Protein 6BJ5 (pdb70)

Secondary structure (DSSP, 8-state):
--SHHHHHHHH--TTS-EEE-HHHHHHHHHHHHHH--HHHHHHS---S-----TTT-EEEEEEEEETTS---HHHHHHHHHHHTS--EEE-SSSSSHHHHHHHHTT-----TT--TT--EEEEEEEEEEEEBSS---GGG-EEEEEEETTEEEEEEEEEEEEEEEEEEEE---EEEEEEEEBSSSSEEEEEEEES-HHHHHHH-SHHHHHHHHHH-EEEEEEEEEE-EEEEEEEE-HHHHHHTT--GGG-TTT---TTT-TT-------EEEEEEEEEETTEEEEEEEEEE-/-HHHHTHHHH--TTS-EEE-HHHHHHHHHHHHHT--HHHHHHS---SS----TTT-EEEEEEEEETTS---HHHHHHHHHHHTS--EEE-SSSSSHHHHHHHHHS-----TTTTT--SS--EEEEEEEEEEEEBSSPPPGGG-EEEEEEETTEEEEEEEEEEEEE--EEEE----EEEEEEEBTTSSEEEEEEEES-HHHHHHH--HHHHHHHHHH-B--EEEEEEE-EEEEEEEE-HHHHHHTT--GGG-TTT---TTT-TTS------EEEEEEEEEETTEEEEEEEEEE-/-HHHHTHHHH--TTS-EEE-HHHHHHHHHHHHHH--HHHHHH----SS----TTT-EEEEEEEEETTS---HHHHHHHHHHHSS--EEE---TTHHHHHHHHHHT-----SS--EEEEEEEEEEEEBSS---GGG-EEEEEEETTEEEEEEEEEEEEE--EEEE-STT--EEEEEEEBSSTTEEEEEEEES-HHHHHHH--HHHHHHHHHH-B--EEEEEEE-EEEEEEEE-HHHHHHTT--GGG-STT---TTT-SSS------EEEEEEEEE-SSEEEEEEEEEE-/-EEEE--S-EEEEEEETTTTEEEEEEEE---SEEE---/--EEEE--SSEEEEEEETTTTEEEEEEEE---SEE----/--EEEE--SSEEEEEEETTTTEEEEEEEE---SEE-----

B-factor: mean 46.01, std 22.53, range [4.69, 153.79]

Organism: Myxoma virus (strain Lausanne) (NCBI:txid31530)

Radius of gyration: 31.19 Å; Cα contacts (8 Å, |Δi|>4): 2283; chains: 6; bounding box: 105×79×90 Å

Foldseek 3Di:
DLLLLLCLVVDDLVDDDDGDSLQVLVLLLLLLLLADDPLNVLSPHDVDDDDDPVAKDKAKAKEFEPVFDWDPVSQVVSCVRRVDGHHHAQLQDDCSLVVVCVVVPVCHDSVCPVPRDSVAGMKIKMKMWGDFFWLAFFDLVPFDFDWDCSPPDIDTFGKTKDKDKWWKDWDPCPIWMWTWTATNVRPDIDIDIGGPDVSSVSVPDDPVVVVVNVVPTDIDIDMDIGGWDKDKDKDWRPVSSVVSRNDQLQPLVRTGSVNTGPPSRDGWNTKIKIKMWTQDRTGIIIIMMIITD/DDDDDPPAKDKDFDADPVVRGTPDIDIDGDDDDDDDDD/DALLLLLVLVVDDLPDDDDGDSLQVQVLLLLVLLLFDDVLNVLSPHDVDRDDDDPFKDKAKAKEFEPPFDWDPVSQVVVCVRRVDGHHYFHLPDDCRQVVVCVVVVCHDPDVNSDGVPGMKIKMKMWGDFFFPAFFDLVPFDWDWDCSPPDIDTFGKTKDKDWWWKDWDDDVWIKMWTWGATPHDDDTDIDIGTPDVSVVSVPDDPVVVVVSVVPTDGDIDMDIGGWDKDKDKDWSPVSSVVSRNDQQQDLVRGGSCSTGVVSRDGWNTWIKIKIWTQDRTGIIIMMMIITD/DDDDDDPPAKDKDFDADVVVRGTPDMDIDHDDDDDDDDD/DLLLLLVLVVDDLPDDDDGDSLQVLLLLLLVLLQFDDLLNVLSPGPVDGDDDVVQKQKAKAKEFEQVFAWDPVSQVVSCVRHVDGHHYAHLPVCGVPCVVVVCVVSVPSDNLDGMKIKMKIKGDFFFLAFFDQVPFDFDWDDRPPDIDTFGKTKDKDWWWKDKDDDVPWIWMWTWGATNPGPDIDIDIGTSDVSSVSVPDDVVVVVVNVVPTDIDIDMDIGGWDKDKDKDWSPVSSVVSRNPQLQDLVRTGSCSTGVDSSDGWNTWIKIKMWTADRTGIIIMMMIITD/DDDDDDPPAKDKDFDADPVVRHTPDMDIDGDDDDDDDDDD

Structure (mmCIF, N/CA/C/O backbone):
data_6BJ5
#
_entry.id   6BJ5
#
_cell.length_a   99.012
_cell.length_b   122.066
_cell.length_c   130.095
_cell.angle_alpha   90.00
_cell.angle_beta   94.88
_cell.angle_gamma   90.00
#
_symmetry.space_group_name_H-M   'C 1 2 1'
#
loop_
_entity.id
_entity.type
_entity.pdbx_description
1 polymer 'Serine proteinase inhibitor 1'
2 polymer 'Serine proteinase inhibitor 1'
3 branched 2-acetamido-2-deoxy-beta-D-glucopyranose-(1-4)-2-acetamido-2-deoxy-beta-D-glucopyranose
4 non-polymer 2-acetamido-2-deoxy-beta-D-glucopyranose
5 non-polymer 2,5,8,11,14,17-HEXAOXANONADECAN-19-OL
6 water water
#
loop_
_atom_site.group_PDB
_atom_site.id
_atom_site.type_symbol
_atom_site.label_atom_id
_atom_site.label_alt_id
_atom_site.label_comp_id
_atom_site.label_asym_id
_atom_site.label_entity_id
_atom_site.label_seq_id
_atom_site.pdbx_PDB_ins_code
_atom_site.Cartn_x
_atom_site.Cartn_y
_atom_site.Cartn_z
_atom_site.occupancy
_atom_site.B_iso_or_equiv
_atom_site.auth_seq_id
_atom_site.auth_comp_id
_atom_site.auth_asym_id
_atom_site.auth_atom_id
_atom_site.pdbx_PDB_model_num
ATOM 1 N N . ASP A 1 17 ? -29.024 25.723 36.181 1.00 43.70 17 ASP B N 1
ATOM 2 C CA . ASP A 1 17 ? -30.474 25.910 36.240 1.00 45.76 17 ASP B CA 1
ATOM 3 C C . ASP A 1 17 ? -31.146 24.533 36.284 1.00 51.22 17 ASP B C 1
ATOM 4 O O . ASP A 1 17 ? -31.217 23.954 37.368 1.00 51.28 17 ASP B O 1
ATOM 9 N N . ILE A 1 18 ? -31.627 23.990 35.150 1.00 47.18 18 ILE B N 1
ATOM 10 C CA . ILE A 1 18 ? -32.260 22.662 35.193 1.00 38.57 18 ILE B CA 1
ATOM 11 C C . ILE A 1 18 ? -31.307 21.653 35.817 1.00 24.20 18 ILE B C 1
ATOM 12 O O . ILE A 1 18 ? -31.693 20.855 36.678 1.00 20.41 18 ILE B O 1
ATOM 17 N N . GLY A 1 19 ? -30.044 21.680 35.389 1.00 22.98 19 GLY B N 1
ATOM 18 C CA . GLY A 1 19 ? -29.069 20.754 35.941 1.00 28.54 19 GLY B CA 1
ATOM 19 C C . GLY A 1 19 ? -28.987 20.854 37.449 1.00 32.50 19 GLY B C 1
ATOM 20 O O . GLY A 1 19 ? -29.021 19.847 38.159 1.00 33.43 19 GLY B O 1
ATOM 21 N N . LEU A 1 20 ? -28.921 22.078 37.958 1.00 36.92 20 LEU B N 1
ATOM 22 C CA . LEU A 1 20 ? -28.756 22.284 39.386 1.00 35.46 20 LEU B CA 1
ATOM 23 C C . LEU A 1 20 ? -30.061 22.082 40.142 1.00 31.30 20 LEU B C 1
ATOM 24 O O . LEU A 1 20 ? -30.064 21.552 41.260 1.00 35.92 20 LEU B O 1
ATOM 29 N N . TRP A 1 21 ? -31.177 22.412 39.513 1.00 31.56 21 TRP B N 1
ATOM 30 C CA . TRP A 1 21 ? -32.473 22.225 40.136 1.00 30.89 21 TRP B CA 1
ATOM 31 C C . TRP A 1 21 ? -32.872 20.758 40.164 1.00 29.07 21 TRP B C 1
ATOM 32 O O . TRP A 1 21 ? -33.810 20.400 40.883 1.00 33.62 21 TRP B O 1
ATOM 43 N N . THR A 1 22 ? -32.199 19.902 39.388 1.00 20.79 22 THR B N 1
ATOM 44 C CA . THR A 1 22 ? -32.544 18.487 39.421 1.00 17.72 22 THR B CA 1
ATOM 45 C C . THR A 1 22 ? -32.154 17.852 40.747 1.00 24.17 22 THR B C 1
ATOM 46 O O . THR A 1 22 ? -32.790 16.875 41.167 1.00 27.51 22 THR B O 1
ATOM 50 N N . PHE A 1 23 ? -31.122 18.389 41.430 1.00 29.61 23 PHE B N 1
ATOM 51 C CA . PHE A 1 23 ? -30.625 17.711 42.624 1.00 18.93 23 PHE B CA 1
ATOM 52 C C . PHE A 1 23 ? -31.693 17.610 43.694 1.00 25.77 23 PHE B C 1
ATOM 53 O O . PHE A 1 23 ? -31.786 16.580 44.366 1.00 28.09 23 PHE B O 1
ATOM 61 N N . ARG A 1 24 ? -32.581 18.606 43.794 1.00 36.60 24 ARG B N 1
ATOM 62 C CA . ARG A 1 24 ? -33.648 18.532 44.790 1.00 36.10 24 ARG B CA 1
ATOM 63 C C . ARG A 1 24 ? -34.588 17.341 44.632 1.00 35.90 24 ARG B C 1
ATOM 64 O O . ARG A 1 24 ? -35.228 16.962 45.616 1.00 41.81 24 ARG B O 1
ATOM 72 N N . TYR A 1 25 ? -34.636 16.683 43.469 1.00 38.47 25 TYR B N 1
ATOM 73 C CA . TYR A 1 25 ? -35.536 15.547 43.305 1.00 36.19 25 TYR B CA 1
ATOM 74 C C . TYR A 1 25 ? -34.834 14.218 43.450 1.00 31.95 25 TYR B C 1
ATOM 75 O O . TYR A 1 25 ? -35.502 13.186 43.500 1.00 35.96 25 TYR B O 1
ATOM 84 N N . VAL A 1 26 ? -33.513 14.220 43.529 1.00 33.54 26 VAL B N 1
ATOM 85 C CA . VAL A 1 26 ? -32.762 13.009 43.828 1.00 27.99 26 VAL B CA 1
ATOM 86 C C . VAL A 1 26 ? -32.140 13.046 45.213 1.00 34.29 26 VAL B C 1
ATOM 87 O O . VAL A 1 26 ? -31.673 11.999 45.692 1.00 36.79 26 VAL B O 1
ATOM 91 N N . TYR A 1 27 ? -32.145 14.200 45.880 1.00 45.54 27 TYR B N 1
ATOM 92 C CA . TYR A 1 27 ? -31.622 14.297 47.233 1.00 39.18 27 TYR B CA 1
ATOM 93 C C . TYR A 1 27 ? -32.299 13.271 48.124 1.00 47.10 27 TYR B C 1
ATOM 94 O O . TYR A 1 27 ? -33.473 12.935 47.947 1.00 37.47 27 TYR B O 1
ATOM 103 N N . ASN A 1 28 ? -31.487 12.693 48.993 1.00 58.29 28 ASN B N 1
ATOM 104 C CA . ASN A 1 28 ? -31.970 11.676 49.882 1.00 48.89 28 ASN B CA 1
ATOM 105 C C . ASN A 1 28 ? -31.604 11.950 51.317 1.00 50.28 28 ASN B C 1
ATOM 106 O O . ASN A 1 28 ? -30.434 12.072 51.678 1.00 53.75 28 ASN B O 1
ATOM 111 N N . GLU A 1 29 ? -32.638 12.024 52.130 1.00 47.44 29 GLU B N 1
ATOM 112 C CA . GLU A 1 29 ? -32.503 12.199 53.574 1.00 45.38 29 GLU B CA 1
ATOM 113 C C . GLU A 1 29 ? -31.796 11.024 54.248 1.00 43.40 29 GLU B C 1
ATOM 114 O O . GLU A 1 29 ? -31.095 11.200 55.251 1.00 43.80 29 GLU B O 1
ATOM 120 N N . SER A 1 30 ? -31.964 9.825 53.712 1.00 42.45 30 SER B N 1
ATOM 121 C CA . SER A 1 30 ? -31.520 8.611 54.368 1.00 42.00 30 SER B CA 1
ATOM 122 C C . SER A 1 30 ? -30.340 7.966 53.661 1.00 50.16 30 SER B C 1
ATOM 123 O O . SER A 1 30 ? -30.031 6.798 53.924 1.00 59.50 30 SER B O 1
ATOM 126 N N . ASP A 1 31 ? -29.698 8.679 52.743 1.00 48.30 31 ASP B N 1
ATOM 127 C CA . ASP A 1 31 ? -28.648 8.078 51.940 1.00 45.35 31 ASP B CA 1
ATOM 128 C C . ASP A 1 31 ? -27.638 9.141 51.525 1.00 43.74 31 ASP B C 1
ATOM 129 O O . ASP A 1 31 ? -27.821 10.344 51.750 1.00 52.99 31 ASP B O 1
ATOM 134 N N . ASN A 1 32 ? -26.565 8.677 50.906 1.00 25.45 32 ASN B N 1
ATOM 135 C CA . ASN A 1 32 ? -25.556 9.547 50.330 1.00 16.10 32 ASN B CA 1
ATOM 136 C C . ASN A 1 32 ? -25.804 9.605 48.821 1.00 31.52 32 ASN B C 1
ATOM 137 O O . ASN A 1 32 ? -25.873 8.565 48.152 1.00 28.95 32 ASN B O 1
ATOM 142 N N . VAL A 1 33 ? -25.971 10.806 48.289 1.00 33.33 33 VAL B N 1
ATOM 143 C CA . VAL A 1 33 ? -26.258 10.979 46.875 1.00 27.87 33 VAL B CA 1
ATOM 144 C C . VAL A 1 33 ? -25.216 11.908 46.279 1.00 33.98 33 VAL B C 1
ATOM 145 O O . VAL A 1 33 ? -24.888 12.940 46.875 1.00 26.91 33 VAL B O 1
ATOM 149 N N . VAL A 1 34 ? -24.694 11.535 45.115 1.00 29.06 34 VAL B N 1
ATOM 150 C CA . VAL A 1 34 ? -23.782 12.363 44.340 1.00 20.35 34 VAL B CA 1
ATOM 151 C C . VAL A 1 34 ? -24.376 12.565 42.951 1.00 21.95 34 VAL B C 1
ATOM 152 O O . VAL A 1 34 ? -25.096 11.713 42.418 1.00 23.01 34 VAL B O 1
ATOM 156 N N . PHE A 1 35 ? -24.069 13.704 42.355 1.00 24.08 35 PHE B N 1
ATOM 157 C CA . PHE A 1 35 ? -24.795 14.124 41.168 1.00 23.80 35 PHE B CA 1
ATOM 158 C C . PHE A 1 35 ? -23.895 15.030 40.334 1.00 26.79 35 PHE B C 1
ATOM 159 O O . PHE A 1 35 ? -22.975 15.670 40.855 1.00 17.78 35 PHE B O 1
ATOM 167 N N . SER A 1 36 ? -24.131 15.060 39.028 1.00 19.71 36 SER B N 1
ATOM 168 C CA . SER A 1 36 ? -23.402 15.999 38.190 1.00 15.20 36 SER B CA 1
ATOM 169 C C . SER A 1 36 ? -24.392 16.872 37.458 1.00 27.91 36 SER B C 1
ATOM 170 O O . SER A 1 36 ? -24.958 16.437 36.440 1.00 14.19 36 SER B O 1
ATOM 173 N N . PRO A 1 37 ? -24.656 18.090 37.945 1.00 33.23 37 PRO B N 1
ATOM 174 C CA . PRO A 1 37 ? -25.442 19.043 37.146 1.00 22.38 37 PRO B CA 1
ATOM 175 C C . PRO A 1 37 ? -24.814 19.359 35.796 1.00 19.99 37 PRO B C 1
ATOM 176 O O . PRO A 1 37 ? -25.540 19.504 34.811 1.00 32.52 37 PRO B O 1
ATOM 180 N N . TYR A 1 38 ? -23.489 19.499 35.714 1.00 23.97 38 TYR B N 1
ATOM 181 C CA . TYR A 1 38 ? -22.858 19.759 34.422 1.00 20.12 38 TYR B CA 1
ATOM 182 C C . TYR A 1 38 ? -23.103 18.612 33.451 1.00 31.35 38 TYR B C 1
ATOM 183 O O . TYR A 1 38 ? -23.392 18.828 32.270 1.00 30.43 38 TYR B O 1
ATOM 192 N N . GLY A 1 39 ? -22.940 17.378 33.923 1.00 32.25 39 GLY B N 1
ATOM 193 C CA . GLY A 1 39 ? -23.152 16.227 33.056 1.00 24.04 39 GLY B CA 1
ATOM 194 C C . GLY A 1 39 ? -24.569 16.141 32.515 1.00 26.07 39 GLY B C 1
ATOM 195 O O . GLY A 1 39 ? -24.785 15.709 31.381 1.00 27.59 39 GLY B O 1
ATOM 196 N N . LEU A 1 40 ? -25.560 16.488 33.339 1.00 24.97 40 LEU B N 1
ATOM 197 C CA . LEU A 1 40 ? -26.942 16.516 32.868 1.00 24.68 40 LEU B CA 1
ATOM 198 C C . LEU A 1 40 ? -27.130 17.602 31.821 1.00 28.32 40 LEU B C 1
ATOM 199 O O . LEU A 1 40 ? -27.641 17.352 30.727 1.00 34.69 40 LEU B O 1
ATOM 204 N N . THR A 1 41 ? -26.697 18.819 32.154 1.00 26.97 41 THR B N 1
ATOM 205 C CA . THR A 1 41 ? -26.824 19.981 31.287 1.00 22.14 41 THR B CA 1
ATOM 206 C C . THR A 1 41 ? -26.144 19.756 29.947 1.00 25.44 41 THR B C 1
ATOM 207 O O . THR A 1 41 ? -26.669 20.164 28.901 1.00 24.59 41 THR B O 1
ATOM 211 N N . SER A 1 42 ? -24.954 19.141 29.956 1.00 21.02 42 SER B N 1
ATOM 212 C CA . SER A 1 42 ? -24.259 18.893 28.695 1.00 22.35 42 SER B CA 1
ATOM 213 C C . SER A 1 42 ? -25.034 17.920 27.812 1.00 22.38 42 SER B C 1
ATOM 214 O O . SER A 1 42 ? -25.158 18.140 26.602 1.00 28.96 42 SER B O 1
ATOM 217 N N . ALA A 1 43 ? -25.615 16.878 28.409 1.00 23.82 43 ALA B N 1
ATOM 218 C CA . ALA A 1 43 ? -26.412 15.915 27.658 1.00 18.34 43 ALA B CA 1
ATOM 219 C C . ALA A 1 43 ? -27.631 16.581 27.032 1.00 30.41 43 ALA B C 1
ATOM 220 O O . ALA A 1 43 ? -27.890 16.434 25.831 1.00 32.39 43 ALA B O 1
ATOM 222 N N . LEU A 1 44 ? -28.390 17.327 27.843 1.00 26.73 44 LEU B N 1
ATOM 223 C CA . LEU A 1 44 ? -29.571 18.029 27.354 1.00 15.16 44 LEU B CA 1
ATOM 224 C C . LEU A 1 44 ? -29.210 19.010 26.245 1.00 19.34 44 LEU B C 1
ATOM 225 O O . LEU A 1 44 ? -29.995 19.220 25.309 1.00 9.72 44 LEU B O 1
ATOM 230 N N . SER A 1 45 ? -28.028 19.621 26.336 1.00 19.43 45 SER B N 1
ATOM 231 C CA . SER A 1 45 ? -27.604 20.590 25.331 1.00 23.26 45 SER B CA 1
ATOM 232 C C . SER A 1 45 ? -27.402 19.924 23.972 1.00 32.80 45 SER B C 1
ATOM 233 O O . SER A 1 45 ? -27.792 20.476 22.934 1.00 32.99 45 SER B O 1
ATOM 236 N N . VAL A 1 46 ? -26.830 18.717 23.965 1.00 37.00 46 VAL B N 1
ATOM 237 C CA . VAL A 1 46 ? -26.734 17.929 22.736 1.00 17.91 46 VAL B CA 1
ATOM 238 C C . VAL A 1 46 ? -28.122 17.530 22.256 1.00 20.93 46 VAL B C 1
ATOM 239 O O . VAL A 1 46 ? -28.467 17.729 21.086 1.00 26.51 46 VAL B O 1
ATOM 243 N N . LEU A 1 47 ? -28.952 16.976 23.160 1.00 30.57 47 LEU B N 1
ATOM 244 C CA . LEU A 1 47 ? -30.317 16.566 22.813 1.00 29.10 47 LEU B CA 1
ATOM 245 C C . LEU A 1 47 ? -31.085 17.684 22.139 1.00 35.84 47 LEU B C 1
ATOM 246 O O . LEU A 1 47 ? -32.021 17.432 21.375 1.00 44.44 47 LEU B O 1
ATOM 251 N N . ARG A 1 48 ? -30.683 18.911 22.398 1.00 38.32 48 ARG B N 1
ATOM 252 C CA . ARG A 1 48 ? -31.387 20.082 21.923 1.00 42.69 48 ARG B CA 1
ATOM 253 C C . ARG A 1 48 ? -31.101 20.330 20.442 1.00 40.97 48 ARG B C 1
ATOM 254 O O . ARG A 1 48 ? -31.967 20.826 19.715 1.00 28.96 48 ARG B O 1
ATOM 262 N N . ILE A 1 49 ? -29.913 19.950 19.969 1.00 39.97 49 ILE B N 1
ATOM 263 C CA . ILE A 1 49 ? -29.575 20.081 18.562 1.00 31.38 49 ILE B CA 1
ATOM 264 C C . ILE A 1 49 ? -30.468 19.195 17.710 1.00 31.07 49 ILE B C 1
ATOM 265 O O . ILE A 1 49 ? -30.647 19.455 16.523 1.00 37.49 49 ILE B O 1
ATOM 270 N N . ALA A 1 50 ? -31.077 18.176 18.301 1.00 27.87 50 ALA B N 1
ATOM 271 C CA . ALA A 1 50 ? -31.978 17.299 17.575 1.00 32.47 50 ALA B CA 1
ATOM 272 C C . ALA A 1 50 ? -33.443 17.715 17.668 1.00 31.58 50 ALA B C 1
ATOM 273 O O . ALA A 1 50 ? -34.264 17.219 16.884 1.00 31.60 50 ALA B O 1
ATOM 275 N N . ALA A 1 51 ? -33.801 18.584 18.610 1.00 28.66 51 ALA B N 1
ATOM 276 C CA . ALA A 1 51 ? -35.203 18.880 18.874 1.00 36.22 51 ALA B CA 1
ATOM 277 C C . ALA A 1 51 ? -35.693 20.083 18.062 1.00 35.74 51 ALA B C 1
ATOM 278 O O . ALA A 1 51 ? -34.915 20.880 17.528 1.00 29.22 51 ALA B O 1
ATOM 280 N N . GLY A 1 52 ? -37.012 20.191 17.946 1.00 38.63 52 GLY B N 1
ATOM 281 C CA . GLY A 1 52 ? -37.610 21.362 17.341 1.00 31.16 52 GLY B CA 1
ATOM 282 C C . GLY A 1 52 ? -38.897 21.728 18.052 1.00 31.21 52 GLY B C 1
ATOM 283 O O . GLY A 1 52 ? -39.442 20.947 18.844 1.00 30.73 52 GLY B O 1
ATOM 284 N N . GLY A 1 53 ? -39.359 22.954 17.783 1.00 24.88 53 GLY B N 1
ATOM 285 C CA . GLY A 1 53 ? -40.675 23.342 18.265 1.00 21.67 53 GLY B CA 1
ATOM 286 C C . GLY A 1 53 ? -40.759 23.440 19.778 1.00 30.28 53 GLY B C 1
ATOM 287 O O . GLY A 1 53 ? -39.896 24.027 20.445 1.00 24.05 53 GLY B O 1
ATOM 288 N N . ASN A 1 54 ? -41.852 22.891 20.324 1.00 22.44 54 ASN B N 1
ATOM 289 C CA . ASN A 1 54 ? -42.040 22.933 21.767 1.00 27.65 54 ASN B CA 1
ATOM 290 C C . ASN A 1 54 ? -41.058 22.024 22.500 1.00 39.35 54 ASN B C 1
ATOM 291 O O . ASN A 1 54 ? -40.633 22.342 23.619 1.00 41.04 54 ASN B O 1
ATOM 296 N N . THR A 1 55 ? -40.749 20.855 21.936 1.00 37.54 55 THR B N 1
ATOM 297 C CA . THR A 1 55 ? -39.839 19.939 22.617 1.00 32.71 55 THR B CA 1
ATOM 298 C C . THR A 1 55 ? -38.509 20.626 22.903 1.00 34.02 55 THR B C 1
ATOM 299 O O . THR A 1 55 ? -37.988 20.566 24.025 1.00 29.45 55 THR B O 1
ATOM 303 N N . LYS A 1 56 ? -37.980 21.341 21.911 1.00 23.76 56 LYS B N 1
ATOM 304 C CA . LYS A 1 56 ? -36.724 22.055 22.081 1.00 12.82 56 LYS B CA 1
ATOM 305 C C . LYS A 1 56 ? -36.863 23.177 23.108 1.00 28.73 56 LYS B C 1
ATOM 306 O O . LYS A 1 56 ? -35.997 23.366 23.975 1.00 31.60 56 LYS B O 1
ATOM 312 N N . ARG A 1 57 ? -37.948 23.944 23.017 1.00 37.69 57 ARG B N 1
ATOM 313 C CA . ARG A 1 57 ? -38.140 25.052 23.937 1.00 35.70 57 ARG B CA 1
ATOM 314 C C . ARG A 1 57 ? -38.115 24.576 25.382 1.00 32.51 57 ARG B C 1
ATOM 315 O O . ARG A 1 57 ? -37.555 25.257 26.246 1.00 40.53 57 ARG B O 1
ATOM 323 N N . GLU A 1 58 ? -38.723 23.414 25.666 1.00 30.03 58 GLU B N 1
ATOM 324 C CA . GLU A 1 58 ? -38.758 22.913 27.037 1.00 19.66 58 GLU B CA 1
ATOM 325 C C . GLU A 1 58 ? -37.397 22.423 27.503 1.00 28.28 58 GLU B C 1
ATOM 326 O O . GLU A 1 58 ? -37.169 22.327 28.713 1.00 30.08 58 GLU B O 1
ATOM 332 N N . ILE A 1 59 ? -36.494 22.111 26.579 1.00 31.33 59 ILE B N 1
ATOM 333 C CA . ILE A 1 59 ? -35.128 21.771 26.934 1.00 26.88 59 ILE B CA 1
ATOM 334 C C . ILE A 1 59 ? -34.383 23.081 27.104 1.00 30.94 59 ILE B C 1
ATOM 335 O O . ILE A 1 59 ? -33.553 23.469 26.276 1.00 32.21 59 ILE B O 1
ATOM 340 N N . ASP A 1 60 ? -34.704 23.775 28.187 1.00 37.78 60 ASP B N 1
ATOM 341 C CA . ASP A 1 60 ? -34.184 25.108 28.477 1.00 39.87 60 ASP B CA 1
ATOM 342 C C . ASP A 1 60 ? -32.774 24.985 29.063 1.00 33.92 60 ASP B C 1
ATOM 343 O O . ASP A 1 60 ? -32.602 24.733 30.254 1.00 30.96 60 ASP B O 1
ATOM 348 N N . VAL A 1 61 ? -31.757 25.170 28.228 1.00 32.98 61 VAL B N 1
ATOM 349 C CA . VAL A 1 61 ? -30.373 24.831 28.561 1.00 40.69 61 VAL B CA 1
ATOM 350 C C . VAL A 1 61 ? -29.435 25.742 27.776 1.00 37.71 61 VAL B C 1
ATOM 351 O O . VAL A 1 61 ? -29.796 26.164 26.669 1.00 44.46 61 VAL B O 1
ATOM 355 N N . PRO A 1 62 ? -28.269 26.115 28.315 1.00 35.69 62 PRO B N 1
ATOM 356 C CA . PRO A 1 62 ? -27.272 26.857 27.513 1.00 42.18 62 PRO B CA 1
ATOM 357 C C . PRO A 1 62 ? -26.944 26.126 26.207 1.00 51.58 62 PRO B C 1
ATOM 358 O O . PRO A 1 62 ? -26.685 24.920 26.196 1.00 52.46 62 PRO B O 1
ATOM 362 N N . GLU A 1 63 ? -26.934 26.854 25.086 1.00 46.99 63 GLU B N 1
ATOM 363 C CA . GLU A 1 63 ? -26.555 26.177 23.852 1.00 42.83 63 GLU B CA 1
ATOM 364 C C . GLU A 1 63 ? -25.077 25.833 23.792 1.00 48.77 63 GLU B C 1
ATOM 365 O O . GLU A 1 63 ? -24.698 24.927 23.042 1.00 46.07 63 GLU B O 1
ATOM 371 N N . SER A 1 64 ? -24.240 26.521 24.560 1.00 57.41 64 SER B N 1
ATOM 372 C CA . SER A 1 64 ? -22.817 26.218 24.645 1.00 63.52 64 SER B CA 1
ATOM 373 C C . SER A 1 64 ? -22.517 25.975 26.110 1.00 59.45 64 SER B C 1
ATOM 374 O O . SER A 1 64 ? -22.811 26.831 26.952 1.00 71.77 64 SER B O 1
ATOM 377 N N . VAL A 1 65 ? -21.946 24.834 26.422 1.00 42.33 65 VAL B N 1
ATOM 378 C CA . VAL A 1 65 ? -21.503 24.587 27.786 1.00 48.32 65 VAL B CA 1
ATOM 379 C C . VAL A 1 65 ? -20.021 24.894 27.884 1.00 46.33 65 VAL B C 1
ATOM 380 O O . VAL A 1 65 ? -19.260 24.693 26.928 1.00 53.99 65 VAL B O 1
ATOM 384 N N . VAL A 1 66 ? -19.618 25.414 29.042 1.00 42.26 66 VAL B N 1
ATOM 385 C CA . VAL A 1 66 ? -18.216 25.673 29.283 1.00 37.26 66 VAL B CA 1
ATOM 386 C C . VAL A 1 66 ? -17.451 24.372 29.119 1.00 37.39 66 VAL B C 1
ATOM 387 O O . VAL A 1 66 ? -17.976 23.278 29.358 1.00 38.25 66 VAL B O 1
ATOM 391 N N . GLU A 1 67 ? -16.215 24.490 28.662 1.00 42.12 67 GLU B N 1
ATOM 392 C CA . GLU A 1 67 ? -15.294 23.374 28.644 1.00 53.43 67 GLU B CA 1
ATOM 393 C C . GLU A 1 67 ? -13.911 23.902 28.986 1.00 51.49 67 GLU B C 1
ATOM 394 O O . GLU A 1 67 ? -13.553 25.024 28.619 1.00 56.09 67 GLU B O 1
ATOM 400 N N . ASP A 1 68 ? -13.163 23.102 29.735 1.00 47.84 68 ASP B N 1
ATOM 401 C CA . ASP A 1 68 ? -11.797 23.425 30.124 1.00 48.24 68 ASP B CA 1
ATOM 402 C C . ASP A 1 68 ? -11.112 22.084 30.306 1.00 54.66 68 ASP B C 1
ATOM 403 O O . ASP A 1 68 ? -11.513 21.305 31.169 1.00 60.52 68 ASP B O 1
ATOM 408 N N . SER A 1 69 ? -10.068 21.827 29.525 1.00 67.34 69 SER B N 1
ATOM 409 C CA . SER A 1 69 ? -9.492 20.488 29.478 1.00 69.62 69 SER B CA 1
ATOM 410 C C . SER A 1 69 ? -8.519 20.165 30.618 1.00 72.34 69 SER B C 1
ATOM 411 O O . SER A 1 69 ? -8.291 18.977 30.875 1.00 76.11 69 SER B O 1
ATOM 414 N N . ASP A 1 70 ? -7.928 21.160 31.302 1.00 75.90 70 ASP B N 1
ATOM 415 C CA . ASP A 1 70 ? -7.079 20.831 32.452 1.00 82.16 70 ASP B CA 1
ATOM 416 C C . ASP A 1 70 ? -7.919 20.556 33.691 1.00 75.41 70 ASP B C 1
ATOM 417 O O . ASP A 1 70 ? -7.606 19.658 34.484 1.00 78.84 70 ASP B O 1
ATOM 422 N N . ALA A 1 71 ? -9.012 21.304 33.851 1.00 53.50 71 ALA B N 1
ATOM 423 C CA . ALA A 1 71 ? -9.817 21.245 35.058 1.00 38.55 71 ALA B CA 1
ATOM 424 C C . ALA A 1 71 ? -10.696 20.002 35.106 1.00 50.79 71 ALA B C 1
ATOM 425 O O . ALA A 1 71 ? -10.898 19.439 36.190 1.00 60.67 71 ALA B O 1
ATOM 427 N N . PHE A 1 72 ? -11.202 19.544 33.958 1.00 48.13 72 PHE B N 1
ATOM 428 C CA . PHE A 1 72 ? -12.048 18.359 33.892 1.00 39.85 72 PHE B CA 1
ATOM 429 C C . PHE A 1 72 ? -12.165 17.900 32.446 1.00 44.03 72 PHE B C 1
ATOM 430 O O . PHE A 1 72 ? -12.248 18.721 31.533 1.00 41.25 72 PHE B O 1
ATOM 438 N N . LEU A 1 73 ? -12.170 16.592 32.247 1.00 47.51 73 LEU B N 1
ATOM 439 C CA . LEU A 1 73 ? -12.419 16.029 30.933 1.00 41.60 73 LEU B CA 1
ATOM 440 C C . LEU A 1 73 ? -13.909 15.769 30.779 1.00 36.67 73 LEU B C 1
ATOM 441 O O . LEU A 1 73 ? -14.555 15.231 31.685 1.00 35.26 73 LEU B O 1
ATOM 446 N N . ALA A 1 74 ? -14.450 16.191 29.644 1.00 34.18 74 ALA B N 1
ATOM 447 C CA . ALA A 1 74 ? -15.862 16.071 29.331 1.00 36.62 74 ALA B CA 1
ATOM 448 C C . ALA A 1 74 ? -15.982 15.447 27.955 1.00 39.61 74 ALA B C 1
ATOM 449 O O . ALA A 1 74 ? -15.145 15.690 27.085 1.00 54.94 74 ALA B O 1
ATOM 451 N N . LEU A 1 75 ? -17.020 14.640 27.753 1.00 39.18 75 LEU B N 1
ATOM 452 C CA . LEU A 1 75 ? -17.151 13.912 26.495 1.00 34.50 75 LEU B CA 1
ATOM 453 C C . LEU A 1 75 ? -18.618 13.801 26.104 1.00 32.84 75 LEU B C 1
ATOM 454 O O . LEU A 1 75 ? -19.497 13.665 26.961 1.00 47.88 75 LEU B O 1
ATOM 459 N N . ARG A 1 76 ? -18.874 13.860 24.794 1.00 25.72 76 ARG B N 1
ATOM 460 C CA . ARG A 1 76 ? -20.238 13.823 24.269 1.00 33.39 76 ARG B CA 1
ATOM 461 C C . ARG A 1 76 ? -20.283 13.001 22.990 1.00 35.43 76 ARG B C 1
ATOM 462 O O . ARG A 1 76 ? -19.602 13.326 22.011 1.00 28.67 76 ARG B O 1
ATOM 470 N N . GLU A 1 77 ? -21.105 11.950 23.006 1.00 32.59 77 GLU B N 1
ATOM 471 C CA . GLU A 1 77 ? -21.249 11.030 21.892 1.00 28.25 77 GLU B CA 1
ATOM 472 C C . GLU A 1 77 ? -22.733 10.749 21.736 1.00 25.89 77 GLU B C 1
ATOM 473 O O . GLU A 1 77 ? -23.494 10.818 22.709 1.00 21.01 77 GLU B O 1
ATOM 479 N N . LEU A 1 78 ? -23.135 10.455 20.500 1.00 23.17 78 LEU B N 1
ATOM 480 C CA . LEU A 1 78 ? -24.492 10.047 20.176 1.00 19.97 78 LEU B CA 1
ATOM 481 C C . LEU A 1 78 ? -24.424 8.752 19.371 1.00 22.79 78 LEU B C 1
ATOM 482 O O . LEU A 1 78 ? -23.688 8.662 18.384 1.00 21.76 78 LEU B O 1
ATOM 487 N N . PHE A 1 79 ? -25.182 7.751 19.790 1.00 29.52 79 PHE B N 1
ATOM 488 C CA . PHE A 1 79 ? -25.201 6.451 19.129 1.00 29.57 79 PHE B CA 1
ATOM 489 C C . PHE A 1 79 ? -26.598 6.259 18.565 1.00 31.16 79 PHE B C 1
ATOM 490 O O . PHE A 1 79 ? -27.550 6.021 19.319 1.00 33.51 79 PHE B O 1
ATOM 498 N N . VAL A 1 80 ? -26.739 6.368 17.253 1.00 28.26 80 VAL B N 1
ATOM 499 C CA . VAL A 1 80 ? -28.035 6.195 16.621 1.00 38.28 80 VAL B CA 1
ATOM 500 C C . VAL A 1 80 ? -28.025 4.881 15.872 1.00 32.69 80 VAL B C 1
ATOM 501 O O . VAL A 1 80 ? -27.045 4.549 15.195 1.00 29.29 80 VAL B O 1
ATOM 505 N N . ASP A 1 81 ? -29.126 4.146 15.986 1.00 31.04 81 ASP B N 1
ATOM 506 C CA . ASP A 1 81 ? -29.230 2.865 15.319 1.00 30.46 81 ASP B CA 1
ATOM 507 C C . ASP A 1 81 ? -29.124 3.043 13.809 1.00 33.40 81 ASP B C 1
ATOM 508 O O . ASP A 1 81 ? -29.547 4.063 13.258 1.00 38.26 81 ASP B O 1
ATOM 513 N N . ALA A 1 82 ? -28.471 2.075 13.148 1.00 43.64 82 ALA B N 1
ATOM 514 C CA . ALA A 1 82 ? -28.235 2.166 11.705 1.00 40.41 82 ALA B CA 1
ATOM 515 C C . ALA A 1 82 ? -29.504 2.108 10.867 1.00 36.77 82 ALA B C 1
ATOM 516 O O . ALA A 1 82 ? -29.454 2.479 9.694 1.00 50.98 82 ALA B O 1
ATOM 518 N N . SER A 1 83 ? -30.632 1.660 11.425 1.00 27.19 83 SER B N 1
ATOM 519 C CA . SER A 1 83 ? -31.891 1.739 10.685 1.00 28.77 83 SER B CA 1
ATOM 520 C C . SER A 1 83 ? -32.394 3.177 10.547 1.00 33.69 83 SER B C 1
ATOM 521 O O . SER A 1 83 ? -33.147 3.474 9.612 1.00 40.13 83 SER B O 1
ATOM 524 N N . VAL A 1 84 ? -32.037 4.065 11.477 1.00 35.15 84 VAL B N 1
ATOM 525 C CA . VAL A 1 84 ? -32.674 5.376 11.617 1.00 27.31 84 VAL B CA 1
ATOM 526 C C . VAL A 1 84 ? -32.150 6.377 10.588 1.00 33.76 84 VAL B C 1
ATOM 527 O O . VAL A 1 84 ? -30.974 6.769 10.631 1.00 39.21 84 VAL B O 1
ATOM 531 N N . PRO A 1 85 ? -32.993 6.878 9.692 1.00 34.11 85 PRO B N 1
ATOM 532 C CA . PRO A 1 85 ? -32.545 7.944 8.793 1.00 33.78 85 PRO B CA 1
ATOM 533 C C . PRO A 1 85 ? -32.314 9.230 9.569 1.00 32.98 85 PRO B C 1
ATOM 534 O O . PRO A 1 85 ? -33.136 9.637 10.390 1.00 35.80 85 PRO B O 1
ATOM 538 N N . LEU A 1 86 ? -31.160 9.830 9.344 1.00 25.77 86 LEU B N 1
ATOM 539 C CA . LEU A 1 86 ? -30.804 11.114 9.916 1.00 30.65 86 LEU B CA 1
ATOM 540 C C . LEU A 1 86 ? -30.671 12.118 8.783 1.00 44.58 86 LEU B C 1
ATOM 541 O O . LEU A 1 86 ? -30.005 11.831 7.784 1.00 49.87 86 LEU B O 1
ATOM 546 N N . ARG A 1 87 ? -31.325 13.273 8.926 1.00 39.89 87 ARG B N 1
ATOM 547 C CA . ARG A 1 87 ? -31.053 14.391 8.036 1.00 29.78 87 ARG B CA 1
ATOM 548 C C . ARG A 1 87 ? -29.551 14.636 7.994 1.00 36.28 87 ARG B C 1
ATOM 549 O O . ARG A 1 87 ? -28.918 14.754 9.047 1.00 39.12 87 ARG B O 1
ATOM 557 N N . PRO A 1 88 ? -28.945 14.690 6.816 1.00 50.06 88 PRO B N 1
ATOM 558 C CA . PRO A 1 88 ? -27.500 14.962 6.759 1.00 49.84 88 PRO B CA 1
ATOM 559 C C . PRO A 1 88 ? -27.093 16.263 7.433 1.00 57.32 88 PRO B C 1
ATOM 560 O O . PRO A 1 88 ? -25.970 16.351 7.952 1.00 62.19 88 PRO B O 1
ATOM 564 N N . GLU A 1 89 ? -27.979 17.266 7.478 1.00 63.80 89 GLU B N 1
ATOM 565 C CA . GLU A 1 89 ? -27.630 18.527 8.132 1.00 65.26 89 GLU B CA 1
ATOM 566 C C . GLU A 1 89 ? -27.563 18.388 9.641 1.00 54.53 89 GLU B C 1
ATOM 567 O O . GLU A 1 89 ? -26.885 19.186 10.291 1.00 64.19 89 GLU B O 1
ATOM 573 N N . PHE A 1 90 ? -28.180 17.355 10.202 1.00 39.82 90 PHE B N 1
ATOM 574 C CA . PHE A 1 90 ? -28.055 17.140 11.631 1.00 36.60 90 PHE B CA 1
ATOM 575 C C . PHE A 1 90 ? -26.680 16.580 11.950 1.00 39.68 90 PHE B C 1
ATOM 576 O O . PHE A 1 90 ? -25.973 17.110 12.815 1.00 40.79 90 PHE B O 1
ATOM 584 N N . THR A 1 91 ? -26.246 15.572 11.188 1.00 34.70 91 THR B N 1
ATOM 585 C CA . THR A 1 91 ? -24.951 14.971 11.460 1.00 40.27 91 THR B CA 1
ATOM 586 C C . THR A 1 91 ? -23.828 15.936 11.116 1.00 37.95 91 THR B C 1
ATOM 587 O O . THR A 1 91 ? -22.748 15.873 11.713 1.00 37.38 91 THR B O 1
ATOM 591 N N . ALA A 1 92 ? -24.047 16.808 10.133 1.00 45.10 92 ALA B N 1
ATOM 592 C CA . ALA A 1 92 ? -23.080 17.871 9.873 1.00 49.75 92 ALA B CA 1
ATOM 593 C C . ALA A 1 92 ? -23.033 18.845 11.043 1.00 54.41 92 ALA B C 1
ATOM 594 O O . ALA A 1 92 ? -21.960 19.115 11.601 1.00 49.51 92 ALA B O 1
ATOM 596 N N . GLU A 1 93 ? -24.207 19.358 11.438 1.00 52.54 93 GLU B N 1
ATOM 597 C CA . GLU A 1 93 ? -24.299 20.245 12.589 1.00 46.63 93 GLU B CA 1
ATOM 598 C C . GLU A 1 93 ? -23.742 19.568 13.831 1.00 47.70 93 GLU B C 1
ATOM 599 O O . GLU A 1 93 ? -22.940 20.155 14.565 1.00 53.48 93 GLU B O 1
ATOM 605 N N . PHE A 1 94 ? -24.098 18.303 14.044 1.00 43.10 94 PHE B N 1
ATOM 606 C CA . PHE A 1 94 ? -23.580 17.591 15.202 1.00 28.45 94 PHE B CA 1
ATOM 607 C C . PHE A 1 94 ? -22.066 17.491 15.159 1.00 36.39 94 PHE B C 1
ATOM 608 O O . PHE A 1 94 ? -21.385 17.747 16.158 1.00 40.66 94 PHE B O 1
ATOM 616 N N . SER A 1 95 ? -21.517 17.115 14.006 1.00 50.84 95 SER B N 1
ATOM 617 C CA . SER A 1 95 ? -20.083 16.873 13.942 1.00 49.91 95 SER B CA 1
ATOM 618 C C . SER A 1 95 ? -19.291 18.157 14.107 1.00 42.70 95 SER B C 1
ATOM 619 O O . SER A 1 95 ? -18.222 18.145 14.728 1.00 37.96 95 SER B O 1
ATOM 622 N N . SER A 1 96 ? -19.805 19.268 13.552 1.00 44.70 96 SER B N 1
ATOM 623 C CA . SER A 1 96 ? -19.112 20.560 13.593 1.00 56.72 96 SER B CA 1
ATOM 624 C C . SER A 1 96 ? -19.118 21.181 14.980 1.00 65.91 96 SER B C 1
ATOM 625 O O . SER A 1 96 ? -18.253 22.009 15.292 1.00 74.96 96 SER B O 1
ATOM 628 N N . ARG A 1 97 ? -20.111 20.852 15.795 1.00 59.72 97 ARG B N 1
ATOM 629 C CA . ARG A 1 97 ? -20.259 21.490 17.088 1.00 49.24 97 ARG B CA 1
ATOM 630 C C . ARG A 1 97 ? -19.650 20.703 18.231 1.00 41.21 97 ARG B C 1
ATOM 631 O O . ARG A 1 97 ? -19.294 21.310 19.243 1.00 45.23 97 ARG B O 1
ATOM 639 N N . PHE A 1 98 ? -19.519 19.380 18.109 1.00 34.41 98 PHE B N 1
ATOM 640 C CA . PHE A 1 98 ? -18.995 18.579 19.207 1.00 29.48 98 PHE B CA 1
ATOM 641 C C . PHE A 1 98 ? -17.767 17.786 18.798 1.00 41.69 98 PHE B C 1
ATOM 642 O O . PHE A 1 98 ? -17.387 16.842 19.506 1.00 45.23 98 PHE B O 1
ATOM 650 N N . ASN A 1 99 ? -17.162 18.128 17.659 1.00 47.79 99 ASN B N 1
ATOM 651 C CA . ASN A 1 99 ? -15.913 17.523 17.212 1.00 50.21 99 ASN B CA 1
ATOM 652 C C . ASN A 1 99 ? -15.995 16.003 17.277 1.00 43.67 99 ASN B C 1
ATOM 653 O O . ASN A 1 99 ? -15.072 15.330 17.732 1.00 50.69 99 ASN B O 1
ATOM 658 N N . THR A 1 100 ? -17.137 15.461 16.872 1.00 39.63 100 THR B N 1
ATOM 659 C CA . THR A 1 100 ? -17.339 14.020 16.911 1.00 46.35 100 THR B CA 1
ATOM 660 C C . THR A 1 100 ? 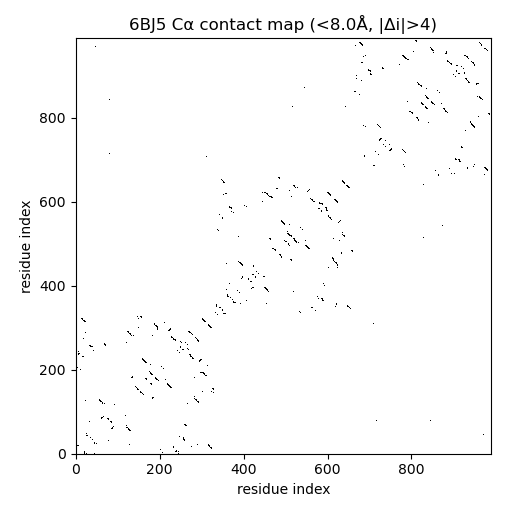-18.517 13.683 16.008 1.00 49.98 100 THR B C 1
ATOM 661 O O . THR A 1 100 ? -19.406 14.510 15.792 1.00 51.93 100 THR B O 1
ATOM 665 N N . SER A 1 101 ? -18.505 12.468 15.467 1.00 47.29 101 SER B N 1
ATOM 666 C CA . SER A 1 101 ? -19.509 12.038 14.508 1.00 47.06 101 SER B CA 1
ATOM 667 C C . SER A 1 101 ? -20.478 11.067 15.151 1.00 38.69 101 SER B C 1
ATOM 668 O O . SER A 1 101 ? -20.097 10.275 16.021 1.00 42.03 101 SER B O 1
ATOM 671 N N . VAL A 1 102 ? -21.740 11.164 14.730 1.00 30.60 102 VAL B N 1
ATOM 672 C CA . VAL A 1 102 ? -22.737 10.209 15.169 1.00 28.45 102 VAL B CA 1
ATOM 673 C C . VAL A 1 102 ? -22.254 8.808 14.839 1.00 37.30 102 VAL B C 1
ATOM 674 O O . VAL A 1 102 ? -21.760 8.543 13.736 1.00 40.23 102 VAL B O 1
ATOM 678 N N . GLN A 1 103 ? -22.386 7.907 15.803 1.00 24.93 103 GLN B N 1
ATOM 679 C CA . GLN A 1 103 ? -21.910 6.535 15.662 1.00 38.60 103 GLN B CA 1
ATOM 680 C C . GLN A 1 103 ? -23.107 5.649 15.347 1.00 46.61 103 GLN B C 1
ATOM 681 O O . GLN A 1 103 ? -23.982 5.457 16.196 1.00 53.78 103 GLN B O 1
ATOM 687 N N . ARG A 1 104 ? -23.143 5.096 14.138 1.00 55.80 104 ARG B N 1
ATOM 688 C CA . ARG A 1 104 ? -24.234 4.201 13.779 1.00 52.27 104 ARG B CA 1
ATOM 689 C C . ARG A 1 104 ? -23.942 2.853 14.420 1.00 42.99 104 ARG B C 1
ATOM 690 O O . ARG A 1 104 ? -22.797 2.391 14.437 1.00 42.80 104 ARG B O 1
ATOM 698 N N . VAL A 1 105 ? -24.982 2.233 14.967 1.00 38.60 105 VAL B N 1
ATOM 699 C CA . VAL A 1 105 ? -24.852 1.119 15.897 1.00 34.46 105 VAL B CA 1
ATOM 700 C C . VAL A 1 105 ? -26.091 0.255 15.689 1.00 41.90 105 VAL B C 1
ATOM 701 O O . VAL A 1 105 ? -27.078 0.699 15.101 1.00 49.25 105 VAL B O 1
ATOM 705 N N . THR A 1 106 ? -26.034 -1.006 16.113 1.00 45.97 106 THR B N 1
ATOM 706 C CA . THR A 1 106 ? -27.208 -1.878 16.047 1.00 41.96 106 THR B CA 1
ATOM 707 C C . THR A 1 106 ? -27.666 -2.189 17.457 1.00 35.46 106 THR B C 1
ATOM 708 O O . THR A 1 106 ? -27.057 -3.022 18.133 1.00 31.06 106 THR B O 1
ATOM 712 N N . PHE A 1 107 ? -28.773 -1.593 17.877 1.00 36.85 107 PHE B N 1
ATOM 713 C CA . PHE A 1 107 ? -29.154 -1.762 19.274 1.00 53.28 107 PHE B CA 1
ATOM 714 C C . PHE A 1 107 ? -29.823 -3.092 19.612 1.00 67.91 107 PHE B C 1
ATOM 715 O O . PHE A 1 107 ? -30.366 -3.201 20.717 1.00 76.22 107 PHE B O 1
ATOM 723 N N . ASN A 1 108 ? -29.800 -4.099 18.741 1.00 77.94 108 ASN B N 1
ATOM 724 C CA . ASN A 1 108 ? -30.332 -5.406 19.120 1.00 82.92 108 ASN B CA 1
ATOM 725 C C . ASN A 1 108 ? -29.225 -6.439 19.316 1.00 80.67 108 ASN B C 1
ATOM 726 O O . ASN A 1 108 ? -29.314 -7.259 20.238 1.00 88.78 108 ASN B O 1
ATOM 731 N N . SER A 1 109 ? -28.143 -6.367 18.536 1.00 68.78 109 SER B N 1
ATOM 732 C CA . SER A 1 109 ? -27.065 -7.347 18.641 1.00 71.07 109 SER B CA 1
ATOM 733 C C . SER A 1 109 ? -26.484 -7.433 20.050 1.00 68.89 109 SER B C 1
ATOM 734 O O . SER A 1 109 ? -26.852 -6.662 20.945 1.00 67.27 109 SER B O 1
ATOM 737 N N . GLU A 1 110 ? -25.565 -8.369 20.252 1.00 71.37 110 GLU B N 1
ATOM 738 C CA . GLU A 1 110 ? -25.055 -8.653 21.583 1.00 76.60 110 GLU B CA 1
ATOM 739 C C . GLU A 1 110 ? -23.814 -7.854 21.939 1.00 86.93 110 GLU B C 1
ATOM 740 O O . GLU A 1 110 ? -23.635 -7.502 23.109 1.00 92.68 110 GLU B O 1
ATOM 746 N N . ASN A 1 111 ? -22.960 -7.541 20.968 1.00 92.19 111 ASN B N 1
ATOM 747 C CA . ASN A 1 111 ? -21.768 -6.754 21.239 1.00 97.37 111 ASN B CA 1
ATOM 748 C C . ASN A 1 111 ? -22.003 -5.246 21.105 1.00 93.89 111 ASN B C 1
ATOM 749 O O . ASN A 1 111 ? -21.030 -4.483 21.080 1.00 99.45 111 ASN B O 1
ATOM 754 N N . VAL A 1 112 ? -23.262 -4.795 21.038 1.00 80.65 112 VAL B N 1
ATOM 755 C CA . VAL A 1 112 ? -23.518 -3.355 20.981 1.00 66.36 112 VAL B CA 1
ATOM 756 C C . VAL A 1 112 ? -22.886 -2.667 22.190 1.00 52.17 112 VAL B C 1
ATOM 757 O O . VAL A 1 112 ? -22.146 -1.685 22.056 1.00 49.74 112 VAL B O 1
ATOM 761 N N . LYS A 1 113 ? -23.095 -3.234 23.376 1.00 47.52 113 LYS B N 1
ATOM 762 C CA . LYS A 1 113 ? -22.380 -2.794 24.566 1.00 47.88 113 LYS B CA 1
ATOM 763 C C . LYS A 1 113 ? -20.877 -2.814 24.358 1.00 54.40 113 LYS B C 1
ATOM 764 O O . LYS A 1 113 ? -20.165 -1.887 24.760 1.00 52.15 113 LYS B O 1
ATOM 770 N N . ASP A 1 114 ? -20.371 -3.894 23.763 1.00 71.71 114 ASP B N 1
ATOM 771 C CA . ASP A 1 114 ? -18.936 -3.993 23.535 1.00 82.12 114 ASP B CA 1
ATOM 772 C C . ASP A 1 114 ? -18.468 -2.899 22.588 1.00 72.35 114 ASP B C 1
ATOM 773 O O . ASP A 1 114 ? -17.476 -2.220 22.866 1.00 71.36 114 ASP B O 1
ATOM 778 N N . VAL A 1 115 ? -19.201 -2.683 21.490 1.00 65.07 115 VAL B N 1
ATOM 779 C CA . VAL A 1 115 ? -18.865 -1.598 20.571 1.00 53.73 115 VAL B CA 1
ATOM 780 C C . VAL A 1 115 ? -18.806 -0.274 21.312 1.00 51.33 115 VAL B C 1
ATOM 781 O O . VAL A 1 115 ? -17.891 0.533 21.103 1.00 54.36 115 VAL B O 1
ATOM 785 N N . ILE A 1 116 ? -19.771 -0.032 22.199 1.00 48.61 116 ILE B N 1
ATOM 786 C CA . ILE A 1 116 ? -19.904 1.304 22.767 1.00 49.09 116 ILE B CA 1
ATOM 787 C C . ILE A 1 116 ? -18.894 1.526 23.886 1.00 50.79 116 ILE B C 1
ATOM 788 O O . ILE A 1 116 ? -18.262 2.587 23.964 1.00 61.13 116 ILE B O 1
ATOM 793 N N . ASN A 1 117 ? -18.696 0.533 24.750 1.00 57.21 117 ASN B N 1
ATOM 794 C CA . ASN A 1 117 ? -17.623 0.634 25.734 1.00 59.59 117 ASN B CA 1
ATOM 795 C C . ASN A 1 117 ? -16.255 0.659 25.058 1.00 59.54 117 ASN B C 1
ATOM 796 O O . ASN A 1 117 ? -15.400 1.492 25.393 1.00 64.70 117 ASN B O 1
ATOM 801 N N . SER A 1 118 ? -16.034 -0.230 24.082 1.00 58.36 118 SER B N 1
ATOM 802 C CA . SER A 1 118 ? -14.786 -0.194 23.321 1.00 69.80 118 SER B CA 1
ATOM 803 C C . SER A 1 118 ? -14.590 1.124 22.583 1.00 74.35 118 SER B C 1
ATOM 804 O O . SER A 1 118 ? -13.463 1.433 22.188 1.00 81.71 118 SER B O 1
ATOM 807 N N . TYR A 1 119 ? -15.651 1.904 22.385 1.00 71.59 119 TYR B N 1
ATOM 808 C CA . TYR A 1 119 ? -15.530 3.204 21.741 1.00 62.78 119 TYR B CA 1
ATOM 809 C C . TYR A 1 119 ? -15.160 4.308 22.724 1.00 61.58 119 TYR B C 1
ATOM 810 O O . TYR A 1 119 ? -14.379 5.198 22.375 1.00 57.84 119 TYR B O 1
ATOM 819 N N . VAL A 1 120 ? -15.707 4.284 23.945 1.00 69.77 120 VAL B N 1
ATOM 820 C CA . VAL A 1 120 ? -15.491 5.407 24.856 1.00 73.88 120 VAL B CA 1
ATOM 821 C C . VAL A 1 120 ? -14.058 5.417 25.373 1.00 86.43 120 VAL B C 1
ATOM 822 O O . VAL A 1 120 ? -13.451 6.483 25.528 1.00 88.32 120 VAL B O 1
ATOM 826 N N . LYS A 1 121 ? -13.497 4.246 25.660 1.00 92.27 121 LYS B N 1
ATOM 827 C CA . LYS A 1 121 ? -12.060 4.134 25.921 1.00 91.89 121 LYS B CA 1
ATOM 828 C C . LYS A 1 121 ? -11.471 3.261 24.808 1.00 89.86 121 LYS B C 1
ATOM 829 O O . LYS A 1 121 ? -11.924 2.130 24.650 1.00 96.56 121 LYS B O 1
ATOM 835 N N . ASP A 1 122 ? -10.500 3.736 24.014 1.00 84.96 122 ASP B N 1
ATOM 836 C CA . ASP A 1 122 ? -9.842 5.049 24.092 1.00 89.76 122 ASP B CA 1
ATOM 837 C C . ASP A 1 122 ? -10.801 6.210 23.948 1.00 82.06 122 ASP B C 1
ATOM 838 O O . ASP A 1 122 ? -11.911 6.002 23.470 1.00 87.57 122 ASP B O 1
ATOM 843 N N . LYS A 1 123 ? -10.353 7.402 24.364 1.00 70.29 123 LYS B N 1
ATOM 844 C CA . LYS A 1 123 ? -11.088 8.672 24.236 1.00 66.65 123 LYS B CA 1
ATOM 845 C C . LYS A 1 123 ? -11.967 8.910 25.477 1.00 69.34 123 LYS B C 1
ATOM 846 O O . LYS A 1 123 ? -11.487 8.873 26.630 1.00 62.76 123 LYS B O 1
ATOM 852 N N . VAL A 1 128 ? -14.304 3.410 30.132 1.00 51.29 124 VAL B N 1
ATOM 853 C CA . VAL A 1 128 ? -15.286 2.334 29.994 1.00 66.24 124 VAL B CA 1
ATOM 854 C C . VAL A 1 128 ? -16.278 2.320 31.155 1.00 81.41 124 VAL B C 1
ATOM 855 O O . VAL A 1 128 ? -15.971 1.825 32.252 1.00 79.77 124 VAL B O 1
ATOM 859 N N . PRO A 1 129 ? -17.474 2.884 30.902 1.00 90.08 125 PRO B N 1
ATOM 860 C CA . PRO A 1 129 ? -18.540 2.873 31.908 1.00 89.58 125 PRO B CA 1
ATOM 861 C C . PRO A 1 129 ? -19.606 1.828 31.620 1.00 87.37 125 PRO B C 1
ATOM 862 O O . PRO A 1 129 ? -20.705 2.191 31.187 1.00 87.34 125 PRO B O 1
ATOM 866 N N . ARG A 1 130 ? -19.326 0.543 31.858 1.00 90.36 126 ARG B N 1
ATOM 867 C CA . ARG A 1 130 ? -20.273 -0.476 31.413 1.00 94.52 126 ARG B CA 1
ATOM 868 C C . ARG A 1 130 ? -21.522 -0.566 32.289 1.00 82.97 126 ARG B C 1
ATOM 869 O O . ARG A 1 130 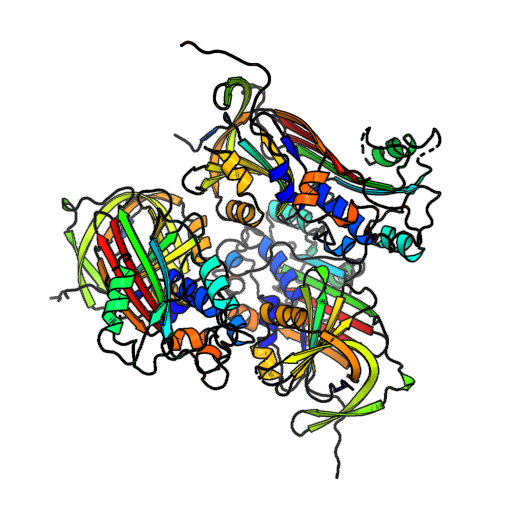? -22.440 -1.333 31.953 1.00 65.23 126 ARG B O 1
ATOM 877 N N . VAL A 1 131 ? -21.602 0.230 33.365 1.00 79.56 127 VAL B N 1
ATOM 878 C CA . VAL A 1 131 ? -22.771 0.297 34.242 1.00 81.85 127 VAL B CA 1
ATOM 879 C C . VAL A 1 131 ? -23.894 1.020 33.487 1.00 78.69 127 VAL B C 1
ATOM 880 O O . VAL A 1 131 ? -24.561 1.921 34.012 1.00 66.06 127 VAL B O 1
ATOM 884 N N . LEU A 1 132 ? -24.099 0.627 32.229 1.00 77.39 128 LEU B N 1
ATOM 885 C CA . LEU A 1 132 ? -25.112 1.216 31.367 1.00 67.43 128 LEU B CA 1
ATOM 886 C C . LEU A 1 132 ? -26.036 0.152 30.785 1.00 79.97 128 LEU B C 1
ATOM 887 O O . LEU A 1 132 ? -26.735 0.414 29.802 1.00 77.18 128 LEU B O 1
ATOM 892 N N . ASP A 1 133 ? -26.046 -1.059 31.354 1.00 88.53 129 ASP B N 1
ATOM 893 C CA . ASP A 1 133 ? -27.071 -2.014 30.946 1.00 94.95 129 ASP B CA 1
ATOM 894 C C . ASP A 1 133 ? -28.418 -1.678 31.543 1.00 86.61 129 ASP B C 1
ATOM 895 O O . ASP A 1 133 ? -29.447 -2.124 31.025 1.00 87.16 129 ASP B O 1
ATOM 900 N N . ALA A 1 134 ? -28.419 -0.921 32.635 1.00 77.22 130 ALA B N 1
ATOM 901 C CA . ALA A 1 134 ? -29.640 -0.293 33.112 1.00 70.65 130 ALA B CA 1
ATOM 902 C C . ALA A 1 134 ? -30.375 0.462 32.005 1.00 67.68 130 ALA B C 1
ATOM 903 O O . ALA A 1 134 ? -31.607 0.556 32.033 1.00 72.01 130 ALA B O 1
ATOM 905 N N . SER A 1 135 ? -29.649 0.987 31.011 1.00 60.24 131 SER B N 1
ATOM 906 C CA . SER A 1 135 ? -30.215 1.953 30.080 1.00 52.10 131 SER B CA 1
ATOM 907 C C . SER A 1 135 ? -30.397 1.463 28.646 1.00 53.41 131 SER B C 1
ATOM 908 O O . SER A 1 135 ? -31.090 2.134 27.875 1.00 49.17 131 SER B O 1
ATOM 911 N N . LEU A 1 136 ? -29.885 0.293 28.277 1.00 56.96 132 LEU B N 1
ATOM 912 C CA . LEU A 1 136 ? -30.052 -0.217 26.916 1.00 47.40 132 LEU B CA 1
ATOM 913 C C . LEU A 1 136 ? -31.118 -1.295 26.890 1.00 48.95 132 LEU B C 1
ATOM 914 O O . LEU A 1 136 ? -30.951 -2.367 27.478 1.00 53.29 132 LEU B O 1
ATOM 919 N N . ASP A 1 137 ? -32.241 -0.946 26.313 1.00 51.56 133 ASP B N 1
ATOM 920 C CA . ASP A 1 137 ? -33.335 -1.840 25.989 1.00 55.84 133 ASP B CA 1
ATOM 921 C C . ASP A 1 137 ? -33.015 -2.477 24.622 1.00 61.08 133 ASP B C 1
ATOM 922 O O . ASP A 1 137 ? -31.922 -2.298 24.082 1.00 63.46 133 ASP B O 1
ATOM 927 N N . ARG A 1 138 ? -33.935 -3.235 24.034 1.00 69.65 134 ARG B N 1
ATOM 928 C CA . ARG A 1 138 ? -33.749 -3.730 22.673 1.00 70.71 134 ARG B CA 1
ATOM 929 C C . ARG A 1 138 ? -34.486 -2.911 21.622 1.00 64.73 134 ARG B C 1
ATOM 930 O O . ARG A 1 138 ? -34.209 -3.051 20.437 1.00 46.44 134 ARG B O 1
ATOM 938 N N . ASP A 1 139 ? -35.330 -1.996 22.070 1.00 69.85 135 ASP B N 1
ATOM 939 C CA . ASP A 1 139 ? -36.022 -1.093 21.171 1.00 70.97 135 ASP B CA 1
ATOM 940 C C . ASP A 1 139 ? -35.331 0.276 21.229 1.00 71.96 135 ASP B C 1
ATOM 941 O O . ASP A 1 139 ? -35.876 1.265 20.740 1.00 95.68 135 ASP B O 1
ATOM 946 N N . THR A 1 140 ? -34.145 0.341 21.843 1.00 57.97 136 THR B N 1
ATOM 947 C CA . THR A 1 140 ? -33.467 1.606 21.998 1.00 43.85 136 THR B CA 1
ATOM 948 C C . THR A 1 140 ? -32.939 2.046 20.626 1.00 43.05 136 THR B C 1
ATOM 949 O O . THR A 1 140 ? -32.308 1.265 19.929 1.00 50.11 136 THR B O 1
ATOM 953 N N . LYS A 1 141 ? -33.396 3.207 20.118 1.00 42.02 137 LYS B N 1
ATOM 954 C CA . LYS A 1 141 ? -32.896 3.675 18.819 1.00 36.44 137 LYS B CA 1
ATOM 955 C C . LYS A 1 141 ? -31.872 4.792 18.887 1.00 34.98 137 LYS B C 1
ATOM 956 O O . LYS A 1 141 ? -31.222 5.028 17.871 1.00 37.99 137 LYS B O 1
ATOM 962 N N . MET A 1 142 ? -31.603 5.376 20.051 1.00 23.90 138 MET B N 1
ATOM 963 C CA . MET A 1 142 ? -30.566 6.392 20.157 1.00 28.21 138 MET B CA 1
ATOM 964 C C . MET A 1 142 ? -29.950 6.329 21.553 1.00 31.95 138 MET B C 1
ATOM 965 O O . MET A 1 142 ? -30.636 5.964 22.508 1.00 29.62 138 MET B O 1
ATOM 970 N N . LEU A 1 143 ? -28.654 6.616 21.683 1.00 19.81 139 LEU B N 1
ATOM 971 C CA . LEU A 1 143 ? -28.076 6.775 23.009 1.00 17.87 139 LEU B CA 1
ATOM 972 C C . LEU A 1 143 ? -27.289 8.073 23.001 1.00 24.49 139 LEU B C 1
ATOM 973 O O . LEU A 1 143 ? -26.390 8.247 22.171 1.00 20.72 139 LEU B O 1
ATOM 978 N N . LEU A 1 144 ? -27.683 9.014 23.846 1.00 23.58 140 LEU B N 1
ATOM 979 C CA . LEU A 1 144 ? -26.964 10.269 23.981 1.00 22.27 140 LEU B CA 1
ATOM 980 C C . LEU A 1 144 ? -26.177 10.163 25.272 1.00 25.89 140 LEU B C 1
ATOM 981 O O . LEU A 1 144 ? -26.763 9.940 26.335 1.00 18.64 140 LEU B O 1
ATOM 986 N N . LEU A 1 145 ? -24.860 10.299 25.188 1.00 24.00 141 LEU B N 1
ATOM 987 C CA . LEU A 1 145 ? -24.029 10.007 26.341 1.00 26.53 141 LEU B CA 1
ATOM 988 C C . LEU A 1 145 ? -23.114 11.192 26.640 1.00 36.28 141 LEU B C 1
ATOM 989 O O . LEU A 1 145 ? -22.413 11.690 25.743 1.00 25.95 141 LEU B O 1
ATOM 994 N N . SER A 1 146 ? -23.148 11.638 27.905 1.00 28.82 142 SER B N 1
ATOM 995 C CA . SER A 1 146 ? -22.329 12.727 28.440 1.00 30.55 142 SER B CA 1
ATOM 996 C C . SER A 1 146 ? -21.473 12.202 29.595 1.00 33.76 142 SER B C 1
ATOM 997 O O . SER A 1 146 ? -22.003 11.714 30.605 1.00 31.48 142 SER B O 1
ATOM 1000 N N . SER A 1 147 ? -20.156 12.331 29.463 1.00 21.03 143 SER B N 1
ATOM 1001 C CA . SER A 1 147 ? -19.211 11.838 30.458 1.00 22.58 143 SER B CA 1
ATOM 1002 C C . SER A 1 147 ? -18.432 13.008 31.042 1.00 33.52 143 SER B C 1
ATOM 1003 O O . SER A 1 147 ? -17.941 13.858 30.293 1.00 34.90 143 SER B O 1
ATOM 1006 N N . VAL A 1 148 ? -18.298 13.042 32.371 1.00 31.80 144 VAL B N 1
ATOM 1007 C CA . VAL A 1 148 ? -17.543 14.084 33.059 1.00 31.97 144 VAL B CA 1
ATOM 1008 C C . VAL A 1 148 ? -16.542 13.400 33.974 1.00 30.24 144 VAL B C 1
ATOM 1009 O O . VAL A 1 148 ? -16.904 12.470 34.708 1.00 29.44 144 VAL B O 1
ATOM 1013 N N . ARG A 1 149 ? -15.286 13.856 33.935 1.00 24.81 145 ARG B N 1
ATOM 1014 C CA . ARG A 1 149 ? -14.254 13.281 34.793 1.00 31.58 145 ARG B CA 1
ATOM 1015 C C . ARG A 1 149 ? -13.405 14.376 35.416 1.00 33.87 145 ARG B C 1
ATOM 1016 O O . ARG A 1 149 ? -13.067 15.366 34.759 1.00 27.83 145 ARG B O 1
ATOM 1024 N N . MET A 1 150 ? -13.067 14.194 36.687 1.00 28.46 146 MET B N 1
ATOM 1025 C CA . MET A 1 150 ? -12.158 15.108 37.352 1.00 24.89 146 MET B CA 1
ATOM 1026 C C . MET A 1 150 ? -11.341 14.313 38.349 1.00 38.96 146 MET B C 1
ATOM 1027 O O . MET A 1 150 ? -11.906 13.551 39.143 1.00 40.72 146 MET B O 1
ATOM 1032 N N . LYS A 1 151 ? -10.020 14.489 38.304 1.00 44.84 147 LYS B N 1
ATOM 1033 C CA . LYS A 1 151 ? -9.136 13.929 39.318 1.00 42.35 147 LYS B CA 1
ATOM 1034 C C . LYS A 1 151 ? -8.064 14.972 39.604 1.00 40.52 147 LYS B C 1
ATOM 1035 O O . LYS A 1 151 ? -7.240 15.258 38.733 1.00 47.58 147 LYS B O 1
ATOM 1041 N N . THR A 1 152 ? -8.065 15.523 40.822 1.00 45.35 148 THR B N 1
ATOM 1042 C CA . THR A 1 152 ? -7.223 16.663 41.184 1.00 52.82 148 THR B CA 1
ATOM 1043 C C . THR A 1 152 ? -6.877 16.638 42.673 1.00 50.57 148 THR B C 1
ATOM 1044 O O . THR A 1 152 ? -7.729 16.335 43.515 1.00 47.73 148 THR B O 1
ATOM 1048 N N . SER A 1 153 ? -5.649 17.033 43.002 1.00 47.59 149 SER B N 1
ATOM 1049 C CA . SER A 1 153 ? -5.251 17.127 44.402 1.00 36.36 149 SER B CA 1
ATOM 1050 C C . SER A 1 153 ? -5.785 18.408 45.022 1.00 35.64 149 SER B C 1
ATOM 1051 O O . SER A 1 153 ? -6.222 19.330 44.322 1.00 44.53 149 SER B O 1
ATOM 1054 N N . TRP A 1 154 ? -5.798 18.435 46.356 1.00 33.68 150 TRP B N 1
ATOM 1055 C CA . TRP A 1 154 ? -6.069 19.678 47.064 1.00 38.38 150 TRP B CA 1
ATOM 1056 C C . TRP A 1 154 ? -4.917 20.657 46.841 1.00 40.34 150 TRP B C 1
ATOM 1057 O O . TRP A 1 154 ? -3.786 20.268 46.528 1.00 43.38 150 TRP B O 1
ATOM 1068 N N . ARG A 1 155 ? -5.207 21.948 47.001 1.00 35.24 151 ARG B N 1
ATOM 1069 C CA . ARG A 1 155 ? -4.110 22.906 47.036 1.00 44.25 151 ARG B CA 1
ATOM 1070 C C . ARG A 1 155 ? -3.226 22.647 48.265 1.00 51.60 151 ARG B C 1
ATOM 1071 O O . ARG A 1 155 ? -1.996 22.556 48.161 1.00 51.04 151 ARG B O 1
ATOM 1079 N N . HIS A 1 156 ? -3.846 22.446 49.427 1.00 48.64 152 HIS B N 1
ATOM 1080 C CA . HIS A 1 156 ? -3.156 22.051 50.657 1.00 34.26 152 HIS B CA 1
ATOM 1081 C C . HIS A 1 156 ? -3.767 20.743 51.129 1.00 35.28 152 HIS B C 1
ATOM 1082 O O . HIS A 1 156 ? -4.891 20.734 51.650 1.00 28.62 152 HIS B O 1
ATOM 1089 N N . VAL A 1 157 ? -3.024 19.646 50.939 1.00 32.35 153 VAL B N 1
ATOM 1090 C CA . VAL A 1 157 ? -3.530 18.315 51.262 1.00 29.28 153 VAL B CA 1
ATOM 1091 C C . VAL A 1 157 ? -3.650 18.147 52.769 1.00 32.36 153 VAL B C 1
ATOM 1092 O O . VAL A 1 157 ? -3.031 18.865 53.556 1.00 37.95 153 VAL B O 1
ATOM 1096 N N . PHE A 1 158 ? -4.459 17.169 53.173 1.00 37.99 154 PHE B N 1
ATOM 1097 C CA . PHE A 1 158 ? -4.498 16.722 54.557 1.00 27.72 154 PHE B CA 1
ATOM 1098 C C . PHE A 1 158 ? -3.377 15.707 54.796 1.00 32.59 154 PHE B C 1
ATOM 1099 O O . PHE A 1 158 ? -2.868 15.070 53.870 1.00 37.47 154 PHE B O 1
ATOM 1107 N N . ASP A 1 159 ? -3.001 15.553 56.059 1.00 32.22 155 ASP B N 1
ATOM 1108 C CA . ASP A 1 159 ? -2.021 14.554 56.434 1.00 30.71 155 ASP B CA 1
ATOM 1109 C C . ASP A 1 159 ? -2.743 13.291 56.867 1.00 32.30 155 ASP B C 1
ATOM 1110 O O . ASP A 1 159 ? -3.489 13.326 57.854 1.00 39.51 155 ASP B O 1
ATOM 1115 N N . PRO A 1 160 ? -2.560 12.176 56.174 1.00 26.23 156 PRO B N 1
ATOM 1116 C CA . PRO A 1 160 ? -3.292 10.960 56.546 1.00 30.34 156 PRO B CA 1
ATOM 1117 C C . PRO A 1 160 ? -3.006 10.496 57.960 1.00 33.76 156 PRO B C 1
ATOM 1118 O O . PRO A 1 160 ? -3.909 9.946 58.610 1.00 31.98 156 PRO B O 1
ATOM 1122 N N . SER A 1 161 ? -1.786 10.733 58.472 1.00 20.99 157 SER B N 1
ATOM 1123 C CA . SER A 1 161 ? -1.425 10.252 59.804 1.00 16.55 157 SER B CA 1
ATOM 1124 C C . SER A 1 161 ? -2.214 10.934 60.918 1.00 24.81 157 SER B C 1
ATOM 1125 O O . SER A 1 161 ? -2.261 10.397 62.025 1.00 36.39 157 SER B O 1
ATOM 1128 N N . PHE A 1 162 ? -2.861 12.068 60.649 1.00 19.31 158 PHE B N 1
ATOM 1129 C CA . PHE A 1 162 ? -3.707 12.723 61.636 1.00 23.31 158 PHE B CA 1
ATOM 1130 C C . PHE A 1 162 ? -5.189 12.451 61.404 1.00 24.48 158 PHE B C 1
ATOM 1131 O O . PHE A 1 162 ? -6.039 12.957 62.151 1.00 25.66 158 PHE B O 1
ATOM 1139 N N . THR A 1 163 ? -5.515 11.639 60.406 1.00 20.90 159 THR B N 1
ATOM 1140 C CA . THR A 1 163 ? -6.886 11.202 60.202 1.00 28.17 159 THR B CA 1
ATOM 1141 C C . THR A 1 163 ? -7.257 10.174 61.274 1.00 28.39 159 THR B C 1
ATOM 1142 O O . THR A 1 163 ? -6.496 9.240 61.542 1.00 33.51 159 THR B O 1
ATOM 1146 N N . THR A 1 164 ? -8.411 10.349 61.910 1.00 18.15 160 THR B N 1
ATOM 1147 C CA . THR A 1 164 ? -8.784 9.476 63.010 1.00 24.39 160 THR B CA 1
ATOM 1148 C C . THR A 1 164 ? -10.237 9.047 62.874 1.00 40.18 160 THR B C 1
ATOM 1149 O O . THR A 1 164 ? -11.049 9.723 62.243 1.00 59.57 160 THR B O 1
ATOM 1153 N N . ASP A 1 165 ? -10.560 7.919 63.494 1.00 38.26 161 ASP B N 1
ATOM 1154 C CA . ASP A 1 165 ? -11.951 7.501 63.602 1.00 35.39 161 ASP B CA 1
ATOM 1155 C C . ASP A 1 165 ? -12.688 8.474 6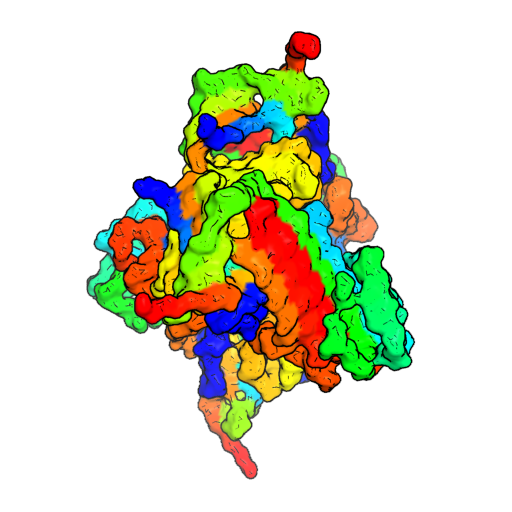4.508 1.00 31.69 161 ASP B C 1
ATOM 1156 O O . ASP A 1 165 ? -12.246 8.737 65.625 1.00 34.86 161 ASP B O 1
ATOM 1161 N N . GLN A 1 166 ? -13.811 9.009 64.040 1.00 30.03 162 GLN B N 1
ATOM 1162 C CA . GLN A 1 166 ? -14.587 9.959 64.817 1.00 36.68 162 GLN B CA 1
ATOM 1163 C C . GLN A 1 166 ? -16.084 9.676 64.576 1.00 39.49 162 GLN B C 1
ATOM 1164 O O . GLN A 1 166 ? -16.430 9.010 63.613 1.00 36.27 162 GLN B O 1
ATOM 1170 N N . PRO A 1 167 ? -16.927 10.110 65.514 1.00 40.41 163 PRO B N 1
ATOM 1171 C CA . PRO A 1 167 ? -18.380 9.912 65.315 1.00 45.19 163 PRO B CA 1
ATOM 1172 C C . PRO A 1 167 ? -18.995 10.889 64.304 1.00 44.58 163 PRO B C 1
ATOM 1173 O O . PRO A 1 167 ? -18.524 12.017 64.109 1.00 40.32 163 PRO B O 1
ATOM 1177 N N . PHE A 1 168 ? -20.086 10.432 63.675 1.00 42.75 164 PHE B N 1
ATOM 1178 C CA . PHE A 1 168 ? -20.876 11.196 62.708 1.00 40.25 164 PHE B CA 1
ATOM 1179 C C . PHE A 1 168 ? -22.338 11.038 63.096 1.00 40.10 164 PHE B C 1
ATOM 1180 O O . PHE A 1 168 ? -22.861 9.917 63.081 1.00 43.62 164 PHE B O 1
ATOM 1188 N N . TYR A 1 169 ? -23.013 12.148 63.393 1.00 35.33 165 TYR B N 1
ATOM 1189 C CA . TYR A 1 169 ? -24.347 12.107 63.992 1.00 39.67 165 TYR B CA 1
ATOM 1190 C C . TYR A 1 169 ? -25.421 12.365 62.929 1.00 44.05 165 TYR B C 1
ATOM 1191 O O . TYR A 1 169 ? -25.585 13.493 62.446 1.00 43.20 165 TYR B O 1
ATOM 1200 N N . SER A 1 170 ? -26.134 11.307 62.550 1.00 46.40 166 SER B N 1
ATOM 1201 C CA . SER A 1 170 ? -27.245 11.354 61.596 1.00 49.09 166 SER B CA 1
ATOM 1202 C C . SER A 1 170 ? -28.566 11.140 62.347 1.00 54.94 166 SER B C 1
ATOM 1203 O O . SER A 1 170 ? -29.044 10.011 62.494 1.00 52.89 166 SER B O 1
ATOM 1206 N N . GLY A 1 171 ? -29.188 12.236 62.760 1.00 59.42 167 GLY B N 1
ATOM 1207 C CA . GLY A 1 171 ? -30.399 12.133 63.559 1.00 58.11 167 GLY B CA 1
ATOM 1208 C C . GLY A 1 171 ? -30.036 11.494 64.885 1.00 61.09 167 GLY B C 1
ATOM 1209 O O . GLY A 1 171 ? -29.285 12.073 65.685 1.00 45.67 167 GLY B O 1
ATOM 1210 N N . ASN A 1 172 ? -30.556 10.293 65.145 1.00 70.63 168 ASN B N 1
ATOM 1211 C CA . ASN A 1 172 ? -30.197 9.587 66.368 1.00 75.19 168 ASN B CA 1
ATOM 1212 C C . ASN A 1 172 ? -29.206 8.460 66.129 1.00 76.66 168 ASN B C 1
ATOM 1213 O O . ASN A 1 172 ? -28.603 7.979 67.096 1.00 89.88 168 ASN B O 1
ATOM 1218 N N . VAL A 1 173 ? -29.023 8.028 64.874 1.00 63.59 169 VAL B N 1
ATOM 1219 C CA . VAL A 1 173 ? -27.995 7.043 64.550 1.00 50.23 169 VAL B CA 1
ATOM 1220 C C . VAL A 1 173 ? -26.633 7.725 64.538 1.00 54.78 169 VAL B C 1
ATOM 1221 O O . VAL A 1 173 ? -26.498 8.888 64.142 1.00 58.98 169 VAL B O 1
ATOM 1225 N N . THR A 1 174 ? -25.605 6.996 64.979 1.00 55.53 170 THR B N 1
ATOM 1226 C CA . THR A 1 174 ? -24.239 7.500 64.993 1.00 44.82 170 THR B CA 1
ATOM 1227 C C . THR A 1 174 ? -23.329 6.531 64.257 1.00 40.10 170 THR B C 1
ATOM 1228 O O . THR A 1 174 ? -23.520 5.311 64.321 1.00 41.71 170 THR B O 1
ATOM 1232 N N . TYR A 1 175 ? -22.368 7.075 63.511 1.00 33.23 171 TYR B N 1
ATOM 1233 C CA . TYR A 1 175 ? -21.502 6.250 62.683 1.00 37.69 171 TYR B CA 1
ATOM 1234 C C . TYR A 1 175 ? -20.063 6.546 63.041 1.00 33.65 171 TYR B C 1
ATOM 1235 O O . TYR A 1 175 ? -19.754 7.577 63.638 1.00 38.45 171 TYR B O 1
ATOM 1244 N N . LYS A 1 176 ? -19.180 5.650 62.632 1.00 37.23 172 LYS B N 1
ATOM 1245 C CA . LYS A 1 176 ? -17.755 5.839 62.833 1.00 34.51 172 LYS B CA 1
ATOM 1246 C C . LYS A 1 176 ? -17.181 6.090 61.457 1.00 39.70 172 LYS B C 1
ATOM 1247 O O . LYS A 1 176 ? -17.253 5.219 60.579 1.00 41.92 172 LYS B O 1
ATOM 1253 N N . VAL A 1 177 ? -16.665 7.292 61.249 1.00 32.03 173 VAL B N 1
ATOM 1254 C CA . VAL A 1 177 ? -16.150 7.623 59.938 1.00 25.48 173 VAL B CA 1
ATOM 1255 C C . VAL A 1 177 ? -14.676 7.933 60.103 1.00 23.51 173 VAL B C 1
ATOM 1256 O O . VAL A 1 177 ? -14.178 8.232 61.192 1.00 26.76 173 VAL B O 1
ATOM 1260 N N . ARG A 1 178 ? -13.994 7.853 58.982 1.00 18.35 174 ARG B N 1
ATOM 1261 C CA . ARG A 1 178 ? -12.587 8.155 58.842 1.00 15.18 174 ARG B CA 1
ATOM 1262 C C . ARG A 1 178 ? -12.490 9.663 58.642 1.00 34.87 174 ARG B C 1
ATOM 1263 O O . ARG A 1 178 ? -12.723 10.172 57.541 1.00 32.43 174 ARG B O 1
ATOM 1271 N N . MET A 1 179 ? -12.202 10.382 59.718 1.00 33.97 175 MET B N 1
ATOM 1272 C CA . MET A 1 179 ? -12.180 11.832 59.638 1.00 36.81 175 MET B CA 1
ATOM 1273 C C . MET A 1 179 ? -10.827 12.501 59.485 1.00 31.87 175 MET B C 1
ATOM 1274 O O . MET A 1 179 ? -9.905 12.291 60.273 1.00 47.22 175 MET B O 1
ATOM 1279 N N . MET A 1 180 ? -10.745 13.326 58.450 1.00 25.60 176 MET B N 1
ATOM 1280 C CA . MET A 1 180 ? -9.557 14.110 58.160 1.00 21.32 176 MET B CA 1
ATOM 1281 C C . MET A 1 180 ? -9.552 15.393 58.987 1.00 27.96 176 MET B C 1
ATOM 1282 O O . MET A 1 180 ? -10.594 15.860 59.459 1.00 26.08 176 MET B O 1
ATOM 1287 N N . ASN A 1 181 ? -8.356 15.956 59.181 1.00 31.01 177 ASN B N 1
ATOM 1288 C CA . ASN A 1 181 ? -8.213 17.100 60.073 1.00 34.44 177 ASN B CA 1
ATOM 1289 C C . ASN A 1 181 ? -7.003 17.918 59.647 1.00 37.51 177 ASN B C 1
ATOM 1290 O O . ASN A 1 181 ? -5.906 17.367 59.494 1.00 34.42 177 ASN B O 1
ATOM 1295 N N . LYS A 1 182 ? -7.204 19.219 59.435 1.00 24.22 178 LYS B N 1
ATOM 1296 C CA . LYS A 1 182 ? -6.084 20.091 59.084 1.00 25.69 178 LYS B CA 1
ATOM 1297 C C . LYS A 1 182 ? -6.367 21.534 59.500 1.00 38.15 178 LYS B C 1
ATOM 1298 O O . LYS A 1 182 ? -7.517 21.933 59.752 1.00 29.16 178 LYS B O 1
ATOM 1304 N N . ILE A 1 183 ? -5.291 22.320 59.546 1.00 37.47 179 ILE B N 1
ATOM 1305 C CA . ILE A 1 183 ? -5.379 23.769 59.690 1.00 38.65 179 ILE B CA 1
ATOM 1306 C C . ILE A 1 183 ? -4.995 24.395 58.362 1.00 35.09 179 ILE B C 1
ATOM 1307 O O . ILE A 1 183 ? -4.039 23.955 57.707 1.00 28.23 179 ILE B O 1
ATOM 1312 N N . ASP A 1 184 ? -5.787 25.373 57.934 1.00 29.51 180 ASP B N 1
ATOM 1313 C CA . ASP A 1 184 ? -5.603 25.977 56.624 1.00 41.61 180 ASP B CA 1
ATOM 1314 C C . ASP A 1 184 ? -6.356 27.299 56.648 1.00 37.48 180 ASP B C 1
ATOM 1315 O O . ASP A 1 184 ? -7.306 27.471 57.424 1.00 38.53 180 ASP B O 1
ATOM 1320 N N . THR A 1 185 ? -5.907 28.237 55.810 1.00 41.23 181 THR B N 1
ATOM 1321 C CA . THR A 1 185 ? -6.594 29.509 55.578 1.00 50.20 181 THR B CA 1
ATOM 1322 C C . THR A 1 185 ? -7.364 29.462 54.268 1.00 43.10 181 THR B C 1
ATOM 1323 O O . THR A 1 185 ? -6.778 29.249 53.193 1.00 29.22 181 THR B O 1
ATOM 1327 N N . LEU A 1 186 ? -8.677 29.688 54.389 1.00 42.59 182 LEU B N 1
ATOM 1328 C CA . LEU A 1 186 ? -9.703 29.402 53.405 1.00 41.69 182 LEU B CA 1
ATOM 1329 C C . LEU A 1 186 ? -10.818 30.430 53.544 1.00 46.11 182 LEU B C 1
ATOM 1330 O O . LEU A 1 186 ? -11.056 30.952 54.636 1.00 41.91 182 LEU B O 1
ATOM 1335 N N . LYS A 1 187 ? -11.563 30.646 52.463 1.00 43.44 183 LYS B N 1
ATOM 1336 C CA . LYS A 1 187 ? -12.744 31.500 52.548 1.00 45.15 183 LYS B CA 1
ATOM 1337 C C . LYS A 1 187 ? -13.865 30.756 53.276 1.00 44.39 183 LYS B C 1
ATOM 1338 O O . LYS A 1 187 ? -14.073 29.559 53.053 1.00 49.56 183 LYS B O 1
ATOM 1344 N N . THR A 1 188 ? -14.575 31.462 54.166 1.00 32.45 184 THR B N 1
ATOM 1345 C CA . THR A 1 188 ? -15.621 30.866 54.994 1.00 33.28 184 THR B CA 1
ATOM 1346 C C . THR A 1 188 ? -16.597 31.961 55.387 1.00 36.82 184 THR B C 1
ATOM 1347 O O . THR A 1 188 ? -16.297 33.150 55.259 1.00 45.44 184 THR B O 1
ATOM 1351 N N . GLU A 1 189 ? -17.758 31.546 55.904 1.00 28.09 185 GLU B N 1
ATOM 1352 C CA . GLU A 1 189 ? -18.719 32.469 56.495 1.00 32.46 185 GLU B CA 1
ATOM 1353 C C . GLU A 1 189 ? -19.900 31.648 56.980 1.00 29.57 185 GLU B C 1
ATOM 1354 O O . GLU A 1 189 ? -20.078 30.502 56.564 1.00 39.59 185 GLU B O 1
ATOM 1360 N N . THR A 1 190 ? -20.665 32.227 57.910 1.00 36.58 186 THR B N 1
ATOM 1361 C CA . THR A 1 190 ? -21.934 31.705 58.402 1.00 45.31 186 THR B CA 1
ATOM 1362 C C . THR A 1 190 ? -23.102 32.430 57.733 1.00 53.23 186 THR B C 1
ATOM 1363 O O . THR A 1 190 ? -22.953 33.537 57.208 1.00 69.56 186 THR B O 1
ATOM 1367 N N . PHE A 1 191 ? -24.269 31.775 57.738 1.00 40.73 187 PHE B N 1
ATOM 1368 C CA . PHE A 1 191 ? -25.449 32.229 57.005 1.00 33.93 187 PHE B CA 1
ATOM 1369 C C . PHE A 1 191 ? -26.701 31.710 57.723 1.00 41.31 187 PHE B C 1
ATOM 1370 O O . PHE A 1 191 ? -26.608 30.861 58.617 1.00 41.52 187 PHE B O 1
ATOM 1378 N N . THR A 1 192 ? -27.888 32.194 57.319 1.00 46.68 188 THR B N 1
ATOM 1379 C CA . THR A 1 192 ? -29.143 31.646 57.852 1.00 60.22 188 THR B CA 1
ATOM 1380 C C . THR A 1 192 ? -30.214 31.571 56.764 1.00 51.12 188 THR B C 1
ATOM 1381 O O . THR A 1 192 ? -30.152 32.284 55.763 1.00 46.41 188 THR B O 1
ATOM 1385 N N . LEU A 1 193 ? -31.190 30.677 56.988 1.00 51.55 189 LEU B N 1
ATOM 1386 C CA . LEU A 1 193 ? -32.279 30.303 56.077 1.00 50.62 189 LEU B CA 1
ATOM 1387 C C . LEU A 1 193 ? -31.972 30.597 54.607 1.00 53.94 189 LEU B C 1
ATOM 1388 O O . LEU A 1 193 ? -31.233 29.849 53.957 1.00 48.13 189 LEU B O 1
ATOM 1393 N N . VAL A 1 196 ? -31.027 28.086 57.785 1.00 74.78 190 VAL B N 1
ATOM 1394 C CA . VAL A 1 196 ? -31.382 27.837 59.165 1.00 71.59 190 VAL B CA 1
ATOM 1395 C C . VAL A 1 196 ? -30.082 27.615 59.902 1.00 73.31 190 VAL B C 1
ATOM 1396 O O . VAL A 1 196 ? -29.960 26.712 60.723 1.00 92.27 190 VAL B O 1
ATOM 1400 N N . GLY A 1 197 ? -29.107 28.462 59.600 1.00 61.55 191 GLY B N 1
ATOM 1401 C CA . GLY A 1 197 ? -27.786 28.374 60.194 1.00 49.72 191 GLY B CA 1
ATOM 1402 C C . GLY A 1 197 ? -26.918 27.295 59.567 1.00 41.71 191 GLY B C 1
ATOM 1403 O O . GLY A 1 197 ? -27.232 26.099 59.611 1.00 44.44 191 GLY B O 1
ATOM 1404 N N . TYR A 1 198 ? -25.789 27.725 59.015 1.00 38.38 192 TYR B N 1
ATOM 1405 C CA . TYR A 1 198 ? -24.860 26.861 58.301 1.00 40.94 192 TYR B CA 1
ATOM 1406 C C . TYR A 1 198 ? -23.620 27.678 57.972 1.00 37.87 192 TYR B C 1
ATOM 1407 O O . TYR A 1 198 ? -23.612 28.906 58.090 1.00 37.39 192 TYR B O 1
ATOM 1416 N N . SER A 1 199 ? -22.582 26.984 57.530 1.00 30.45 193 SER B N 1
ATOM 1417 C CA . SER A 1 199 ? -21.381 27.621 57.024 1.00 32.11 193 SER B CA 1
ATOM 1418 C C . SER A 1 199 ? -21.103 27.119 55.617 1.00 30.29 193 SER B C 1
ATOM 1419 O O . SER A 1 199 ? -21.644 26.103 55.178 1.00 41.54 193 SER B O 1
ATOM 1422 N N . VAL A 1 200 ? -20.247 27.847 54.911 1.00 23.80 194 VAL B N 1
ATOM 1423 C CA . VAL A 1 200 ? -19.772 27.440 53.596 1.00 24.61 194 VAL B CA 1
ATOM 1424 C C . VAL A 1 200 ? -18.280 27.720 53.564 1.00 26.24 194 VAL B C 1
ATOM 1425 O O . VAL A 1 200 ? -17.834 28.781 54.013 1.00 34.66 194 VAL B O 1
ATOM 1429 N N . THR A 1 201 ? -17.506 26.762 53.066 1.00 23.33 195 THR B N 1
ATOM 1430 C CA . THR A 1 201 ? -16.057 26.842 53.117 1.00 27.72 195 THR B CA 1
ATOM 1431 C C . THR A 1 201 ? -15.496 26.356 51.790 1.00 30.03 195 THR B C 1
ATOM 1432 O O . THR A 1 201 ? -15.914 25.312 51.287 1.00 31.37 195 THR B O 1
ATOM 1436 N N . GLU A 1 202 ? -14.514 27.075 51.250 1.00 32.31 196 GLU B N 1
ATOM 1437 C CA . GLU A 1 202 ? -13.981 26.769 49.930 1.00 22.86 196 GLU B CA 1
ATOM 1438 C C . GLU A 1 202 ? -12.645 26.061 50.062 1.00 27.16 196 GLU B C 1
ATOM 1439 O O . GLU A 1 202 ? -11.651 26.652 50.488 1.00 40.27 196 GLU B O 1
ATOM 1445 N N . LEU A 1 203 ? -12.617 24.815 49.641 1.00 34.99 197 LEU B N 1
ATOM 1446 C CA . LEU A 1 203 ? -11.404 24.021 49.590 1.00 33.89 197 LEU B CA 1
ATOM 1447 C C . LEU A 1 203 ? -10.886 24.034 48.166 1.00 38.19 197 LEU B C 1
ATOM 1448 O O . LEU A 1 203 ? -11.470 23.374 47.298 1.00 49.74 197 LEU B O 1
ATOM 1453 N N . PRO A 1 204 ? -9.854 24.802 47.849 1.00 48.56 198 PRO B N 1
ATOM 1454 C CA . PRO A 1 204 ? -9.363 24.822 46.469 1.00 45.49 198 PRO B CA 1
ATOM 1455 C C . PRO A 1 204 ? -8.533 23.601 46.107 1.00 43.29 198 PRO B C 1
ATOM 1456 O O . PRO A 1 204 ? -7.753 23.084 46.908 1.00 45.71 198 PRO B O 1
ATOM 1460 N N . TYR A 1 205 ? -8.661 23.187 44.846 1.00 47.52 199 TYR B N 1
ATOM 1461 C CA . TYR A 1 205 ? -7.839 22.112 44.310 1.00 46.58 199 TYR B CA 1
ATOM 1462 C C . TYR A 1 205 ? -6.554 22.710 43.772 1.00 39.57 199 TYR B C 1
ATOM 1463 O O . TYR A 1 205 ? -6.418 23.927 43.667 1.00 36.42 199 TYR B O 1
ATOM 1472 N N . LYS A 1 206 ? -5.600 21.838 43.422 1.00 50.69 200 LYS B N 1
ATOM 1473 C CA . LYS A 1 206 ? -4.258 22.316 43.097 1.00 63.57 200 LYS B CA 1
ATOM 1474 C C . LYS A 1 206 ? -4.259 23.127 41.803 1.00 79.92 200 LYS B C 1
ATOM 1475 O O . LYS A 1 206 ? -3.420 24.013 41.625 1.00 84.06 200 LYS B O 1
ATOM 1481 N N . ARG A 1 207 ? -5.230 22.885 40.918 1.00 102.99 201 ARG B N 1
ATOM 1482 C CA . ARG A 1 207 ? -5.367 23.709 39.719 1.00 111.34 201 ARG B CA 1
ATOM 1483 C C . ARG A 1 207 ? -5.738 25.150 40.071 1.00 101.29 201 ARG B C 1
ATOM 1484 O O . ARG A 1 207 ? -5.286 26.093 39.417 1.00 97.03 201 ARG B O 1
ATOM 1492 N N . ARG A 1 208 ? -6.567 25.329 41.093 1.00 93.75 202 ARG B N 1
ATOM 1493 C CA . ARG A 1 208 ? -7.195 26.556 41.585 1.00 79.55 202 ARG B CA 1
ATOM 1494 C C . ARG A 1 208 ? -8.266 27.116 40.636 1.00 69.05 202 ARG B C 1
ATOM 1495 O O . ARG A 1 208 ? -8.801 28.182 40.935 1.00 64.70 202 ARG B O 1
ATOM 1503 N N . GLN A 1 209 ? -8.640 26.430 39.543 1.00 70.01 203 GLN B N 1
ATOM 1504 C CA . GLN A 1 209 ? -9.871 26.783 38.829 1.00 66.87 203 GLN B CA 1
ATOM 1505 C C . GLN A 1 209 ? -11.064 25.986 39.305 1.00 56.75 203 GLN B C 1
ATOM 1506 O O . GLN A 1 209 ? -12.207 26.425 39.135 1.00 53.05 203 GLN B O 1
ATOM 1512 N N . THR A 1 210 ? -10.815 24.817 39.872 1.00 43.34 204 THR B N 1
ATOM 1513 C CA . THR A 1 210 ? -11.867 24.028 40.474 1.00 43.44 204 THR B CA 1
ATOM 1514 C C . THR A 1 210 ? -11.688 24.057 41.988 1.00 44.43 204 THR B C 1
ATOM 1515 O O . THR A 1 210 ? -10.572 24.181 42.503 1.00 46.94 204 THR B O 1
ATOM 1519 N N . ALA A 1 211 ? -12.804 23.948 42.703 1.00 42.69 205 ALA B N 1
ATOM 1520 C CA . ALA A 1 211 ? -12.744 23.993 44.157 1.00 43.43 205 ALA B CA 1
ATOM 1521 C C . ALA A 1 211 ? -13.972 23.312 44.738 1.00 45.73 205 ALA B C 1
ATOM 1522 O O . ALA A 1 211 ? -15.010 23.200 44.080 1.00 48.02 205 ALA B O 1
ATOM 1524 N N . MET A 1 212 ? -13.867 22.920 46.004 1.00 39.07 206 MET B N 1
ATOM 1525 C CA . MET A 1 212 ? -14.990 22.319 46.706 1.00 36.25 206 MET B CA 1
ATOM 1526 C C . MET A 1 212 ? -15.563 23.312 47.699 1.00 32.65 206 MET B C 1
ATOM 1527 O O . MET A 1 212 ? -14.840 23.867 48.527 1.00 41.04 206 MET B O 1
ATOM 1532 N N . LEU A 1 213 ? -16.849 23.564 47.571 1.00 35.77 207 LEU B N 1
ATOM 1533 C CA . LEU A 1 213 ? -17.602 24.285 48.572 1.00 26.30 207 LEU B CA 1
ATOM 1534 C C . LEU A 1 213 ? -18.159 23.241 49.514 1.00 37.81 207 LEU B C 1
ATOM 1535 O O . LEU A 1 213 ? -18.832 22.301 49.074 1.00 44.85 207 LEU B O 1
ATOM 1540 N N . LEU A 1 214 ? -17.848 23.384 50.793 1.00 39.50 208 LEU B N 1
ATOM 1541 C CA . LEU A 1 214 ? -18.350 22.499 51.826 1.00 20.36 208 LEU B CA 1
ATOM 1542 C C . LEU A 1 214 ? -19.365 23.302 52.638 1.00 20.74 208 LEU B C 1
ATOM 1543 O O . LEU A 1 214 ? -19.055 24.394 53.132 1.00 28.22 208 LEU B O 1
ATOM 1548 N N . VAL A 1 215 ? -20.579 22.781 52.714 1.00 9.22 209 VAL B N 1
ATOM 1549 C CA . VAL A 1 215 ? -21.742 23.406 53.324 1.00 16.19 209 VAL B CA 1
ATOM 1550 C C . VAL A 1 215 ? -22.133 22.562 54.529 1.00 28.32 209 VAL B C 1
ATOM 1551 O O . VAL A 1 215 ? -22.556 21.410 54.358 1.00 25.93 209 VAL B O 1
ATOM 1555 N N . VAL A 1 216 ? -22.011 23.112 55.735 1.00 37.61 210 VAL B N 1
ATOM 1556 C CA . VAL A 1 216 ? -22.313 22.362 56.957 1.00 34.35 210 VAL B CA 1
ATOM 1557 C C . VAL A 1 216 ? -23.509 23.023 57.631 1.00 32.80 210 VAL B C 1
ATOM 1558 O O . VAL A 1 216 ? -23.351 24.082 58.259 1.00 35.72 210 VAL B O 1
ATOM 1562 N N . PRO A 1 217 ? -24.721 22.438 57.567 1.00 29.66 211 PRO B N 1
ATOM 1563 C CA . PRO A 1 217 ? -25.903 23.130 58.092 1.00 39.93 211 PRO B CA 1
ATOM 1564 C C . PRO A 1 217 ? -26.492 22.492 59.331 1.00 49.40 211 PRO B C 1
ATOM 1565 O O . PRO A 1 217 ? -26.155 21.359 59.686 1.00 60.82 211 PRO B O 1
ATOM 1569 N N . ASP A 1 218 ? -27.393 23.214 59.992 1.00 55.43 212 ASP B N 1
ATOM 1570 C CA . ASP A 1 218 ? -28.191 22.613 61.053 1.00 64.64 212 ASP B CA 1
ATOM 1571 C C . ASP A 1 218 ? -29.365 21.803 60.511 1.00 60.62 212 ASP B C 1
ATOM 1572 O O . ASP A 1 218 ? -29.906 20.961 61.238 1.00 51.04 212 ASP B O 1
ATOM 1577 N N . ASP A 1 219 ? -29.747 22.035 59.250 1.00 64.43 213 ASP B N 1
ATOM 1578 C CA . ASP A 1 219 ? -30.821 21.310 58.564 1.00 65.61 213 ASP B CA 1
ATOM 1579 C C . ASP A 1 219 ? -30.430 21.218 57.096 1.00 68.68 213 ASP B C 1
ATOM 1580 O O . ASP A 1 219 ? -30.475 22.222 56.375 1.00 71.60 213 ASP B O 1
ATOM 1585 N N . LEU A 1 220 ? -30.022 20.028 56.663 1.00 58.14 214 LEU B N 1
ATOM 1586 C CA . LEU A 1 220 ? -29.575 19.868 55.286 1.00 52.53 214 LEU B CA 1
ATOM 1587 C C . LEU A 1 220 ? -30.735 20.025 54.309 1.00 44.12 214 LEU B C 1
ATOM 1588 O O . LEU A 1 220 ? -30.640 20.794 53.342 1.00 28.12 214 LEU B O 1
ATOM 1593 N N . GLY A 1 221 ? -31.865 19.360 54.587 1.00 36.29 215 GLY B N 1
ATOM 1594 C CA . GLY A 1 221 ? -32.991 19.401 53.665 1.00 40.65 215 GLY B CA 1
ATOM 1595 C C . GLY A 1 221 ? -33.455 20.807 53.345 1.00 52.24 215 GLY B C 1
ATOM 1596 O O . GLY A 1 221 ? -33.910 21.083 52.229 1.00 52.17 215 GLY B O 1
ATOM 1597 N N . GLU A 1 222 ? -33.328 21.720 54.305 1.00 56.79 216 GLU B N 1
ATOM 1598 C CA . GLU A 1 222 ? -33.647 23.115 54.040 1.00 51.18 216 GLU B CA 1
ATOM 1599 C C . GLU A 1 222 ? -32.655 23.732 53.057 1.00 52.65 216 GLU B C 1
ATOM 1600 O O . GLU A 1 222 ? -33.049 24.521 52.189 1.00 54.47 216 GLU B O 1
ATOM 1606 N N . ILE A 1 223 ? -31.363 23.415 53.192 1.00 46.82 217 ILE B N 1
ATOM 1607 C CA . ILE A 1 223 ? -30.380 23.892 52.216 1.00 43.34 217 ILE B CA 1
ATOM 1608 C C . ILE A 1 223 ? -30.692 23.352 50.826 1.00 47.38 217 ILE B C 1
ATOM 1609 O O . ILE A 1 223 ? -30.540 24.052 49.819 1.00 46.97 217 ILE B O 1
ATOM 1614 N N . VAL A 1 224 ? -31.086 22.085 50.745 1.00 44.62 218 VAL B N 1
ATOM 1615 C CA . VAL A 1 224 ? -31.374 21.484 49.448 1.00 39.93 218 VAL B CA 1
ATOM 1616 C C . VAL A 1 224 ? -32.512 22.235 48.763 1.00 47.69 218 VAL B C 1
ATOM 1617 O O . VAL A 1 224 ? -32.422 22.606 47.586 1.00 44.46 218 VAL B O 1
ATOM 1621 N N . ARG A 1 225 ? -33.594 22.487 49.497 1.00 51.49 219 ARG B N 1
ATOM 1622 C CA . ARG A 1 225 ? -34.755 23.138 48.906 1.00 43.51 219 ARG B CA 1
ATOM 1623 C C . ARG A 1 225 ? -34.499 24.587 48.505 1.00 43.07 219 ARG B C 1
ATOM 1624 O O . ARG A 1 225 ? -35.306 25.145 47.761 1.00 50.87 219 ARG B O 1
ATOM 1632 N N . ALA A 1 226 ? -33.395 25.192 48.939 1.00 33.32 220 ALA B N 1
ATOM 1633 C CA . ALA A 1 226 ? -33.052 26.565 48.591 1.00 25.69 220 ALA B CA 1
ATOM 1634 C C . ALA A 1 226 ? -31.920 26.715 47.575 1.00 43.79 220 ALA B C 1
ATOM 1635 O O . ALA A 1 226 ? -31.652 27.845 47.144 1.00 53.60 220 ALA B O 1
ATOM 1637 N N . LEU A 1 227 ? -31.202 25.641 47.235 1.00 44.16 221 LEU B N 1
ATOM 1638 C CA . LEU A 1 227 ? -29.972 25.768 46.451 1.00 37.69 221 LEU B CA 1
ATOM 1639 C C . LEU A 1 227 ? -30.266 26.259 45.038 1.00 41.44 221 LEU B C 1
ATOM 1640 O O . LEU A 1 227 ? -31.040 25.638 44.303 1.00 41.20 221 LEU B O 1
ATOM 1645 N N . ASP A 1 228 ? -29.600 27.324 44.620 1.00 33.41 222 ASP B N 1
ATOM 1646 C CA . ASP A 1 228 ? -29.660 27.704 43.214 1.00 34.70 222 ASP B CA 1
ATOM 1647 C C . ASP A 1 228 ? -28.458 28.592 42.923 1.00 36.38 222 ASP B C 1
ATOM 1648 O O . ASP A 1 228 ? -27.622 28.845 43.794 1.00 45.57 222 ASP B O 1
ATOM 1653 N N . LEU A 1 229 ? -28.328 29.000 41.669 1.00 30.09 223 LEU B N 1
ATOM 1654 C CA . LEU A 1 229 ? -27.090 29.651 41.280 1.00 31.19 223 LEU B CA 1
ATOM 1655 C C . LEU A 1 229 ? -26.949 31.015 41.937 1.00 39.57 223 LEU B C 1
ATOM 1656 O O . LEU A 1 229 ? -25.822 31.468 42.179 1.00 42.99 223 LEU B O 1
ATOM 1661 N N . SER A 1 230 ? -28.070 31.694 42.221 1.00 42.19 224 SER B N 1
ATOM 1662 C CA . SER A 1 230 ? -27.990 32.937 42.984 1.00 48.05 224 SER B CA 1
ATOM 1663 C C . SER A 1 230 ? -27.397 32.668 44.361 1.00 49.17 224 SER B C 1
ATOM 1664 O O . SER A 1 230 ? -26.420 33.307 44.776 1.00 43.28 224 SER B O 1
ATOM 1667 N N . LEU A 1 231 ? -27.931 31.663 45.049 1.00 41.97 225 LEU B N 1
ATOM 1668 C CA . LEU A 1 231 ? -27.426 31.337 46.369 1.00 44.73 225 LEU B CA 1
ATOM 1669 C C . LEU A 1 231 ? -25.945 31.008 46.323 1.00 39.41 225 LEU B C 1
ATOM 1670 O O . LEU A 1 231 ? -25.186 31.433 47.201 1.00 42.76 225 LEU B O 1
ATOM 1675 N N . VAL A 1 232 ? -25.508 30.287 45.289 1.00 40.49 226 VAL B N 1
ATOM 1676 C CA . VAL A 1 232 ? -24.097 29.918 45.179 1.00 37.32 226 VAL B CA 1
ATOM 1677 C C . VAL A 1 232 ? -23.225 31.148 44.971 1.00 44.66 226 VAL B C 1
ATOM 1678 O O . VAL A 1 232 ? -22.167 31.285 45.595 1.00 47.18 226 VAL B O 1
ATOM 1682 N N . ARG A 1 233 ? -23.627 32.049 44.071 1.00 57.09 227 ARG B N 1
ATOM 1683 C CA . ARG A 1 233 ? -22.816 33.247 43.864 1.00 50.97 227 ARG B CA 1
ATOM 1684 C C . ARG A 1 233 ? -22.826 34.123 45.112 1.00 50.60 227 ARG B C 1
ATOM 1685 O O . ARG A 1 233 ? -21.814 34.750 45.447 1.00 43.36 227 ARG B O 1
ATOM 1693 N N . PHE A 1 234 ? -23.964 34.159 45.816 1.00 47.16 228 PHE B N 1
ATOM 1694 C CA . PHE A 1 234 ? -24.046 34.827 47.113 1.00 35.62 228 PHE B CA 1
ATOM 1695 C C . PHE A 1 234 ? -23.000 34.275 48.069 1.00 55.49 228 PHE B C 1
ATOM 1696 O O . PHE A 1 234 ? -22.213 35.034 48.651 1.00 54.12 228 PHE B O 1
ATOM 1704 N N . TRP A 1 235 ? -22.968 32.945 48.222 1.00 53.33 229 TRP B N 1
ATOM 1705 C CA . TRP A 1 235 ? -21.922 32.301 49.008 1.00 43.47 229 TRP B CA 1
ATOM 1706 C C . TRP A 1 235 ? -20.550 32.790 48.588 1.00 38.18 229 TRP B C 1
ATOM 1707 O O . TRP A 1 235 ? -19.737 33.165 49.432 1.00 37.87 229 TRP B O 1
ATOM 1718 N N . ILE A 1 236 ? -20.271 32.801 47.279 1.00 32.09 230 ILE B N 1
ATOM 1719 C CA . ILE A 1 236 ? -18.912 33.135 46.866 1.00 40.85 230 ILE B CA 1
ATOM 1720 C C . ILE A 1 236 ? -18.581 34.585 47.193 1.00 47.08 230 ILE B C 1
ATOM 1721 O O . ILE A 1 236 ? -17.430 34.905 47.523 1.00 53.57 230 ILE B O 1
ATOM 1726 N N . ARG A 1 237 ? -19.569 35.483 47.121 1.00 42.95 231 ARG B N 1
ATOM 1727 C CA . ARG A 1 237 ? -19.279 36.885 47.388 1.00 54.40 231 ARG B CA 1
ATOM 1728 C C . ARG A 1 237 ? -19.082 37.120 48.878 1.00 52.63 231 ARG B C 1
ATOM 1729 O O . ARG A 1 237 ? -18.219 37.905 49.276 1.00 43.88 231 ARG B O 1
ATOM 1737 N N . ASN A 1 238 ? -19.870 36.454 49.716 1.00 56.84 232 ASN B N 1
ATOM 1738 C CA . ASN A 1 238 ? -19.889 36.744 51.143 1.00 58.94 232 ASN B CA 1
ATOM 1739 C C . ASN A 1 238 ? -18.979 35.856 51.989 1.00 68.51 232 ASN B C 1
ATOM 1740 O O . ASN A 1 238 ? -18.920 36.056 53.207 1.00 69.12 232 ASN B O 1
ATOM 1745 N N . MET A 1 239 ? -18.291 34.876 51.409 1.00 73.54 233 MET B N 1
ATOM 1746 C CA . MET A 1 239 ? -17.284 34.156 52.177 1.00 64.96 233 MET B CA 1
ATOM 1747 C C . MET A 1 239 ? -16.052 35.034 52.291 1.00 62.95 233 MET B C 1
ATOM 1748 O O . MET A 1 239 ? -15.676 35.721 51.339 1.00 64.20 233 MET B O 1
ATOM 1753 N N . ARG A 1 240 ? -15.442 35.030 53.473 1.00 64.00 234 ARG B N 1
ATOM 1754 C CA . ARG A 1 240 ? -14.287 35.864 53.772 1.00 63.60 234 ARG B CA 1
ATOM 1755 C C . ARG A 1 240 ? -13.147 34.977 54.243 1.00 59.74 234 ARG B C 1
ATOM 1756 O O . ARG A 1 240 ? -13.375 34.009 54.977 1.00 68.03 234 ARG B O 1
ATOM 1764 N N . LYS A 1 241 ? -11.926 35.302 53.819 1.00 39.68 235 LYS B N 1
ATOM 1765 C CA . LYS A 1 241 ? -10.778 34.524 54.246 1.00 45.61 235 LYS B CA 1
ATOM 1766 C C . LYS A 1 241 ? -10.640 34.566 55.780 1.00 61.92 235 LYS B C 1
ATOM 1767 O O . LYS A 1 241 ? -11.197 35.437 56.459 1.00 56.81 235 LYS B O 1
ATOM 1773 N N . ASP A 1 242 ? -9.919 33.580 56.326 1.00 70.88 236 ASP B N 1
ATOM 1774 C CA . ASP A 1 242 ? -9.878 33.271 57.759 1.00 67.48 236 ASP B CA 1
ATOM 1775 C C . ASP A 1 242 ? -9.010 32.024 57.943 1.00 62.97 236 ASP B C 1
ATOM 1776 O O . ASP A 1 242 ? -8.907 31.193 57.040 1.00 68.67 236 ASP B O 1
ATOM 1781 N N . VAL A 1 243 ? -8.385 31.900 59.115 1.00 59.89 237 VAL B N 1
ATOM 1782 C CA . VAL A 1 243 ? -7.624 30.700 59.475 1.00 41.82 237 VAL B CA 1
ATOM 1783 C C . VAL A 1 243 ? -8.589 29.644 59.999 1.00 39.39 237 VAL B C 1
ATOM 1784 O O . VAL A 1 243 ? -9.315 29.877 60.972 1.00 43.25 237 VAL B O 1
ATOM 1788 N N . CYS A 1 244 ? -8.586 28.466 59.396 1.00 40.00 238 CYS B N 1
ATOM 1789 C CA . CYS A 1 244 ? -9.582 27.482 59.778 1.00 44.67 238 CYS B CA 1
ATOM 1790 C C . CYS A 1 244 ? -8.963 26.160 60.175 1.00 40.49 238 CYS B C 1
ATOM 1791 O O . CYS A 1 244 ? -7.861 25.794 59.738 1.00 33.38 238 CYS B O 1
ATOM 1794 N N . GLN A 1 245 ? -9.727 25.456 61.009 1.00 40.86 239 GLN B N 1
ATOM 1795 C CA . GLN A 1 245 ? -9.590 24.030 61.242 1.00 38.65 239 GLN B CA 1
ATOM 1796 C C . GLN A 1 245 ? -10.729 23.351 60.488 1.00 35.24 239 GLN B C 1
ATOM 1797 O O . GLN A 1 245 ? -11.910 23.632 60.745 1.00 25.21 239 GLN B O 1
ATOM 1803 N N . VAL A 1 246 ? -10.372 22.473 59.555 1.00 33.08 240 VAL B N 1
ATOM 1804 C CA . VAL A 1 246 ? -11.328 21.694 58.776 1.00 31.57 240 VAL B CA 1
ATOM 1805 C C . VAL A 1 246 ? -11.258 20.253 59.255 1.00 25.25 240 VAL B C 1
ATOM 1806 O O . VAL A 1 246 ? -10.189 19.632 59.218 1.00 25.19 240 VAL B O 1
ATOM 1810 N N . VAL A 1 247 ? -12.376 19.741 59.752 1.00 30.86 241 VAL B N 1
ATOM 1811 C CA . VAL A 1 247 ? -12.500 18.358 60.191 1.00 22.61 241 VAL B CA 1
ATOM 1812 C C . VAL A 1 247 ? -13.600 17.734 59.329 1.00 33.23 241 VAL B C 1
ATOM 1813 O O . VAL A 1 247 ? -14.790 18.009 59.527 1.00 31.10 241 VAL B O 1
ATOM 1817 N N . MET A 1 248 ? -13.229 16.935 58.339 1.00 33.23 242 MET B N 1
ATOM 1818 C CA . MET A 1 248 ? -14.249 16.397 57.457 1.00 31.74 242 MET B CA 1
ATOM 1819 C C . MET A 1 248 ? -13.904 14.972 57.102 1.00 31.83 242 MET B C 1
ATOM 1820 O O . MET A 1 248 ? -12.719 14.592 57.085 1.00 42.20 242 MET B O 1
ATOM 1825 N N . PRO A 1 249 ? -14.900 14.130 56.829 1.00 10.65 243 PRO B N 1
ATOM 1826 C CA . PRO A 1 249 ? -14.651 12.719 56.546 1.00 20.59 243 PRO B CA 1
ATOM 1827 C C . PRO A 1 249 ? -14.087 12.495 55.159 1.00 25.41 243 PRO B C 1
ATOM 1828 O O . PRO A 1 249 ? -14.419 13.204 54.212 1.00 30.53 243 PRO B O 1
ATOM 1832 N N . LYS A 1 250 ? -13.236 11.483 55.047 1.00 22.59 244 LYS B N 1
ATOM 1833 C CA . LYS A 1 250 ? -13.079 10.819 53.769 1.00 20.51 244 LYS B CA 1
ATOM 1834 C C . LYS A 1 250 ? -14.428 10.252 53.347 1.00 26.90 244 LYS B C 1
ATOM 1835 O O . LYS A 1 250 ? -15.235 9.824 54.185 1.00 19.33 244 LYS B O 1
ATOM 1841 N N . PHE A 1 251 ? -14.691 10.265 52.038 1.00 21.98 245 PHE B N 1
ATOM 1842 C CA . PHE A 1 251 ? -15.906 9.616 51.571 1.00 21.03 245 PHE B CA 1
ATOM 1843 C C . PHE A 1 251 ? -15.756 9.132 50.138 1.00 15.21 245 PHE B C 1
ATOM 1844 O O . PHE A 1 251 ? -15.012 9.699 49.324 1.00 20.29 245 PHE B O 1
ATOM 1852 N N . SER A 1 252 ? -16.500 8.070 49.852 1.00 21.01 246 SER B N 1
ATOM 1853 C CA . SER A 1 252 ? -16.564 7.438 48.540 1.00 28.36 246 SER B CA 1
ATOM 1854 C C . SER A 1 252 ? -18.025 7.077 48.322 1.00 27.91 246 SER B C 1
ATOM 1855 O O . SER A 1 252 ? -18.596 6.339 49.127 1.00 35.26 246 SER B O 1
ATOM 1858 N N . VAL A 1 253 ? -18.649 7.630 47.284 1.00 26.48 247 VAL B N 1
ATOM 1859 C CA . VAL A 1 253 ? -20.079 7.449 47.049 1.00 22.68 247 VAL B CA 1
ATOM 1860 C C . VAL A 1 253 ? -20.321 7.202 45.566 1.00 27.23 247 VAL B C 1
ATOM 1861 O O . VAL A 1 253 ? -19.724 7.862 44.703 1.00 26.71 247 VAL B O 1
ATOM 1865 N N . GLU A 1 254 ? -21.186 6.234 45.277 1.00 24.85 248 GLU B N 1
ATOM 1866 C CA . GLU A 1 254 ? -21.658 5.979 43.930 1.00 26.73 248 GLU B CA 1
ATOM 1867 C C . GLU A 1 254 ? -23.178 5.996 43.943 1.00 22.74 248 GLU B C 1
ATOM 1868 O O . GLU A 1 254 ? -23.813 5.413 44.830 1.00 23.88 248 GLU B O 1
ATOM 1874 N N . SER A 1 255 ? -23.749 6.664 42.947 1.00 16.64 249 SER B N 1
ATOM 1875 C CA . SER A 1 255 ? -25.183 6.903 42.857 1.00 18.44 249 SER B CA 1
ATOM 1876 C C . SER A 1 255 ? -25.624 6.601 41.439 1.00 24.13 249 SER B C 1
ATOM 1877 O O . SER A 1 255 ? -24.987 7.055 40.485 1.00 31.86 249 SER B O 1
ATOM 1880 N N . VAL A 1 256 ? -26.708 5.839 41.303 1.00 27.38 250 VAL B N 1
ATOM 1881 C CA . VAL A 1 256 ? -27.317 5.546 40.008 1.00 24.82 250 VAL B CA 1
ATOM 1882 C C . VAL A 1 256 ? -28.714 6.137 40.031 1.00 32.67 250 VAL B C 1
ATOM 1883 O O . VAL A 1 256 ? -29.605 5.608 40.709 1.00 35.49 250 VAL B O 1
ATOM 1887 N N . LEU A 1 257 ? -28.921 7.201 39.258 1.00 36.72 251 LEU B N 1
ATOM 1888 C CA . LEU A 1 257 ? -30.094 8.057 39.384 1.00 25.41 251 LEU B CA 1
ATOM 1889 C C . LEU A 1 257 ? -30.921 7.996 38.118 1.00 24.23 251 LEU B C 1
ATOM 1890 O O . LEU A 1 257 ? -30.375 8.016 37.009 1.00 19.15 251 LEU B O 1
ATOM 1895 N N . ASP A 1 258 ? -32.240 7.907 38.299 1.00 33.74 252 ASP B N 1
ATOM 1896 C CA . ASP A 1 258 ? -33.207 8.001 37.211 1.00 37.14 252 ASP B CA 1
ATOM 1897 C C . ASP A 1 258 ? -33.802 9.399 37.227 1.00 30.89 252 ASP B C 1
ATOM 1898 O O . ASP A 1 258 ? -34.520 9.761 38.168 1.00 28.87 252 ASP B O 1
ATOM 1903 N N . LEU A 1 259 ? -33.542 10.163 36.174 1.00 24.46 253 LEU B N 1
ATOM 1904 C CA . LEU A 1 259 ? -33.882 11.576 36.177 1.00 29.92 253 LEU B CA 1
ATOM 1905 C C . LEU A 1 259 ? -35.130 11.917 35.378 1.00 34.31 253 LEU B C 1
ATOM 1906 O O . LEU A 1 259 ? -35.468 13.100 35.278 1.00 32.82 253 LEU B O 1
ATOM 1911 N N . ARG A 1 260 ? -35.840 10.922 34.841 1.00 33.66 254 ARG B N 1
ATOM 1912 C CA . ARG A 1 260 ? -37.028 11.215 34.047 1.00 29.37 254 ARG B CA 1
ATOM 1913 C C . ARG A 1 260 ? -38.054 11.970 34.866 1.00 30.86 254 ARG B C 1
ATOM 1914 O O . ARG A 1 260 ? -38.601 12.982 34.420 1.00 44.08 254 ARG B O 1
ATOM 1922 N N . ASP A 1 261 ? -38.343 11.481 36.065 1.00 32.69 255 ASP B N 1
ATOM 1923 C CA . ASP A 1 261 ? -39.380 12.109 36.871 1.00 39.58 255 ASP B CA 1
ATOM 1924 C C . ASP A 1 261 ? -38.997 13.556 37.203 1.00 44.51 255 ASP B C 1
ATOM 1925 O O . ASP A 1 261 ? -39.801 14.478 37.031 1.00 51.89 255 ASP B O 1
ATOM 1930 N N . ALA A 1 262 ? -37.743 13.780 37.610 1.00 42.48 256 ALA B N 1
ATOM 1931 C CA . ALA A 1 262 ? -37.271 15.136 37.899 1.00 33.74 256 ALA B CA 1
ATOM 1932 C C . ALA A 1 262 ? -37.349 16.044 36.677 1.00 37.61 256 ALA B C 1
ATOM 1933 O O . ALA A 1 262 ? -37.744 17.212 36.787 1.00 50.53 256 ALA B O 1
ATOM 1935 N N . LEU A 1 263 ? -36.923 15.553 35.513 1.00 24.96 257 LEU B N 1
ATOM 1936 C CA . LEU A 1 263 ? -36.906 16.422 34.346 1.00 32.89 257 LEU B CA 1
ATOM 1937 C C . LEU A 1 263 ? -38.319 16.768 33.908 1.00 34.34 257 LEU B C 1
ATOM 1938 O O . LEU A 1 263 ? -38.564 17.882 33.432 1.00 22.34 257 LEU B O 1
ATOM 1943 N N . GLN A 1 264 ? -39.257 15.837 34.074 1.00 36.58 258 GLN B N 1
ATOM 1944 C CA . GLN A 1 264 ? -40.645 16.152 33.768 1.00 39.04 258 GLN B CA 1
ATOM 1945 C C . GLN A 1 264 ? -41.175 17.215 34.720 1.00 48.08 258 GLN B C 1
ATOM 1946 O O . GLN A 1 264 ? -41.808 18.189 34.289 1.00 48.65 258 GLN B O 1
ATOM 1952 N N . ARG A 1 265 ? -40.916 17.051 36.017 1.00 49.10 259 ARG B N 1
ATOM 1953 C CA . ARG A 1 265 ? -41.336 18.060 36.977 1.00 44.84 259 ARG B CA 1
ATOM 1954 C C . ARG A 1 265 ? -40.660 19.406 36.734 1.00 37.32 259 ARG B C 1
ATOM 1955 O O . ARG A 1 265 ? -41.180 20.432 37.181 1.00 42.88 259 ARG B O 1
ATOM 1963 N N . LEU A 1 266 ? -39.540 19.444 36.014 1.00 26.67 260 LEU B N 1
ATOM 1964 C CA . LEU A 1 266 ? -38.895 20.714 35.690 1.00 24.86 260 LEU B CA 1
ATOM 1965 C C . LEU A 1 266 ? -39.294 21.220 34.320 1.00 29.05 260 LEU B C 1
ATOM 1966 O O . LEU A 1 266 ? -38.620 22.097 33.771 1.00 28.15 260 LEU B O 1
ATOM 1971 N N . GLY A 1 267 ? -40.355 20.666 33.741 1.00 42.66 261 GLY B N 1
ATOM 1972 C CA . GLY A 1 267 ? -40.909 21.185 32.511 1.00 37.10 261 GLY B CA 1
ATOM 1973 C C . GLY A 1 267 ? -40.487 20.479 31.240 1.00 42.26 261 GLY B C 1
ATOM 1974 O O . GLY A 1 267 ? -40.928 20.890 30.157 1.00 38.98 261 GLY B O 1
ATOM 1975 N N . VAL A 1 268 ? -39.652 19.442 31.319 1.00 43.28 262 VAL B N 1
ATOM 1976 C CA . VAL A 1 268 ? -39.238 18.700 30.127 1.00 41.81 262 VAL B CA 1
ATOM 1977 C C . VAL A 1 268 ? -40.211 17.531 29.966 1.00 43.31 262 VAL B C 1
ATOM 1978 O O . VAL A 1 268 ? -40.058 16.478 30.581 1.00 39.42 262 VAL B O 1
ATOM 1982 N N . ARG A 1 269 ? -41.241 17.726 29.163 1.00 45.05 263 ARG B N 1
ATOM 1983 C CA . ARG A 1 269 ? -42.285 16.717 29.071 1.00 44.99 263 ARG B CA 1
ATOM 1984 C C . ARG A 1 269 ? -42.454 16.166 27.667 1.00 47.01 263 ARG B C 1
ATOM 1985 O O . ARG A 1 269 ? -42.686 14.960 27.514 1.00 42.83 263 ARG B O 1
ATOM 1993 N N . ASP A 1 270 ? -42.343 17.021 26.635 1.00 41.08 264 ASP B N 1
ATOM 1994 C CA . ASP A 1 270 ? -42.614 16.574 25.269 1.00 44.48 264 ASP B CA 1
ATOM 1995 C C . ASP A 1 270 ? -41.614 15.517 24.820 1.00 49.15 264 ASP B C 1
ATOM 1996 O O . ASP A 1 270 ? -41.978 14.562 24.118 1.00 50.57 264 ASP B O 1
ATOM 2001 N N . ALA A 1 271 ? -40.354 15.662 25.225 1.00 38.15 265 ALA B N 1
ATOM 2002 C CA . ALA A 1 271 ? -39.337 14.710 24.810 1.00 38.81 265 ALA B CA 1
ATOM 2003 C C . ALA A 1 271 ? -39.723 13.283 25.162 1.00 29.03 265 ALA B C 1
ATOM 2004 O O . ALA A 1 271 ? -39.388 12.358 24.419 1.00 38.71 265 ALA B O 1
ATOM 2006 N N . PHE A 1 272 ? -40.480 13.087 26.244 1.00 31.56 266 PHE B N 1
ATOM 2007 C CA . PHE A 1 272 ? -40.863 11.745 26.684 1.00 33.26 266 PHE B CA 1
ATOM 2008 C C . PHE A 1 272 ? -42.170 11.263 26.085 1.00 35.60 266 PHE B C 1
ATOM 2009 O O . PHE A 1 272 ? -42.496 10.079 26.227 1.00 41.63 266 PHE B O 1
ATOM 2017 N N . ASP A 1 273 ? -42.919 12.136 25.418 1.00 43.78 267 ASP B N 1
ATOM 2018 C CA . ASP A 1 273 ? -44.243 11.766 24.957 1.00 42.49 267 ASP B CA 1
ATOM 2019 C C . ASP A 1 273 ? -44.137 11.402 23.489 1.00 41.76 267 ASP B C 1
ATOM 2020 O O . ASP A 1 273 ? -43.824 12.280 22.665 1.00 40.23 267 ASP B O 1
ATOM 2025 N N . PRO A 1 274 ? -44.397 10.148 23.108 1.00 49.24 268 PRO B N 1
ATOM 2026 C CA . PRO A 1 274 ? -44.216 9.755 21.696 1.00 55.72 268 PRO B CA 1
ATOM 2027 C C . PRO A 1 274 ? -45.123 10.515 20.745 1.00 62.90 268 PRO B C 1
ATOM 2028 O O . PRO A 1 274 ? -44.711 10.835 19.619 1.00 60.06 268 PRO B O 1
ATOM 2032 N N . SER A 1 275 ? -46.332 10.860 21.195 1.00 60.73 269 SER B N 1
ATOM 2033 C CA . SER A 1 275 ? -47.273 11.566 20.336 1.00 61.17 269 SER B CA 1
ATOM 2034 C C . SER A 1 275 ? -46.809 12.982 20.040 1.00 58.61 269 SER B C 1
ATOM 2035 O O . SER A 1 275 ? -47.125 13.520 18.975 1.00 72.07 269 SER B O 1
ATOM 2038 N N . ARG A 1 276 ? -46.057 13.596 20.951 1.00 46.92 270 ARG B N 1
ATOM 2039 C CA . ARG A 1 276 ? -45.810 15.030 20.891 1.00 47.93 270 ARG B CA 1
ATOM 2040 C C . ARG A 1 276 ? -44.342 15.377 20.693 1.00 51.33 270 ARG B C 1
ATOM 2041 O O . ARG A 1 276 ? -44.006 16.565 20.623 1.00 54.35 270 ARG B O 1
ATOM 2049 N N . ALA A 1 277 ? -43.462 14.383 20.598 1.00 47.24 271 ALA B N 1
ATOM 2050 C CA . ALA A 1 277 ? -42.019 14.612 20.632 1.00 37.23 271 ALA B CA 1
ATOM 2051 C C . ALA A 1 277 ? -41.526 14.994 19.244 1.00 30.06 271 ALA B C 1
ATOM 2052 O O . ALA A 1 277 ? -41.597 14.194 18.311 1.00 32.09 271 ALA B O 1
ATOM 2054 N N . ASP A 1 278 ? -41.110 16.242 19.084 1.00 37.67 272 ASP B N 1
ATOM 2055 C CA . ASP A 1 278 ? -40.538 16.718 17.824 1.00 38.51 272 ASP B CA 1
ATOM 2056 C C . ASP A 1 278 ? -39.018 16.609 17.877 1.00 27.56 272 ASP B C 1
ATOM 2057 O O . ASP A 1 278 ? -38.339 17.527 18.354 1.00 29.18 272 ASP B O 1
ATOM 2062 N N . PHE A 1 279 ? -38.470 15.516 17.335 1.00 28.09 273 PHE B N 1
ATOM 2063 C CA . PHE A 1 279 ? -37.038 15.434 17.037 1.00 32.56 273 PHE B CA 1
ATOM 2064 C C . PHE A 1 279 ? -36.779 15.448 15.531 1.00 38.98 273 PHE B C 1
ATOM 2065 O O . PHE A 1 279 ? -35.850 14.803 15.035 1.00 39.91 273 PHE B O 1
ATOM 2073 N N . GLY A 1 280 ? -37.615 16.197 14.804 1.00 34.85 274 GLY B N 1
ATOM 2074 C CA . GLY A 1 280 ? -37.552 16.330 13.358 1.00 20.71 274 GLY B CA 1
ATOM 2075 C C . GLY A 1 280 ? -36.307 17.002 12.809 1.00 17.27 274 GLY B C 1
ATOM 2076 O O . GLY A 1 280 ? -36.071 16.933 11.599 1.00 43.02 274 GLY B O 1
ATOM 2077 N N . GLN A 1 281 ? -35.542 17.706 13.634 1.00 14.49 275 GLN B N 1
ATOM 2078 C CA . GLN A 1 281 ? -34.271 18.228 13.138 1.00 44.34 275 GLN B CA 1
ATOM 2079 C C . GLN A 1 281 ? -33.236 17.127 12.979 1.00 45.91 275 GLN B C 1
ATOM 2080 O O . GLN A 1 281 ? -32.304 17.253 12.170 1.00 45.81 275 GLN B O 1
ATOM 2086 N N . ALA A 1 282 ? -33.400 16.036 13.717 1.00 30.40 276 ALA B N 1
ATOM 2087 C CA . ALA A 1 282 ? -32.490 14.912 13.580 1.00 40.00 276 ALA B CA 1
ATOM 2088 C C . ALA A 1 282 ? -32.993 13.958 12.524 1.00 44.34 276 ALA B C 1
ATOM 2089 O O . ALA A 1 282 ? -32.232 13.450 11.703 1.00 39.07 276 ALA B O 1
ATOM 2091 N N . SER A 1 283 ? -34.281 13.672 12.574 1.00 54.06 277 SER B N 1
ATOM 2092 C CA . SER A 1 283 ? -34.813 12.548 11.851 1.00 61.12 277 SER B CA 1
ATOM 2093 C C . SER A 1 283 ? -36.140 12.861 11.130 1.00 63.34 277 SER B C 1
ATOM 2094 O O . SER A 1 283 ? -37.108 13.279 11.792 1.00 71.04 277 SER B O 1
ATOM 2097 N N . PRO A 1 284 ? -36.202 12.676 9.826 1.00 59.40 278 PRO B N 1
ATOM 2098 C CA . PRO A 1 284 ? -37.516 12.605 9.167 1.00 57.71 278 PRO B CA 1
ATOM 2099 C C . PRO A 1 284 ? -38.380 11.439 9.674 1.00 59.18 278 PRO B C 1
ATOM 2100 O O . PRO A 1 284 ? -39.580 11.426 9.378 1.00 45.43 278 PRO B O 1
ATOM 2104 N N . SER A 1 285 ? -37.802 10.467 10.396 1.00 70.49 279 SER B N 1
ATOM 2105 C CA . SER A 1 285 ? -38.583 9.375 10.987 1.00 88.13 279 SER B CA 1
ATOM 2106 C C . SER A 1 285 ? -39.844 9.835 11.711 1.00 94.11 279 SER B C 1
ATOM 2107 O O . SER A 1 285 ? -40.906 9.217 11.551 1.00 99.52 279 SER B O 1
ATOM 2110 N N . ASN A 1 286 ? -39.751 10.878 12.537 1.00 87.05 280 ASN B N 1
ATOM 2111 C CA . ASN A 1 286 ? -40.847 11.233 13.449 1.00 87.54 280 ASN B CA 1
ATOM 2112 C C . ASN A 1 286 ? -41.172 10.054 14.361 1.00 81.34 280 ASN B C 1
ATOM 2113 O O . ASN A 1 286 ? -42.323 9.865 14.774 1.00 80.28 280 ASN B O 1
ATOM 2118 N N . ASP A 1 287 ? -40.156 9.242 14.669 1.00 76.16 281 ASP B N 1
ATOM 2119 C CA . ASP A 1 287 ? -40.323 8.151 15.614 1.00 76.90 281 ASP B CA 1
ATOM 2120 C C . ASP A 1 287 ? -39.139 8.041 16.580 1.00 74.71 281 ASP B C 1
ATOM 2121 O O . ASP A 1 287 ? -38.845 6.952 17.075 1.00 83.64 281 ASP B O 1
ATOM 2126 N N . LEU A 1 288 ? -38.523 9.170 16.906 1.00 59.36 282 LEU B N 1
ATOM 2127 C CA . LEU A 1 288 ? -37.446 9.163 17.879 1.00 40.53 282 LEU B CA 1
ATOM 2128 C C . LEU A 1 288 ? -37.862 10.003 19.089 1.00 37.23 282 LEU B C 1
ATOM 2129 O O . LEU A 1 288 ? -38.148 11.193 18.953 1.00 57.10 282 LEU B O 1
ATOM 2134 N N . TYR A 1 289 ? -37.884 9.389 20.270 1.00 38.65 283 TYR B N 1
ATOM 2135 C CA . TYR A 1 289 ? -38.225 10.094 21.487 1.00 38.89 283 TYR B CA 1
ATOM 2136 C C . TYR A 1 289 ? -37.432 9.484 22.623 1.00 44.88 283 TYR B C 1
ATOM 2137 O O . TYR A 1 289 ? -36.798 8.436 22.482 1.00 53.49 283 TYR B O 1
ATOM 2146 N N . VAL A 1 290 ? -37.459 10.177 23.742 1.00 42.84 284 VAL B N 1
ATOM 2147 C CA . VAL A 1 290 ? -36.685 9.813 24.912 1.00 29.71 284 VAL B CA 1
ATOM 2148 C C . VAL A 1 290 ? -37.527 8.933 25.820 1.00 30.14 284 VAL B C 1
ATOM 2149 O O . VAL A 1 290 ? -38.678 9.259 26.129 1.00 37.00 284 VAL B O 1
ATOM 2153 N N . THR A 1 291 ? -36.956 7.817 26.251 1.00 30.78 285 THR B N 1
ATOM 2154 C CA . THR A 1 291 ? -37.615 6.968 27.232 1.00 31.64 285 THR B CA 1
ATOM 2155 C C . THR A 1 291 ? -37.004 7.090 28.616 1.00 41.63 285 THR B C 1
ATOM 2156 O O . THR A 1 291 ? -37.744 7.176 29.600 1.00 43.84 285 THR B O 1
ATOM 2160 N N . LYS A 1 292 ? -35.672 7.165 28.717 1.00 35.50 286 LYS B N 1
ATOM 2161 C CA . LYS A 1 292 ? -34.993 7.140 30.005 1.00 32.78 286 LYS B CA 1
ATOM 2162 C C . LYS A 1 292 ? -33.861 8.151 29.996 1.00 30.72 286 LYS B C 1
ATOM 2163 O O . LYS A 1 292 ? -33.182 8.323 28.981 1.00 26.63 286 LYS B O 1
ATOM 2169 N N . VAL A 1 293 ? -33.654 8.801 31.139 1.00 27.22 287 VAL B N 1
ATOM 2170 C CA . VAL A 1 293 ? -32.462 9.596 31.387 1.00 26.36 287 VAL B CA 1
ATOM 2171 C C . VAL A 1 293 ? -31.849 9.066 32.669 1.00 33.19 287 VAL B C 1
ATOM 2172 O O . VAL A 1 293 ? -32.463 9.150 33.744 1.00 27.00 287 VAL B O 1
ATOM 2176 N N . LEU A 1 294 ? -30.658 8.483 32.551 1.00 37.11 288 LEU B N 1
ATOM 2177 C CA . LEU A 1 294 ? -29.964 7.878 33.675 1.00 30.50 288 LEU B CA 1
ATOM 2178 C C . LEU A 1 294 ? -28.580 8.478 33.830 1.00 23.71 288 LEU B C 1
ATOM 2179 O O . LEU A 1 294 ? -27.886 8.751 32.835 1.00 23.26 288 LEU B O 1
ATOM 2184 N N . GLN A 1 295 ? -28.208 8.711 35.086 1.00 14.69 289 GLN B N 1
ATOM 2185 C CA . GLN A 1 295 ? -26.884 9.200 35.442 1.00 22.87 289 GLN B CA 1
ATOM 2186 C C . GLN A 1 295 ? -26.281 8.314 36.527 1.00 27.24 289 GLN B C 1
ATOM 2187 O O . GLN A 1 295 ? -26.892 8.090 37.581 1.00 22.17 289 GLN B O 1
ATOM 2193 N N . THR A 1 296 ? -25.079 7.823 36.283 1.00 29.52 290 THR B N 1
ATOM 2194 C CA . THR A 1 296 ? -24.318 7.165 37.326 1.00 24.51 290 THR B CA 1
ATOM 2195 C C . THR A 1 296 ? -23.094 8.024 37.610 1.00 21.71 290 THR B C 1
ATOM 2196 O O . THR A 1 296 ? -22.359 8.414 36.687 1.00 19.66 290 THR B O 1
ATOM 2200 N N . SER A 1 297 ? -22.910 8.350 38.880 1.00 23.12 291 SER B N 1
ATOM 2201 C CA . SER A 1 297 ? -21.836 9.222 39.319 1.00 32.45 291 SER B CA 1
ATOM 2202 C C . SER A 1 297 ? -21.082 8.549 40.455 1.00 26.54 291 SER B C 1
ATOM 2203 O O . SER A 1 297 ? -21.618 7.701 41.172 1.00 19.92 291 SER B O 1
ATOM 2206 N N . LYS A 1 298 ? -19.814 8.901 40.586 1.00 27.66 292 LYS B N 1
ATOM 2207 C CA . LYS A 1 298 ? -19.022 8.418 41.698 1.00 22.90 292 LYS B CA 1
ATOM 2208 C C . LYS A 1 298 ? -18.108 9.565 42.090 1.00 24.19 292 LYS B C 1
ATOM 2209 O O . LYS A 1 298 ? -17.571 10.253 41.208 1.00 21.50 292 LYS B O 1
ATOM 2215 N N . ILE A 1 299 ? -18.005 9.824 43.397 1.00 19.46 293 ILE B N 1
ATOM 2216 C CA . ILE A 1 299 ? -17.120 10.858 43.929 1.00 19.79 293 ILE B CA 1
ATOM 2217 C C . ILE A 1 299 ? -16.312 10.230 45.055 1.00 26.50 293 ILE B C 1
ATOM 2218 O O . ILE A 1 299 ? -16.847 9.453 45.859 1.00 28.31 293 ILE B O 1
ATOM 2223 N N . GLU A 1 300 ? -15.015 10.541 45.088 1.00 25.29 294 GLU B N 1
ATOM 2224 C CA . GLU A 1 300 ? -14.111 10.064 46.132 1.00 30.95 294 GLU B CA 1
ATOM 2225 C C . GLU A 1 300 ? -13.268 11.216 46.659 1.00 24.13 294 GLU B C 1
ATOM 2226 O O . GLU A 1 300 ? -12.473 11.800 45.918 1.00 28.04 294 GLU B O 1
ATOM 2232 N N . ALA A 1 301 ? -13.423 11.531 47.934 1.00 13.83 295 ALA B N 1
ATOM 2233 C CA . ALA A 1 301 ? -12.635 12.572 48.571 1.00 12.46 295 ALA B CA 1
ATOM 2234 C C . ALA A 1 301 ? -11.828 11.962 49.703 1.00 24.56 295 ALA B C 1
ATOM 2235 O O . ALA A 1 301 ? -12.376 11.198 50.503 1.00 29.99 295 ALA B O 1
ATOM 2237 N N . ASP A 1 302 ? -10.532 12.281 49.754 1.00 31.86 296 ASP B N 1
ATOM 2238 C CA . ASP A 1 302 ? -9.614 11.798 50.791 1.00 31.71 296 ASP B CA 1
ATOM 2239 C C . ASP A 1 302 ? -8.539 12.860 51.031 1.00 27.46 296 ASP B C 1
ATOM 2240 O O . ASP A 1 302 ? -8.643 13.988 50.546 1.00 28.51 296 ASP B O 1
ATOM 2245 N N . GLU A 1 303 ? -7.488 12.488 51.774 1.00 30.76 297 GLU B N 1
ATOM 2246 C CA . GLU A 1 303 ? -6.469 13.463 52.172 1.00 35.02 297 GLU B CA 1
ATOM 2247 C C . GLU A 1 303 ? -5.795 14.096 50.963 1.00 33.08 297 GLU B C 1
ATOM 2248 O O . GLU A 1 303 ? -5.440 15.279 50.997 1.00 31.04 297 GLU B O 1
ATOM 2254 N N . ARG A 1 304 ? -5.615 13.331 49.881 1.00 38.87 298 ARG B N 1
ATOM 2255 C CA . ARG A 1 304 ? -4.801 13.784 48.749 1.00 36.55 298 ARG B CA 1
ATOM 2256 C C . ARG A 1 304 ? -5.567 14.676 47.758 1.00 37.11 298 ARG B C 1
ATOM 2257 O O . ARG A 1 304 ? -4.942 15.453 47.026 1.00 40.31 298 ARG B O 1
ATOM 2265 N N . GLY A 1 305 ? -6.888 14.623 47.744 1.00 32.53 299 GLY B N 1
ATOM 2266 C CA . GLY A 1 305 ? -7.682 15.349 46.763 1.00 33.03 299 GLY B CA 1
ATOM 2267 C C . GLY A 1 305 ? -8.985 14.612 46.480 1.00 30.18 299 GLY B C 1
ATOM 2268 O O . GLY A 1 305 ? -9.486 13.880 47.328 1.00 36.43 299 GLY B O 1
ATOM 2269 N N . THR A 1 306 ? -9.505 14.790 45.263 1.00 31.51 300 THR B N 1
ATOM 2270 C CA . THR A 1 306 ? -10.824 14.279 44.898 1.00 20.82 300 THR B CA 1
ATOM 2271 C C . THR A 1 306 ? -10.806 13.632 43.518 1.00 31.92 300 THR B C 1
ATOM 2272 O O . THR A 1 306 ? -10.207 14.171 42.576 1.00 32.19 300 THR B O 1
ATOM 2276 N N . THR A 1 307 ? -11.499 12.491 43.388 1.00 35.11 301 THR B N 1
ATOM 2277 C CA . THR A 1 307 ? -11.715 11.835 42.099 1.00 31.49 301 THR B CA 1
ATOM 2278 C C . THR A 1 307 ? -13.215 11.737 41.876 1.00 25.67 301 THR B C 1
ATOM 2279 O O . THR A 1 307 ? -13.927 11.153 42.699 1.00 30.93 301 THR B O 1
ATOM 2283 N N . ALA A 1 308 ? -13.699 12.332 40.783 1.00 24.60 302 ALA B N 1
ATOM 2284 C CA . ALA A 1 308 ? -15.134 12.436 40.536 1.00 27.59 302 ALA B CA 1
ATOM 2285 C C . ALA A 1 308 ? -15.450 12.040 39.106 1.00 31.99 302 ALA B C 1
ATOM 2286 O O . ALA A 1 308 ? -14.740 12.408 38.161 1.00 25.91 302 ALA B O 1
ATOM 2288 N N . SER A 1 309 ? -16.584 11.379 38.946 1.00 28.92 303 SER B N 1
ATOM 2289 C CA . SER A 1 309 ? -16.908 10.795 37.664 1.00 30.90 303 SER B CA 1
ATOM 2290 C C . SER A 1 309 ? -18.408 10.836 37.462 1.00 26.70 303 SER B C 1
ATOM 2291 O O . SER A 1 309 ? -19.174 10.615 38.412 1.00 20.51 303 SER B O 1
ATOM 2294 N N . SER A 1 310 ? -18.829 11.111 36.228 1.00 22.00 304 SER B N 1
ATOM 2295 C CA . SER A 1 310 ? -20.260 11.048 35.971 1.00 21.33 304 SER B CA 1
ATOM 2296 C C . SER A 1 310 ? -20.536 10.785 34.495 1.00 30.63 304 SER B C 1
ATOM 2297 O O . SER A 1 310 ? -19.930 11.407 33.613 1.00 21.04 304 SER B O 1
ATOM 2300 N N . ASP A 1 311 ? -21.481 9.876 34.240 1.00 31.78 305 ASP B N 1
ATOM 2301 C CA . ASP A 1 311 ? -21.934 9.562 32.888 1.00 28.90 305 ASP B CA 1
ATOM 2302 C C . ASP A 1 311 ? -23.447 9.670 32.849 1.00 29.18 305 ASP B C 1
ATOM 2303 O O . ASP A 1 311 ? -24.132 9.020 33.645 1.00 35.71 305 ASP B O 1
ATOM 2308 N N . THR A 1 312 ? -23.963 10.506 31.949 1.00 32.46 306 THR B N 1
ATOM 2309 C CA . THR A 1 312 ? -25.399 10.687 31.766 1.00 29.47 306 THR B CA 1
ATOM 2310 C C . THR A 1 312 ? -25.816 10.053 30.452 1.00 23.17 306 THR B C 1
ATOM 2311 O O . THR A 1 312 ? -25.211 10.327 29.409 1.00 25.84 306 THR B O 1
ATOM 2315 N N . ALA A 1 313 ? -26.823 9.189 30.511 1.00 22.90 307 ALA B N 1
ATOM 2316 C CA . ALA A 1 313 ? -27.308 8.457 29.344 1.00 27.69 307 ALA B CA 1
ATOM 2317 C C . ALA A 1 313 ? -28.769 8.794 29.067 1.00 23.65 307 ALA B C 1
ATOM 2318 O O . ALA A 1 313 ? -29.640 8.502 29.896 1.00 31.57 307 ALA B O 1
ATOM 2320 N N . ILE A 1 314 ? -29.043 9.351 27.887 1.00 21.39 308 ILE B N 1
ATOM 2321 C CA . ILE A 1 314 ? -30.408 9.652 27.449 1.00 30.80 308 ILE B CA 1
ATOM 2322 C C . ILE A 1 314 ? -30.853 8.587 26.449 1.00 26.55 308 ILE B C 1
ATOM 2323 O O . ILE A 1 314 ? -30.210 8.388 25.406 1.00 18.69 308 ILE B O 1
ATOM 2328 N N . THR A 1 315 ? -32.019 7.994 26.728 1.00 33.78 309 THR B N 1
ATOM 2329 C CA . THR A 1 315 ? -32.501 6.692 26.228 1.00 35.98 309 THR B CA 1
ATOM 2330 C C . THR A 1 315 ? -31.417 5.685 25.949 1.00 39.10 309 THR B C 1
ATOM 2331 O O . THR A 1 315 ? -31.360 4.682 26.669 1.00 34.28 309 THR B O 1
ATOM 2335 N N . LEU B 2 7 ? -10.518 29.708 67.662 1.00 75.91 322 LEU F N 1
ATOM 2336 C CA . LEU B 2 7 ? -10.236 29.766 66.227 1.00 72.23 322 LEU F CA 1
ATOM 2337 C C . LEU B 2 7 ? -11.421 29.197 65.430 1.00 70.23 322 LEU F C 1
ATOM 2338 O O . LEU B 2 7 ? -12.244 28.480 66.002 1.00 83.46 322 LEU F O 1
ATOM 2343 N N . THR B 2 8 ? -11.520 29.509 64.129 1.00 54.97 323 THR F N 1
ATOM 2344 C CA . THR B 2 8 ? -12.671 29.080 63.324 1.00 53.13 323 THR F CA 1
ATOM 2345 C C . THR B 2 8 ? -12.633 27.582 62.991 1.00 51.58 323 THR F C 1
ATOM 2346 O O . THR B 2 8 ? -11.754 27.117 62.256 1.00 47.66 323 THR F O 1
ATOM 2350 N N . ALA B 2 9 ? -13.640 26.843 63.451 1.00 49.27 324 ALA F N 1
ATOM 2351 C CA . ALA B 2 9 ? -13.664 25.390 63.347 1.00 39.84 324 ALA F CA 1
ATOM 2352 C C . ALA B 2 9 ? -14.850 24.957 62.499 1.00 42.84 324 ALA F C 1
ATOM 2353 O O . ALA B 2 9 ? -16.004 25.176 62.889 1.00 34.93 324 ALA F O 1
ATOM 2355 N N . ILE B 2 10 ? -14.554 24.284 61.384 1.00 39.28 325 ILE F N 1
ATOM 2356 C CA . ILE B 2 10 ? -15.542 23.676 60.497 1.00 42.65 325 ILE F CA 1
ATOM 2357 C C . ILE B 2 10 ? -15.493 22.167 60.725 1.00 37.30 325 ILE F C 1
ATOM 2358 O O . ILE B 2 10 ? -14.484 21.513 60.428 1.00 38.13 325 ILE F O 1
ATOM 2363 N N . VAL B 2 11 ? -16.572 21.602 61.254 1.00 35.24 326 VAL F N 1
ATOM 2364 C CA . VAL B 2 11 ? -16.618 20.183 61.587 1.00 30.28 326 VAL F CA 1
ATOM 2365 C C . VAL B 2 11 ? -17.802 19.570 60.873 1.00 31.10 326 VAL F C 1
ATOM 2366 O O . VAL B 2 11 ? -18.955 19.777 61.277 1.00 27.11 326 VAL F O 1
ATOM 2370 N N . ALA B 2 12 ? -17.510 18.754 59.865 1.00 32.50 327 ALA F N 1
ATOM 2371 C CA . ALA B 2 12 ? -18.527 18.077 59.071 1.00 23.94 327 ALA F CA 1
ATOM 2372 C C . ALA B 2 12 ? -18.800 16.705 59.682 1.00 32.23 327 ALA F C 1
ATOM 2373 O O . ALA B 2 12 ? -18.546 15.658 59.088 1.00 33.21 327 ALA F O 1
ATOM 2375 N N . ASN B 2 13 ? -19.312 16.729 60.916 1.00 32.56 328 ASN F N 1
ATOM 2376 C CA . ASN B 2 13 ? -19.669 15.505 61.619 1.00 39.01 328 ASN F CA 1
ATOM 2377 C C . ASN B 2 13 ? -21.175 15.331 61.723 1.00 33.72 328 ASN F C 1
ATOM 2378 O O . ASN B 2 13 ? -21.661 14.620 62.610 1.00 40.48 328 ASN F O 1
ATOM 2383 N N . LYS B 2 14 ? -21.910 15.958 60.824 1.00 23.01 329 LYS F N 1
ATOM 2384 C CA . LYS B 2 14 ? -23.347 15.821 60.665 1.00 26.90 329 LYS F CA 1
ATOM 2385 C C . LYS B 2 14 ? -23.631 15.923 59.168 1.00 27.75 329 LYS F C 1
ATOM 2386 O O . LYS B 2 14 ? -22.736 16.331 58.413 1.00 24.57 329 LYS F O 1
ATOM 2392 N N . PRO B 2 15 ? -24.826 15.564 58.696 1.00 22.88 330 PRO F N 1
ATOM 2393 C CA . PRO B 2 15 ? -25.099 15.635 57.252 1.00 32.80 330 PRO F CA 1
ATOM 2394 C C . PRO B 2 15 ? -24.730 16.980 56.653 1.00 32.03 330 PRO F C 1
ATOM 2395 O O . PRO B 2 15 ? -25.016 18.041 57.217 1.00 40.57 330 PRO F O 1
ATOM 2399 N N . PHE B 2 16 ? -24.057 16.930 55.509 1.00 31.34 331 PHE F N 1
ATOM 2400 C CA . PHE B 2 16 ? -23.547 18.137 54.882 1.00 33.64 331 PHE F CA 1
ATOM 2401 C C . PHE B 2 16 ? -23.669 18.022 53.369 1.00 29.17 331 PHE F C 1
ATOM 2402 O O . PHE B 2 16 ? -24.099 17.000 52.829 1.00 34.97 331 PHE F O 1
ATOM 2410 N N . MET B 2 17 ? -23.343 19.117 52.692 1.00 25.54 332 MET F N 1
ATOM 2411 C CA . MET B 2 17 ? -23.434 19.213 51.244 1.00 33.81 332 MET F CA 1
ATOM 2412 C C . MET B 2 17 ? -22.091 19.659 50.683 1.00 36.35 332 MET F C 1
ATOM 2413 O O . MET B 2 17 ? -21.402 20.488 51.288 1.00 29.26 332 MET F O 1
ATOM 2418 N N . PHE B 2 18 ? -21.711 19.112 49.527 1.00 22.38 333 PHE F N 1
ATOM 2419 C CA . PHE B 2 18 ? -20.544 19.632 48.837 1.00 23.08 333 PHE F CA 1
ATOM 2420 C C . PHE B 2 18 ? -20.900 19.914 47.382 1.00 17.17 333 PHE F C 1
ATOM 2421 O O . PHE B 2 18 ? -21.785 19.283 46.797 1.00 20.31 333 PHE F O 1
ATOM 2429 N N . LEU B 2 19 ? -20.180 20.873 46.811 1.00 17.39 334 LEU F N 1
ATOM 2430 C CA . LEU B 2 19 ? -20.362 21.325 45.441 1.00 18.49 334 LEU F CA 1
ATOM 2431 C C . LEU B 2 19 ? -18.961 21.459 44.880 1.00 25.74 334 LEU F C 1
ATOM 2432 O O . LEU B 2 19 ? -18.125 22.146 45.474 1.00 34.56 334 LEU F O 1
ATOM 2437 N N . ILE B 2 20 ? -18.678 20.772 43.788 1.00 24.81 335 ILE F N 1
ATOM 2438 C CA . ILE B 2 20 ? -17.423 20.949 43.078 1.00 25.09 335 ILE F CA 1
ATOM 2439 C C . ILE B 2 20 ? -17.733 21.800 41.861 1.00 30.50 335 ILE F C 1
ATOM 2440 O O . ILE B 2 20 ? -18.530 21.395 41.008 1.00 41.98 335 ILE F O 1
ATOM 2445 N N . TYR B 2 21 ? -17.127 22.986 41.792 1.00 26.21 336 TYR F N 1
ATOM 2446 C CA . TYR B 2 21 ? -17.474 23.982 40.788 1.00 31.83 336 TYR F CA 1
ATOM 2447 C C . TYR B 2 21 ? -16.215 24.513 40.109 1.00 45.82 336 TYR F C 1
ATOM 2448 O O . TYR B 2 21 ? -15.103 24.417 40.641 1.00 48.02 336 TYR F O 1
ATOM 2457 N N . HIS B 2 22 ? -16.410 25.057 38.904 1.00 43.45 337 HIS F N 1
ATOM 2458 C CA . HIS B 2 22 ? -15.338 25.615 38.083 1.00 38.78 337 HIS F CA 1
ATOM 2459 C C . HIS B 2 22 ? -15.291 27.119 38.339 1.00 42.27 337 HIS F C 1
ATOM 2460 O O . HIS B 2 22 ? -16.282 27.814 38.087 1.00 39.50 337 HIS F O 1
ATOM 2467 N N . LYS B 2 23 ? -14.160 27.613 38.891 1.00 32.03 338 LYS F N 1
ATOM 2468 C CA . LYS B 2 23 ? -14.131 29.003 39.356 1.00 46.99 338 LYS F CA 1
ATOM 2469 C C . LYS B 2 23 ? -14.262 30.018 38.222 1.00 44.39 338 LYS F C 1
ATOM 2470 O O . LYS B 2 23 ? -15.149 30.890 38.311 1.00 39.96 338 LYS F O 1
ATOM 2476 N N . PRO B 2 24 ? -13.463 29.963 37.134 1.00 42.07 339 PRO F N 1
ATOM 2477 C CA . PRO B 2 24 ? -13.605 30.978 36.071 1.00 45.17 339 PRO F CA 1
ATOM 2478 C C . PRO B 2 24 ? -15.032 31.191 35.586 1.00 55.66 339 PRO F C 1
ATOM 2479 O O . PRO B 2 24 ? -15.433 32.341 35.383 1.00 70.88 339 PRO F O 1
ATOM 2483 N N . THR B 2 25 ? -15.827 30.136 35.431 1.00 52.59 340 THR F N 1
ATOM 2484 C CA . THR B 2 25 ? -17.145 30.263 34.821 1.00 54.96 340 THR F CA 1
ATOM 2485 C C . THR B 2 25 ? -18.296 30.055 35.796 1.00 54.93 340 THR F C 1
ATOM 2486 O O . THR B 2 25 ? -19.459 30.142 35.378 1.00 46.64 340 THR F O 1
ATOM 2490 N N . THR B 2 26 ? -18.001 29.796 37.074 1.00 55.74 341 THR F N 1
ATOM 2491 C CA . THR B 2 26 ? -18.975 29.479 38.131 1.00 43.17 341 THR F CA 1
ATOM 2492 C C . THR B 2 26 ? -19.972 28.399 37.689 1.00 35.02 341 THR F C 1
ATOM 2493 O O . THR B 2 26 ? -21.195 28.574 37.723 1.00 35.78 341 THR F O 1
ATOM 2497 N N . THR B 2 27 ? -19.420 27.255 37.284 1.00 30.78 342 THR F N 1
ATOM 2498 C CA . THR B 2 27 ? -20.187 26.131 36.758 1.00 28.85 342 THR F CA 1
ATOM 2499 C C . THR B 2 27 ? -20.086 24.983 37.758 1.00 33.57 342 THR F C 1
ATOM 2500 O O . THR B 2 27 ? -18.977 24.563 38.099 1.00 26.21 342 THR F O 1
ATOM 2504 N N . VAL B 2 28 ? -21.225 24.490 38.241 1.00 23.31 343 VAL F N 1
ATOM 2505 C CA . VAL B 2 28 ? -21.220 23.377 39.189 1.00 23.50 343 VAL F CA 1
ATOM 2506 C C . VAL B 2 28 ? -21.003 22.071 38.422 1.00 25.48 343 VAL F C 1
ATOM 2507 O O . VAL B 2 28 ? -21.851 21.652 37.631 1.00 32.77 343 VAL F O 1
ATOM 2511 N N . LEU B 2 29 ? -19.832 21.457 38.623 1.00 18.80 344 LEU F N 1
ATOM 2512 C CA . LEU B 2 29 ? -19.459 20.211 37.957 1.00 19.36 344 LEU F CA 1
ATOM 2513 C C . LEU B 2 29 ? -20.024 18.978 38.658 1.00 22.64 344 LEU F C 1
ATOM 2514 O O . LEU B 2 29 ? -20.568 18.076 38.010 1.00 30.52 344 LEU F O 1
ATOM 2519 N N . PHE B 2 30 ? -19.896 18.925 39.982 1.00 20.24 345 PHE F N 1
ATOM 2520 C CA . PHE B 2 30 ? -20.387 17.835 40.810 1.00 22.03 345 PHE F CA 1
ATOM 2521 C C . PHE B 2 30 ? -20.974 18.380 42.102 1.00 26.43 345 PHE F C 1
ATOM 2522 O O . PHE B 2 30 ? -20.525 19.398 42.636 1.00 23.36 345 PHE F O 1
ATOM 2530 N N . MET B 2 31 ? -21.931 17.628 42.633 1.00 19.94 346 MET F N 1
ATOM 2531 C CA . MET B 2 31 ? -22.590 17.911 43.889 1.00 13.94 346 MET F CA 1
ATOM 2532 C C . MET B 2 31 ? -22.851 16.607 44.611 1.00 26.81 346 MET F C 1
ATOM 2533 O O . MET B 2 31 ? -22.964 15.543 43.993 1.00 22.82 346 MET F O 1
ATOM 2538 N N . GLY B 2 32 ? -23.072 16.725 45.915 1.00 28.40 347 GLY F N 1
ATOM 2539 C CA . GLY B 2 32 ? -23.578 15.601 46.669 1.00 24.79 347 GLY F CA 1
ATOM 2540 C C . GLY B 2 32 ? -23.953 15.989 48.077 1.00 16.83 347 GLY F C 1
ATOM 2541 O O . GLY B 2 32 ? -23.500 17.010 48.605 1.00 21.89 347 GLY F O 1
ATOM 2542 N N . THR B 2 33 ? -24.783 15.144 48.686 1.00 21.28 348 THR F N 1
ATOM 2543 C CA . THR B 2 33 ? -25.074 15.227 50.110 1.00 26.97 348 THR F CA 1
ATOM 2544 C C . THR B 2 33 ? -24.605 13.948 50.773 1.00 35.73 348 THR F C 1
ATOM 2545 O O . THR B 2 33 ? -24.719 12.857 50.201 1.00 29.95 348 THR F O 1
ATOM 2549 N N . ILE B 2 34 ? -24.073 14.100 51.978 1.00 38.95 349 ILE F N 1
ATOM 2550 C CA . ILE B 2 34 ? -23.561 13.005 52.790 1.00 28.61 349 ILE F CA 1
ATOM 2551 C C . ILE B 2 34 ? -24.298 13.011 54.126 1.00 28.51 349 ILE F C 1
ATOM 2552 O O . ILE B 2 34 ? -24.060 13.889 54.964 1.00 23.89 349 ILE F O 1
ATOM 2557 N N . THR B 2 35 ? -25.185 12.030 54.332 1.00 23.70 350 THR F N 1
ATOM 2558 C CA . THR B 2 35 ? -26.002 11.948 55.535 1.00 32.65 350 THR F CA 1
ATOM 2559 C C . THR B 2 35 ? -25.626 10.790 56.452 1.00 39.78 350 THR F C 1
ATOM 2560 O O . THR B 2 35 ? -26.199 10.674 57.541 1.00 45.21 350 THR F O 1
ATOM 2564 N N . LYS B 2 36 ? -24.666 9.952 56.077 1.00 37.90 351 LYS F N 1
ATOM 2565 C CA . LYS B 2 36 ? -24.455 8.722 56.829 1.00 33.97 351 LYS F CA 1
ATOM 2566 C C . LYS B 2 36 ? -23.066 8.180 56.562 1.00 44.02 351 LYS F C 1
ATOM 2567 O O . LYS B 2 36 ? -22.419 8.526 55.566 1.00 38.77 351 LYS F O 1
ATOM 2573 N N . GLY B 2 37 ? -22.615 7.339 57.493 1.00 44.24 352 GLY F N 1
ATOM 2574 C CA . GLY B 2 37 ? -21.432 6.522 57.326 1.00 41.31 352 GLY F CA 1
ATOM 2575 C C . GLY B 2 37 ? -21.784 5.090 56.986 1.00 37.39 352 GLY F C 1
ATOM 2576 O O . GLY B 2 37 ? -22.910 4.774 56.589 1.00 44.67 352 GLY F O 1
ATOM 2577 N N . GLU B 2 38 ? -20.810 4.200 57.163 1.00 47.41 353 GLU F N 1
ATOM 2578 C CA . GLU B 2 38 ? -21.035 2.772 56.956 1.00 46.83 353 GLU F CA 1
ATOM 2579 C C . GLU B 2 38 ? -21.166 2.002 58.264 1.00 48.25 353 GLU F C 1
ATOM 2580 O O . GLU B 2 38 ? -22.121 1.242 58.444 1.00 42.52 353 GLU F O 1
ATOM 2586 N N . LYS B 2 39 ? -20.243 2.210 59.197 1.00 51.34 354 LYS F N 1
ATOM 2587 C CA . LYS B 2 39 ? -20.183 1.440 60.436 1.00 40.03 354 LYS F CA 1
ATOM 2588 C C . LYS B 2 39 ? -20.999 2.151 61.516 1.00 35.57 354 LYS F C 1
ATOM 2589 O O . LYS B 2 39 ? -20.603 3.225 61.989 1.00 39.67 354 LYS F O 1
ATOM 2595 N N . VAL B 2 40 ? -22.131 1.549 61.923 1.00 39.45 355 VAL F N 1
ATOM 2596 C CA . VAL B 2 40 ? -22.944 2.141 62.991 1.00 48.07 355 VAL F CA 1
ATOM 2597 C C . VAL B 2 40 ? -22.245 1.964 64.341 1.00 50.72 355 VAL F C 1
ATOM 2598 O O . VAL B 2 40 ? -21.569 0.960 64.593 1.00 46.69 355 VAL F O 1
ATOM 2602 N N . ILE B 2 41 ? -22.438 2.941 65.228 1.00 51.37 356 ILE F N 1
ATOM 2603 C CA . ILE B 2 41 ? -21.761 3.016 66.516 1.00 48.45 356 ILE F CA 1
ATOM 2604 C C . ILE B 2 41 ? -22.781 3.260 67.615 1.00 53.07 356 ILE F C 1
ATOM 2605 O O . ILE B 2 41 ? -23.795 3.928 67.395 1.00 65.99 356 ILE F O 1
ATOM 2610 N N . TYR B 2 42 ? -22.533 2.688 68.798 1.00 56.70 357 TYR F N 1
ATOM 2611 C CA . TYR B 2 42 ? -23.367 2.928 69.973 1.00 59.09 357 TYR F CA 1
ATOM 2612 C C . TYR B 2 42 ? -22.505 3.511 71.097 1.00 59.33 357 TYR F C 1
ATOM 2613 O O . TYR B 2 42 ? -21.273 3.481 71.029 1.00 62.10 357 TYR F O 1
ATOM 2622 N N . ASP B 2 43 ? -23.150 4.068 72.128 1.00 57.02 358 ASP F N 1
ATOM 2623 C CA . ASP B 2 43 ? -22.419 4.566 73.294 1.00 71.05 358 ASP F CA 1
ATOM 2624 C C . ASP B 2 43 ? -23.330 4.502 74.515 1.00 71.29 358 ASP F C 1
ATOM 2625 O O . ASP B 2 43 ? -24.559 4.497 74.398 1.00 74.77 358 ASP F O 1
ATOM 2630 N N . THR B 2 44 ? -22.694 4.433 75.689 1.00 63.75 359 THR F N 1
ATOM 2631 C CA . THR B 2 44 ? -23.336 4.480 77.011 1.00 57.41 359 THR F CA 1
ATOM 2632 C C . THR B 2 44 ? -24.408 5.556 77.146 1.00 50.44 359 THR F C 1
ATOM 2633 O O . THR B 2 44 ? -25.246 5.503 78.050 1.00 51.96 359 THR F O 1
ATOM 2637 N N . ARG C 1 16 ? -37.696 32.122 36.481 1.00 48.94 16 ARG A N 1
ATOM 2638 C CA . ARG C 1 16 ? -38.764 32.763 37.224 1.00 59.68 16 ARG A CA 1
ATOM 2639 C C . ARG C 1 16 ? -38.717 34.280 37.156 1.00 74.99 16 ARG A C 1
ATOM 2640 O O . ARG C 1 16 ? -37.735 34.898 37.597 1.00 79.83 16 ARG A O 1
ATOM 2641 N N . ASP C 1 17 ? -39.779 34.884 36.597 1.00 77.21 17 ASP A N 1
ATOM 2642 C CA . ASP C 1 17 ? -39.885 36.339 36.520 1.00 72.03 17 ASP A CA 1
ATOM 2643 C C . ASP C 1 17 ? -40.464 36.958 37.786 1.00 71.65 17 ASP A C 1
ATOM 2644 O O . ASP C 1 17 ? -40.210 38.139 38.060 1.00 77.47 17 ASP A O 1
ATOM 2649 N N . ILE C 1 18 ? -41.223 36.179 38.554 1.00 56.58 18 ILE A N 1
ATOM 2650 C CA . ILE C 1 18 ? -42.012 36.615 39.702 1.00 43.18 18 ILE A CA 1
ATOM 2651 C C . ILE C 1 18 ? -43.157 37.489 39.218 1.00 35.41 18 ILE A C 1
ATOM 2652 O O . ILE C 1 18 ? -44.328 37.200 39.490 1.00 34.77 18 ILE A O 1
ATOM 2657 N N . GLY C 1 19 ? -42.827 38.540 38.466 1.00 33.31 19 GLY A N 1
ATOM 2658 C CA . GLY C 1 19 ? -43.862 39.429 37.975 1.00 35.61 19 GLY A CA 1
ATOM 2659 C C . GLY C 1 19 ? -44.856 38.689 37.116 1.00 39.08 19 GLY A C 1
ATOM 2660 O O . GLY C 1 19 ? -46.052 38.673 37.407 1.00 30.59 19 GLY A O 1
ATOM 2661 N N . LEU C 1 20 ? -44.348 37.950 36.129 1.00 36.88 20 LEU A N 1
ATOM 2662 C CA . LEU C 1 20 ? -45.217 37.249 35.203 1.00 22.42 20 LEU A CA 1
ATOM 2663 C C . LEU C 1 20 ? -45.789 35.997 35.828 1.0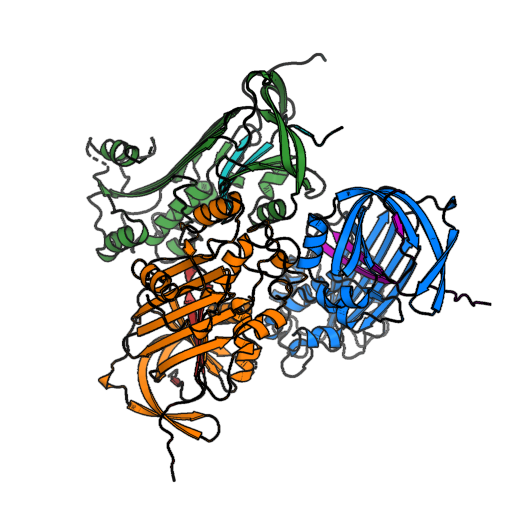0 23.47 20 LEU A C 1
ATOM 2664 O O . LEU C 1 20 ? -46.903 35.591 35.488 1.00 35.62 20 LEU A O 1
ATOM 2669 N N . TRP C 1 21 ? -45.059 35.394 36.759 1.00 27.91 21 TRP A N 1
ATOM 2670 C CA . TRP C 1 21 ? -45.547 34.195 37.416 1.00 30.81 21 TRP A CA 1
ATOM 2671 C C . TRP C 1 21 ? -46.608 34.505 38.451 1.00 29.33 21 TRP A C 1
ATOM 2672 O O . TRP C 1 21 ? -47.361 33.603 38.831 1.00 31.01 21 TRP A O 1
ATOM 2683 N N . THR C 1 22 ? -46.717 35.763 38.883 1.00 36.22 22 THR A N 1
ATOM 2684 C CA . THR C 1 22 ? -47.732 36.105 39.876 1.00 24.51 22 THR A CA 1
ATOM 2685 C C . THR C 1 22 ? -49.135 35.921 39.320 1.00 31.32 22 THR A C 1
ATOM 2686 O O . THR C 1 22 ? -50.044 35.543 40.071 1.00 34.98 22 THR A O 1
ATOM 2690 N N . PHE C 1 23 ? -49.315 36.097 37.999 1.00 25.27 23 PHE A N 1
ATOM 2691 C CA . PHE C 1 23 ? -50.663 36.095 37.436 1.00 30.21 23 PHE A CA 1
ATOM 2692 C C . PHE C 1 23 ? -51.391 34.773 37.661 1.00 40.33 23 PHE A C 1
ATOM 2693 O O . PHE C 1 23 ? -52.623 34.760 37.772 1.00 42.14 23 PHE A O 1
ATOM 2701 N N . ARG C 1 24 ? -50.662 33.655 37.739 1.00 40.03 24 ARG A N 1
ATOM 2702 C CA . ARG C 1 24 ? -51.321 32.362 37.914 1.00 31.69 24 ARG A CA 1
ATOM 2703 C C . ARG C 1 24 ? -52.104 32.290 39.209 1.00 25.87 24 ARG A C 1
ATOM 2704 O O . ARG C 1 24 ? -53.039 31.492 39.318 1.00 32.77 24 ARG A O 1
ATOM 2712 N N . TYR C 1 25 ? -51.790 33.145 40.168 1.00 23.42 25 TYR A N 1
ATOM 2713 C CA . TYR C 1 25 ? -52.430 33.079 41.466 1.00 34.55 25 TYR A CA 1
ATOM 2714 C C . TYR C 1 25 ? -53.563 34.068 41.602 1.00 34.42 25 TYR A C 1
ATOM 2715 O O . TYR C 1 25 ? -54.349 33.963 42.551 1.00 37.62 25 TYR A O 1
ATOM 2724 N N . VAL C 1 26 ? -53.706 34.969 40.638 1.00 24.34 26 VAL A N 1
ATOM 2725 C CA . VAL C 1 26 ? -54.797 35.929 40.636 1.00 26.01 26 VAL A CA 1
ATOM 2726 C C . VAL C 1 26 ? -55.828 35.638 39.560 1.00 29.17 26 VAL A C 1
ATOM 2727 O O . VAL C 1 26 ? -56.879 36.300 39.531 1.00 36.23 26 VAL A O 1
ATOM 2731 N N . TYR C 1 27 ? -55.542 34.720 38.650 1.00 21.56 27 TYR A N 1
ATOM 2732 C CA . TYR C 1 27 ? -56.508 34.330 37.649 1.00 30.16 27 TYR A CA 1
ATOM 2733 C C . TYR C 1 27 ? -57.750 33.764 38.336 1.00 33.40 27 TYR A C 1
ATOM 2734 O O . TYR C 1 27 ? -57.651 32.934 39.243 1.00 26.75 27 TYR A O 1
ATOM 2743 N N . ASN C 1 28 ? -58.922 34.185 37.870 1.00 35.77 28 ASN A N 1
ATOM 2744 C CA . ASN C 1 28 ? -60.204 33.768 38.429 1.00 34.59 28 ASN A CA 1
ATOM 2745 C C . ASN C 1 28 ? -60.974 33.251 37.229 1.00 32.94 28 ASN A C 1
ATOM 2746 O O . ASN C 1 28 ? -61.316 34.013 36.323 1.00 32.64 28 ASN A O 1
ATOM 2751 N N . GLU C 1 29 ? -61.153 31.933 37.204 1.00 33.24 29 GLU A N 1
ATOM 2752 C CA . GLU C 1 29 ? -61.823 31.246 36.109 1.00 35.01 29 GLU A CA 1
ATOM 2753 C C . GLU C 1 29 ? -63.196 31.836 35.834 1.00 37.33 29 GLU A C 1
ATOM 2754 O O . GLU C 1 29 ? -63.681 31.782 34.698 1.00 38.12 29 GLU A O 1
ATOM 2760 N N . SER C 1 30 ? -63.820 32.431 36.850 1.00 42.99 30 SER A N 1
ATOM 2761 C CA . SER C 1 30 ? -65.186 32.922 36.769 1.00 41.85 30 SER A CA 1
ATOM 2762 C C . SER C 1 30 ? -65.262 34.432 36.674 1.00 42.69 30 SER A C 1
ATOM 2763 O O . SER C 1 30 ? -66.347 34.993 36.834 1.00 50.57 30 SER A O 1
ATOM 2766 N N . ASP C 1 31 ? -64.152 35.110 36.416 1.00 34.11 31 ASP A N 1
ATOM 2767 C CA . ASP C 1 31 ? -64.187 36.560 36.401 1.00 37.64 31 ASP A CA 1
ATOM 2768 C C . ASP C 1 31 ? -63.184 37.077 35.381 1.00 41.30 31 ASP A C 1
ATOM 2769 O O . ASP C 1 31 ? -62.357 36.334 34.851 1.00 52.57 31 ASP A O 1
ATOM 2774 N N . ASN C 1 32 ? -63.228 38.376 35.151 1.00 29.33 32 ASN A N 1
ATOM 2775 C CA . ASN C 1 32 ? -62.251 39.035 34.310 1.00 29.28 32 ASN A CA 1
ATOM 2776 C C . ASN C 1 32 ? -61.205 39.612 35.252 1.00 31.84 32 ASN A C 1
ATOM 2777 O O . ASN C 1 32 ? -61.555 40.330 36.193 1.00 46.34 32 ASN A O 1
ATOM 2782 N N . VAL C 1 33 ? -59.934 39.266 35.033 1.00 32.24 33 VAL A N 1
ATOM 2783 C CA . VAL C 1 33 ? -58.836 39.749 35.864 1.00 27.63 33 VAL A CA 1
ATOM 2784 C C . VAL C 1 33 ? -57.853 40.510 34.981 1.00 26.81 33 VAL A C 1
ATOM 2785 O O . VAL C 1 33 ? -57.525 40.079 33.868 1.00 27.71 33 VAL A O 1
ATOM 2789 N N . VAL C 1 34 ? -57.422 41.665 35.476 1.00 20.74 34 VAL A N 1
ATOM 2790 C CA . VAL C 1 34 ? -56.449 42.534 34.835 1.00 15.86 34 VAL A CA 1
ATOM 2791 C C . VAL C 1 34 ? -55.269 42.743 35.787 1.00 29.14 34 VAL A C 1
ATOM 2792 O O . VAL C 1 34 ? -55.459 42.824 37.006 1.00 29.92 34 VAL A O 1
ATOM 2796 N N . PHE C 1 35 ? -54.047 42.815 35.237 1.00 24.96 35 PHE A N 1
ATOM 2797 C CA . PHE C 1 35 ? -52.831 42.739 36.053 1.00 17.36 35 PHE A CA 1
ATOM 2798 C C . PHE C 1 35 ? -51.677 43.387 35.302 1.00 20.54 35 PHE A C 1
ATOM 2799 O O . PHE C 1 35 ? -51.656 43.384 34.071 1.00 33.67 35 PHE A O 1
ATOM 2807 N N . SER C 1 36 ? -50.702 43.909 36.046 1.00 16.38 36 SER A N 1
ATOM 2808 C CA . SER C 1 36 ? -49.465 44.456 35.469 1.00 16.92 36 SER A CA 1
ATOM 2809 C C . SER C 1 36 ? -48.211 43.773 36.001 1.00 23.95 36 SER A C 1
ATOM 2810 O O . SER C 1 36 ? -47.706 44.156 37.077 1.00 34.35 36 SER A O 1
ATOM 2813 N N . PRO C 1 37 ? -47.620 42.817 35.267 1.00 31.32 37 PRO A N 1
ATOM 2814 C CA . PRO C 1 37 ? -46.315 42.283 35.701 1.00 31.84 37 PRO A CA 1
ATOM 2815 C C . PRO C 1 37 ? -45.264 43.361 35.859 1.00 19.26 37 PRO A C 1
ATOM 2816 O O . PRO C 1 37 ? -44.541 43.368 36.853 1.00 27.69 37 PRO A O 1
ATOM 2820 N N . TYR C 1 38 ? -45.180 44.297 34.924 1.00 21.04 38 TYR A N 1
ATOM 2821 C CA . TYR C 1 38 ? -44.154 45.330 35.025 1.00 23.18 38 TYR A CA 1
ATOM 2822 C C . TYR C 1 38 ? -44.310 46.163 36.296 1.00 29.94 38 TYR A C 1
ATOM 2823 O O . TYR C 1 38 ? -43.314 46.477 36.962 1.00 39.73 38 TYR A O 1
ATOM 2832 N N . GLY C 1 39 ? -45.546 46.531 36.651 1.00 24.70 39 GLY A N 1
ATOM 2833 C CA . GLY C 1 39 ? -45.752 47.323 37.859 1.00 18.26 39 GLY A CA 1
ATOM 2834 C C . GLY C 1 39 ? -45.313 46.608 39.124 1.00 23.70 39 GLY A C 1
ATOM 2835 O O . GLY C 1 39 ? -44.702 47.208 40.014 1.00 24.98 39 GLY A O 1
ATOM 2836 N N . LEU C 1 40 ? -45.603 45.314 39.223 1.00 23.54 40 LEU A N 1
ATOM 2837 C CA . LEU C 1 40 ? -45.122 44.558 40.372 1.00 25.52 40 LEU A CA 1
ATOM 2838 C C . LEU C 1 40 ? -43.596 44.498 40.381 1.00 34.04 40 LEU A C 1
ATOM 2839 O O . LEU C 1 40 ? -42.945 44.774 41.398 1.00 33.68 40 LEU A O 1
ATOM 2844 N N . THR C 1 41 ? -43.014 44.153 39.233 1.00 31.66 41 THR A N 1
ATOM 2845 C CA . THR C 1 41 ? -41.573 43.983 39.114 1.00 34.78 41 THR A CA 1
ATOM 2846 C C . THR C 1 41 ? -40.816 45.250 39.483 1.00 37.19 41 THR A C 1
ATOM 2847 O O . THR C 1 41 ? -39.872 45.211 40.282 1.00 31.57 41 THR A O 1
ATOM 2851 N N . SER C 1 42 ? -41.228 46.389 38.932 1.00 30.85 42 SER A N 1
ATOM 2852 C CA . SER C 1 42 ? -40.543 47.638 39.248 1.00 32.17 42 SER A CA 1
ATOM 2853 C C . SER C 1 42 ? -40.742 48.049 40.704 1.00 36.83 42 SER A C 1
ATOM 2854 O O . SER C 1 42 ? -39.853 48.680 41.286 1.00 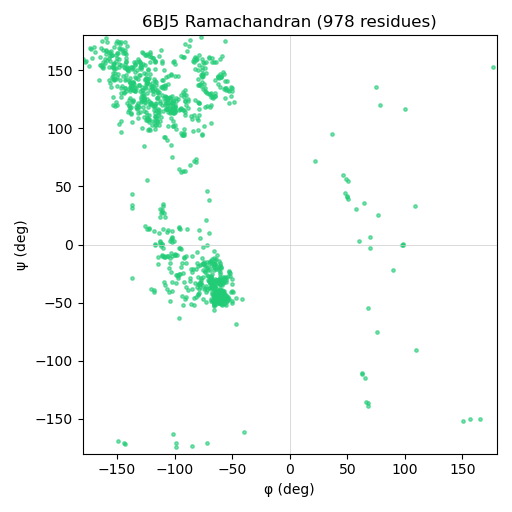36.22 42 SER A O 1
ATOM 2857 N N . ALA C 1 43 ? -41.916 47.781 41.284 1.00 32.11 43 ALA A N 1
ATOM 2858 C CA . ALA C 1 43 ? -42.105 48.047 42.708 1.00 30.18 43 ALA A CA 1
ATOM 2859 C C . ALA C 1 43 ? -41.173 47.183 43.541 1.00 36.99 43 ALA A C 1
ATOM 2860 O O . ALA C 1 43 ? -40.535 47.665 44.482 1.00 41.56 43 ALA A O 1
ATOM 2862 N N . LEU C 1 44 ? -41.121 45.884 43.243 1.00 39.69 44 LEU A N 1
ATOM 2863 C CA . LEU C 1 44 ? -40.169 45.026 43.937 1.00 24.60 44 LEU A CA 1
ATOM 2864 C C . LEU C 1 44 ? -38.748 45.509 43.717 1.00 28.27 44 LEU A C 1
ATOM 2865 O O . LEU C 1 44 ? -37.903 45.404 44.614 1.00 26.10 44 LEU A O 1
ATOM 2870 N N . SER C 1 45 ? -38.482 46.070 42.542 1.00 33.78 45 SER A N 1
ATOM 2871 C CA . SER C 1 45 ? -37.150 46.562 42.233 1.00 46.01 45 SER A CA 1
ATOM 2872 C C . SER C 1 45 ? -36.751 47.676 43.189 1.00 55.21 45 SER A C 1
ATOM 2873 O O . SER C 1 45 ? -35.591 47.765 43.609 1.00 57.98 45 SER A O 1
ATOM 2876 N N . VAL C 1 46 ? -37.700 48.544 43.535 1.00 54.56 46 VAL A N 1
ATOM 2877 C CA . VAL C 1 46 ? -37.465 49.544 44.569 1.00 42.82 46 VAL A CA 1
ATOM 2878 C C . VAL C 1 46 ? -37.334 48.868 45.930 1.00 44.12 46 VAL A C 1
ATOM 2879 O O . VAL C 1 46 ? -36.387 49.125 46.676 1.00 46.68 46 VAL A O 1
ATOM 2883 N N . LEU C 1 47 ? -38.276 47.978 46.269 1.00 35.22 47 LEU A N 1
ATOM 2884 C CA . LEU C 1 47 ? -38.219 47.275 47.548 1.00 30.24 47 LEU A CA 1
ATOM 2885 C C . LEU C 1 47 ? -36.875 46.597 47.755 1.00 49.97 47 LEU A C 1
ATOM 2886 O O . LEU C 1 47 ? -36.476 46.341 48.896 1.00 56.37 47 LEU A O 1
ATOM 2891 N N . ARG C 1 48 ? -36.168 46.311 46.667 1.00 58.64 48 ARG A N 1
ATOM 2892 C CA . ARG C 1 48 ? -34.924 45.567 46.737 1.00 52.56 48 ARG A CA 1
ATOM 2893 C C . ARG C 1 48 ? -33.767 46.453 47.206 1.00 52.17 48 ARG A C 1
ATOM 2894 O O . ARG C 1 48 ? -32.913 45.999 47.968 1.00 49.81 48 ARG A O 1
ATOM 2902 N N . ILE C 1 49 ? -33.730 47.725 46.797 1.00 52.37 49 ILE A N 1
ATOM 2903 C CA . ILE C 1 49 ? -32.723 48.657 47.308 1.00 50.78 49 ILE A CA 1
ATOM 2904 C C . ILE C 1 49 ? -32.858 48.970 48.783 1.00 54.77 49 ILE A C 1
ATOM 2905 O O . ILE C 1 49 ? -31.882 49.407 49.391 1.00 56.02 49 ILE A O 1
ATOM 2910 N N . ALA C 1 50 ? -33.987 48.682 49.410 1.00 59.47 50 ALA A N 1
ATOM 2911 C CA . ALA C 1 50 ? -34.027 48.899 50.846 1.00 56.67 50 ALA A CA 1
ATOM 2912 C C . ALA C 1 50 ? -33.600 47.673 51.626 1.00 54.11 50 ALA A C 1
ATOM 2913 O O . ALA C 1 50 ? -33.280 47.793 52.813 1.00 48.40 50 ALA A O 1
ATOM 2915 N N . ALA C 1 51 ? -33.565 46.512 50.982 1.00 57.50 51 ALA A N 1
ATOM 2916 C CA . ALA C 1 51 ? -33.379 45.244 51.670 1.00 58.79 51 ALA A CA 1
ATOM 2917 C C . ALA C 1 51 ? -31.907 44.838 51.743 1.00 52.47 51 ALA A C 1
ATOM 2918 O O . ALA C 1 51 ? -31.059 45.309 50.984 1.00 57.57 51 ALA A O 1
ATOM 2920 N N . GLY C 1 52 ? -31.620 43.928 52.671 1.00 47.77 52 GLY A N 1
ATOM 2921 C CA . GLY C 1 52 ? -30.301 43.345 52.768 1.00 55.71 52 GLY A CA 1
ATOM 2922 C C . GLY C 1 52 ? -30.379 41.872 53.119 1.00 62.15 52 GLY A C 1
ATOM 2923 O O . GLY C 1 52 ? -31.414 41.370 53.574 1.00 63.22 52 GLY A O 1
ATOM 2924 N N . GLY C 1 53 ? -29.253 41.187 52.910 1.00 57.35 53 GLY A N 1
ATOM 2925 C CA . GLY C 1 53 ? -29.156 39.793 53.317 1.00 49.43 53 GLY A CA 1
ATOM 2926 C C . GLY C 1 53 ? -30.058 38.892 52.493 1.00 44.90 53 GLY A C 1
ATOM 2927 O O . GLY C 1 53 ? -30.156 39.014 51.268 1.00 41.91 53 GLY A O 1
ATOM 2928 N N . ASN C 1 54 ? -30.737 37.973 53.178 1.00 39.26 54 ASN A N 1
ATOM 2929 C CA . ASN C 1 54 ? -31.600 37.045 52.466 1.00 49.47 54 ASN A CA 1
ATOM 2930 C C . ASN C 1 54 ? -32.785 37.783 51.847 1.00 52.16 54 ASN A C 1
ATOM 2931 O O . ASN C 1 54 ? -33.199 37.478 50.718 1.00 45.43 54 ASN A O 1
ATOM 2936 N N . THR C 1 55 ? -33.303 38.794 52.553 1.00 45.22 55 THR A N 1
ATOM 2937 C CA . THR C 1 55 ? -34.436 39.571 52.062 1.00 43.68 55 THR A CA 1
ATOM 2938 C C . THR C 1 55 ? -34.159 40.147 50.673 1.00 39.22 55 THR A C 1
ATOM 2939 O O . THR C 1 55 ? -34.952 39.959 49.742 1.00 36.32 55 THR A O 1
ATOM 2943 N N . LYS C 1 56 ?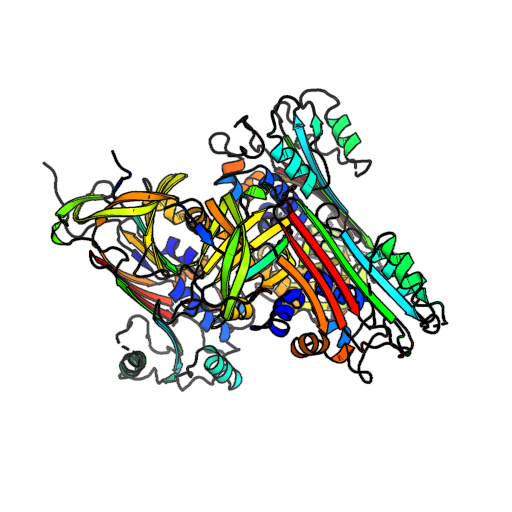 -32.996 40.784 50.492 1.00 28.39 56 LYS A N 1
ATOM 2944 C CA . LYS C 1 56 ? -32.678 41.337 49.181 1.00 27.01 56 LYS A CA 1
ATOM 2945 C C . LYS C 1 56 ? -32.542 40.225 48.145 1.00 47.64 56 LYS A C 1
ATOM 2946 O O . LYS C 1 56 ? -33.000 40.366 47.004 1.00 41.98 56 LYS A O 1
ATOM 2952 N N . ARG C 1 57 ? -31.928 39.103 48.532 1.00 56.99 57 ARG A N 1
ATOM 2953 C CA . ARG C 1 57 ? -31.731 38.014 47.584 1.00 54.96 57 ARG A CA 1
ATOM 2954 C C . ARG C 1 57 ? -33.062 37.384 47.183 1.00 55.65 57 ARG A C 1
ATOM 2955 O O . ARG C 1 57 ? -33.286 37.110 45.999 1.00 55.83 57 ARG A O 1
ATOM 2963 N N . GLU C 1 58 ? -33.971 37.163 48.140 1.00 50.51 58 GLU A N 1
ATOM 2964 C CA . GLU C 1 58 ? -35.259 36.584 47.756 1.00 55.26 58 GLU A CA 1
ATOM 2965 C C . GLU C 1 58 ? -36.079 37.511 46.867 1.00 56.92 58 GLU A C 1
ATOM 2966 O O . GLU C 1 58 ? -36.935 37.028 46.117 1.00 52.95 58 GLU A O 1
ATOM 2972 N N . ILE C 1 59 ? -35.812 38.814 46.891 1.00 48.24 59 ILE A N 1
ATOM 2973 C CA . ILE C 1 59 ? -36.492 39.694 45.959 1.00 34.39 59 ILE A CA 1
ATOM 2974 C C . ILE C 1 59 ? -35.739 39.592 44.640 1.00 38.11 59 ILE A C 1
ATOM 2975 O O . ILE C 1 59 ? -34.991 40.492 44.236 1.00 41.73 59 ILE A O 1
ATOM 2980 N N . ASP C 1 60 ? -35.934 38.453 43.981 1.00 39.10 60 ASP A N 1
ATOM 2981 C CA . ASP C 1 60 ? -35.288 38.112 42.719 1.00 52.49 60 ASP A CA 1
ATOM 2982 C C . ASP C 1 60 ? -35.966 38.874 41.597 1.00 46.78 60 ASP A C 1
ATOM 2983 O O . ASP C 1 60 ? -36.968 38.426 41.036 1.00 56.58 60 ASP A O 1
ATOM 2988 N N . VAL C 1 61 ? -35.392 40.019 41.257 1.00 39.64 61 VAL A N 1
ATOM 2989 C CA . VAL C 1 61 ? -35.992 40.990 40.351 1.00 42.97 61 VAL A CA 1
ATOM 2990 C C . VAL C 1 61 ? -34.812 41.731 39.745 1.00 47.21 61 VAL A C 1
ATOM 2991 O O . VAL C 1 61 ? -33.799 41.925 40.428 1.00 54.69 61 VAL A O 1
ATOM 2995 N N . PRO C 1 62 ? -34.865 42.132 38.483 1.00 52.16 62 PRO A N 1
ATOM 2996 C CA . PRO C 1 62 ? -33.790 42.970 37.945 1.00 56.93 62 PRO A CA 1
ATOM 2997 C C . PRO C 1 62 ? -33.572 44.247 38.742 1.00 80.88 62 PRO A C 1
ATOM 2998 O O . PRO C 1 62 ? -34.518 44.963 39.078 1.00 90.41 62 PRO A O 1
ATOM 3002 N N . GLU C 1 63 ? -32.293 44.549 39.005 1.00 98.03 63 GLU A N 1
ATOM 3003 C CA . GLU C 1 63 ? -31.938 45.886 39.480 1.00 104.96 63 GLU A CA 1
ATOM 3004 C C . GLU C 1 63 ? -32.220 46.911 38.394 1.00 101.05 63 GLU A C 1
ATOM 3005 O O . GLU C 1 63 ? -32.199 48.120 38.641 1.00 108.47 63 GLU A O 1
ATOM 3011 N N . SER C 1 64 ? -32.491 46.402 37.201 1.00 97.15 64 SER A N 1
ATOM 3012 C CA . SER C 1 64 ? -32.855 47.148 36.013 1.00 94.54 64 SER A CA 1
ATOM 3013 C C . SER C 1 64 ? -34.365 47.349 35.962 1.00 94.58 64 SER A C 1
ATOM 3014 O O . SER C 1 64 ? -35.126 46.390 36.137 1.00 102.52 64 SER A O 1
ATOM 3017 N N . VAL C 1 65 ? -34.810 48.597 35.854 1.00 87.34 65 VAL A N 1
ATOM 3018 C CA . VAL C 1 65 ? -36.180 48.863 35.427 1.00 88.69 65 VAL A CA 1
ATOM 3019 C C . VAL C 1 65 ? -36.122 49.376 33.990 1.00 78.32 65 VAL A C 1
ATOM 3020 O O . VAL C 1 65 ? -35.265 50.200 33.648 1.00 72.19 65 VAL A O 1
ATOM 3024 N N . VAL C 1 66 ? -37.054 48.907 33.158 1.00 75.57 66 VAL A N 1
ATOM 3025 C CA . VAL C 1 66 ? -37.157 49.356 31.772 1.00 73.16 66 VAL A CA 1
ATOM 3026 C C . VAL C 1 66 ? -37.461 50.847 31.721 1.00 80.74 66 VAL A C 1
ATOM 3027 O O . VAL C 1 66 ? -38.214 51.373 32.549 1.00 94.02 66 VAL A O 1
ATOM 3031 N N . GLU C 1 67 ? -36.894 51.543 30.736 1.00 76.45 67 GLU A N 1
ATOM 3032 C CA . GLU C 1 67 ? -37.096 52.983 30.602 1.00 73.71 67 GLU A CA 1
ATOM 3033 C C . GLU C 1 67 ? -37.454 53.334 29.166 1.00 78.31 67 GLU A C 1
ATOM 3034 O O . GLU C 1 67 ? -36.598 53.283 28.276 1.00 82.59 67 GLU A O 1
ATOM 3040 N N . ASP C 1 68 ? -38.716 53.707 28.950 1.00 80.78 68 ASP A N 1
ATOM 3041 C CA . ASP C 1 68 ? -39.131 54.390 27.728 1.00 84.18 68 ASP A CA 1
ATOM 3042 C C . ASP C 1 68 ? -40.316 55.281 28.063 1.00 91.76 68 ASP A C 1
ATOM 3043 O O . ASP C 1 68 ? -41.321 54.810 28.609 1.00 96.11 68 ASP A O 1
ATOM 3048 N N . SER C 1 69 ? -40.158 56.576 27.791 1.00 90.00 69 SER A N 1
ATOM 3049 C CA . SER C 1 69 ? -41.177 57.576 28.078 1.00 80.46 69 SER A CA 1
ATOM 3050 C C . SER C 1 69 ? -42.226 57.744 26.973 1.00 68.54 69 SER A C 1
ATOM 3051 O O . SER C 1 69 ? -43.328 58.227 27.258 1.00 70.72 69 SER A O 1
ATOM 3054 N N . ASP C 1 70 ? -41.947 57.352 25.726 1.00 63.72 70 ASP A N 1
ATOM 3055 C CA . ASP C 1 70 ? -42.970 57.550 24.698 1.00 69.31 70 ASP A CA 1
ATOM 3056 C C . ASP C 1 70 ? -44.048 56.485 24.759 1.00 61.02 70 ASP A C 1
ATOM 3057 O O . ASP C 1 70 ? -45.236 56.785 24.585 1.00 57.07 70 ASP A O 1
ATOM 3062 N N . ALA C 1 71 ? -43.641 55.244 25.033 1.00 58.26 71 ALA A N 1
ATOM 3063 C CA . ALA C 1 71 ? -44.539 54.101 24.954 1.00 50.81 71 ALA A CA 1
ATOM 3064 C C . ALA C 1 71 ? -45.449 54.005 26.158 1.00 50.14 71 ALA A C 1
ATOM 3065 O O . ALA C 1 71 ? -46.597 53.565 26.021 1.00 37.76 71 ALA A O 1
ATOM 3067 N N . PHE C 1 72 ? -44.957 54.405 27.330 1.00 54.99 72 PHE A N 1
ATOM 3068 C CA . PHE C 1 72 ? -45.739 54.336 28.554 1.00 47.50 72 PHE A CA 1
ATOM 3069 C C . PHE C 1 72 ? -45.092 55.223 29.603 1.00 43.79 72 PHE A C 1
ATOM 3070 O O . PHE C 1 72 ? -43.884 55.483 29.568 1.00 36.47 72 PHE A O 1
ATOM 3078 N N . LEU C 1 73 ? -45.930 55.707 30.512 1.00 32.95 73 LEU A N 1
ATOM 3079 C CA . LEU C 1 73 ? -45.481 56.396 31.706 1.00 37.65 73 LEU A CA 1
ATOM 3080 C C . LEU C 1 73 ? -45.337 55.390 32.842 1.00 35.86 73 LEU A C 1
ATOM 3081 O O . LEU C 1 73 ? -46.268 54.632 33.140 1.00 37.23 73 LEU A O 1
ATOM 3086 N N . ALA C 1 74 ? -44.168 55.371 33.456 1.00 36.98 74 ALA A N 1
ATOM 3087 C CA . ALA C 1 74 ? -43.930 54.568 34.644 1.00 43.52 74 ALA A CA 1
ATOM 3088 C C . ALA C 1 74 ? -43.420 55.483 35.745 1.00 50.80 74 ALA A C 1
ATOM 3089 O O . ALA C 1 74 ? -42.732 56.471 35.481 1.00 67.67 74 ALA A O 1
ATOM 3091 N N . LEU C 1 75 ? -43.786 55.165 36.979 1.00 50.26 75 LEU A N 1
ATOM 3092 C CA . LEU C 1 75 ? -43.458 56.008 38.119 1.00 51.21 75 LEU A CA 1
ATOM 3093 C C . LEU C 1 75 ? -43.225 55.144 39.349 1.00 52.57 75 LEU A C 1
ATOM 3094 O O . LEU C 1 75 ? -44.001 54.221 39.619 1.00 50.98 75 LEU A O 1
ATOM 3099 N N . ARG C 1 76 ? -42.150 55.444 40.087 1.00 55.54 76 ARG A N 1
ATOM 3100 C CA . ARG C 1 76 ? -41.817 54.758 41.336 1.00 39.78 76 ARG A CA 1
ATOM 3101 C C . ARG C 1 76 ? -41.550 55.803 42.414 1.00 50.02 76 ARG A C 1
ATOM 3102 O O . ARG C 1 76 ? -40.577 56.556 42.317 1.00 58.89 76 ARG A O 1
ATOM 3110 N N . GLU C 1 77 ? -42.407 55.845 43.436 1.00 51.66 77 GLU A N 1
ATOM 3111 C CA . GLU C 1 77 ? -42.291 56.758 44.568 1.00 41.43 77 GLU A CA 1
ATOM 3112 C C . GLU C 1 77 ? -42.250 55.978 45.875 1.00 36.35 77 GLU A C 1
ATOM 3113 O O . GLU C 1 77 ? -42.837 54.897 45.998 1.00 42.46 77 GLU A O 1
ATOM 3119 N N . LEU C 1 78 ? -41.574 56.552 46.862 1.00 33.08 78 LEU A N 1
ATOM 3120 C CA . LEU C 1 78 ? -41.476 55.972 48.192 1.00 28.07 78 LEU A CA 1
ATOM 3121 C C . LEU C 1 78 ? -41.911 57.015 49.208 1.00 33.85 78 LEU A C 1
ATOM 3122 O O . LEU C 1 78 ? -41.411 58.144 49.182 1.00 33.28 78 LEU A O 1
ATOM 3127 N N . PHE C 1 79 ? -42.845 56.655 50.087 1.00 33.31 79 PHE A N 1
ATOM 3128 C CA . PHE C 1 79 ? -43.325 57.567 51.129 1.00 27.41 79 PHE A CA 1
ATOM 3129 C C . PHE C 1 79 ? -43.007 56.950 52.484 1.00 32.84 79 PHE A C 1
ATOM 3130 O O . PHE C 1 79 ? -43.683 56.011 52.915 1.00 42.38 79 PHE A O 1
ATOM 3138 N N . VAL C 1 80 ? -42.009 57.502 53.173 1.00 37.90 80 VAL A N 1
ATOM 3139 C CA . VAL C 1 80 ? -41.586 57.015 54.480 1.00 45.17 80 VAL A CA 1
ATOM 3140 C C . VAL C 1 80 ? -42.007 58.011 55.553 1.00 48.11 80 VAL A C 1
ATOM 3141 O O . VAL C 1 80 ? -41.853 59.230 55.387 1.00 48.93 80 VAL A O 1
ATOM 3145 N N . ASP C 1 81 ? -42.527 57.486 56.659 1.00 43.26 81 ASP A N 1
ATOM 3146 C CA . ASP C 1 81 ? -42.970 58.335 57.757 1.00 45.65 81 ASP A CA 1
ATOM 3147 C C . ASP C 1 81 ? -41.806 59.090 58.394 1.00 53.26 81 ASP A C 1
ATOM 3148 O O . ASP C 1 81 ? -40.719 58.539 58.612 1.00 48.03 81 ASP A O 1
ATOM 3153 N N . ALA C 1 82 ? -42.064 60.348 58.761 1.00 62.19 82 ALA A N 1
ATOM 3154 C CA . ALA C 1 82 ? -41.004 61.188 59.305 1.00 56.20 82 ALA A CA 1
ATOM 3155 C C . ALA C 1 82 ? -40.402 60.627 60.584 1.00 48.42 82 ALA A C 1
ATOM 3156 O O . ALA C 1 82 ? -39.281 61.010 60.933 1.00 44.81 82 ALA A O 1
ATOM 3158 N N . SER C 1 83 ? -41.066 59.668 61.235 1.00 54.29 83 SER A N 1
ATOM 3159 C CA . SER C 1 83 ? -40.487 59.024 62.414 1.00 57.50 83 SER A CA 1
ATOM 3160 C C . SER C 1 83 ? -39.286 58.157 62.073 1.00 53.12 83 SER A C 1
ATOM 3161 O O . SER C 1 83 ? -38.369 58.031 62.889 1.00 57.43 83 SER A O 1
ATOM 3164 N N . VAL C 1 84 ? -39.266 57.553 60.892 1.00 51.99 84 VAL A N 1
ATOM 3165 C CA . VAL C 1 84 ? -38.294 56.507 60.601 1.00 50.15 84 VAL A CA 1
ATOM 3166 C C . VAL C 1 84 ? -36.943 57.119 60.277 1.00 48.40 84 VAL A C 1
ATOM 3167 O O . VAL C 1 84 ? -36.835 57.919 59.333 1.00 38.09 84 VAL A O 1
ATOM 3171 N N . PRO C 1 85 ? -35.891 56.774 61.014 1.00 46.09 85 PRO A N 1
ATOM 3172 C CA . PRO C 1 85 ? -34.560 57.218 60.605 1.00 48.56 85 PRO A CA 1
ATOM 3173 C C . PRO C 1 85 ? -34.168 56.542 59.300 1.00 52.60 85 PRO A C 1
ATOM 3174 O O . PRO C 1 85 ? -34.218 55.317 59.163 1.00 46.12 85 PRO A O 1
ATOM 3178 N N . LEU C 1 86 ? -33.800 57.360 58.331 1.00 56.38 86 LEU A N 1
ATOM 3179 C CA . LEU C 1 86 ? -33.318 56.848 57.068 1.00 59.21 86 LEU A CA 1
ATOM 3180 C C . LEU C 1 86 ? -31.855 57.233 56.961 1.00 64.38 86 LEU A C 1
ATOM 3181 O O . LEU C 1 86 ? -31.375 58.123 57.670 1.00 69.32 86 LEU A O 1
ATOM 3186 N N . ARG C 1 87 ? -31.149 56.558 56.071 1.00 61.87 87 ARG A N 1
ATOM 3187 C CA . ARG C 1 87 ? -29.708 56.666 56.086 1.00 54.63 87 ARG A CA 1
ATOM 3188 C C . ARG C 1 87 ? -29.207 57.349 54.840 1.00 60.18 87 ARG A C 1
ATOM 3189 O O . ARG C 1 87 ? -29.613 56.978 53.732 1.00 60.88 87 ARG A O 1
ATOM 3197 N N . PRO C 1 88 ? -28.327 58.342 54.996 1.00 68.43 88 PRO A N 1
ATOM 3198 C CA . PRO C 1 88 ? -28.065 59.274 53.890 1.00 71.48 88 PRO A CA 1
ATOM 3199 C C . PRO C 1 88 ? -27.634 58.582 52.624 1.00 69.78 88 PRO A C 1
ATOM 3200 O O . PRO C 1 88 ? -27.906 59.091 51.527 1.00 65.70 88 PRO A O 1
ATOM 3204 N N . GLU C 1 89 ? -26.983 57.423 52.744 1.00 68.99 89 GLU A N 1
ATOM 3205 C CA . GLU C 1 89 ? -26.582 56.683 51.557 1.00 70.44 89 GLU A CA 1
ATOM 3206 C C . GLU C 1 89 ? -27.767 56.013 50.876 1.00 62.73 89 GLU A C 1
ATOM 3207 O O . GLU C 1 89 ? -27.720 55.785 49.663 1.00 67.26 89 GLU A O 1
ATOM 3213 N N . PHE C 1 90 ? -28.855 55.772 51.608 1.00 58.22 90 PHE A N 1
ATOM 3214 C CA . PHE C 1 90 ? -30.045 55.184 51.010 1.00 51.55 90 PHE A CA 1
ATOM 3215 C C . PHE C 1 90 ? -30.846 56.223 50.250 1.00 53.32 90 PHE A C 1
ATOM 3216 O O . PHE C 1 90 ? -31.362 55.941 49.164 1.00 58.20 90 PHE A O 1
ATOM 3224 N N . THR C 1 91 ? -30.986 57.418 50.818 1.00 52.85 91 THR A N 1
ATOM 3225 C CA . THR C 1 91 ? -31.764 58.442 50.143 1.00 54.46 91 THR A CA 1
ATOM 3226 C C . THR C 1 91 ? -31.065 58.904 48.878 1.00 64.36 91 THR A C 1
ATOM 3227 O O . THR C 1 91 ? -31.715 59.128 47.851 1.00 62.67 91 THR A O 1
ATOM 3231 N N . ALA C 1 92 ? -29.735 58.986 48.913 1.00 66.00 92 ALA A N 1
ATOM 3232 C CA . ALA C 1 92 ? -28.993 59.298 47.699 1.00 62.37 92 ALA A CA 1
ATOM 3233 C C . ALA C 1 92 ? -29.139 58.182 46.674 1.00 67.89 92 ALA A C 1
ATOM 3234 O O . ALA C 1 92 ? -29.496 58.430 45.517 1.00 70.35 92 ALA A O 1
ATOM 3236 N N . GLU C 1 93 ? -28.895 56.936 47.090 1.00 72.30 93 GLU A N 1
ATOM 3237 C CA . GLU C 1 93 ? -29.025 55.824 46.157 1.00 76.27 93 GLU A CA 1
ATOM 3238 C C . GLU C 1 93 ? -30.427 55.789 45.557 1.00 70.09 93 GLU A C 1
ATOM 3239 O O . GLU C 1 93 ? -30.595 55.569 44.354 1.00 69.20 93 GLU A O 1
ATOM 3245 N N . PHE C 1 94 ? -31.449 56.021 46.381 1.00 67.56 94 PHE A N 1
ATOM 3246 C CA . PHE C 1 94 ? -32.803 56.145 45.858 1.00 65.13 94 PHE A CA 1
ATOM 3247 C C . PHE C 1 94 ? -32.909 57.336 44.920 1.00 73.33 94 PHE A C 1
ATOM 3248 O O . PHE C 1 94 ? -33.518 57.240 43.850 1.00 75.04 94 PHE A O 1
ATOM 3256 N N . SER C 1 95 ? -32.346 58.480 45.323 1.00 80.23 95 SER A N 1
ATOM 3257 C CA . SER C 1 95 ? -32.458 59.698 44.522 1.00 81.54 95 SER A CA 1
ATOM 3258 C C . SER C 1 95 ? -31.662 59.608 43.228 1.00 78.15 95 SER A C 1
ATOM 3259 O O . SER C 1 95 ? -32.113 60.094 42.185 1.00 74.51 95 SER A O 1
ATOM 3262 N N . SER C 1 96 ? -30.487 58.979 43.272 1.00 83.52 96 SER A N 1
ATOM 3263 C CA . SER C 1 96 ? -29.652 58.875 42.080 1.00 90.52 96 SER A CA 1
ATOM 3264 C C . SER C 1 96 ? -30.282 57.968 41.042 1.00 96.60 96 SER A C 1
ATOM 3265 O O . SER C 1 96 ? -30.058 58.139 39.838 1.00 100.86 96 SER A O 1
ATOM 3268 N N . ARG C 1 97 ? -31.075 57.008 41.499 1.00 91.00 97 ARG A N 1
ATOM 3269 C CA . ARG C 1 97 ? -31.527 55.914 40.666 1.00 77.74 97 ARG A CA 1
ATOM 3270 C C . ARG C 1 97 ? -32.917 56.092 40.079 1.00 72.78 97 ARG A C 1
ATOM 3271 O O . ARG C 1 97 ? -33.186 55.552 39.002 1.00 81.76 97 ARG A O 1
ATOM 3279 N N . PHE C 1 98 ? -33.790 56.860 40.719 1.00 57.31 98 PHE A N 1
ATOM 3280 C CA . PHE C 1 98 ? -35.165 56.991 40.266 1.00 48.05 98 PHE A CA 1
ATOM 3281 C C . PHE C 1 98 ? -35.545 58.430 39.978 1.00 59.11 98 PHE A C 1
ATOM 3282 O O . PHE C 1 98 ? -36.738 58.717 39.814 1.00 68.96 98 PHE A O 1
ATOM 3290 N N . ASN C 1 99 ? -34.562 59.335 39.893 1.00 64.95 99 ASN A N 1
ATOM 3291 C CA . ASN C 1 99 ? -34.813 60.741 39.571 1.00 75.35 99 ASN A CA 1
ATOM 3292 C C . ASN C 1 99 ? -35.921 61.288 40.456 1.00 78.36 99 ASN A C 1
ATOM 3293 O O . ASN C 1 99 ? -36.833 61.976 39.994 1.00 79.56 99 ASN A O 1
ATOM 3298 N N . THR C 1 100 ? -35.867 60.918 41.735 1.00 76.49 100 THR A N 1
ATOM 3299 C CA . THR C 1 100 ? -36.895 61.303 42.687 1.00 69.57 100 THR A CA 1
ATOM 3300 C C . THR C 1 100 ? -36.364 61.093 44.100 1.00 63.18 100 THR A C 1
ATOM 3301 O O . THR C 1 100 ? -35.457 60.286 44.324 1.00 61.24 100 THR A O 1
ATOM 3305 N N . SER C 1 101 ? -36.920 61.853 45.038 1.00 61.22 101 SER A N 1
ATOM 3306 C CA . SER C 1 101 ? -36.465 61.885 46.421 1.00 67.43 101 SER A CA 1
ATOM 3307 C C . SER C 1 101 ? -37.461 61.173 47.330 1.00 62.95 101 SER A C 1
ATOM 3308 O O . SER C 1 101 ? -38.674 61.244 47.107 1.00 61.03 101 SER A O 1
ATOM 3311 N N . VAL C 1 102 ? -36.948 60.488 48.357 1.00 52.64 102 VAL A N 1
ATOM 3312 C CA . VAL C 1 102 ? -37.826 59.896 49.361 1.00 52.07 102 VAL A CA 1
ATOM 3313 C C . VAL C 1 102 ? -38.697 60.982 49.975 1.00 58.52 102 VAL A C 1
ATOM 3314 O O . VAL C 1 102 ? -38.207 62.059 50.336 1.00 65.01 102 VAL A O 1
ATOM 3318 N N . GLN C 1 103 ? -39.995 60.707 50.100 1.00 56.03 103 GLN A N 1
ATOM 3319 C CA . GLN C 1 103 ? -40.974 61.697 50.551 1.00 53.78 103 GLN A CA 1
ATOM 3320 C C . GLN C 1 103 ? -41.377 61.433 52.001 1.00 55.07 103 GLN A C 1
ATOM 3321 O O . GLN C 1 103 ? -42.034 60.429 52.297 1.00 48.98 103 GLN A O 1
ATOM 3327 N N . ARG C 1 104 ? -41.014 62.348 52.898 1.00 59.29 104 ARG A N 1
ATOM 3328 C CA . ARG C 1 104 ? -41.417 62.237 54.295 1.00 46.06 104 ARG A CA 1
ATOM 3329 C C . ARG C 1 104 ? -42.855 62.695 54.484 1.00 41.19 104 ARG A C 1
ATOM 3330 O O . ARG C 1 104 ? -43.285 63.706 53.927 1.00 35.63 104 ARG A O 1
ATOM 3338 N N . VAL C 1 105 ? -43.589 61.928 55.288 1.00 40.60 105 VAL A N 1
ATOM 3339 C CA . VAL C 1 105 ? -45.040 61.995 55.386 1.00 40.67 105 VAL A CA 1
ATOM 3340 C C . VAL C 1 105 ? -45.380 61.574 56.809 1.00 44.93 105 VAL A C 1
ATOM 3341 O O . VAL C 1 105 ? -44.571 60.951 57.498 1.00 54.10 105 VAL A O 1
ATOM 3345 N N . THR C 1 106 ? -46.554 61.965 57.283 1.00 61.30 106 THR A N 1
ATOM 3346 C CA . THR C 1 106 ? -47.015 61.563 58.609 1.00 71.13 106 THR A CA 1
ATOM 3347 C C . THR C 1 106 ? -48.238 60.668 58.464 1.00 72.76 106 THR A C 1
ATOM 3348 O O . THR C 1 106 ? -49.281 61.103 57.961 1.00 69.12 106 THR A O 1
ATOM 3352 N N . PHE C 1 107 ? -48.076 59.393 58.807 1.00 77.58 107 PHE A N 1
ATOM 3353 C CA . PHE C 1 107 ? -49.185 58.463 58.667 1.00 87.15 107 PHE A CA 1
ATOM 3354 C C . PHE C 1 107 ? -50.170 58.575 59.832 1.00 101.48 107 PHE A C 1
ATOM 3355 O O . PHE C 1 107 ? -51.231 57.945 59.790 1.00 106.53 107 PHE A O 1
ATOM 3363 N N . ASN C 1 108 ? -49.842 59.369 60.858 1.00 110.13 108 ASN A N 1
ATOM 3364 C CA . ASN C 1 108 ? -50.783 59.760 61.914 1.00 108.89 108 ASN A CA 1
ATOM 3365 C C . ASN C 1 108 ? -51.488 61.065 61.542 1.00 99.16 108 ASN A C 1
ATOM 3366 O O . ASN C 1 108 ? -51.348 62.085 62.212 1.00 111.27 108 ASN A O 1
ATOM 3371 N N . SER C 1 109 ? -52.250 61.033 60.453 1.00 70.12 109 SER A N 1
ATOM 3372 C CA . SER C 1 109 ? -52.836 62.258 59.926 1.00 56.98 109 SER A CA 1
ATOM 3373 C C . SER C 1 109 ? -54.023 61.908 59.040 1.00 78.22 109 SER A C 1
ATOM 3374 O O . SER C 1 109 ? -54.195 60.764 58.614 1.00 85.32 109 SER A O 1
ATOM 3377 N N . GLU C 1 110 ? -54.841 62.920 58.763 1.00 80.80 110 GLU A N 1
ATOM 3378 C CA . GLU C 1 110 ? -56.016 62.741 57.927 1.00 86.49 110 GLU A CA 1
ATOM 3379 C C . GLU C 1 110 ? -55.794 63.173 56.485 1.00 100.29 110 GLU A C 1
ATOM 3380 O O . GLU C 1 110 ? -56.348 62.550 55.570 1.00 100.84 110 GLU A O 1
ATOM 3386 N N . ASN C 1 111 ? -54.973 64.202 56.261 1.00 105.60 111 ASN A N 1
ATOM 3387 C CA . ASN C 1 111 ? -54.725 64.702 54.914 1.00 110.75 111 ASN A CA 1
ATOM 3388 C C . ASN C 1 111 ? -53.699 63.869 54.144 1.00 107.03 111 ASN A C 1
ATOM 3389 O O . ASN C 1 111 ? -53.621 63.990 52.914 1.00 102.53 111 ASN A O 1
ATOM 3394 N N . VAL C 1 112 ? -52.930 63.025 54.841 1.00 99.87 112 VAL A N 1
ATOM 3395 C CA . VAL C 1 112 ? -51.844 62.216 54.286 1.00 84.47 112 VAL A CA 1
ATOM 3396 C C . VAL C 1 112 ? -52.201 61.612 52.935 1.00 69.89 112 VAL A C 1
ATOM 3397 O O . VAL C 1 112 ? -51.416 61.679 51.984 1.00 65.37 112 VAL A O 1
ATOM 3401 N N . LYS C 1 113 ? -53.389 61.024 52.836 1.00 60.32 113 LYS A N 1
ATOM 3402 C CA . LYS C 1 113 ? -53.784 60.365 51.602 1.00 50.44 113 LYS A CA 1
ATOM 3403 C C . LYS C 1 113 ? -53.994 61.356 50.471 1.00 68.63 113 LYS A C 1
ATOM 3404 O O . LYS C 1 113 ? -53.980 60.959 49.301 1.00 70.02 113 LYS A O 1
ATOM 3410 N N . ASP C 1 114 ? -54.176 62.635 50.791 1.00 78.44 114 ASP A N 1
ATOM 3411 C CA . ASP C 1 114 ? -54.345 63.638 49.752 1.00 88.01 114 ASP A CA 1
ATOM 3412 C C . ASP C 1 114 ? -53.043 64.358 49.427 1.00 77.08 114 ASP A C 1
ATOM 3413 O O . ASP C 1 114 ? -52.852 64.780 48.281 1.00 72.23 114 ASP A O 1
ATOM 3418 N N . VAL C 1 115 ? -52.123 64.491 50.385 1.00 69.76 115 VAL A N 1
ATOM 3419 C CA . VAL C 1 115 ? -50.796 64.965 50.001 1.00 66.92 115 VAL A CA 1
ATOM 3420 C C . VAL C 1 115 ? -50.098 63.920 49.135 1.00 65.94 115 VAL A C 1
ATOM 3421 O O . VAL C 1 115 ? -49.296 64.259 48.253 1.00 57.25 115 VAL A O 1
ATOM 3425 N N . ILE C 1 116 ? -50.410 62.642 49.345 1.00 64.44 116 ILE A N 1
ATOM 3426 C CA . ILE C 1 116 ? -49.938 61.611 48.430 1.00 61.38 116 ILE A CA 1
ATOM 3427 C C . ILE C 1 116 ? -50.701 61.690 47.112 1.00 63.74 116 ILE A C 1
ATOM 3428 O O . ILE C 1 116 ? -50.100 61.729 46.028 1.00 57.01 116 ILE A O 1
ATOM 3433 N N . ASN C 1 117 ? -52.037 61.740 47.189 1.00 71.08 117 ASN A N 1
ATOM 3434 C CA . ASN C 1 117 ? -52.859 61.871 45.986 1.00 73.07 117 ASN A CA 1
ATOM 3435 C C . ASN C 1 117 ? -52.424 63.068 45.149 1.00 70.26 117 ASN A C 1
ATOM 3436 O O . ASN C 1 117 ? -52.273 62.969 43.923 1.00 63.19 117 ASN A O 1
ATOM 3441 N N . SER C 1 118 ? -52.228 64.214 45.806 1.00 74.38 118 SER A N 1
ATOM 3442 C CA . SER C 1 118 ? -51.782 65.412 45.102 1.00 80.71 118 SER A CA 1
ATOM 3443 C C . SER C 1 118 ? -50.381 65.223 44.549 1.00 83.18 118 SER A C 1
ATOM 3444 O O . SER C 1 118 ? -50.059 65.708 43.455 1.00 74.67 118 SER A O 1
ATOM 3447 N N . TYR C 1 119 ? -49.534 64.514 45.297 1.00 90.13 119 TYR A N 1
ATOM 3448 C CA . TYR C 1 119 ? -48.149 64.347 44.889 1.00 81.77 119 TYR A CA 1
ATOM 3449 C C . TYR C 1 119 ? -48.058 63.604 43.564 1.00 82.33 119 TYR A C 1
ATOM 3450 O O . TYR C 1 119 ? -47.268 63.977 42.690 1.00 83.70 119 TYR A O 1
ATOM 3459 N N . VAL C 1 120 ? -48.888 62.572 43.379 1.00 83.60 120 VAL A N 1
ATOM 3460 C CA . VAL C 1 120 ? -48.789 61.743 42.177 1.00 82.95 120 VAL A CA 1
ATOM 3461 C C . VAL C 1 120 ? -49.415 62.394 40.955 1.00 89.78 120 VAL A C 1
ATOM 3462 O O . VAL C 1 120 ? -49.487 61.765 39.890 1.00 90.22 120 VAL A O 1
ATOM 3466 N N . LYS C 1 121 ? -49.863 63.640 41.056 1.00 94.03 121 LYS A N 1
ATOM 3467 C CA . LYS C 1 121 ? -50.387 64.264 39.851 1.00 92.89 121 LYS A CA 1
ATOM 3468 C C . LYS C 1 121 ? -49.279 64.951 39.063 1.00 93.64 121 LYS A C 1
ATOM 3469 O O . LYS C 1 121 ? -49.240 64.854 37.831 1.00 97.05 121 LYS A O 1
ATOM 3475 N N . ASP C 1 122 ? -48.344 65.597 39.751 1.00 89.03 122 ASP A N 1
ATOM 3476 C CA . ASP C 1 122 ? -47.114 66.038 39.107 1.00 84.88 122 ASP A CA 1
ATOM 3477 C C . ASP C 1 122 ? -46.221 64.836 38.832 1.00 77.27 122 ASP A C 1
ATOM 3478 O O . ASP C 1 122 ? -46.670 63.851 38.249 1.00 75.04 122 ASP A O 1
ATOM 3483 N N . VAL C 1 128 ? -55.968 59.458 39.679 1.00 101.22 123 VAL A N 1
ATOM 3484 C CA . VAL C 1 128 ? -55.710 59.837 41.064 1.00 103.34 123 VAL A CA 1
ATOM 3485 C C . VAL C 1 128 ? -55.783 58.600 41.965 1.00 113.48 123 VAL A C 1
ATOM 3486 O O . VAL C 1 128 ? -56.816 58.288 42.565 1.00 121.11 123 VAL A O 1
ATOM 3490 N N . PRO C 1 129 ? -54.663 57.891 42.055 1.00 104.43 124 PRO A N 1
ATOM 3491 C CA . PRO C 1 129 ? -54.580 56.681 42.879 1.00 99.82 124 PRO A CA 1
ATOM 3492 C C . PRO C 1 129 ? -54.869 56.975 44.347 1.00 101.48 124 PRO A C 1
ATOM 3493 O O . PRO C 1 129 ? -53.997 57.477 45.058 1.00 113.41 124 PRO A O 1
ATOM 3497 N N . LEU C 1 132 ? -57.269 53.045 46.738 1.00 85.90 125 LEU A N 1
ATOM 3498 C CA . LEU C 1 132 ? -55.936 52.834 47.294 1.00 83.40 125 LEU A CA 1
ATOM 3499 C C . LEU C 1 132 ? -55.910 53.219 48.762 1.00 88.83 125 LEU A C 1
ATOM 3500 O O . LEU C 1 132 ? -54.912 53.721 49.287 1.00 76.76 125 LEU A O 1
ATOM 3505 N N . ASP C 1 133 ? -57.044 52.984 49.412 1.00 97.33 126 ASP A N 1
ATOM 3506 C CA . ASP C 1 133 ? -57.206 53.268 50.826 1.00 98.49 126 ASP A CA 1
ATOM 3507 C C . ASP C 1 133 ? -57.144 52.017 51.673 1.00 94.37 126 ASP A C 1
ATOM 3508 O O . ASP C 1 133 ? -56.829 52.111 52.862 1.00 94.75 126 ASP A O 1
ATOM 3513 N N . ALA C 1 134 ? -57.442 50.858 51.081 1.00 95.49 127 ALA A N 1
ATOM 3514 C CA . ALA C 1 134 ? -57.353 49.567 51.753 1.00 96.08 127 ALA A CA 1
ATOM 3515 C C . ALA C 1 134 ? -55.941 49.226 52.179 1.00 88.33 127 ALA A C 1
ATOM 3516 O O . ALA C 1 134 ? -55.743 48.255 52.918 1.00 80.46 127 ALA A O 1
ATOM 3518 N N . SER C 1 135 ? -54.970 50.016 51.750 1.00 85.34 128 SER A N 1
ATOM 3519 C CA . SER C 1 135 ? -53.569 49.707 51.939 1.00 77.46 128 SER A CA 1
ATOM 3520 C C . SER C 1 135 ? -52.837 50.669 52.855 1.00 69.53 128 SER A C 1
ATOM 3521 O O . SER C 1 135 ? -51.722 50.352 53.289 1.00 60.70 128 SER A O 1
ATOM 3524 N N . LEU C 1 136 ? -53.446 51.796 53.211 1.00 71.46 129 LEU A N 1
ATOM 3525 C CA . LEU C 1 136 ? -52.853 52.704 54.188 1.00 62.55 129 LEU A CA 1
ATOM 3526 C C . LEU C 1 136 ? -53.635 52.455 55.460 1.00 71.26 129 LEU A C 1
ATOM 3527 O O . LEU C 1 136 ? -54.635 53.109 55.757 1.00 67.23 129 LEU A O 1
ATOM 3532 N N . ASP C 1 137 ? -53.170 51.462 56.177 1.00 85.81 130 ASP A N 1
ATOM 3533 C CA . ASP C 1 137 ? -53.524 51.235 57.551 1.00 97.34 130 ASP A CA 1
ATOM 3534 C C . ASP C 1 137 ? -52.615 52.185 58.305 1.00 104.02 130 ASP A C 1
ATOM 3535 O O . ASP C 1 137 ? -51.649 52.704 57.742 1.00 106.58 130 ASP A O 1
ATOM 3540 N N . ARG C 1 138 ? -52.986 52.531 59.523 1.00 106.29 131 ARG A N 1
ATOM 3541 C CA . ARG C 1 138 ? -52.000 53.363 60.179 1.00 107.70 131 ARG A CA 1
ATOM 3542 C C . ARG C 1 138 ? -50.977 52.442 60.851 1.00 110.98 131 ARG A C 1
ATOM 3543 O O . ARG C 1 138 ? -51.103 51.219 60.818 1.00 120.36 131 ARG A O 1
ATOM 3551 N N . ASP C 1 139 ? -49.947 53.039 61.439 1.00 100.03 132 ASP A N 1
ATOM 3552 C CA . ASP C 1 139 ? -48.709 52.376 61.850 1.00 92.36 132 ASP A CA 1
ATOM 3553 C C . ASP C 1 139 ? -47.982 52.011 60.572 1.00 84.02 132 ASP A C 1
ATOM 3554 O O . ASP C 1 139 ? -46.885 51.424 60.620 1.00 88.03 132 ASP A O 1
ATOM 3559 N N . THR C 1 140 ? -48.587 52.286 59.427 1.00 76.30 133 THR A N 1
ATOM 3560 C CA . THR C 1 140 ? -47.869 52.248 58.178 1.00 72.15 133 THR A CA 1
ATOM 3561 C C . THR C 1 140 ? -46.644 53.117 58.350 1.00 58.57 133 THR A C 1
ATOM 3562 O O . THR C 1 140 ? -46.748 54.301 58.682 1.00 50.46 133 THR A O 1
ATOM 3566 N N . LYS C 1 141 ? -45.486 52.521 58.160 1.00 50.12 134 LYS A N 1
ATOM 3567 C CA . LYS C 1 141 ? -44.249 53.262 58.261 1.00 46.64 134 LYS A CA 1
ATOM 3568 C C . LYS C 1 141 ? -43.621 53.508 56.909 1.00 39.79 134 LYS A C 1
ATOM 3569 O O . LYS C 1 141 ? -42.689 54.310 56.811 1.00 35.61 134 LYS A O 1
ATOM 3575 N N . MET C 1 142 ? -44.140 52.875 55.865 1.00 45.52 135 MET A N 1
ATOM 3576 C CA . MET C 1 142 ? -43.619 53.084 54.529 1.00 44.70 135 MET A CA 1
ATOM 3577 C C . MET C 1 142 ? -44.700 52.719 53.513 1.00 42.44 135 MET A C 1
ATOM 3578 O O . MET C 1 142 ? -45.442 51.750 53.705 1.00 44.91 135 MET A O 1
ATOM 3583 N N . LEU C 1 143 ? -44.783 53.501 52.440 1.00 28.95 136 LEU A N 1
ATOM 3584 C CA . LEU C 1 143 ? -45.624 53.188 51.289 1.00 25.67 136 LEU A CA 1
ATOM 3585 C C . LEU C 1 143 ? -44.757 53.247 50.042 1.00 34.61 136 LEU A C 1
ATOM 3586 O O . LEU C 1 143 ? -44.285 54.320 49.649 1.00 31.30 136 LEU A O 1
ATOM 3591 N N . LEU C 1 144 ? -44.593 52.106 49.396 1.00 39.14 137 LEU A N 1
ATOM 3592 C CA . LEU C 1 144 ? -43.818 52.004 48.175 1.00 37.96 137 LEU A CA 1
ATOM 3593 C C . LEU C 1 144 ? -44.812 51.921 47.033 1.00 32.80 137 LEU A C 1
ATOM 3594 O O . LEU C 1 144 ? -45.670 51.029 47.025 1.00 38.12 137 LEU A O 1
ATOM 3599 N N . LEU C 1 145 ? -44.718 52.850 46.082 1.00 22.94 138 LEU A N 1
ATOM 3600 C CA . LEU C 1 145 ? -45.788 53.008 45.106 1.00 26.26 138 LEU A CA 1
ATOM 3601 C C . LEU C 1 145 ? -45.252 52.934 43.692 1.00 35.94 138 LEU A C 1
ATOM 3602 O O . LEU C 1 145 ? -44.363 53.711 43.319 1.00 34.99 138 LEU A O 1
ATOM 3607 N N . SER C 1 146 ? -45.850 52.043 42.894 1.00 25.24 139 SER A N 1
ATOM 3608 C CA . SER C 1 146 ? -45.493 51.872 41.493 1.00 25.87 139 SER A CA 1
ATOM 3609 C C . SER C 1 146 ? -46.714 52.123 40.616 1.00 27.66 139 SER A C 1
ATOM 3610 O O . SER C 1 146 ? -47.748 51.462 40.779 1.00 34.05 139 SER A O 1
ATOM 3613 N N . SER C 1 147 ? -46.604 53.095 39.709 1.00 26.37 140 SER A N 1
ATOM 3614 C CA . SER C 1 147 ? -47.671 53.454 38.777 1.00 36.35 140 SER A CA 1
ATOM 3615 C C . SER C 1 147 ? -47.208 53.255 37.340 1.00 40.14 140 SER A C 1
ATOM 3616 O O . SER C 1 147 ? -46.127 53.727 36.964 1.00 40.46 140 SER A O 1
ATOM 3619 N N . VAL C 1 148 ? -48.050 52.612 36.529 1.00 31.57 141 VAL A N 1
ATOM 3620 C CA . VAL C 1 148 ? -47.789 52.394 35.109 1.00 31.92 141 VAL A CA 1
ATOM 3621 C C . VAL C 1 148 ? -49.006 52.888 34.356 1.00 34.64 141 VAL A C 1
ATOM 3622 O O . VAL C 1 148 ? -50.134 52.548 34.729 1.00 31.75 141 VAL A O 1
ATOM 3626 N N . ARG C 1 149 ? -48.780 53.681 33.298 1.00 35.43 142 ARG A N 1
ATOM 3627 C CA . ARG C 1 149 ? -49.863 54.249 32.502 1.00 36.74 142 ARG A CA 1
ATOM 3628 C C . ARG C 1 149 ? -49.567 54.111 31.010 1.00 37.17 142 ARG A C 1
ATOM 3629 O O . ARG C 1 149 ? -48.443 54.354 30.554 1.00 34.32 142 ARG A O 1
ATOM 3637 N N . MET C 1 150 ? -50.597 53.755 30.246 1.00 41.74 143 MET A N 1
ATOM 3638 C CA . MET C 1 150 ? -50.501 53.640 28.797 1.00 37.83 143 MET A CA 1
ATOM 3639 C C . MET C 1 150 ? -51.803 54.095 28.165 1.00 36.42 143 MET A C 1
ATOM 3640 O O . MET C 1 150 ? -52.881 53.644 28.574 1.00 35.22 143 MET A O 1
ATOM 3645 N N . LYS C 1 151 ? -51.703 54.968 27.158 1.00 36.43 144 LYS A N 1
ATOM 3646 C CA . LYS C 1 151 ? -52.853 55.342 26.331 1.00 41.81 144 LYS A CA 1
ATOM 3647 C C . LYS C 1 151 ? -52.371 55.394 24.891 1.00 40.36 144 LYS A C 1
ATOM 3648 O O . LYS C 1 151 ? -51.544 56.244 24.556 1.00 50.99 144 LYS A O 1
ATOM 3654 N N . THR C 1 152 ? -52.863 54.486 24.046 1.00 43.20 145 THR A N 1
ATOM 3655 C CA . THR C 1 152 ? -52.339 54.379 22.689 1.00 45.22 145 THR A CA 1
ATOM 3656 C C . THR C 1 152 ? -53.402 53.821 21.750 1.00 45.61 145 THR A C 1
ATOM 3657 O O . THR C 1 152 ? -54.163 52.919 22.121 1.00 46.54 145 THR A O 1
ATOM 3661 N N . SER C 1 153 ? -53.428 54.343 20.526 1.00 33.34 146 SER A N 1
ATOM 3662 C CA . SER C 1 153 ? -54.332 53.828 19.514 1.00 31.29 146 SER A CA 1
ATOM 3663 C C . SER C 1 153 ? -53.742 52.597 18.868 1.00 30.35 146 SER A C 1
ATOM 3664 O O . SER C 1 153 ? -52.531 52.371 18.900 1.00 34.25 146 SER A O 1
ATOM 3667 N N . TRP C 1 154 ? -54.612 51.827 18.229 1.00 22.66 147 TRP A N 1
ATOM 3668 C CA . TRP C 1 154 ? -54.134 50.746 17.388 1.00 26.09 147 TRP A CA 1
ATOM 3669 C C . TRP C 1 154 ? -53.380 51.323 16.184 1.00 34.63 147 TRP A C 1
ATOM 3670 O O . TRP C 1 154 ? -53.584 52.473 15.783 1.00 39.10 147 TRP A O 1
ATOM 3681 N N . ARG C 1 155 ? -52.501 50.505 15.593 1.00 42.69 148 ARG A N 1
ATOM 3682 C CA . ARG C 1 155 ? -51.892 50.882 14.314 1.00 36.89 148 ARG A CA 1
ATOM 3683 C C . ARG C 1 155 ? -52.949 51.008 13.227 1.00 33.84 148 ARG A C 1
ATOM 3684 O O . ARG C 1 155 ? -52.903 51.930 12.414 1.00 39.17 148 ARG A O 1
ATOM 3692 N N . HIS C 1 156 ? -53.883 50.064 13.176 1.00 30.70 149 HIS A N 1
ATOM 3693 C CA . HIS C 1 156 ? -55.052 50.115 12.311 1.00 27.61 149 HIS A CA 1
ATOM 3694 C C . HIS C 1 156 ? -56.281 49.953 13.201 1.00 37.29 149 HIS A C 1
ATOM 3695 O O . HIS C 1 156 ? -56.552 48.845 13.688 1.00 37.66 149 HIS A O 1
ATOM 3702 N N . VAL C 1 157 ? -57.030 51.043 13.405 1.00 31.28 150 VAL A N 1
ATOM 3703 C CA . VAL C 1 157 ? -58.184 51.003 14.306 1.00 23.38 150 VAL A CA 1
ATOM 3704 C C . VAL C 1 157 ? -59.303 50.163 13.700 1.00 26.19 150 VAL A C 1
ATOM 3705 O O . VAL C 1 157 ? -59.349 49.910 12.490 1.00 33.70 150 VAL A O 1
ATOM 3709 N N . PHE C 1 158 ? -60.227 49.733 14.560 1.00 29.27 151 PHE A N 1
ATOM 3710 C CA . PHE C 1 158 ? -61.476 49.143 14.099 1.00 36.19 151 PHE A CA 1
ATOM 3711 C C . PHE C 1 158 ? -62.457 50.250 13.713 1.00 30.80 151 PHE A C 1
ATOM 3712 O O . PHE C 1 158 ? -62.340 51.389 14.162 1.00 40.56 151 PHE A O 1
ATOM 3720 N N . ASP C 1 159 ? -63.454 49.897 12.898 1.00 36.28 152 ASP A N 1
ATOM 3721 C CA . ASP C 1 159 ? -64.537 50.822 12.569 1.00 32.59 152 ASP A CA 1
ATOM 3722 C C . ASP C 1 159 ? -65.687 50.605 13.533 1.00 33.25 152 ASP A C 1
ATOM 3723 O O . ASP C 1 159 ? -66.311 49.538 13.493 1.00 40.88 152 ASP A O 1
ATOM 3728 N N . PRO C 1 160 ? -66.029 51.587 14.372 1.00 33.37 153 PRO A N 1
ATOM 3729 C CA . PRO C 1 160 ? -67.107 51.372 15.355 1.00 27.34 153 PRO A CA 1
ATOM 3730 C C . PRO C 1 160 ? -68.441 51.047 14.709 1.00 33.51 153 PRO A C 1
ATOM 3731 O O . PRO C 1 160 ? -69.279 50.384 15.342 1.00 38.41 153 PRO A O 1
ATOM 3735 N N . SER C 1 161 ? -68.677 51.525 13.477 1.00 24.32 154 SER A N 1
ATOM 3736 C CA . SER C 1 161 ? -69.941 51.264 12.789 1.00 27.37 154 SER A CA 1
ATOM 3737 C C . SER C 1 161 ? -70.110 49.801 12.403 1.00 34.54 154 SER A C 1
ATOM 3738 O O . SER C 1 161 ? -71.225 49.392 12.052 1.00 34.00 154 SER A O 1
ATOM 3741 N N . PHE C 1 162 ? -69.037 49.008 12.423 1.00 37.43 155 PHE A N 1
ATOM 3742 C CA . PHE C 1 162 ? -69.157 47.581 12.159 1.00 31.51 155 PHE A CA 1
ATOM 3743 C C . PHE C 1 162 ? -69.103 46.74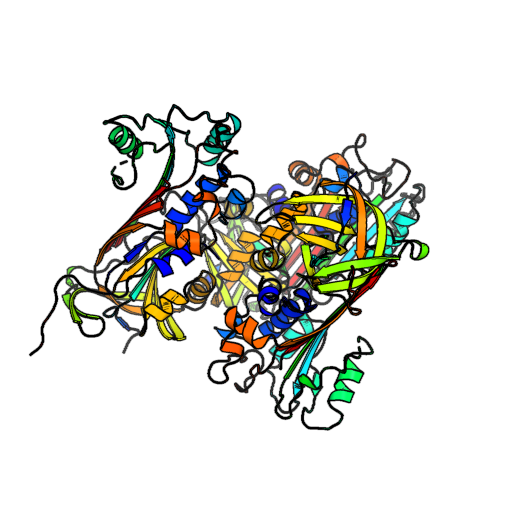3 13.417 1.00 33.48 155 PHE A C 1
ATOM 3744 O O . PHE C 1 162 ? -69.170 45.509 13.331 1.00 29.55 155 PHE A O 1
ATOM 3752 N N . THR C 1 163 ? -69.010 47.383 14.578 1.00 32.80 156 THR A N 1
ATOM 3753 C CA . THR C 1 163 ? -69.137 46.671 15.841 1.00 30.00 156 THR A CA 1
ATOM 3754 C C . THR C 1 163 ? -70.587 46.278 16.065 1.00 23.75 156 THR A C 1
ATOM 3755 O O . THR C 1 163 ? -71.491 47.102 15.916 1.00 35.67 156 THR A O 1
ATOM 3759 N N . THR C 1 164 ? -70.819 45.020 16.418 1.00 22.49 157 THR A N 1
ATOM 3760 C CA . THR C 1 164 ? -72.170 44.503 16.561 1.00 16.64 157 THR A CA 1
ATOM 3761 C C . THR C 1 164 ? -72.282 43.704 17.848 1.00 28.80 157 THR A C 1
ATOM 3762 O O . THR C 1 164 ? -71.295 43.188 18.377 1.00 46.02 157 THR A O 1
ATOM 3766 N N . ASP C 1 165 ? -73.504 43.614 18.356 1.00 32.49 158 ASP A N 1
ATOM 3767 C CA . ASP C 1 165 ? -73.771 42.726 19.476 1.00 34.80 158 ASP A CA 1
ATOM 3768 C C . ASP C 1 165 ? -73.638 41.281 19.031 1.00 37.38 158 ASP A C 1
ATOM 3769 O O . ASP C 1 165 ? -74.282 40.861 18.066 1.00 41.64 158 ASP A O 1
ATOM 3774 N N . GLN C 1 166 ? -72.822 40.516 19.752 1.00 39.18 159 GLN A N 1
ATOM 3775 C CA . GLN C 1 166 ? -72.564 39.125 19.416 1.00 32.68 159 GLN A CA 1
ATOM 3776 C C . GLN C 1 166 ? -72.467 38.295 20.686 1.00 33.54 159 GLN A C 1
ATOM 3777 O O . GLN C 1 166 ? -72.090 38.808 21.744 1.00 47.83 159 GLN A O 1
ATOM 3783 N N . PRO C 1 167 ? -72.779 37.008 20.600 1.00 28.04 160 PRO A N 1
ATOM 3784 C CA . PRO C 1 167 ? -72.701 36.150 21.788 1.00 28.97 160 PRO A CA 1
ATOM 3785 C C . PRO C 1 167 ? -71.258 35.823 22.166 1.00 43.14 160 PRO A C 1
ATOM 3786 O O . PRO C 1 167 ? -70.332 35.878 21.350 1.00 36.38 160 PRO A O 1
ATOM 3790 N N . PHE C 1 168 ? -71.080 35.501 23.447 1.00 38.71 161 PHE A N 1
ATOM 3791 C CA . PHE C 1 168 ? -69.790 35.116 24.008 1.00 33.80 161 PHE A CA 1
ATOM 3792 C C . PHE C 1 168 ? -69.994 33.850 24.826 1.00 33.90 161 PHE A C 1
ATOM 3793 O O . PHE C 1 168 ? -70.812 33.826 25.752 1.00 39.51 161 PHE A O 1
ATOM 3801 N N . TYR C 1 169 ? -69.284 32.793 24.473 1.00 29.51 162 TYR A N 1
ATOM 3802 C CA . TYR C 1 169 ? -69.547 31.476 25.036 1.00 33.17 162 TYR A CA 1
ATOM 3803 C C . TYR C 1 169 ? -68.499 31.203 26.106 1.00 32.17 162 TYR A C 1
ATOM 3804 O O . TYR C 1 169 ? -67.361 30.822 25.811 1.00 40.13 162 TYR A O 1
ATOM 3813 N N . SER C 1 170 ? -68.907 31.358 27.352 1.00 34.90 163 SER A N 1
ATOM 3814 C CA . SER C 1 170 ? -68.057 31.107 28.504 1.00 44.12 163 SER A CA 1
ATOM 3815 C C . SER C 1 170 ? -68.519 29.805 29.139 1.00 46.46 163 SER A C 1
ATOM 3816 O O . SER C 1 170 ? -69.353 29.802 30.042 1.00 53.27 163 SER A O 1
ATOM 3819 N N . GLY C 1 171 ? -67.947 28.699 28.693 1.00 52.20 164 GLY A N 1
ATOM 3820 C CA . GLY C 1 171 ? -68.390 27.437 29.234 1.00 61.42 164 GLY A CA 1
ATOM 3821 C C . GLY C 1 171 ? -69.848 27.199 28.899 1.00 74.84 164 GLY A C 1
ATOM 3822 O O . GLY C 1 171 ? -70.189 26.985 27.728 1.00 80.36 164 GLY A O 1
ATOM 3823 N N . ASN C 1 172 ? -70.708 27.236 29.928 1.00 80.66 165 ASN A N 1
ATOM 3824 C CA . ASN C 1 172 ? -72.144 27.012 29.792 1.00 83.20 165 ASN A CA 1
ATOM 3825 C C . ASN C 1 172 ? -73.001 28.275 29.880 1.00 76.13 165 ASN A C 1
ATOM 3826 O O . ASN C 1 172 ? -74.137 28.257 29.401 1.00 80.61 165 ASN A O 1
ATOM 3831 N N . VAL C 1 173 ? -72.500 29.383 30.456 1.00 65.71 166 VAL A N 1
ATOM 3832 C CA . VAL C 1 173 ? -73.198 30.672 30.411 1.00 47.76 166 VAL A CA 1
ATOM 3833 C C . VAL C 1 173 ? -72.948 31.322 29.054 1.00 38.53 166 VAL A C 1
ATOM 3834 O O . VAL C 1 173 ? -71.919 31.086 28.416 1.00 47.83 166 VAL A O 1
ATOM 3838 N N . THR C 1 174 ? -73.903 32.118 28.576 1.00 40.61 167 THR A N 1
ATOM 3839 C CA . THR C 1 174 ? -73.728 32.885 27.348 1.00 31.23 167 THR A CA 1
ATOM 3840 C C . THR C 1 174 ? -73.975 34.348 27.656 1.00 28.56 167 THR A C 1
ATOM 3841 O O . THR C 1 174 ? -74.796 34.675 28.518 1.00 38.68 167 THR A O 1
ATOM 3845 N N . TYR C 1 175 ? -73.186 35.212 27.026 1.00 24.24 168 TYR A N 1
ATOM 3846 C CA . TYR C 1 175 ? -73.188 36.638 27.298 1.00 31.90 168 TYR A CA 1
ATOM 3847 C C . TYR C 1 175 ? -73.351 37.410 26.002 1.00 39.03 168 TYR A C 1
ATOM 3848 O O . TYR C 1 175 ? -73.160 36.884 24.901 1.00 41.09 168 TYR A O 1
ATOM 3857 N N . LYS C 1 176 ? -73.671 38.686 26.154 1.00 40.17 169 LYS A N 1
ATOM 3858 C CA . LYS C 1 176 ? -73.831 39.592 25.031 1.00 46.28 169 LYS A CA 1
ATOM 3859 C C . LYS C 1 176 ? -72.730 40.641 25.092 1.00 51.99 169 LYS A C 1
ATOM 3860 O O . LYS C 1 176 ? -72.661 41.423 26.051 1.00 55.12 169 LYS A O 1
ATOM 3866 N N . VAL C 1 177 ? -71.859 40.641 24.083 1.00 38.71 170 VAL A N 1
ATOM 3867 C CA . VAL C 1 177 ? -70.727 41.550 24.055 1.00 26.97 170 VAL A CA 1
ATOM 3868 C C . VAL C 1 177 ? -70.809 42.402 22.799 1.00 25.00 170 VAL A C 1
ATOM 3869 O O . VAL C 1 177 ? -71.403 42.022 21.788 1.00 32.08 170 VAL A O 1
ATOM 3873 N N . ARG C 1 178 ? -70.157 43.555 22.876 1.00 14.45 171 ARG A N 1
ATOM 3874 C CA . ARG C 1 178 ? -69.957 44.456 21.760 1.00 16.98 171 ARG A CA 1
ATOM 3875 C C . ARG C 1 178 ? -68.722 43.977 21.014 1.00 35.33 171 ARG A C 1
ATOM 3876 O O . ARG C 1 178 ? -67.593 44.155 21.490 1.00 32.51 171 ARG A O 1
ATOM 3884 N N . MET C 1 179 ? -68.927 43.409 19.832 1.00 38.02 172 MET A N 1
ATOM 3885 C CA . MET C 1 179 ? -67.880 42.686 19.129 1.00 23.56 172 MET A CA 1
ATOM 3886 C C . MET C 1 179 ? -67.294 43.532 18.010 1.00 25.52 172 MET A C 1
ATOM 3887 O O . MET C 1 179 ? -67.983 43.836 17.035 1.00 36.53 172 MET A O 1
ATOM 3892 N N . MET C 1 180 ? -66.010 43.852 18.120 1.00 33.04 173 MET A N 1
ATOM 3893 C CA . MET C 1 180 ? -65.326 44.561 17.052 1.00 31.00 173 MET A CA 1
ATOM 3894 C C . MET C 1 180 ? -65.026 43.599 15.893 1.00 28.77 173 MET A C 1
ATOM 3895 O O . MET C 1 180 ? -65.041 42.380 16.051 1.00 24.61 173 MET A O 1
ATOM 3900 N N . ASN C 1 181 ? -64.848 44.151 14.694 1.00 25.81 174 ASN A N 1
ATOM 3901 C CA . ASN C 1 181 ? -64.746 43.311 13.502 1.00 22.54 174 ASN A CA 1
ATOM 3902 C C . ASN C 1 181 ? -63.934 44.071 12.472 1.00 31.11 174 ASN A C 1
ATOM 3903 O O . ASN C 1 181 ? -64.350 45.157 12.055 1.00 40.13 174 ASN A O 1
ATOM 3908 N N . LYS C 1 182 ? -62.808 43.498 12.042 1.00 26.46 175 LYS A N 1
ATOM 3909 C CA . LYS C 1 182 ? -61.977 44.143 11.027 1.00 22.58 175 LYS A CA 1
ATOM 3910 C C . LYS C 1 182 ? -61.140 43.107 10.296 1.00 31.15 175 LYS A C 1
ATOM 3911 O O . LYS C 1 182 ? -60.923 41.994 10.782 1.00 31.13 175 LYS A O 1
ATOM 3917 N N . ILE C 1 183 ? -60.638 43.512 9.135 1.00 27.56 176 ILE A N 1
ATOM 3918 C CA . ILE C 1 183 ? -59.625 42.766 8.399 1.00 23.81 176 ILE A CA 1
ATOM 3919 C C . ILE C 1 183 ? -58.307 43.526 8.454 1.00 25.98 176 ILE A C 1
ATOM 3920 O O . ILE C 1 183 ? -58.256 44.746 8.269 1.00 28.54 176 ILE A O 1
ATOM 3925 N N . ASP C 1 184 ? -57.231 42.798 8.692 1.00 27.49 177 ASP A N 1
ATOM 3926 C CA . ASP C 1 184 ? -55.959 43.448 8.906 1.00 15.69 177 ASP A CA 1
ATOM 3927 C C . ASP C 1 184 ? -54.901 42.422 8.558 1.00 27.89 177 ASP A C 1
ATOM 3928 O O . ASP C 1 184 ? -55.167 41.216 8.530 1.00 31.48 177 ASP A O 1
ATOM 3933 N N . THR C 1 185 ? -53.716 42.919 8.245 1.00 37.01 178 THR A N 1
ATOM 3934 C CA . THR C 1 185 ? -52.567 42.069 8.012 1.00 38.53 178 THR A CA 1
ATOM 3935 C C . THR C 1 185 ? -51.737 42.087 9.286 1.00 37.01 178 THR A C 1
ATOM 3936 O O . THR C 1 185 ? -51.236 43.143 9.690 1.00 42.14 178 THR A O 1
ATOM 3940 N N . LEU C 1 186 ? -51.583 40.914 9.900 1.00 31.73 179 LEU A N 1
ATOM 3941 C CA . LEU C 1 186 ? -51.060 40.783 11.254 1.00 38.39 179 LEU A CA 1
ATOM 3942 C C . LEU C 1 186 ? -50.263 39.497 11.388 1.00 42.27 179 LEU A C 1
ATOM 3943 O O . LEU C 1 186 ? -50.511 38.516 10.679 1.00 38.42 179 LEU A O 1
ATOM 3948 N N . LYS C 1 187 ? -49.333 39.499 12.342 1.00 34.03 180 LYS A N 1
ATOM 3949 C CA . LYS C 1 187 ? -48.646 38.270 12.708 1.00 29.51 180 LYS A CA 1
ATOM 3950 C C . LYS C 1 187 ? -49.597 37.423 13.528 1.00 21.39 180 LYS A C 1
ATOM 3951 O O . LYS C 1 187 ? -50.286 37.948 14.411 1.00 25.09 180 LYS A O 1
ATOM 3957 N N . THR C 1 188 ? -49.674 36.133 13.208 1.00 14.70 181 THR A N 1
ATOM 3958 C CA . THR C 1 188 ? -50.559 35.197 13.904 1.00 27.63 181 THR A CA 1
ATOM 3959 C C . THR C 1 188 ? -50.054 33.773 13.662 1.00 30.00 181 THR A C 1
ATOM 3960 O O . THR C 1 188 ? -49.211 33.551 12.791 1.00 31.09 181 THR A O 1
ATOM 3964 N N . GLU C 1 189 ? -50.589 32.807 14.430 1.00 14.84 182 GLU A N 1
ATOM 3965 C CA . GLU C 1 189 ? -50.269 31.380 14.261 1.00 19.87 182 GLU A CA 1
ATOM 3966 C C . GLU C 1 189 ? -51.084 30.528 15.239 1.00 27.14 182 GLU A C 1
ATOM 3967 O O . GLU C 1 189 ? -51.549 31.020 16.272 1.00 25.94 182 GLU A O 1
ATOM 3973 N N . THR C 1 190 ? -51.254 29.243 14.904 1.00 20.38 183 THR A N 1
ATOM 3974 C CA . THR C 1 190 ? -51.847 28.297 15.845 1.00 32.76 183 THR A CA 1
ATOM 3975 C C . THR C 1 190 ? -50.758 27.451 16.503 1.00 35.00 183 THR A C 1
ATOM 3976 O O . THR C 1 190 ? -49.680 27.225 15.951 1.00 38.80 183 THR A O 1
ATOM 3980 N N . PHE C 1 191 ? -51.088 26.928 17.674 1.00 19.83 184 PHE A N 1
ATOM 3981 C CA . PHE C 1 191 ? -50.135 26.230 18.511 1.00 10.14 184 PHE A CA 1
ATOM 3982 C C . PHE C 1 191 ? -50.888 25.147 19.266 1.00 22.34 184 PHE A C 1
ATOM 3983 O O . PHE C 1 191 ? -52.125 25.090 19.256 1.00 38.47 184 PHE A O 1
ATOM 3991 N N . THR C 1 192 ? -50.123 24.265 19.903 1.00 24.26 185 THR A N 1
ATOM 3992 C CA . THR C 1 192 ? -50.688 23.313 20.838 1.00 33.49 185 THR A CA 1
ATOM 3993 C C . THR C 1 192 ? -49.737 23.195 22.012 1.00 36.95 185 THR A C 1
ATOM 3994 O O . THR C 1 192 ? -48.529 23.419 21.896 1.00 25.14 185 THR A O 1
ATOM 3998 N N . LEU C 1 193 ? -50.319 22.912 23.154 1.00 38.91 186 LEU A N 1
ATOM 3999 C CA . LEU C 1 193 ? -49.632 22.298 24.260 1.00 30.91 186 LEU A CA 1
ATOM 4000 C C . LEU C 1 193 ? -50.508 21.146 24.686 1.00 35.23 186 LEU A C 1
ATOM 4001 O O . LEU C 1 193 ? -51.712 21.154 24.422 1.00 43.85 186 LEU A O 1
ATOM 4006 N N . ARG C 1 194 ? -49.900 20.156 25.324 1.00 44.07 187 ARG A N 1
ATOM 4007 C CA . ARG C 1 194 ? -50.689 19.284 26.170 1.00 58.35 187 ARG A CA 1
ATOM 4008 C C . ARG C 1 194 ? -51.523 18.277 25.361 1.00 59.49 187 ARG A C 1
ATOM 4009 O O . ARG C 1 194 ? -52.300 18.627 24.469 1.00 55.12 187 ARG A O 1
ATOM 4017 N N . VAL C 1 196 ? -54.162 20.732 24.184 1.00 71.16 188 VAL A N 1
ATOM 4018 C CA . VAL C 1 196 ? -54.786 22.048 24.236 1.00 56.66 188 VAL A CA 1
ATOM 4019 C C . VAL C 1 196 ? -54.302 22.906 23.064 1.00 43.83 188 VAL A C 1
ATOM 4020 O O . VAL C 1 196 ? -53.113 23.211 22.941 1.00 39.55 188 VAL A O 1
ATOM 4024 N N . GLY C 1 197 ? -55.252 23.272 22.206 1.00 33.43 189 GLY A N 1
ATOM 4025 C CA . GLY C 1 197 ? -54.996 24.064 21.017 1.00 27.05 189 GLY A CA 1
ATOM 4026 C C . GLY C 1 197 ? -55.418 25.513 21.183 1.00 31.90 189 GLY A C 1
ATOM 4027 O O . GLY C 1 197 ? -56.403 25.819 21.859 1.00 28.88 189 GLY A O 1
ATOM 4028 N N . TYR C 1 198 ? -54.661 26.409 20.553 1.00 22.93 190 TYR A N 1
ATOM 4029 C CA . TYR C 1 198 ? -54.909 27.834 20.708 1.00 26.90 190 TYR A CA 1
ATOM 4030 C C . TYR C 1 198 ? -54.226 28.584 19.578 1.00 29.07 190 TYR A C 1
ATOM 4031 O O . TYR C 1 198 ? -53.385 28.029 18.859 1.00 19.98 190 TYR A O 1
ATOM 4040 N N . SER C 1 199 ? -54.586 29.873 19.449 1.00 18.91 191 SER A N 1
ATOM 4041 C CA . SER C 1 199 ? -53.947 30.777 18.506 1.00 21.79 191 SER A CA 1
ATOM 4042 C C . SER C 1 199 ? -53.347 31.928 19.295 1.00 16.64 191 SER A C 1
ATOM 4043 O O . SER C 1 199 ? -53.710 32.148 20.451 1.00 31.92 191 SER A O 1
ATOM 4046 N N . VAL C 1 200 ? -52.402 32.639 18.672 1.00 8.60 192 VAL A N 1
ATOM 4047 C CA . VAL C 1 200 ? -51.821 33.856 19.227 1.00 11.08 192 VAL A CA 1
ATOM 4048 C C . VAL C 1 200 ? -51.654 34.843 18.083 1.00 16.07 192 VAL A C 1
ATOM 4049 O O . VAL C 1 200 ? -51.168 34.471 17.009 1.00 23.55 192 VAL A O 1
ATOM 4053 N N . THR C 1 201 ? -52.060 36.098 18.303 1.00 24.89 193 THR A N 1
ATOM 4054 C CA . THR C 1 201 ? -52.071 37.118 17.259 1.00 18.86 193 THR A CA 1
ATOM 4055 C C . THR C 1 201 ? -51.570 38.434 17.834 1.00 22.66 193 THR A C 1
ATOM 4056 O O . THR C 1 201 ? -51.871 38.768 18.985 1.00 22.05 193 THR A O 1
ATOM 4060 N N . GLU C 1 202 ? -50.757 39.148 17.058 1.00 24.42 194 GLU A N 1
ATOM 4061 C CA . GLU C 1 202 ? -50.184 40.409 17.501 1.00 29.05 194 GLU A CA 1
ATOM 4062 C C . GLU C 1 202 ? -50.891 41.583 16.840 1.00 31.46 194 GLU A C 1
ATOM 4063 O O . GLU C 1 202 ? -50.771 41.779 15.627 1.00 28.81 194 GLU A O 1
ATOM 4069 N N . LEU C 1 203 ? -51.570 42.394 17.669 1.00 27.47 195 LEU A N 1
ATOM 4070 C CA . LEU C 1 203 ? -52.235 43.644 17.335 1.00 21.42 195 LEU A CA 1
ATOM 4071 C C . LEU C 1 203 ? -51.312 44.791 17.714 1.00 23.01 195 LEU A C 1
ATOM 4072 O O . LEU C 1 203 ? -51.268 45.189 18.888 1.00 35.90 195 LEU A O 1
ATOM 4077 N N . PRO C 1 204 ? -50.586 45.366 16.769 1.00 19.26 196 PRO A N 1
ATOM 4078 C CA . PRO C 1 204 ? -49.611 46.411 17.098 1.00 11.85 196 PRO A CA 1
ATOM 4079 C C . PRO C 1 204 ? -50.248 47.761 17.385 1.00 33.38 196 PRO A C 1
ATOM 4080 O O . PRO C 1 204 ? -51.254 48.147 16.787 1.00 38.99 196 PRO A O 1
ATOM 4084 N N . TYR C 1 205 ? -49.627 48.508 18.291 1.00 31.43 197 TYR A N 1
ATOM 4085 C CA . TYR C 1 205 ? -50.162 49.835 18.535 1.00 27.59 197 TYR A CA 1
ATOM 4086 C C . TYR C 1 205 ? -49.515 50.834 17.588 1.00 38.21 197 TYR A C 1
ATOM 4087 O O . TYR C 1 205 ? -48.539 50.531 16.907 1.00 32.29 197 TYR A O 1
ATOM 4096 N N . LYS C 1 206 ? -50.110 52.021 17.513 1.00 41.58 198 LYS A N 1
ATOM 4097 C CA . LYS C 1 206 ? -49.455 53.172 16.916 1.00 52.10 198 LYS A CA 1
ATOM 4098 C C . LYS C 1 206 ? -48.389 53.716 17.876 1.00 67.28 198 LYS A C 1
ATOM 4099 O O . LYS C 1 206 ? -48.731 54.414 18.814 1.00 86.34 198 LYS A O 1
ATOM 4105 N N . ARG C 1 207 ? -47.119 53.431 17.661 1.00 66.24 199 ARG A N 1
ATOM 4106 C CA . ARG C 1 207 ? -46.709 52.642 16.554 1.00 83.46 199 ARG A CA 1
ATOM 4107 C C . ARG C 1 207 ? -45.478 51.932 17.099 1.00 95.04 199 ARG A C 1
ATOM 4108 O O . ARG C 1 207 ? -44.988 52.306 18.166 1.00 97.84 199 ARG A O 1
ATOM 4116 N N . ARG C 1 208 ? -45.116 50.823 16.464 1.00 99.86 200 ARG A N 1
ATOM 4117 C CA . ARG C 1 208 ? -43.783 50.239 16.442 1.00 99.23 200 ARG A CA 1
ATOM 4118 C C . ARG C 1 208 ? -43.177 49.835 17.798 1.00 93.76 200 ARG A C 1
ATOM 4119 O O . ARG C 1 208 ? -42.045 49.355 17.805 1.00 101.77 200 ARG A O 1
ATOM 4127 N N . GLN C 1 209 ? -43.828 49.944 18.959 1.00 81.88 201 GLN A N 1
ATOM 4128 C CA . GLN C 1 209 ? -43.060 49.560 20.151 1.00 69.93 201 GLN A CA 1
ATOM 4129 C C . GLN C 1 209 ? -43.750 48.729 21.205 1.00 57.06 201 GLN A C 1
ATOM 4130 O O . GLN C 1 209 ? -43.095 48.015 21.969 1.00 64.05 201 GLN A O 1
ATOM 4136 N N . THR C 1 210 ? -45.049 48.886 21.301 1.00 35.73 202 THR A N 1
ATOM 4137 C CA . THR C 1 210 ? -45.886 48.059 22.130 1.00 29.66 202 THR A CA 1
ATOM 4138 C C . THR C 1 210 ? -46.859 47.313 21.231 1.00 33.14 202 THR A C 1
ATOM 4139 O O . THR C 1 210 ? -47.174 47.751 20.119 1.00 24.74 202 THR A O 1
ATOM 4143 N N . ALA C 1 211 ? -47.364 46.192 21.728 1.00 24.44 203 ALA A N 1
ATOM 4144 C CA . ALA C 1 211 ? -48.348 45.463 20.959 1.00 18.70 203 ALA A CA 1
ATOM 4145 C C . ALA C 1 211 ? -49.194 44.663 21.928 1.00 25.63 203 ALA A C 1
ATOM 4146 O O . ALA C 1 211 ? -48.824 44.480 23.093 1.00 22.25 203 ALA A O 1
ATOM 4148 N N . MET C 1 212 ? -50.350 44.209 21.443 1.00 14.95 204 MET A N 1
ATOM 4149 C CA . MET C 1 212 ? -51.176 43.299 22.212 1.00 23.95 204 MET A CA 1
ATOM 4150 C C . MET C 1 212 ? -51.066 41.909 21.597 1.00 32.61 204 MET A C 1
ATOM 4151 O O . MET C 1 212 ? -51.311 41.730 20.399 1.00 28.22 204 MET A O 1
ATOM 4156 N N . LEU C 1 213 ? -50.689 40.931 22.412 1.00 24.09 205 LEU A N 1
ATOM 4157 C CA . LEU C 1 213 ? -50.803 39.536 22.022 1.00 15.56 205 LEU A CA 1
ATOM 4158 C C . LEU C 1 213 ? -52.189 39.067 22.433 1.00 30.28 205 LEU A C 1
ATOM 4159 O O . LEU C 1 213 ? -52.564 39.161 23.611 1.00 32.80 205 LEU A O 1
ATOM 4164 N N . LEU C 1 214 ? -52.946 38.565 21.465 1.00 27.37 206 LEU A N 1
ATOM 4165 C CA . LEU C 1 214 ? -54.282 38.056 21.713 1.00 25.30 206 LEU A CA 1
ATOM 4166 C C . LEU C 1 214 ? -54.188 36.546 21.618 1.00 24.51 206 LEU A C 1
ATOM 4167 O O . LEU C 1 214 ? -53.793 36.017 20.572 1.00 26.35 206 LEU A O 1
ATOM 4172 N N . VAL C 1 215 ? -54.520 35.862 22.711 1.00 10.26 207 VAL A N 1
ATOM 4173 C CA . VAL C 1 215 ? -54.364 34.415 22.817 1.00 15.74 207 VAL A CA 1
ATOM 4174 C C . VAL C 1 215 ? -55.751 33.799 22.989 1.00 21.36 207 VAL A C 1
ATOM 4175 O O . VAL C 1 215 ? -56.427 34.060 23.994 1.00 19.98 207 VAL A O 1
ATOM 4179 N N . VAL C 1 216 ? -56.177 32.999 22.020 1.00 14.93 208 VAL A N 1
ATOM 4180 C CA . VAL C 1 216 ? -57.522 32.432 21.998 1.00 22.14 208 VAL A CA 1
ATOM 4181 C C . VAL C 1 216 ? -57.412 30.918 22.107 1.00 19.50 208 VAL A C 1
ATOM 4182 O O . VAL C 1 216 ? -57.110 30.229 21.134 1.00 25.17 208 VAL A O 1
ATOM 4186 N N . PRO C 1 217 ? -57.677 30.374 23.253 1.00 17.49 209 PRO A N 1
ATOM 4187 C CA . PRO C 1 217 ? -57.477 28.941 23.440 1.00 24.26 209 PRO A CA 1
ATOM 4188 C C . PRO C 1 217 ? -58.768 28.172 23.598 1.00 37.62 209 PRO A C 1
ATOM 4189 O O . PRO C 1 217 ? -59.798 28.717 24.023 1.00 34.30 209 PRO A O 1
ATOM 4193 N N . ASP C 1 218 ? -58.708 26.881 23.291 1.00 37.56 210 ASP A N 1
ATOM 4194 C CA . ASP C 1 218 ? -59.811 26.020 23.669 1.00 36.26 210 ASP A CA 1
ATOM 4195 C C . ASP C 1 218 ? -59.779 25.698 25.159 1.00 40.16 210 ASP A C 1
ATOM 4196 O O . ASP C 1 218 ? -60.755 25.152 25.679 1.00 46.09 210 ASP A O 1
ATOM 4201 N N . ASP C 1 219 ? -58.677 26.006 25.853 1.00 43.13 211 ASP A N 1
ATOM 4202 C CA . ASP C 1 219 ? -58.596 25.796 27.300 1.00 42.95 211 ASP A CA 1
ATOM 4203 C C . ASP C 1 219 ? -57.725 26.904 27.894 1.00 44.57 211 ASP A C 1
ATOM 4204 O O . ASP C 1 219 ? -56.502 26.753 27.997 1.00 35.68 211 ASP A O 1
ATOM 4209 N N . LEU C 1 220 ? -58.381 27.945 28.410 1.00 32.32 212 LEU A N 1
ATOM 4210 C CA . LEU C 1 220 ? -57.658 29.102 28.909 1.00 27.52 212 LEU A CA 1
ATOM 4211 C C . LEU C 1 220 ? -56.829 28.763 30.145 1.00 33.82 212 LEU A C 1
ATOM 4212 O O . LEU C 1 220 ? -55.694 29.238 30.275 1.00 35.56 212 LEU A O 1
ATOM 4217 N N . GLY C 1 221 ? -57.400 27.996 31.091 1.00 30.59 213 GLY A N 1
ATOM 4218 C CA . GLY C 1 221 ? -56.693 27.667 32.328 1.00 28.74 213 GLY A CA 1
ATOM 4219 C C . GLY C 1 221 ? -55.373 26.949 32.104 1.00 40.58 213 GLY A C 1
ATOM 4220 O O . GLY C 1 221 ? -54.416 27.129 32.868 1.00 33.63 213 GLY A O 1
ATOM 4221 N N . GLU C 1 222 ? -55.304 26.135 31.053 1.00 45.72 214 GLU A N 1
ATOM 4222 C CA . GLU C 1 222 ? -54.054 25.512 30.651 1.00 32.58 214 GLU A CA 1
ATOM 4223 C C . GLU C 1 222 ? -53.039 26.555 30.181 1.00 30.37 214 GLU A C 1
ATOM 4224 O O . GLU C 1 222 ? -51.857 26.474 30.524 1.00 38.77 214 GLU A O 1
ATOM 4230 N N . ILE C 1 223 ? -53.473 27.540 29.392 1.00 34.11 215 ILE A N 1
ATOM 4231 C CA . ILE C 1 223 ? -52.570 28.618 28.983 1.00 31.98 215 ILE A CA 1
ATOM 4232 C C . ILE C 1 223 ? -52.051 29.361 30.198 1.00 32.68 215 ILE A C 1
ATOM 4233 O O . ILE C 1 223 ? -50.878 29.747 30.258 1.00 31.59 215 ILE A O 1
ATOM 4238 N N . VAL C 1 224 ? -52.923 29.599 31.174 1.00 36.46 216 VAL A N 1
ATOM 4239 C CA . VAL C 1 224 ? -52.523 30.330 32.370 1.00 30.78 216 VAL A CA 1
ATOM 4240 C C . VAL C 1 224 ? -51.401 29.593 33.100 1.00 37.36 216 VAL A C 1
ATOM 4241 O O . VAL C 1 224 ? -50.349 30.170 33.409 1.00 36.14 216 VAL A O 1
ATOM 4245 N N . ARG C 1 225 ? -51.591 28.298 33.358 1.00 28.38 217 ARG A N 1
ATOM 4246 C CA . ARG C 1 225 ? -50.602 27.562 34.134 1.00 30.43 217 ARG A CA 1
ATOM 4247 C C . ARG C 1 225 ? -49.275 27.371 33.401 1.00 36.43 217 ARG A C 1
ATOM 4248 O O . ARG C 1 225 ? -48.274 27.060 34.051 1.00 31.95 217 ARG A O 1
ATOM 4256 N N . ALA C 1 226 ? -49.219 27.613 32.093 1.00 33.34 218 ALA A N 1
ATOM 4257 C CA . ALA C 1 226 ? -47.988 27.441 31.336 1.00 16.65 218 ALA A CA 1
ATOM 4258 C C . ALA C 1 226 ? -47.283 28.750 31.030 1.00 25.49 218 ALA A C 1
ATOM 4259 O O . ALA C 1 226 ? -46.161 28.719 30.523 1.00 31.89 218 ALA A O 1
ATOM 4261 N N . LEU C 1 227 ? -47.917 29.892 31.275 1.00 34.58 219 LEU A N 1
ATOM 4262 C CA . LEU C 1 227 ? -47.349 31.146 30.803 1.00 32.39 219 LEU A CA 1
ATOM 4263 C C . LEU C 1 227 ? -46.022 31.438 31.492 1.00 32.11 219 LEU A C 1
ATOM 4264 O O . LEU C 1 227 ? -45.912 31.312 32.713 1.00 35.79 219 LEU A O 1
ATOM 4269 N N . ASP C 1 228 ? -45.001 31.761 30.692 1.00 22.68 220 ASP A N 1
ATOM 4270 C CA . ASP C 1 228 ? -43.737 32.299 31.194 1.00 22.78 220 ASP A CA 1
ATOM 4271 C C . ASP C 1 228 ? -43.004 32.926 30.017 1.00 20.05 220 ASP A C 1
ATOM 4272 O O . ASP C 1 228 ? -43.433 32.806 28.868 1.00 24.89 220 ASP A O 1
ATOM 4277 N N . LEU C 1 229 ? -41.860 33.556 30.302 1.00 28.44 221 LEU A N 1
ATOM 4278 C CA . LEU C 1 229 ? -41.191 34.336 29.262 1.00 32.26 221 LEU A CA 1
ATOM 4279 C C . LEU C 1 229 ? -40.712 33.481 28.104 1.00 33.52 221 LEU A C 1
ATOM 4280 O O . LEU C 1 229 ? -40.686 33.954 26.960 1.00 37.48 221 LEU A O 1
ATOM 4285 N N . SER C 1 230 ? -40.337 32.231 28.376 1.00 24.29 222 SER A N 1
ATOM 4286 C CA . SER C 1 230 ? -39.957 31.325 27.302 1.00 33.96 222 SER A CA 1
ATOM 4287 C C . SER C 1 230 ? -41.105 31.128 26.323 1.00 33.41 222 SER A C 1
ATOM 4288 O O . SER C 1 230 ? -40.917 31.240 25.106 1.00 36.00 222 SER A O 1
ATOM 4291 N N . LEU C 1 231 ? -42.303 30.824 26.849 1.00 23.11 223 LEU A N 1
ATOM 4292 C CA . LEU C 1 231 ? -43.480 30.632 26.005 1.00 24.76 223 LEU A CA 1
ATOM 4293 C C . LEU C 1 231 ? -43.828 31.898 25.231 1.00 29.81 223 LEU A C 1
ATOM 4294 O O . LEU C 1 231 ? -44.185 31.834 24.048 1.00 31.73 223 LEU A O 1
ATOM 4299 N N . VAL C 1 232 ? -43.720 33.065 25.864 1.00 30.40 224 VAL A N 1
ATOM 4300 C CA . VAL C 1 232 ? -44.036 34.283 25.127 1.00 26.35 224 VAL A CA 1
ATOM 4301 C C . VAL C 1 232 ? -43.050 34.472 23.984 1.00 31.86 224 VAL A C 1
ATOM 4302 O O . VAL C 1 232 ? -43.437 34.859 22.876 1.00 31.90 224 VAL A O 1
ATOM 4306 N N . ARG C 1 233 ? -41.753 34.248 24.241 1.00 36.15 225 ARG A N 1
ATOM 4307 C CA . ARG C 1 233 ? -40.778 34.419 23.165 1.00 35.49 225 ARG A CA 1
ATOM 4308 C C . ARG C 1 233 ? -40.966 33.380 22.078 1.00 33.74 225 ARG A C 1
ATOM 4309 O O . ARG C 1 233 ? -40.722 33.658 20.896 1.00 33.13 225 ARG A O 1
ATOM 4317 N N . PHE C 1 234 ? -41.388 32.184 22.458 1.00 26.59 226 PHE A N 1
ATOM 4318 C CA . PHE C 1 234 ? -41.728 31.173 21.468 1.00 35.05 226 PHE A CA 1
ATOM 4319 C C . PHE C 1 234 ? -42.807 31.716 20.519 1.00 41.09 226 PHE A C 1
ATOM 4320 O O . PHE C 1 234 ? -42.637 31.711 19.295 1.00 44.37 226 PHE A O 1
ATOM 4328 N N . TRP C 1 235 ? -43.901 32.249 21.083 1.00 35.64 227 TRP A N 1
ATOM 4329 C CA . TRP C 1 235 ? -44.952 32.911 20.304 1.00 38.94 227 TRP A CA 1
ATOM 4330 C C . TRP C 1 235 ? -44.391 33.999 19.387 1.00 41.87 227 TRP A C 1
ATOM 4331 O O . TRP C 1 235 ? -44.789 34.111 18.220 1.00 33.27 227 TRP A O 1
ATOM 4342 N N . ILE C 1 236 ? -43.512 34.859 19.914 1.00 37.34 228 ILE A N 1
ATOM 4343 C CA . ILE C 1 236 ? -43.039 35.990 19.118 1.00 36.66 228 ILE A CA 1
ATOM 4344 C C . ILE C 1 236 ? -42.238 35.513 17.914 1.00 50.79 228 ILE A C 1
ATOM 4345 O O . ILE C 1 236 ? -42.333 36.093 16.826 1.00 63.64 228 ILE A O 1
ATOM 4350 N N . ARG C 1 237 ? -41.468 34.429 18.070 1.00 57.46 229 ARG A N 1
ATOM 4351 C CA . ARG C 1 237 ? -40.619 33.965 16.969 1.00 53.55 229 ARG A CA 1
ATOM 4352 C C . ARG C 1 237 ? -41.430 33.298 15.862 1.00 45.06 229 ARG A C 1
ATOM 4353 O O . ARG C 1 237 ? -41.122 33.462 14.677 1.00 48.40 229 ARG A O 1
ATOM 4361 N N . ASN C 1 238 ? -42.467 32.549 16.232 1.00 35.81 230 ASN A N 1
ATOM 4362 C CA . ASN C 1 238 ? -43.182 31.655 15.334 1.00 30.60 230 ASN A CA 1
ATOM 4363 C C . ASN C 1 238 ? -44.459 32.215 14.691 1.00 36.82 230 ASN A C 1
ATOM 4364 O O . ASN C 1 238 ? -45.091 31.480 13.932 1.00 43.69 230 ASN A O 1
ATOM 4369 N N . MET C 1 239 ? -44.898 33.442 15.002 1.00 38.21 231 MET A N 1
ATOM 4370 C CA . MET C 1 239 ? -46.066 34.019 14.323 1.00 40.60 231 MET A CA 1
ATOM 4371 C C . MET C 1 239 ? -45.688 34.569 12.954 1.00 37.16 231 MET A C 1
ATOM 4372 O O . MET C 1 239 ? -44.660 35.233 12.798 1.00 37.68 231 MET A O 1
ATOM 4377 N N . ARG C 1 240 ? -46.539 34.312 11.963 1.00 37.99 232 ARG A N 1
ATOM 4378 C CA . ARG C 1 240 ? -46.299 34.743 10.588 1.00 44.84 232 ARG A CA 1
ATOM 4379 C C . ARG C 1 240 ? -47.272 35.846 10.214 1.00 34.53 232 ARG A C 1
ATOM 4380 O O . ARG C 1 240 ? -48.468 35.737 10.487 1.00 34.49 232 ARG A O 1
ATOM 4388 N N . LYS C 1 241 ? -46.757 36.898 9.583 1.00 40.72 233 LYS A N 1
ATOM 4389 C CA . LYS C 1 241 ? -47.613 37.922 8.998 1.00 42.71 233 LYS A CA 1
ATOM 4390 C C . LYS C 1 241 ? -48.586 37.303 7.999 1.00 51.30 233 LYS A C 1
ATOM 4391 O O . LYS C 1 241 ? -48.184 36.599 7.072 1.00 59.75 233 LYS A O 1
ATOM 4397 N N . ASP C 1 242 ? -49.876 37.568 8.202 1.00 51.18 234 ASP A N 1
ATOM 4398 C CA . ASP C 1 242 ? -50.944 36.975 7.413 1.00 29.32 234 ASP A CA 1
ATOM 4399 C C . ASP C 1 242 ? -52.117 37.950 7.421 1.00 31.14 234 ASP A C 1
ATOM 4400 O O . ASP C 1 242 ? -52.226 38.810 8.302 1.00 37.56 234 ASP A O 1
ATOM 4405 N N . VAL C 1 243 ? -52.958 37.851 6.395 1.00 36.92 235 VAL A N 1
ATOM 4406 C CA . VAL C 1 243 ? -54.189 38.634 6.316 1.00 26.62 235 VAL A CA 1
ATOM 4407 C C . VAL C 1 243 ? -55.215 37.930 7.202 1.00 30.16 235 VAL A C 1
ATOM 4408 O O . VAL C 1 243 ? -55.512 36.747 7.013 1.00 40.69 235 VAL A O 1
ATOM 4412 N N . CYS C 1 244 ? -55.752 38.646 8.178 1.00 37.85 236 CYS A N 1
ATOM 4413 C CA . CYS C 1 244 ? -56.652 38.051 9.148 1.00 38.53 236 CYS A CA 1
ATOM 4414 C C . CYS C 1 244 ? -57.942 38.836 9.233 1.00 37.07 236 CYS A C 1
ATOM 4415 O O . CYS C 1 244 ? -57.983 40.039 8.969 1.00 40.60 236 CYS A O 1
ATOM 4418 N N . GLN C 1 245 ? -58.979 38.132 9.668 1.00 24.25 237 GLN A N 1
ATOM 4419 C CA . GLN C 1 245 ? -60.173 38.745 10.214 1.00 21.53 237 GLN A CA 1
ATOM 4420 C C . GLN C 1 245 ? -60.092 38.626 11.732 1.00 23.70 237 GLN A C 1
ATOM 4421 O O . GLN C 1 245 ? -60.064 37.510 12.273 1.00 17.52 237 GLN A O 1
ATOM 4427 N N . VAL C 1 246 ? -60.085 39.770 12.415 1.00 22.25 238 VAL A N 1
ATOM 4428 C CA . VAL C 1 246 ? -60.062 39.817 13.871 1.00 21.69 238 VAL A CA 1
ATOM 4429 C C . VAL C 1 246 ? -61.447 40.215 14.351 1.00 27.54 238 VAL A C 1
ATOM 4430 O O . VAL C 1 246 ? -61.901 41.340 14.102 1.00 14.93 238 VAL A O 1
ATOM 4434 N N . VAL C 1 247 ? -62.084 39.308 15.078 1.00 26.35 239 VAL A N 1
ATOM 4435 C CA . VAL C 1 247 ? -63.380 39.512 15.703 1.00 11.52 239 VAL A CA 1
ATOM 4436 C C . VAL C 1 247 ? -63.153 39.400 17.206 1.00 18.83 239 VAL A C 1
ATOM 4437 O O . VAL C 1 247 ? -63.018 38.288 17.730 1.00 27.56 239 VAL A O 1
ATOM 4441 N N . MET C 1 248 ? -63.115 40.528 17.910 1.00 18.06 240 MET A N 1
ATOM 4442 C CA . MET C 1 248 ? -62.841 40.505 19.338 1.00 28.79 240 MET A CA 1
ATOM 4443 C C . MET C 1 248 ? -63.698 41.521 20.084 1.00 33.09 240 MET A C 1
ATOM 4444 O O . MET C 1 248 ? -64.082 42.552 19.519 1.00 41.23 240 MET A O 1
ATOM 4449 N N . PRO C 1 249 ? -64.022 41.248 21.348 1.00 29.89 241 PRO A N 1
ATOM 4450 C CA . PRO C 1 249 ? -64.902 42.146 22.109 1.00 32.97 241 PRO A CA 1
ATOM 4451 C C . PRO C 1 249 ? -64.205 43.403 22.572 1.00 28.62 241 PRO A C 1
ATOM 4452 O O . PRO C 1 249 ? -63.026 43.392 22.914 1.00 32.95 241 PRO A O 1
ATOM 4456 N N . LYS C 1 250 ? -64.952 44.503 22.577 1.00 38.97 242 LYS A N 1
ATOM 4457 C CA . LYS C 1 250 ? -64.567 45.623 23.423 1.00 36.42 242 LYS A CA 1
ATOM 4458 C C . LYS C 1 250 ? -64.604 45.160 24.873 1.00 35.29 242 LYS A C 1
ATOM 4459 O O . LYS C 1 250 ? -65.475 44.374 25.262 1.00 30.76 242 LYS A O 1
ATOM 4465 N N . PHE C 1 251 ? -63.686 45.662 25.695 1.00 18.24 243 PHE A N 1
ATOM 4466 C CA . PHE C 1 251 ? -63.793 45.290 27.095 1.00 22.56 243 PHE A CA 1
ATOM 4467 C C . PHE C 1 251 ? -63.228 46.389 27.975 1.00 17.44 243 PHE A C 1
ATOM 4468 O O . PHE C 1 251 ? -62.369 47.176 27.556 1.00 22.55 243 PHE A O 1
ATOM 4476 N N . SER C 1 252 ? -63.770 46.454 29.191 1.00 19.79 244 SER A N 1
ATOM 4477 C CA . SER C 1 252 ? -63.321 47.383 30.224 1.00 35.40 244 SER A CA 1
ATOM 4478 C C . SER C 1 252 ? -63.324 46.617 31.533 1.00 39.09 244 SER A C 1
ATOM 4479 O O . SER C 1 252 ? -64.379 46.147 31.972 1.00 43.93 244 SER A O 1
ATOM 4482 N N . VAL C 1 253 ? -62.150 46.476 32.144 1.00 30.08 245 VAL A N 1
ATOM 4483 C CA . VAL C 1 253 ? -61.986 45.617 33.310 1.00 24.45 245 VAL A CA 1
ATOM 4484 C C . VAL C 1 253 ? -61.112 46.347 34.312 1.00 19.31 245 VAL A C 1
ATOM 4485 O O . VAL C 1 253 ? -60.135 47.011 33.940 1.00 23.79 245 VAL A O 1
ATOM 4489 N N . GLU C 1 254 ? -61.518 46.287 35.577 1.00 14.61 246 GLU A N 1
ATOM 4490 C CA . GLU C 1 254 ? -60.752 46.804 36.697 1.00 16.55 246 GLU A CA 1
ATOM 4491 C C . GLU C 1 254 ? -60.624 45.710 37.747 1.00 27.21 246 GLU A C 1
ATOM 4492 O O . GLU C 1 254 ? -61.595 45.003 38.041 1.00 20.54 246 GLU A O 1
ATOM 4498 N N . SER C 1 255 ? -59.411 45.551 38.284 1.00 25.12 247 SER A N 1
ATOM 4499 C CA . SER C 1 255 ? -59.096 44.493 39.226 1.00 24.86 247 SER A CA 1
ATOM 4500 C C . SER C 1 255 ? -58.323 45.091 40.390 1.00 29.95 247 SER A C 1
ATOM 4501 O O . SER C 1 255 ? -57.430 45.917 40.192 1.00 28.28 247 SER A O 1
ATOM 4504 N N . VAL C 1 256 ? -58.712 44.704 41.604 1.00 31.18 248 VAL A N 1
ATOM 4505 C CA . VAL C 1 256 ? -58.044 45.085 42.837 1.00 29.52 248 VAL A CA 1
ATOM 4506 C C . VAL C 1 256 ? -57.533 43.798 43.444 1.00 33.92 248 VAL A C 1
ATOM 4507 O O . VAL C 1 256 ? -58.329 42.978 43.921 1.00 33.38 248 VAL A O 1
ATOM 4511 N N . LEU C 1 257 ? -56.212 43.625 43.439 1.00 38.15 249 LEU A N 1
ATOM 4512 C CA . LEU C 1 257 ? -55.571 42.355 43.759 1.00 38.85 249 LEU A CA 1
ATOM 4513 C C . LEU C 1 257 ? -54.661 42.492 44.970 1.00 35.51 249 LEU A C 1
ATOM 4514 O O . LEU C 1 257 ? -53.898 43.461 45.094 1.00 31.61 249 LEU A O 1
ATOM 4519 N N . ASP C 1 258 ? -54.748 41.504 45.849 1.00 33.88 250 ASP A N 1
ATOM 4520 C CA . ASP C 1 258 ? -53.835 41.337 46.969 1.00 30.79 250 ASP A CA 1
ATOM 4521 C C . ASP C 1 258 ? -52.809 40.286 46.563 1.00 29.61 250 ASP A C 1
ATOM 4522 O O . ASP C 1 258 ? -53.152 39.111 46.376 1.00 28.05 250 ASP A O 1
ATOM 4527 N N . LEU C 1 259 ? -51.550 40.704 46.447 1.00 29.39 251 LEU A N 1
ATOM 4528 C CA . LEU C 1 259 ? -50.499 39.854 45.909 1.00 30.86 251 LEU A CA 1
ATOM 4529 C C . LEU C 1 259 ? -49.595 39.250 46.974 1.00 36.52 251 LEU A C 1
ATOM 4530 O O . LEU C 1 259 ? -48.633 38.556 46.613 1.00 34.55 251 LEU A O 1
ATOM 4535 N N . ARG C 1 260 ? -49.893 39.449 48.262 1.00 41.51 252 ARG A N 1
ATOM 4536 C CA . ARG C 1 260 ? -49.024 38.908 49.309 1.00 44.08 252 ARG A CA 1
ATOM 4537 C C . ARG C 1 260 ? -48.901 37.396 49.189 1.00 42.89 252 ARG A C 1
ATOM 4538 O O . ARG C 1 260 ? -47.795 36.851 49.087 1.00 41.87 252 ARG A O 1
ATOM 4546 N N . ASP C 1 261 ? -50.039 36.715 49.122 1.00 39.48 253 ASP A N 1
ATOM 4547 C CA . ASP C 1 261 ? -50.047 35.265 49.045 1.00 44.43 253 ASP A CA 1
ATOM 4548 C C . ASP C 1 261 ? -49.264 34.784 47.826 1.00 46.57 253 ASP A C 1
ATOM 4549 O O . ASP C 1 261 ? -48.417 33.889 47.931 1.00 47.13 253 ASP A O 1
ATOM 4554 N N . ALA C 1 262 ? -49.483 35.419 46.672 1.00 49.59 254 ALA A N 1
ATOM 4555 C CA . ALA C 1 262 ? -48.758 35.041 45.461 1.00 43.37 254 ALA A CA 1
ATOM 4556 C C . ALA C 1 262 ? -47.250 35.198 45.631 1.00 44.54 254 ALA A C 1
ATOM 4557 O O . ALA C 1 262 ? -46.472 34.326 45.226 1.00 42.52 254 ALA A O 1
ATOM 4559 N N . LEU C 1 263 ? -46.815 36.323 46.200 1.00 45.08 255 LEU A N 1
ATOM 4560 C CA . LEU C 1 263 ? -45.383 36.579 46.301 1.00 40.25 255 LEU A CA 1
ATOM 4561 C C . LEU C 1 263 ? -44.704 35.642 47.290 1.00 43.72 255 LEU A C 1
ATOM 4562 O O . LEU C 1 263 ? -43.542 35.272 47.090 1.00 37.55 255 LEU A O 1
ATOM 4567 N N . GLN C 1 264 ? -45.397 35.251 48.361 1.00 42.38 256 GLN A N 1
ATOM 4568 C CA . GLN C 1 264 ? -44.791 34.303 49.287 1.00 49.78 256 GLN A CA 1
ATOM 4569 C C . GLN C 1 264 ? -44.560 32.968 48.607 1.00 47.78 256 GLN A C 1
ATOM 4570 O O . GLN C 1 264 ? -43.436 32.447 48.599 1.00 48.22 256 GLN A O 1
ATOM 4576 N N . ARG C 1 265 ? -45.584 32.457 47.932 1.00 50.72 257 ARG A N 1
ATOM 4577 C CA . ARG C 1 265 ? -45.452 31.182 47.243 1.00 48.14 257 ARG A CA 1
ATOM 4578 C C . ARG C 1 265 ? -44.355 31.211 46.183 1.00 44.89 257 ARG A C 1
ATOM 4579 O O . ARG C 1 265 ? -43.837 30.153 45.815 1.00 52.67 257 ARG A O 1
ATOM 4587 N N . LEU C 1 266 ? -43.948 32.394 45.734 1.00 34.44 258 LEU A N 1
ATOM 4588 C CA . LEU C 1 266 ? -42.870 32.554 44.766 1.00 38.03 258 LEU A CA 1
ATOM 4589 C C . LEU C 1 266 ? -41.521 32.846 45.431 1.00 39.27 258 LEU A C 1
ATOM 4590 O O . LEU C 1 266 ? -40.582 33.284 44.756 1.00 31.83 258 LEU A O 1
ATOM 4595 N N . GLY C 1 267 ? -41.406 32.644 46.739 1.00 38.93 259 GLY A N 1
ATOM 4596 C CA . GLY C 1 267 ? -40.125 32.759 47.397 1.00 56.36 259 GLY A CA 1
ATOM 4597 C C . GLY C 1 267 ? -39.848 34.070 48.099 1.00 67.17 259 GLY A C 1
ATOM 4598 O O . GLY C 1 267 ? -38.758 34.228 48.662 1.00 65.15 259 GLY A O 1
ATOM 4599 N N . VAL C 1 268 ? -40.774 35.025 48.074 1.00 68.67 260 VAL A N 1
ATOM 4600 C CA . VAL C 1 268 ? -40.587 36.276 48.806 1.00 55.40 260 VAL A CA 1
ATOM 4601 C C . VAL C 1 268 ? -41.254 36.071 50.162 1.00 58.39 260 VAL A C 1
ATOM 4602 O O . VAL C 1 268 ? -42.462 36.257 50.321 1.00 65.78 260 VAL A O 1
ATOM 4606 N N . ARG C 1 269 ? -40.459 35.656 51.151 1.00 61.73 261 ARG A N 1
ATOM 4607 C CA . ARG C 1 269 ? -40.988 35.344 52.476 1.00 56.99 261 ARG A CA 1
ATOM 4608 C C . ARG C 1 269 ? -40.428 36.223 53.581 1.00 50.16 261 ARG A C 1
ATOM 4609 O O . ARG C 1 269 ? -41.185 36.629 54.464 1.00 39.65 261 ARG A O 1
ATOM 4617 N N . ASP C 1 270 ? -39.134 36.559 53.554 1.00 59.62 262 ASP A N 1
ATOM 4618 C CA . ASP C 1 270 ? -38.566 37.308 54.676 1.00 66.25 262 ASP A CA 1
ATOM 4619 C C . ASP C 1 270 ? -39.178 38.704 54.782 1.00 63.83 262 ASP A C 1
ATOM 4620 O O . ASP C 1 270 ? -39.457 39.181 55.889 1.00 71.15 262 ASP A O 1
ATOM 4625 N N . ALA C 1 271 ? -39.437 39.356 53.641 1.00 48.26 263 ALA A N 1
ATOM 4626 C CA . ALA C 1 271 ? -39.968 40.717 53.652 1.00 32.84 263 ALA A CA 1
ATOM 4627 C C . ALA C 1 271 ? -41.281 40.828 54.430 1.00 35.48 263 ALA A C 1
ATOM 4628 O O . ALA C 1 271 ? -41.572 41.889 54.994 1.00 41.84 263 ALA A O 1
ATOM 4630 N N . PHE C 1 272 ? -42.079 39.758 54.487 1.00 29.92 264 PHE A N 1
ATOM 4631 C CA . PHE C 1 272 ? -43.361 39.821 55.178 1.00 42.03 264 PHE A CA 1
ATOM 4632 C C . PHE C 1 272 ? -43.283 39.415 56.642 1.00 48.55 264 PHE A C 1
ATOM 4633 O O . PHE C 1 272 ? -44.253 39.639 57.382 1.00 56.89 264 PHE A O 1
ATOM 4641 N N . ASP C 1 273 ? -42.158 38.852 57.085 1.00 54.92 265 ASP A N 1
ATOM 4642 C CA . ASP C 1 273 ? -42.054 38.312 58.439 1.00 68.06 265 ASP A CA 1
ATOM 4643 C C . ASP C 1 273 ? -41.350 39.321 59.334 1.00 61.48 265 ASP A C 1
ATOM 4644 O O . ASP C 1 273 ? -40.172 39.645 59.084 1.00 48.73 265 ASP A O 1
ATOM 4649 N N . PRO C 1 274 ? -42.017 39.821 60.386 1.00 65.13 266 PRO A N 1
ATOM 4650 C CA . PRO C 1 274 ? -41.420 40.892 61.208 1.00 64.81 266 PRO A CA 1
ATOM 4651 C C . PRO C 1 274 ? -40.096 40.496 61.831 1.00 77.25 266 PRO A C 1
ATOM 4652 O O . PRO C 1 274 ? -39.258 41.368 62.108 1.00 70.43 266 PRO A O 1
ATOM 4656 N N . SER C 1 275 ? -39.930 39.211 62.123 1.00 81.21 267 SER A N 1
ATOM 4657 C CA . SER C 1 275 ? -38.702 38.725 62.746 1.00 78.00 267 SER A CA 1
ATOM 4658 C C . SER C 1 275 ? -37.435 38.828 61.894 1.00 82.03 267 SER A C 1
ATOM 4659 O O . SER C 1 275 ? -36.377 39.216 62.390 1.00 92.47 267 SER A O 1
ATOM 4662 N N . ARG C 1 276 ? -37.543 38.469 60.618 1.00 73.48 268 ARG A N 1
ATOM 4663 C CA . ARG C 1 276 ? -36.386 38.489 59.721 1.00 73.78 268 ARG A CA 1
ATOM 4664 C C . ARG C 1 276 ? -36.375 39.499 58.570 1.00 71.97 268 ARG A C 1
ATOM 4665 O O . ARG C 1 276 ? -35.510 39.411 57.698 1.00 76.77 268 ARG A O 1
ATOM 4673 N N . ALA C 1 277 ? -37.309 40.443 58.535 1.00 58.40 269 ALA A N 1
ATOM 4674 C CA . ALA C 1 277 ? -37.308 41.378 57.429 1.00 49.28 269 ALA A CA 1
ATOM 4675 C C . ALA C 1 277 ? -36.078 42.264 57.568 1.00 52.61 269 ALA A C 1
ATOM 4676 O O . ALA C 1 277 ? -36.020 43.118 58.458 1.00 59.55 269 ALA A O 1
ATOM 4678 N N . ASP C 1 278 ? -35.061 42.018 56.745 1.00 41.33 270 ASP A N 1
ATOM 4679 C CA . ASP C 1 278 ? -33.851 42.834 56.755 1.00 44.96 270 ASP A CA 1
ATOM 4680 C C . ASP C 1 278 ? -34.024 43.940 55.720 1.00 53.03 270 ASP A C 1
ATOM 4681 O O . ASP C 1 278 ? -33.753 43.743 54.532 1.00 58.75 270 ASP A O 1
ATOM 4686 N N . PHE C 1 279 ? -34.477 45.110 56.176 1.00 50.29 271 PHE A N 1
ATOM 4687 C CA . PHE C 1 279 ? -34.448 46.340 55.389 1.00 51.09 271 PHE A CA 1
ATOM 4688 C C . PHE C 1 279 ? -33.432 47.336 55.954 1.00 57.77 271 PHE A C 1
ATOM 4689 O O . PHE C 1 279 ? -33.617 48.556 55.884 1.00 52.86 271 PHE A O 1
ATOM 4697 N N . GLY C 1 280 ? -32.339 46.809 56.509 1.00 53.91 272 GLY A N 1
ATOM 4698 C CA . GLY C 1 280 ? -31.309 47.630 57.108 1.00 50.07 272 GLY A CA 1
ATOM 4699 C C . GLY C 1 280 ? -30.587 48.532 56.134 1.00 54.22 272 GLY A C 1
ATOM 4700 O O . GLY C 1 280 ? -29.928 49.484 56.557 1.00 74.58 272 GLY A O 1
ATOM 4701 N N . GLN C 1 281 ? -30.690 48.264 54.839 1.00 48.43 273 GLN A N 1
ATOM 4702 C CA . GLN C 1 281 ? -30.093 49.185 53.886 1.00 49.22 273 GLN A CA 1
ATOM 4703 C C . GLN C 1 281 ? -30.844 50.506 53.845 1.00 61.81 273 GLN A C 1
ATOM 4704 O O . GLN C 1 281 ? -30.266 51.525 53.443 1.00 65.74 273 GLN A O 1
ATOM 4710 N N . ALA C 1 282 ? -32.109 50.513 54.277 1.00 63.25 274 ALA A N 1
ATOM 4711 C CA . ALA C 1 282 ? -32.912 51.728 54.343 1.00 52.03 274 ALA A CA 1
ATOM 4712 C C . ALA C 1 282 ? -32.836 52.404 55.704 1.00 49.52 274 ALA A C 1
ATOM 4713 O O . ALA C 1 282 ? -32.548 53.601 55.785 1.00 47.60 274 ALA A O 1
ATOM 4715 N N . SER C 1 283 ? -33.084 51.644 56.770 1.00 36.74 275 SER A N 1
ATOM 4716 C CA . SER C 1 283 ? -33.317 52.196 58.098 1.00 50.90 275 SER A CA 1
ATOM 4717 C C . SER C 1 283 ? -32.549 51.382 59.114 1.00 62.04 275 SER A C 1
ATOM 4718 O O . SER C 1 283 ? -32.763 50.153 59.216 1.00 60.41 275 SER A O 1
ATOM 4721 N N . PRO C 1 284 ? -31.688 52.000 59.914 1.00 62.52 276 PRO A N 1
ATOM 4722 C CA . PRO C 1 284 ? -31.160 51.283 61.064 1.00 65.77 276 PRO A CA 1
ATOM 4723 C C . PRO C 1 284 ? -32.206 50.935 62.116 1.00 76.27 276 PRO A C 1
ATOM 4724 O O . PRO C 1 284 ? -31.905 50.075 62.941 1.00 72.59 276 PRO A O 1
ATOM 4728 N N . SER C 1 285 ? -33.393 51.561 62.191 1.00 85.99 277 SER A N 1
ATOM 4729 C CA . SER C 1 285 ? -34.241 51.209 63.347 1.00 93.89 277 SER A CA 1
ATOM 4730 C C . SER C 1 285 ? -34.638 49.746 63.341 1.00 89.89 277 SER A C 1
ATOM 4731 O O . SER C 1 285 ? -35.021 49.207 64.389 1.00 89.40 277 SER A O 1
ATOM 4734 N N . ASN C 1 286 ? -34.757 49.155 62.153 1.00 85.32 278 ASN A N 1
ATOM 4735 C CA . ASN C 1 286 ? -35.284 47.807 62.013 1.00 84.04 278 ASN A CA 1
ATOM 4736 C C . ASN C 1 286 ? -36.748 47.731 62.449 1.00 84.63 278 ASN A C 1
ATOM 4737 O O . ASN C 1 286 ? -37.186 46.754 63.057 1.00 84.10 278 ASN A O 1
ATOM 4742 N N . ASP C 1 287 ? -37.522 48.779 62.191 1.00 85.57 279 ASP A N 1
ATOM 4743 C CA . ASP C 1 287 ? -38.964 48.704 62.377 1.00 93.75 279 ASP A CA 1
ATOM 4744 C C . ASP C 1 287 ? -39.716 48.788 61.053 1.00 88.45 279 ASP A C 1
ATOM 4745 O O . ASP C 1 287 ? -40.895 49.157 61.026 1.00 95.77 279 ASP A O 1
ATOM 4750 N N . LEU C 1 288 ? -39.066 48.436 59.955 1.00 72.85 280 LEU A N 1
ATOM 4751 C CA . LEU C 1 288 ? -39.700 48.440 58.652 1.00 61.01 280 LEU A CA 1
ATOM 4752 C C . LEU C 1 288 ? -39.847 47.004 58.185 1.00 60.14 280 LEU A C 1
ATOM 4753 O O . LEU C 1 288 ? -38.875 46.246 58.175 1.00 66.24 280 LEU A O 1
ATOM 4758 N N . TYR C 1 289 ? -41.058 46.648 57.779 1.00 53.83 281 TYR A N 1
ATOM 4759 C CA . TYR C 1 289 ? -41.296 45.373 57.130 1.00 49.41 281 TYR A CA 1
ATOM 4760 C C . TYR C 1 289 ? -42.556 45.519 56.293 1.00 55.50 281 TYR A C 1
ATOM 4761 O O . TYR C 1 289 ? -43.307 46.490 56.429 1.00 67.19 281 TYR A O 1
ATOM 4770 N N . VAL C 1 290 ? -42.757 44.566 55.401 1.00 47.34 282 VAL A N 1
ATOM 4771 C CA . VAL C 1 290 ? -43.893 44.592 54.493 1.00 30.21 282 VAL A CA 1
ATOM 4772 C C . VAL C 1 290 ? -45.024 43.776 55.105 1.00 35.16 282 VAL A C 1
ATOM 4773 O O . VAL C 1 290 ? -44.818 42.635 55.540 1.00 38.35 282 VAL A O 1
ATOM 4777 N N . THR C 1 291 ? -46.210 44.384 55.172 1.00 32.68 283 THR A N 1
ATOM 4778 C CA . THR C 1 291 ? -47.440 43.746 55.621 1.00 32.63 283 THR A CA 1
ATOM 4779 C C . THR C 1 291 ? -48.446 43.505 54.492 1.00 38.03 283 THR A C 1
ATOM 4780 O O . THR C 1 291 ? -49.208 42.541 54.561 1.00 44.13 283 THR A O 1
ATOM 4784 N N . LYS C 1 292 ? -48.493 44.370 53.469 1.00 35.53 284 LYS A N 1
ATOM 4785 C CA . LYS C 1 292 ? -49.496 44.314 52.407 1.00 29.21 284 LYS A CA 1
ATOM 4786 C C . LYS C 1 292 ? -48.831 44.611 51.071 1.00 27.19 284 LYS A C 1
ATOM 4787 O O . LYS C 1 292 ? -47.973 45.496 50.985 1.00 32.52 284 LYS A O 1
ATOM 4793 N N . VAL C 1 293 ? -49.231 43.892 50.024 1.00 19.18 285 VAL A N 1
ATOM 4794 C CA . VAL C 1 293 ? -48.935 44.292 48.645 1.00 24.71 285 VAL A CA 1
ATOM 4795 C C . VAL C 1 293 ? -50.236 44.206 47.851 1.00 34.78 285 VAL A C 1
ATOM 4796 O O . VAL C 1 293 ? -50.768 43.107 47.639 1.00 46.95 285 VAL A O 1
ATOM 4800 N N . LEU C 1 294 ? -50.747 45.353 47.411 1.00 24.74 286 LEU A N 1
ATOM 4801 C CA . LEU C 1 294 ? -52.000 45.432 46.680 1.00 22.38 286 LEU A CA 1
ATOM 4802 C C . LEU C 1 294 ? -51.754 46.121 45.351 1.00 35.12 286 LEU A C 1
ATOM 4803 O O . LEU C 1 294 ? -51.017 47.113 45.286 1.00 37.20 286 LEU A O 1
ATOM 4808 N N . GLN C 1 295 ? -52.398 45.611 44.302 1.00 29.08 287 GLN A N 1
ATOM 4809 C CA . GLN C 1 295 ? -52.334 46.199 42.969 1.00 23.90 287 GLN A CA 1
ATOM 4810 C C . GLN C 1 295 ? -53.741 46.499 42.477 1.00 24.56 287 GLN A C 1
ATOM 4811 O O . GLN C 1 295 ? -54.643 45.657 42.584 1.00 24.74 287 GLN A O 1
ATOM 4817 N N . THR C 1 296 ? -53.943 47.714 41.991 1.00 22.27 288 THR A N 1
ATOM 4818 C CA . THR C 1 296 ? -55.168 48.062 41.285 1.00 32.13 288 THR A CA 1
ATOM 4819 C C . THR C 1 296 ? -54.818 48.400 39.846 1.00 25.30 288 THR A C 1
ATOM 4820 O O . THR C 1 296 ? -53.942 49.235 39.591 1.00 31.85 288 THR A O 1
ATOM 4824 N N . SER C 1 297 ? -55.478 47.725 38.916 1.00 18.59 289 SER A N 1
ATOM 4825 C CA . SER C 1 297 ? -55.212 47.877 37.500 1.00 16.64 289 SER A CA 1
ATOM 4826 C C . SER C 1 297 ? -56.546 48.051 36.794 1.00 23.67 289 SER A C 1
ATOM 4827 O O . SER C 1 297 ? -57.564 47.508 37.235 1.00 23.87 289 SER A O 1
ATOM 4830 N N . LYS C 1 298 ? -56.521 48.785 35.680 1.00 28.30 290 LYS A N 1
ATOM 4831 C CA . LYS C 1 298 ? -57.683 49.000 34.830 1.00 29.99 290 LYS A CA 1
ATOM 4832 C C . LYS C 1 298 ? -57.231 48.999 33.383 1.00 24.62 290 LYS A C 1
ATOM 4833 O O . LYS C 1 298 ? -56.262 49.692 33.051 1.00 26.28 290 LYS A O 1
ATOM 4839 N N . ILE C 1 299 ? -57.932 48.242 32.528 1.00 26.47 291 ILE A N 1
ATOM 4840 C CA . ILE C 1 299 ? -57.693 48.232 31.081 1.00 30.17 291 ILE A CA 1
ATOM 4841 C C . ILE C 1 299 ? -59.010 48.410 30.327 1.00 24.82 291 ILE A C 1
ATOM 4842 O O . ILE C 1 299 ? -60.040 47.831 30.691 1.00 30.98 291 ILE A O 1
ATOM 4847 N N . GLU C 1 300 ? -58.966 49.242 29.289 1.00 34.58 292 GLU A N 1
ATOM 4848 C CA . GLU C 1 300 ? -60.079 49.494 28.380 1.00 39.90 292 GLU A CA 1
ATOM 4849 C C . GLU C 1 300 ? -59.568 49.401 26.954 1.00 31.45 292 GLU A C 1
ATOM 4850 O O . GLU C 1 300 ? -58.725 50.208 26.538 1.00 33.65 292 GLU A O 1
ATOM 4856 N N . ALA C 1 301 ? -60.082 48.425 26.210 1.00 17.72 293 ALA A N 1
ATOM 4857 C CA . ALA C 1 301 ? -59.756 48.264 24.798 1.00 20.72 293 ALA A CA 1
ATOM 4858 C C . ALA C 1 301 ? -61.021 48.482 23.992 1.00 24.62 293 ALA A C 1
ATOM 4859 O O . ALA C 1 301 ? -62.062 47.873 24.290 1.00 33.35 293 ALA A O 1
ATOM 4861 N N . ASP C 1 302 ? -60.925 49.311 22.954 1.00 25.34 294 ASP A N 1
ATOM 4862 C CA . ASP C 1 302 ? -62.076 49.618 22.105 1.00 31.44 294 ASP A CA 1
ATOM 4863 C C . ASP C 1 302 ? -61.585 49.770 20.673 1.00 29.75 294 ASP A C 1
ATOM 4864 O O . ASP C 1 302 ? -60.417 49.512 20.369 1.00 25.85 294 ASP A O 1
ATOM 4869 N N . GLU C 1 303 ? -62.478 50.234 19.794 1.00 30.00 295 GLU A N 1
ATOM 4870 C CA . GLU C 1 303 ? -62.135 50.322 18.384 1.00 24.91 295 GLU A CA 1
ATOM 4871 C C . GLU C 1 303 ? -60.952 51.235 18.153 1.00 29.02 295 GLU A C 1
ATOM 4872 O O . GLU C 1 303 ? -60.253 51.079 17.146 1.00 28.99 295 GLU A O 1
ATOM 4878 N N . ARG C 1 304 ? -60.716 52.190 19.052 1.00 24.99 296 ARG A N 1
ATOM 4879 C CA . ARG C 1 304 ? -59.653 53.158 18.824 1.00 25.82 296 ARG A CA 1
ATOM 4880 C C . ARG C 1 304 ? -58.309 52.657 19.318 1.00 24.58 296 ARG A C 1
ATOM 4881 O O . ARG C 1 304 ? -57.267 53.036 18.765 1.00 26.77 296 ARG A O 1
ATOM 4889 N N . GLY C 1 305 ? -58.306 51.809 20.330 1.00 20.70 297 GLY A N 1
ATOM 4890 C CA . GLY C 1 305 ? -57.038 51.477 20.953 1.00 23.93 297 GLY A CA 1
ATOM 4891 C C . GLY C 1 305 ? -57.262 50.990 22.368 1.00 19.13 297 GLY A C 1
ATOM 4892 O O . GLY C 1 305 ? -58.299 50.392 22.678 1.00 24.61 297 GLY A O 1
ATOM 4893 N N . THR C 1 306 ? -56.263 51.244 23.210 1.00 21.95 298 THR A N 1
ATOM 4894 C CA . THR C 1 306 ? -56.244 50.704 24.567 1.00 25.11 298 THR A CA 1
ATOM 4895 C C . THR C 1 306 ? -55.792 51.766 25.549 1.00 23.16 298 THR A C 1
ATOM 4896 O O . THR C 1 306 ? -54.882 52.551 25.249 1.00 22.68 298 THR A O 1
ATOM 4900 N N . THR C 1 307 ? -56.454 51.809 26.710 1.00 29.78 299 THR A N 1
ATOM 4901 C CA . THR C 1 307 ? -56.028 52.652 27.825 1.00 33.71 299 THR A CA 1
ATOM 4902 C C . THR C 1 307 ? -55.869 51.782 29.062 1.00 34.29 299 THR A C 1
ATOM 4903 O O . THR C 1 307 ? -56.834 51.145 29.498 1.00 36.84 299 THR A O 1
ATOM 4907 N N . ALA C 1 308 ? -54.666 51.772 29.640 1.00 26.11 300 ALA A N 1
ATOM 4908 C CA . ALA C 1 308 ? -54.334 50.871 30.737 1.00 29.76 300 ALA A CA 1
ATOM 4909 C C . ALA C 1 308 ? -53.612 51.594 31.872 1.00 32.54 300 ALA A C 1
ATOM 4910 O O . ALA C 1 308 ? -52.781 52.483 31.650 1.00 34.48 300 ALA A O 1
ATOM 4912 N N . SER C 1 309 ? -53.897 51.183 33.093 1.00 33.84 301 SER A N 1
ATOM 4913 C CA . SER C 1 309 ? -53.280 51.833 34.235 1.00 33.23 301 SER A CA 1
ATOM 4914 C C . SER C 1 309 ? -53.164 50.800 35.339 1.00 24.42 301 SER A C 1
ATOM 4915 O O . SER C 1 309 ? -54.055 49.960 35.493 1.00 29.76 301 SER A O 1
ATOM 4918 N N . SER C 1 310 ? -52.080 50.879 36.107 1.00 23.53 302 SER A N 1
ATOM 4919 C CA . SER C 1 310 ? -51.879 49.990 37.239 1.00 24.67 302 SER A CA 1
ATOM 4920 C C . SER C 1 310 ? -51.052 50.712 38.296 1.00 17.11 302 SER A C 1
ATOM 4921 O O . SER C 1 310 ? -50.078 51.398 37.971 1.00 34.97 302 SER A O 1
ATOM 4924 N N . ASP C 1 311 ? -51.464 50.576 39.557 1.00 14.98 303 ASP A N 1
ATOM 4925 C CA . ASP C 1 311 ? -50.766 51.156 40.709 1.00 18.07 303 ASP A CA 1
ATOM 4926 C C . ASP C 1 311 ? -50.502 50.025 41.681 1.00 25.96 303 ASP A C 1
ATOM 4927 O O . ASP C 1 311 ? -51.452 49.348 42.096 1.00 27.48 303 ASP A O 1
ATOM 4932 N N . THR C 1 312 ? -49.228 49.804 42.028 1.00 25.81 304 THR A N 1
ATOM 4933 C CA . THR C 1 312 ? -48.844 48.779 43.000 1.00 26.14 304 THR A CA 1
ATOM 4934 C C . THR C 1 312 ? -48.382 49.474 44.275 1.00 23.87 304 THR A C 1
ATOM 4935 O O . THR C 1 312 ? -47.489 50.334 44.235 1.00 24.93 304 THR A O 1
ATOM 4939 N N . ALA C 1 313 ? -48.977 49.093 45.401 1.00 13.59 305 ALA A N 1
ATOM 4940 C CA . ALA C 1 313 ? -48.683 49.701 46.695 1.00 27.41 305 ALA A CA 1
ATOM 4941 C C . ALA C 1 313 ? -48.104 48.634 47.598 1.00 31.22 305 ALA A C 1
ATOM 4942 O O . ALA C 1 313 ? -48.765 47.621 47.864 1.00 32.39 305 ALA A O 1
ATOM 4944 N N . ILE C 1 314 ? -46.874 48.843 48.043 1.00 18.59 306 ILE A N 1
ATOM 4945 C CA . ILE C 1 314 ? -46.249 47.940 48.994 1.00 25.85 306 ILE A CA 1
ATOM 4946 C C . ILE C 1 314 ? -46.277 48.605 50.362 1.00 29.47 306 ILE A C 1
ATOM 4947 O O . ILE C 1 314 ? -45.774 49.728 50.527 1.00 26.02 306 ILE A O 1
ATOM 4952 N N . THR C 1 315 ? -46.823 47.879 51.343 1.00 37.38 307 THR A N 1
ATOM 4953 C CA . THR C 1 315 ? -47.298 48.366 52.655 1.00 38.76 307 THR A CA 1
ATOM 4954 C C . THR C 1 315 ? -47.693 49.815 52.664 1.00 43.43 307 THR A C 1
ATOM 4955 O O . THR C 1 315 ? -48.869 50.104 52.495 1.00 49.90 307 THR A O 1
ATOM 4959 N N . ALA D 2 6 ? -62.789 30.918 2.711 1.00 48.75 321 ALA G N 1
ATOM 4960 C CA . ALA D 2 6 ? -62.192 31.062 4.028 1.00 50.70 321 ALA G CA 1
ATOM 4961 C C . ALA D 2 6 ? -60.897 31.877 3.981 1.00 69.42 321 ALA G C 1
ATOM 4962 O O . ALA D 2 6 ? -60.085 31.768 3.056 1.00 80.28 321 ALA G O 1
ATOM 4964 N N . LEU D 2 7 ? -60.737 32.692 5.019 1.00 67.27 322 LEU G N 1
ATOM 4965 C CA . LEU D 2 7 ? -59.579 33.527 5.305 1.00 52.14 322 LEU G CA 1
ATOM 4966 C C . LEU D 2 7 ? -59.158 33.202 6.735 1.00 53.45 322 LEU G C 1
ATOM 4967 O O . LEU D 2 7 ? -59.912 32.565 7.476 1.00 66.01 322 LEU G O 1
ATOM 4972 N N . THR D 2 8 ? -57.954 33.601 7.142 1.00 37.20 323 THR G N 1
ATOM 4973 C CA . THR D 2 8 ? -57.545 33.319 8.517 1.00 35.86 323 THR G CA 1
ATOM 4974 C C . THR D 2 8 ? -58.389 34.154 9.482 1.00 41.22 323 THR G C 1
ATOM 4975 O O . THR D 2 8 ? -58.391 35.388 9.421 1.00 35.76 323 THR G O 1
ATOM 4979 N N . ALA D 2 9 ? -59.121 33.480 10.360 1.00 37.93 324 ALA G N 1
ATOM 4980 C CA . ALA D 2 9 ? -60.090 34.120 11.233 1.00 33.08 324 ALA G CA 1
ATOM 4981 C C . ALA D 2 9 ? -59.722 33.858 12.683 1.00 35.94 324 ALA G C 1
ATOM 4982 O O . ALA D 2 9 ? -59.646 32.699 13.109 1.00 33.88 324 ALA G O 1
ATOM 4984 N N . ILE D 2 10 ? -59.501 34.928 13.438 1.00 27.12 325 ILE G N 1
ATOM 4985 C CA . ILE D 2 10 ? -59.328 34.844 14.883 1.00 35.72 325 ILE G CA 1
ATOM 4986 C C . ILE D 2 10 ? -60.594 35.404 15.511 1.00 38.08 325 ILE G C 1
ATOM 4987 O O . ILE D 2 10 ? -60.902 36.593 15.327 1.00 32.21 325 ILE G O 1
ATOM 4992 N N . VAL D 2 11 ? -61.332 34.557 16.243 1.00 19.18 326 VAL G N 1
ATOM 4993 C CA . VAL D 2 11 ? -62.634 34.933 16.800 1.00 21.35 326 VAL G CA 1
ATOM 4994 C C . VAL D 2 11 ? -62.587 34.763 18.317 1.00 25.98 326 VAL G C 1
ATOM 4995 O O . VAL D 2 11 ? -62.626 33.638 18.829 1.00 27.88 326 VAL G O 1
ATOM 4999 N N . ALA D 2 12 ? -62.561 35.884 19.037 1.00 27.26 327 ALA G N 1
ATOM 5000 C CA . ALA D 2 12 ? -62.415 35.886 20.491 1.00 20.41 327 ALA G CA 1
ATOM 5001 C C . ALA D 2 12 ? -63.778 35.947 21.185 1.00 31.61 327 ALA G C 1
ATOM 5002 O O . ALA D 2 12 ? -64.086 36.866 21.948 1.00 28.22 327 ALA G O 1
ATOM 5004 N N . ASN D 2 13 ? -64.585 34.909 20.950 1.00 29.07 328 ASN G N 1
ATOM 5005 C CA . ASN D 2 13 ? -65.904 34.788 21.559 1.00 21.96 328 ASN G CA 1
ATOM 5006 C C . ASN D 2 13 ? -65.974 33.662 22.589 1.00 29.68 328 ASN G C 1
ATOM 5007 O O . ASN D 2 13 ? -67.022 33.035 22.768 1.00 39.45 328 ASN G O 1
ATOM 5012 N N . LYS D 2 14 ? -64.856 33.346 23.210 1.00 22.32 329 LYS G N 1
ATOM 5013 C CA . LYS D 2 14 ? -64.753 32.407 24.319 1.00 20.90 329 LYS G CA 1
ATOM 5014 C C . LYS D 2 14 ? -63.654 32.944 25.241 1.00 30.55 329 LYS G C 1
ATOM 5015 O O . LYS D 2 14 ? -62.980 33.914 24.868 1.00 20.71 329 LYS G O 1
ATOM 5021 N N . PRO D 2 15 ? -63.487 32.422 26.460 1.00 28.43 330 PRO G N 1
ATOM 5022 C CA . PRO D 2 15 ? -62.470 32.975 27.360 1.00 24.49 330 PRO G CA 1
ATOM 5023 C C . PRO D 2 15 ? -61.110 33.081 26.688 1.00 28.08 330 PRO G C 1
ATOM 5024 O O . PRO D 2 15 ? -60.680 32.179 25.965 1.00 22.79 330 PRO G O 1
ATOM 5028 N N . PHE D 2 16 ? -60.449 34.222 26.883 1.00 21.12 331 PHE G N 1
ATOM 5029 C CA . PHE D 2 16 ? -59.179 34.430 26.213 1.00 21.86 331 PHE G CA 1
ATOM 5030 C C . PHE D 2 16 ? -58.261 35.251 27.103 1.00 23.73 331 PHE G C 1
ATOM 5031 O O . PHE D 2 16 ? -58.656 35.733 28.162 1.00 32.23 331 PHE G O 1
ATOM 5039 N N . MET D 2 17 ? -57.021 35.409 26.637 1.00 15.79 332 MET G N 1
ATOM 5040 C CA . MET D 2 17 ? -55.951 36.110 27.326 1.00 13.86 332 MET G CA 1
ATOM 5041 C C . MET D 2 17 ? -55.391 37.189 26.426 1.00 18.02 332 MET G C 1
ATOM 5042 O O . MET D 2 17 ? -55.296 36.998 25.211 1.00 15.38 332 MET G O 1
ATOM 5047 N N . PHE D 2 18 ? -55.016 38.323 27.020 1.00 14.83 333 PHE G N 1
ATOM 5048 C CA . PHE D 2 18 ? -54.323 39.371 26.287 1.00 17.40 333 PHE G CA 1
ATOM 5049 C C . PHE D 2 18 ? -53.077 39.764 27.079 1.00 20.47 333 PHE G C 1
ATOM 5050 O O . PHE D 2 18 ? -53.034 39.639 28.309 1.00 15.44 333 PHE G O 1
ATOM 5058 N N . LEU D 2 19 ? -52.053 40.218 26.360 1.00 13.85 334 LEU G N 1
ATOM 5059 C CA . LEU D 2 19 ? -50.781 40.620 26.948 1.00 16.28 334 LEU G CA 1
ATOM 5060 C C . LEU D 2 19 ? -50.356 41.860 26.198 1.00 24.92 334 LEU G C 1
ATOM 5061 O O . LEU D 2 19 ? -50.267 41.831 24.966 1.00 20.73 334 LEU G O 1
ATOM 5066 N N . ILE D 2 20 ? -50.110 42.946 26.910 1.00 32.48 335 ILE G N 1
ATOM 5067 C CA . ILE D 2 20 ? -49.547 44.135 26.291 1.00 24.82 335 ILE G CA 1
ATOM 5068 C C . ILE D 2 20 ? -48.081 44.162 26.660 1.00 23.08 335 ILE G C 1
ATOM 5069 O O . ILE D 2 20 ? -47.733 44.076 27.841 1.00 21.33 335 ILE G O 1
ATOM 5074 N N . TYR D 2 21 ? -47.215 44.175 25.661 1.00 24.04 336 TYR G N 1
ATOM 5075 C CA . TYR D 2 21 ? -45.792 44.080 25.922 1.00 25.16 336 TYR G CA 1
ATOM 5076 C C . TYR D 2 21 ? -45.057 45.152 25.135 1.00 30.61 336 TYR G C 1
ATOM 5077 O O . TYR D 2 21 ? -45.591 45.746 24.191 1.00 28.09 336 TYR G O 1
ATOM 5086 N N . HIS D 2 22 ? -43.842 45.431 25.608 1.00 24.24 337 HIS G N 1
ATOM 5087 C CA . HIS D 2 22 ? -42.918 46.387 25.018 1.00 25.61 337 HIS G CA 1
ATOM 5088 C C . HIS D 2 22 ? -41.950 45.628 24.112 1.00 35.34 337 HIS G C 1
ATOM 5089 O O . HIS D 2 22 ? -41.174 44.787 24.589 1.00 29.32 337 HIS G O 1
ATOM 5096 N N . LYS D 2 23 ? -42.010 45.916 22.799 1.00 42.70 338 LYS G N 1
ATOM 5097 C CA . LYS D 2 23 ? -41.272 45.098 21.835 1.00 43.23 338 LYS G CA 1
ATOM 5098 C C . LYS D 2 23 ? -39.760 45.211 22.009 1.00 38.10 338 LYS G C 1
ATOM 5099 O O . LYS D 2 23 ? -39.088 44.163 22.038 1.00 33.98 338 LYS G O 1
ATOM 5105 N N . PRO D 2 24 ? -39.159 46.409 22.122 1.00 26.02 339 PRO G N 1
ATOM 5106 C CA . PRO D 2 24 ? -37.698 46.477 22.312 1.00 27.04 339 PRO G CA 1
ATOM 5107 C C . PRO D 2 24 ? -37.149 45.602 23.432 1.00 35.93 339 PRO G C 1
ATOM 5108 O O . PRO D 2 24 ? -36.081 45.007 23.261 1.00 50.50 339 PRO G O 1
ATOM 5112 N N . THR D 2 25 ? -37.823 45.513 24.577 1.00 33.73 340 THR G N 1
ATOM 5113 C CA . THR D 2 25 ? -37.264 44.824 25.736 1.00 32.98 340 THR G CA 1
ATOM 5114 C C . THR D 2 25 ? -38.004 43.545 26.108 1.00 34.16 340 THR G C 1
ATOM 5115 O O . THR D 2 25 ? -37.598 42.877 27.063 1.00 41.18 340 THR G O 1
ATOM 5119 N N . THR D 2 26 ? -39.056 43.179 25.372 1.00 33.52 341 THR G N 1
ATOM 5120 C CA . THR D 2 26 ? -39.899 42.010 25.653 1.00 34.66 341 THR G CA 1
ATOM 5121 C C . THR D 2 26 ? -40.374 41.980 27.114 1.00 31.35 341 THR G C 1
ATOM 5122 O O . THR D 2 26 ? -40.233 40.981 27.832 1.00 26.10 341 THR G O 1
ATOM 5126 N N . THR D 2 27 ? -41.004 43.090 27.522 1.00 29.57 342 THR G N 1
ATOM 5127 C CA . THR D 2 27 ? -41.492 43.314 28.883 1.00 30.90 342 THR G CA 1
ATOM 5128 C C . THR D 2 27 ? -43.017 43.347 28.856 1.00 32.19 342 THR G C 1
ATOM 5129 O O . THR D 2 27 ? -43.608 44.188 28.174 1.00 31.87 342 THR G O 1
ATOM 5133 N N . VAL D 2 28 ? -43.656 42.463 29.613 1.00 26.04 343 VAL G N 1
ATOM 5134 C CA . VAL D 2 28 ? -45.113 42.420 29.640 1.00 22.53 343 VAL G CA 1
ATOM 5135 C C . VAL D 2 28 ? -45.618 43.528 30.570 1.00 24.29 343 VAL G C 1
ATOM 5136 O O . VAL D 2 28 ? -45.559 43.407 31.797 1.00 29.80 343 VAL G O 1
ATOM 5140 N N . LEU D 2 29 ? -46.186 44.578 29.987 1.00 22.11 344 LEU G N 1
ATOM 5141 C CA . LEU D 2 29 ? -46.634 45.743 30.754 1.00 23.09 344 LEU G CA 1
ATOM 5142 C C . LEU D 2 29 ? -47.973 45.503 31.437 1.00 21.48 344 LEU G C 1
ATOM 5143 O O . LEU D 2 29 ? -48.170 45.918 32.584 1.00 24.75 344 LEU G O 1
ATOM 5148 N N . PHE D 2 30 ? -48.922 44.897 30.724 1.00 18.57 345 PHE G N 1
ATOM 5149 C CA . PHE D 2 30 ? -50.220 44.533 31.273 1.00 14.74 345 PHE G CA 1
ATOM 5150 C C . PHE D 2 30 ? -50.649 43.211 30.652 1.00 19.26 345 PHE G C 1
ATOM 5151 O O . PHE D 2 30 ? -50.257 42.863 29.530 1.00 27.13 345 PHE G O 1
ATOM 5159 N N . MET D 2 31 ? -51.460 42.473 31.390 1.00 16.56 346 MET G N 1
ATOM 5160 C CA . MET D 2 31 ? -52.061 41.265 30.867 1.00 20.41 346 MET G CA 1
ATOM 5161 C C . MET D 2 31 ? -53.400 41.063 31.552 1.00 18.49 346 MET G C 1
ATOM 5162 O O . MET D 2 31 ? -53.685 41.673 32.583 1.00 21.14 346 MET G O 1
ATOM 5167 N N . GLY D 2 32 ? -54.219 40.191 30.975 1.00 16.59 347 GLY G N 1
ATOM 5168 C CA . GLY D 2 32 ? -55.435 39.781 31.657 1.00 15.76 347 GLY G CA 1
ATOM 5169 C C . GLY D 2 32 ? -56.130 38.665 30.912 1.00 21.63 347 GLY G C 1
ATOM 5170 O O . GLY D 2 32 ? -55.780 38.328 29.774 1.00 26.08 347 GLY G O 1
ATOM 5171 N N . THR D 2 33 ? -57.106 38.066 31.591 1.00 19.98 348 THR G N 1
ATOM 5172 C CA . THR D 2 33 ? -58.004 37.097 30.978 1.00 22.77 348 THR G CA 1
ATOM 5173 C C . THR D 2 33 ? -59.439 37.617 31.015 1.00 27.94 348 THR G C 1
ATOM 5174 O O . THR D 2 33 ? -59.881 38.201 32.016 1.00 26.00 348 THR G O 1
ATOM 5178 N N . ILE D 2 34 ? -60.167 37.375 29.925 1.00 17.66 349 ILE G N 1
ATOM 5179 C CA . ILE D 2 34 ? -61.554 37.802 29.762 1.00 12.84 349 ILE G CA 1
ATOM 5180 C C . ILE D 2 34 ? -62.360 36.521 29.686 1.00 15.91 349 ILE G C 1
ATOM 5181 O O . ILE D 2 34 ? -62.234 35.776 28.708 1.00 19.01 349 ILE G O 1
ATOM 5186 N N . THR D 2 35 ? -63.140 36.220 30.731 1.00 20.24 350 THR G N 1
ATOM 5187 C CA . THR D 2 35 ? -63.941 35.002 30.735 1.00 25.41 350 THR G CA 1
ATOM 5188 C C . THR D 2 35 ? -65.449 35.248 30.660 1.00 28.91 350 THR G C 1
ATOM 5189 O O . THR D 2 35 ? -66.211 34.289 30.571 1.00 29.79 350 THR G O 1
ATOM 5193 N N . LYS D 2 36 ? -65.909 36.491 30.631 1.00 31.75 351 LYS G N 1
ATOM 5194 C CA . LYS D 2 36 ? -67.336 36.723 30.783 1.00 33.74 351 LYS G CA 1
ATOM 5195 C C . LYS D 2 36 ? -67.679 38.101 30.243 1.00 37.92 351 LYS G C 1
ATOM 5196 O O . LYS D 2 36 ? -66.840 39.008 30.218 1.00 35.12 351 LYS G O 1
ATOM 5202 N N . GLY D 2 37 ? -68.949 38.259 29.861 1.00 43.39 352 GLY G N 1
ATOM 5203 C CA . GLY D 2 37 ? -69.495 39.546 29.493 1.00 45.12 352 GLY G CA 1
ATOM 5204 C C . GLY D 2 37 ? -70.264 40.180 30.644 1.00 45.68 352 GLY G C 1
ATOM 5205 O O . GLY D 2 37 ? -70.280 39.676 31.766 1.00 32.68 352 GLY G O 1
ATOM 5206 N N . GLU D 2 38 ? -70.905 41.318 30.340 1.00 60.59 353 GLU G N 1
ATOM 5207 C CA . GLU D 2 38 ? -71.676 42.044 31.354 1.00 61.78 353 GLU G CA 1
ATOM 5208 C C . GLU D 2 38 ? -73.072 41.461 31.507 1.00 53.87 353 GLU G C 1
ATOM 5209 O O . GLU D 2 38 ? -73.495 41.129 32.620 1.00 49.79 353 GLU G O 1
ATOM 5215 N N . LYS D 2 39 ? -73.795 41.316 30.399 1.00 61.08 354 LYS G N 1
ATOM 5216 C CA . LYS D 2 39 ? -75.191 40.898 30.417 1.00 49.28 354 LYS G CA 1
ATOM 5217 C C . LYS D 2 39 ? -75.322 39.470 29.915 1.00 39.32 354 LYS G C 1
ATOM 5218 O O . LYS D 2 39 ? -74.832 39.136 28.831 1.00 40.80 354 LYS G O 1
ATOM 5224 N N . VAL D 2 40 ? -75.977 38.635 30.720 1.00 39.12 355 VAL G N 1
ATOM 5225 C CA . VAL D 2 40 ? -76.274 37.254 30.349 1.00 38.91 355 VAL G CA 1
ATOM 5226 C C . VAL D 2 40 ? -77.375 37.193 29.283 1.00 49.74 355 VAL G C 1
ATOM 5227 O O . VAL D 2 40 ? -78.176 38.123 29.095 1.00 44.41 355 VAL G O 1
ATOM 5231 N N . ILE D 2 41 ? -77.381 36.081 28.546 1.00 50.17 356 ILE G N 1
ATOM 5232 C CA . ILE D 2 41 ? -78.369 35.773 27.525 1.00 45.53 356 ILE G CA 1
ATOM 5233 C C . ILE D 2 41 ? -78.978 34.431 27.901 1.00 56.98 356 ILE G C 1
ATOM 5234 O O . ILE D 2 41 ? -78.253 33.502 28.272 1.00 64.13 356 ILE G O 1
ATOM 5239 N N . TYR D 2 42 ? -80.291 34.294 27.743 1.00 60.56 357 TYR G N 1
ATOM 5240 C CA . TYR D 2 42 ? -80.952 33.047 28.094 1.00 60.32 357 TYR G CA 1
ATOM 5241 C C . TYR D 2 42 ? -81.574 32.402 26.865 1.00 60.93 357 TYR G C 1
ATOM 5242 O O . TYR D 2 42 ? -81.976 33.080 25.911 1.00 46.86 357 TYR G O 1
ATOM 5251 N N . ASP D 2 43 ? -81.651 31.075 26.913 1.00 70.83 358 ASP G N 1
ATOM 5252 C CA . ASP D 2 43 ? -81.953 30.248 25.755 1.00 79.81 358 ASP G CA 1
ATOM 5253 C C . ASP D 2 43 ? -83.286 29.536 25.946 1.00 84.53 358 ASP G C 1
ATOM 5254 O O . ASP D 2 43 ? -83.550 28.999 27.029 1.00 81.13 358 ASP G O 1
ATOM 5256 N N . THR D 2 44 ? -84.123 29.585 24.898 1.00 81.48 359 THR G N 1
ATOM 5257 C CA . THR D 2 44 ? -85.317 28.750 24.623 1.00 67.54 359 THR G CA 1
ATOM 5258 C C . THR D 2 44 ? -86.377 29.642 24.009 1.00 58.76 359 THR G C 1
ATOM 5259 O O . THR D 2 44 ? -86.215 30.106 22.885 1.00 58.17 359 THR G O 1
ATOM 5263 N N . ASP E 1 17 ? -17.493 41.878 26.326 1.00 25.13 17 ASP C N 1
ATOM 5264 C CA . ASP E 1 17 ? -17.523 42.980 27.289 1.00 42.85 17 ASP C CA 1
ATOM 5265 C C . ASP E 1 17 ? -16.465 44.035 26.943 1.00 46.75 17 ASP C C 1
ATOM 5266 O O . ASP E 1 17 ? -16.747 44.909 26.129 1.00 58.78 17 ASP C O 1
ATOM 5271 N N . ILE E 1 18 ? -15.266 43.985 27.541 1.00 32.90 18 ILE C N 1
ATOM 5272 C CA . ILE E 1 18 ? -14.257 45.000 27.215 1.00 35.07 18 ILE C CA 1
ATOM 5273 C C . ILE E 1 18 ? -13.984 45.018 25.717 1.00 44.67 18 ILE C C 1
ATOM 5274 O O . ILE E 1 18 ? -13.941 46.082 25.086 1.00 54.61 18 ILE C O 1
ATOM 5279 N N . GLY E 1 19 ? -13.774 43.840 25.132 1.00 31.13 19 GLY C N 1
ATOM 5280 C CA . GLY E 1 19 ? -13.501 43.774 23.709 1.00 20.69 19 GLY C CA 1
ATOM 5281 C C . GLY E 1 19 ? -14.589 44.426 22.872 1.00 30.49 19 GLY C C 1
ATOM 5282 O O . GLY E 1 19 ? -14.309 45.184 21.943 1.00 32.50 19 GLY C O 1
ATOM 5283 N N . LEU E 1 20 ? -15.844 44.129 23.175 1.00 23.21 20 LEU C N 1
ATOM 5284 C CA . LEU E 1 20 ? -16.900 44.677 22.348 1.00 26.27 20 LEU C CA 1
ATOM 5285 C C . LEU E 1 20 ? -17.196 46.132 22.703 1.00 29.39 20 LEU C C 1
ATOM 5286 O O . LEU E 1 20 ? -17.622 46.907 21.836 1.00 29.25 20 LEU C O 1
ATOM 5291 N N . TRP E 1 21 ? -16.961 46.534 23.953 1.00 25.32 21 TRP C N 1
ATOM 5292 C CA . TRP E 1 21 ? -17.157 47.931 24.322 1.00 29.73 21 TRP C CA 1
ATOM 5293 C C . TRP E 1 21 ? -16.050 48.839 23.786 1.00 30.85 21 TRP C C 1
ATOM 5294 O O . TRP E 1 21 ? -16.226 50.062 23.742 1.00 30.62 21 TRP C O 1
ATOM 5305 N N . THR E 1 22 ? -14.918 48.275 23.375 1.00 34.91 22 THR C N 1
ATOM 5306 C CA . THR E 1 22 ? -13.844 49.102 22.840 1.00 28.98 22 THR C CA 1
ATOM 5307 C C . THR E 1 22 ? -14.238 49.716 21.505 1.00 34.86 22 THR C C 1
ATOM 5308 O O . THR E 1 22 ? -13.721 50.781 21.142 1.00 37.01 22 THR C O 1
ATOM 5312 N N . PHE E 1 23 ? -15.144 49.064 20.758 1.00 24.15 23 PHE C N 1
ATOM 5313 C CA . PHE E 1 23 ? -15.502 49.583 19.444 1.00 21.12 23 PHE C CA 1
ATOM 5314 C C . PHE E 1 23 ? -16.126 50.972 19.556 1.00 30.45 23 PHE C C 1
ATOM 5315 O O . PHE E 1 23 ? -15.973 51.805 18.652 1.00 22.53 23 PHE C O 1
ATOM 5323 N N . ARG E 1 24 ? -16.794 51.253 20.680 1.00 35.43 24 ARG C N 1
ATOM 5324 C CA . ARG E 1 24 ? -17.425 52.555 20.854 1.00 39.94 24 ARG C CA 1
ATOM 5325 C C . ARG E 1 24 ? -16.414 53.692 20.830 1.00 40.84 24 ARG C C 1
ATOM 5326 O O . ARG E 1 24 ? -16.778 54.822 20.493 1.00 45.40 24 ARG C O 1
ATOM 5334 N N . TYR E 1 25 ? -15.139 53.410 21.109 1.00 38.81 25 TYR C N 1
ATOM 5335 C CA . TYR E 1 25 ? -14.107 54.441 21.149 1.00 36.19 25 TYR C CA 1
ATOM 5336 C C . TYR E 1 25 ? -13.279 54.511 19.881 1.00 44.59 25 TYR C C 1
ATOM 5337 O O . TYR E 1 25 ? -12.491 55.449 19.727 1.00 51.62 25 TYR C O 1
ATOM 5346 N N . VAL E 1 26 ? -13.438 53.553 18.975 1.00 39.97 26 VAL C N 1
ATOM 5347 C CA . VAL E 1 26 ? -12.762 53.593 17.688 1.00 35.45 26 VAL C CA 1
ATOM 5348 C C . VAL E 1 26 ? -13.718 53.881 16.550 1.00 32.95 26 VAL C C 1
ATOM 5349 O O . VAL E 1 26 ? -13.264 54.138 15.424 1.00 33.42 26 VAL C O 1
ATOM 5353 N N . TYR E 1 27 ? -15.020 53.841 16.797 1.00 28.68 27 TYR C N 1
ATOM 5354 C CA . TYR E 1 27 ? -15.977 54.206 15.771 1.00 35.20 27 TYR C CA 1
ATOM 5355 C C . TYR E 1 27 ? -15.700 55.616 15.266 1.00 46.81 27 TYR C C 1
ATOM 5356 O O . TYR E 1 27 ? -15.285 56.499 16.019 1.00 46.07 27 TYR C O 1
ATOM 5365 N N . ASN E 1 28 ? -15.855 55.775 13.962 1.00 48.09 28 ASN C N 1
ATOM 5366 C CA . ASN E 1 28 ? -15.655 57.057 13.340 1.00 35.61 28 ASN C CA 1
ATOM 5367 C C . ASN E 1 28 ? -16.808 57.335 12.404 1.00 33.85 28 ASN C C 1
ATOM 5368 O O . ASN E 1 28 ? -17.018 56.611 11.431 1.00 36.60 28 ASN C O 1
ATOM 5373 N N . GLU E 1 29 ? -17.547 58.396 12.684 1.00 35.68 29 GLU C N 1
ATOM 5374 C CA . GLU E 1 29 ? -18.648 58.787 11.802 1.00 43.33 29 GLU C CA 1
ATOM 5375 C C . GLU E 1 29 ? -18.197 59.056 10.379 1.00 44.46 29 GLU C C 1
ATOM 5376 O O . GLU E 1 29 ? -18.992 58.918 9.441 1.00 49.22 29 GLU C O 1
ATOM 5382 N N . SER E 1 30 ? -16.945 59.473 10.203 1.00 40.62 30 SER C N 1
ATOM 5383 C CA . SER E 1 30 ? -16.457 59.986 8.933 1.00 40.46 30 SER C CA 1
ATOM 5384 C C . SER E 1 30 ? -15.539 59.020 8.211 1.00 40.30 30 SER C C 1
ATOM 5385 O O . SER E 1 30 ? -14.889 59.415 7.242 1.00 58.08 30 SER C O 1
ATOM 5388 N N . ASP E 1 31 ? -15.438 57.777 8.663 1.00 38.56 31 ASP C N 1
ATOM 5389 C CA . ASP E 1 31 ? -14.551 56.827 8.006 1.00 44.01 31 ASP C CA 1
ATOM 5390 C C . ASP E 1 31 ? -15.126 55.421 8.181 1.00 45.46 31 ASP C C 1
ATOM 5391 O O . ASP E 1 31 ? -16.142 55.214 8.852 1.00 45.58 31 ASP C O 1
ATOM 5396 N N . ASN E 1 32 ? -14.471 54.460 7.545 1.00 30.75 32 ASN C N 1
ATOM 5397 C CA . ASN E 1 32 ? -14.801 53.052 7.658 1.00 34.15 32 ASN C CA 1
ATOM 5398 C C . ASN E 1 32 ? -13.845 52.444 8.671 1.00 30.74 32 ASN C C 1
ATOM 5399 O O . ASN E 1 32 ? -12.629 52.513 8.479 1.00 28.64 32 ASN C O 1
ATOM 5404 N N . VAL E 1 33 ? -14.381 51.832 9.724 1.00 33.08 33 VAL C N 1
ATOM 5405 C CA . VAL E 1 33 ? -13.563 51.227 10.773 1.00 27.79 33 VAL C CA 1
ATOM 5406 C C . VAL E 1 33 ? -13.905 49.747 10.870 1.00 28.17 33 VAL C C 1
ATOM 5407 O O . VAL E 1 33 ? -15.091 49.384 10.910 1.00 26.75 33 VAL C O 1
ATOM 5411 N N . VAL E 1 34 ? -12.866 48.905 10.922 1.00 18.13 34 VAL C N 1
ATOM 5412 C CA . VAL E 1 34 ? -12.978 47.473 11.179 1.00 18.28 34 VAL C CA 1
ATOM 5413 C C . VAL E 1 34 ? -12.165 47.139 12.429 1.00 26.63 34 VAL C C 1
ATOM 5414 O O . VAL E 1 34 ? -11.119 47.742 12.698 1.00 30.12 34 VAL C O 1
ATOM 5418 N N . PHE E 1 35 ? -12.644 46.153 13.188 1.00 24.47 35 PHE C N 1
ATOM 5419 C CA . PHE E 1 35 ? -12.168 45.901 14.543 1.00 19.66 35 PHE C CA 1
ATOM 5420 C C . PHE E 1 35 ? -12.404 44.431 14.877 1.00 28.67 35 PHE C C 1
ATOM 5421 O O . PHE E 1 35 ? -13.316 43.803 14.327 1.00 20.60 35 PHE C O 1
ATOM 5429 N N . SER E 1 36 ? -11.582 43.879 15.778 1.00 25.49 36 SER C N 1
ATOM 5430 C CA . SER E 1 36 ? -11.792 42.510 16.269 1.00 18.03 36 SER C CA 1
ATOM 5431 C C . SER E 1 36 ? -11.976 42.492 17.777 1.00 17.34 36 SER C C 1
ATOM 5432 O O . SER E 1 36 ? -10.989 42.532 18.527 1.00 23.42 36 SER C O 1
ATOM 5435 N N . PRO E 1 37 ? -13.202 42.438 18.280 1.00 20.13 37 PRO C N 1
ATOM 5436 C CA . PRO E 1 37 ? -13.352 42.251 19.720 1.00 21.14 37 PRO C CA 1
ATOM 5437 C C . PRO E 1 37 ? -12.694 40.977 20.210 1.00 28.31 37 PRO C C 1
ATOM 5438 O O . PRO E 1 37 ? -12.006 41.008 21.236 1.00 31.65 37 PRO C O 1
ATOM 5442 N N . TYR E 1 38 ? -12.809 39.874 19.469 1.00 28.91 38 TYR C N 1
ATOM 5443 C CA . TYR E 1 38 ? -12.173 38.630 19.907 1.00 27.73 38 TYR C CA 1
ATOM 5444 C C . TYR E 1 38 ? -10.656 38.767 20.018 1.00 33.08 38 TYR C C 1
ATOM 5445 O O . TYR E 1 38 ? -10.061 38.390 21.035 1.00 34.85 38 TYR C O 1
ATOM 5454 N N . GLY E 1 39 ? -10.010 39.339 19.000 1.00 29.40 39 GLY C N 1
ATOM 5455 C CA . GLY E 1 39 ? -8.557 39.442 19.036 1.00 19.99 39 GLY C CA 1
ATOM 5456 C C . GLY E 1 39 ? -8.045 40.250 20.217 1.00 21.76 39 GLY C C 1
ATOM 5457 O O . GLY E 1 39 ? -7.012 39.926 20.802 1.00 31.15 39 GLY C O 1
ATOM 5458 N N . LEU E 1 40 ? -8.740 41.333 20.560 1.00 15.04 40 LEU C N 1
ATOM 5459 C CA . LEU E 1 40 ? -8.381 42.099 21.743 1.00 22.05 40 LEU C CA 1
ATOM 5460 C C . LEU E 1 40 ? -8.557 41.265 23.001 1.00 28.51 40 LEU C C 1
ATOM 5461 O O . LEU E 1 40 ? -7.639 41.154 23.818 1.00 33.42 40 LEU C O 1
ATOM 5466 N N . THR E 1 41 ? -9.734 40.654 23.163 1.00 24.91 41 THR C N 1
ATOM 5467 C CA . THR E 1 41 ? -10.005 39.859 24.355 1.00 22.78 41 THR C CA 1
ATOM 5468 C C . THR E 1 41 ? -8.965 38.757 24.514 1.00 25.34 41 THR C C 1
ATOM 5469 O O . THR E 1 41 ? -8.453 38.544 25.617 1.00 21.84 41 THR C O 1
ATOM 5473 N N . SER E 1 42 ? -8.596 38.085 23.410 1.00 26.16 42 SER C N 1
ATOM 5474 C CA . SER E 1 42 ? -7.599 37.015 23.487 1.00 25.35 42 SER C CA 1
ATOM 5475 C C . SER E 1 42 ? -6.243 37.555 23.913 1.00 32.77 42 SER C C 1
ATOM 5476 O O . SER E 1 42 ? -5.541 36.929 24.716 1.00 29.12 42 SER C O 1
ATOM 5479 N N . ALA E 1 43 ? -5.873 38.735 23.401 1.00 33.77 43 ALA C N 1
ATOM 5480 C CA . ALA E 1 43 ? -4.619 39.373 23.789 1.00 28.23 43 ALA C CA 1
ATOM 5481 C C . ALA E 1 43 ? -4.601 39.687 25.282 1.00 30.97 43 ALA C C 1
ATOM 5482 O O . ALA E 1 43 ? -3.645 39.348 25.990 1.00 32.09 43 ALA C O 1
ATOM 5484 N N . LEU E 1 44 ? -5.658 40.344 25.773 1.00 30.02 44 LEU C N 1
ATOM 5485 C CA . LEU E 1 44 ? -5.811 40.604 27.199 1.00 24.12 44 LEU C CA 1
ATOM 5486 C C . LEU E 1 44 ? -5.871 39.311 28.006 1.00 35.28 44 LEU C C 1
ATOM 5487 O O . LEU E 1 44 ? -5.408 39.261 29.147 1.00 33.72 44 LEU C O 1
ATOM 5492 N N . SER E 1 45 ? -6.444 38.257 27.446 1.00 38.56 45 SER C N 1
ATOM 5493 C CA . SER E 1 45 ? -6.515 37.009 28.189 1.00 36.93 45 SER C CA 1
ATOM 5494 C C . SER E 1 45 ? -5.114 36.460 28.467 1.00 39.71 45 SER C C 1
ATOM 5495 O O . SER E 1 45 ? -4.824 36.016 29.585 1.00 45.38 45 SER C O 1
ATOM 5498 N N . VAL E 1 46 ? -4.212 36.544 27.490 1.00 40.33 46 VAL C N 1
ATOM 5499 C CA . VAL E 1 46 ? -2.822 36.153 27.723 1.00 36.71 46 VAL C CA 1
ATOM 5500 C C . VAL E 1 46 ? -2.152 37.112 28.700 1.00 42.46 46 VAL C C 1
ATOM 5501 O O . VAL E 1 46 ? -1.519 36.686 29.672 1.00 43.60 46 VAL C O 1
ATOM 5505 N N . LEU E 1 47 ? -2.288 38.424 28.461 1.00 30.57 47 LEU C N 1
ATOM 5506 C CA . LEU E 1 47 ? -1.677 39.423 29.334 1.00 34.27 47 LEU C CA 1
ATOM 5507 C C . LEU E 1 47 ? -2.040 39.216 30.802 1.00 46.71 47 LEU C C 1
ATOM 5508 O O . LEU E 1 47 ? -1.315 39.670 31.702 1.00 36.31 47 LEU C O 1
ATOM 5513 N N . ARG E 1 48 ? -3.154 38.539 31.050 1.00 46.82 48 ARG C N 1
ATOM 5514 C CA . ARG E 1 48 ? -3.691 38.361 32.385 1.00 40.37 48 ARG C CA 1
ATOM 5515 C C . ARG E 1 48 ? -2.915 37.302 33.170 1.00 34.38 48 ARG C C 1
ATOM 5516 O O . ARG E 1 48 ? -2.748 37.440 34.386 1.00 23.51 48 ARG C O 1
ATOM 5524 N N . ILE E 1 49 ? -2.399 36.271 32.492 1.00 39.37 49 ILE C N 1
ATOM 5525 C CA . ILE E 1 49 ? -1.588 35.247 33.142 1.00 35.01 49 ILE C CA 1
ATOM 5526 C C . ILE E 1 49 ? -0.286 35.818 33.668 1.00 44.05 49 ILE C C 1
ATOM 5527 O O . ILE E 1 49 ? 0.319 35.248 34.580 1.00 57.82 49 ILE C O 1
ATOM 5532 N N . ALA E 1 50 ? 0.149 36.962 33.155 1.00 46.75 50 ALA C N 1
ATOM 5533 C CA . ALA E 1 50 ? 1.406 37.525 33.613 1.00 38.92 50 ALA C CA 1
ATOM 5534 C C . ALA E 1 50 ? 1.241 38.534 34.728 1.00 36.26 50 ALA C C 1
ATOM 5535 O O . ALA E 1 50 ? 2.200 38.780 35.461 1.00 46.50 50 ALA C O 1
ATOM 5537 N N . ALA E 1 51 ? 0.052 39.091 34.895 1.00 29.65 51 ALA C N 1
ATOM 5538 C CA . ALA E 1 51 ? -0.154 40.191 35.823 1.00 37.11 51 ALA C CA 1
ATOM 5539 C C . ALA E 1 51 ? -0.619 39.679 37.186 1.00 46.26 51 ALA C C 1
ATOM 5540 O O . ALA E 1 51 ? -1.079 38.541 37.337 1.00 48.01 51 ALA C O 1
ATOM 5542 N N . GLY E 1 52 ? -0.477 40.543 38.191 1.00 47.48 52 GLY C N 1
ATOM 5543 C CA . GLY E 1 52 ? -0.967 40.250 39.519 1.00 41.71 52 GLY C CA 1
ATOM 5544 C C . GLY E 1 52 ? -1.515 41.501 40.174 1.00 44.26 52 GLY C C 1
ATOM 5545 O O . GLY E 1 52 ? -1.307 42.620 39.696 1.00 47.15 52 GLY C O 1
ATOM 5546 N N . GLY E 1 53 ? -2.231 41.289 41.278 1.00 48.76 53 GLY C N 1
ATOM 5547 C CA . GLY E 1 53 ? -2.726 42.407 42.072 1.00 42.90 53 GLY C CA 1
ATOM 5548 C C . GLY E 1 53 ? -3.795 43.193 41.335 1.00 44.23 53 GLY C C 1
ATOM 5549 O O . GLY E 1 53 ? -4.677 42.627 40.666 1.00 35.50 53 GLY C O 1
ATOM 5550 N N . ASN E 1 54 ? -3.708 44.523 41.452 1.00 35.79 54 ASN C N 1
ATOM 5551 C CA . ASN E 1 54 ? -4.668 45.385 40.777 1.00 43.70 54 ASN C CA 1
ATOM 5552 C C . ASN E 1 54 ? -4.499 45.307 39.269 1.00 53.68 54 ASN C C 1
ATOM 5553 O O . ASN E 1 54 ? -5.483 45.353 38.522 1.00 54.97 54 ASN C O 1
ATOM 5558 N N . THR E 1 55 ? -3.252 45.198 38.809 1.00 58.83 55 THR C N 1
ATOM 5559 C CA . THR E 1 55 ? -2.984 45.132 37.381 1.00 53.76 55 THR C CA 1
ATOM 5560 C C . THR E 1 55 ? -3.777 44.006 36.746 1.00 58.55 55 THR C C 1
ATOM 5561 O O . THR E 1 55 ? -4.460 44.209 35.738 1.00 67.55 55 THR C O 1
ATOM 5565 N N . LYS E 1 56 ? -3.730 42.813 37.341 1.00 61.54 56 LYS C N 1
ATOM 5566 C CA . LYS E 1 56 ? -4.491 41.705 36.769 1.00 63.21 56 LYS C CA 1
ATOM 5567 C C . LYS E 1 56 ? -5.993 41.901 36.946 1.00 64.46 56 LYS C C 1
ATOM 5568 O O . LYS E 1 56 ? -6.784 41.470 36.093 1.00 48.51 56 LYS C O 1
ATOM 5574 N N . ARG E 1 57 ? -6.398 42.564 38.034 1.00 69.13 57 ARG C N 1
ATOM 5575 C CA . ARG E 1 57 ? -7.818 42.715 38.331 1.00 61.79 57 ARG C CA 1
ATOM 5576 C C . ARG E 1 57 ? -8.498 43.645 37.338 1.00 46.68 57 ARG C C 1
ATOM 5577 O O . ARG E 1 57 ? -9.674 43.458 37.021 1.00 55.19 57 ARG C O 1
ATOM 5585 N N . GLU E 1 58 ? -7.788 44.662 36.846 1.00 40.98 58 GLU C N 1
ATOM 5586 C CA . GLU E 1 58 ? -8.380 45.543 35.845 1.00 39.40 58 GLU C CA 1
ATOM 5587 C C . GLU E 1 58 ? -8.474 44.913 34.449 1.00 32.87 58 GLU C C 1
ATOM 5588 O O . GLU E 1 58 ? -9.234 45.415 33.618 1.00 43.61 58 GLU C O 1
ATOM 5594 N N . ILE E 1 59 ? -7.752 43.828 34.173 1.00 30.89 59 ILE C N 1
ATOM 5595 C CA . ILE E 1 59 ? -7.935 43.086 32.927 1.00 33.04 59 ILE C CA 1
ATOM 5596 C C . ILE E 1 59 ? -9.147 42.172 33.109 1.00 38.53 59 ILE C C 1
ATOM 5597 O O . ILE E 1 59 ? -9.026 40.941 33.174 1.00 37.61 59 ILE C O 1
ATOM 5602 N N . ASP E 1 60 ? -10.335 42.777 33.155 1.00 48.23 60 ASP C N 1
ATOM 5603 C CA . ASP E 1 60 ? -11.588 42.061 33.407 1.00 48.02 60 ASP C CA 1
ATOM 5604 C C . ASP E 1 60 ? -11.980 41.333 32.136 1.00 40.00 60 ASP C C 1
ATOM 5605 O O . ASP E 1 60 ? -12.662 41.879 31.268 1.00 52.44 60 ASP C O 1
ATOM 5610 N N . VAL E 1 61 ? -11.588 40.072 32.035 1.00 33.10 61 VAL C N 1
ATOM 5611 C CA . VAL E 1 61 ? -11.690 39.395 30.749 1.00 29.83 61 VAL C CA 1
ATOM 5612 C C . VAL E 1 61 ? -11.822 37.897 30.972 1.00 33.56 61 VAL C C 1
ATOM 5613 O O . VAL E 1 61 ? -11.290 37.372 31.959 1.00 40.87 61 VAL C O 1
ATOM 5617 N N . PRO E 1 62 ? -12.538 37.180 30.116 1.00 38.06 62 PRO C N 1
ATOM 5618 C CA . PRO E 1 62 ? -12.574 35.723 30.254 1.00 41.95 62 PRO C CA 1
ATOM 5619 C C . PRO E 1 62 ? -11.160 35.178 30.303 1.00 50.75 62 PRO C C 1
ATOM 5620 O O . PRO E 1 62 ? -10.313 35.520 29.480 1.00 59.94 62 PRO C O 1
ATOM 5624 N N . GLU E 1 63 ? -10.915 34.314 31.280 1.00 57.12 63 GLU C N 1
ATOM 5625 C CA . GLU E 1 63 ? -9.637 33.630 31.371 1.00 60.33 63 GLU C CA 1
ATOM 5626 C C . GLU E 1 63 ? -9.469 32.611 30.253 1.00 53.49 63 GLU C C 1
ATOM 5627 O O . GLU E 1 63 ? -8.361 32.113 30.032 1.00 52.84 63 GLU C O 1
ATOM 5633 N N . SER E 1 64 ? -10.548 32.250 29.580 1.00 52.31 64 SER C N 1
ATOM 5634 C CA . SER E 1 64 ? -10.486 31.394 28.410 1.00 51.07 64 SER C CA 1
ATOM 5635 C C . SER E 1 64 ? -11.280 32.049 27.300 1.00 54.24 64 SER C C 1
ATOM 5636 O O . SER E 1 64 ? -12.371 32.579 27.535 1.00 58.09 64 SER C O 1
ATOM 5639 N N . VAL E 1 65 ? -10.693 32.109 26.150 1.00 54.90 65 VAL C N 1
ATOM 5640 C CA . VAL E 1 65 ? -11.412 32.526 24.963 1.00 60.44 65 VAL C CA 1
ATOM 5641 C C . VAL E 1 65 ? -11.798 31.270 24.199 1.00 57.08 65 VAL C C 1
ATOM 5642 O O . VAL E 1 65 ? -11.071 30.265 24.196 1.00 43.26 65 VAL C O 1
ATOM 5646 N N . VAL E 1 66 ? -12.973 31.319 23.566 1.00 57.59 66 VAL C N 1
ATOM 5647 C CA . VAL E 1 66 ? -13.418 30.221 22.722 1.00 58.48 66 VAL C CA 1
ATOM 5648 C C . VAL E 1 66 ? -12.427 29.998 21.580 1.00 52.60 66 VAL C C 1
ATOM 5649 O O . VAL E 1 66 ? -11.824 30.938 21.048 1.00 52.74 66 VAL C O 1
ATOM 5653 N N . GLU E 1 67 ? -12.245 28.737 21.209 1.00 52.91 67 GLU C N 1
ATOM 5654 C CA . GLU E 1 67 ? -11.496 28.367 20.020 1.00 57.96 67 GLU C CA 1
ATOM 5655 C C . GLU E 1 67 ? -12.287 27.310 19.263 1.00 61.99 67 GLU C C 1
ATOM 5656 O O . GLU E 1 67 ? -12.781 26.352 19.861 1.00 69.59 67 GLU C O 1
ATOM 5662 N N . ASP E 1 68 ? -12.436 27.509 17.957 1.00 51.46 68 ASP C N 1
ATOM 5663 C CA . ASP E 1 68 ? -12.965 26.512 17.029 1.00 41.54 68 ASP C CA 1
ATOM 5664 C C . ASP E 1 68 ? -12.070 26.608 15.809 1.00 38.75 68 ASP C C 1
ATOM 5665 O O . ASP E 1 68 ? -12.186 27.565 15.041 1.00 50.52 68 ASP C O 1
ATOM 5670 N N . SER E 1 69 ? -11.281 25.577 15.540 1.00 38.85 69 SER C N 1
ATOM 5671 C CA . SER E 1 69 ? -10.320 25.739 14.460 1.00 50.05 69 SER C CA 1
ATOM 5672 C C . SER E 1 69 ? -10.974 25.599 13.094 1.00 50.71 69 SER C C 1
ATOM 5673 O O . SER E 1 69 ? -10.405 26.039 12.092 1.00 50.00 69 SER C O 1
ATOM 5676 N N . ASP E 1 70 ? -12.162 25.015 13.028 1.00 59.34 70 ASP C N 1
ATOM 5677 C CA . ASP E 1 70 ? -12.819 24.903 11.737 1.00 61.22 70 ASP C CA 1
ATOM 5678 C C . ASP E 1 70 ? -13.473 26.213 11.311 1.00 55.76 70 ASP C C 1
ATOM 5679 O O . ASP E 1 70 ? -13.524 26.510 10.113 1.00 61.73 70 ASP C O 1
ATOM 5684 N N . ALA E 1 71 ? -13.994 26.994 12.258 1.00 50.23 71 ALA C N 1
ATOM 5685 C CA . ALA E 1 71 ? -14.658 28.246 11.905 1.00 51.90 71 ALA C CA 1
ATOM 5686 C C . ALA E 1 71 ? -13.664 29.371 11.631 1.00 46.34 71 ALA C C 1
ATOM 5687 O O . ALA E 1 71 ? -13.918 30.222 10.774 1.00 45.42 71 ALA C O 1
ATOM 5689 N N . PHE E 1 72 ? -12.539 29.395 12.342 1.00 40.40 72 PHE C N 1
ATOM 5690 C CA . PHE E 1 72 ? -11.555 30.457 12.196 1.00 39.94 72 PHE C CA 1
ATOM 5691 C C . PHE E 1 72 ? -10.247 30.026 12.844 1.00 41.22 72 PHE C C 1
ATOM 5692 O O . PHE E 1 72 ? -10.214 29.128 13.684 1.00 40.37 72 PHE C O 1
ATOM 5700 N N . LEU E 1 73 ? -9.176 30.711 12.462 1.00 49.06 73 LEU C N 1
ATOM 5701 C CA . LEU E 1 73 ? -7.828 30.472 12.961 1.00 37.81 73 LEU C CA 1
ATOM 5702 C C . LEU E 1 73 ? -7.474 31.573 13.953 1.00 34.49 73 LEU C C 1
ATOM 5703 O O . LEU E 1 73 ? -7.631 32.762 13.644 1.00 36.46 73 LEU C O 1
ATOM 5708 N N . ALA E 1 74 ? -7.052 31.174 15.157 1.00 27.78 74 ALA C N 1
ATOM 5709 C CA . ALA E 1 74 ? -6.651 32.087 16.224 1.00 24.73 74 ALA C CA 1
ATOM 5710 C C . ALA E 1 74 ? -5.265 31.695 16.703 1.00 31.47 74 ALA C C 1
ATOM 5711 O O . ALA E 1 74 ? -4.911 30.517 16.742 1.00 40.89 74 ALA C O 1
ATOM 5713 N N . LEU E 1 75 ? -4.502 32.690 17.112 1.00 33.64 75 LEU C N 1
ATOM 5714 C CA . LEU E 1 75 ? -3.091 32.500 17.375 1.00 29.86 75 LEU C CA 1
ATOM 5715 C C . LEU E 1 75 ? -2.692 33.400 18.529 1.00 32.83 75 LEU C C 1
ATOM 5716 O O . LEU E 1 75 ? -3.125 34.552 18.596 1.00 38.25 75 LEU C O 1
ATOM 5721 N N . ARG E 1 76 ? -1.907 32.865 19.463 1.00 37.98 76 ARG C N 1
ATOM 5722 C CA . ARG E 1 76 ? -1.543 33.607 20.665 1.00 34.96 76 ARG C CA 1
ATOM 5723 C C . ARG E 1 76 ? -0.082 33.340 20.984 1.00 40.10 76 ARG C C 1
ATOM 5724 O O . ARG E 1 76 ? 0.285 32.204 21.295 1.00 46.92 76 ARG C O 1
ATOM 5732 N N . GLU E 1 77 ? 0.751 34.376 20.917 1.00 42.08 77 GLU C N 1
ATOM 5733 C CA . GLU E 1 77 ? 2.174 34.214 21.154 1.00 34.75 77 GLU C CA 1
ATOM 5734 C C . GLU E 1 77 ? 2.681 35.312 22.074 1.00 33.88 77 GLU C C 1
ATOM 5735 O O . GLU E 1 77 ? 2.202 36.448 22.026 1.00 34.35 77 GLU C O 1
ATOM 5741 N N . LEU E 1 78 ? 3.692 34.974 22.879 1.00 29.64 78 LEU C N 1
ATOM 5742 C CA . LEU E 1 78 ? 4.378 35.941 23.728 1.00 30.54 78 LEU C CA 1
ATOM 5743 C C . LEU E 1 78 ? 5.880 35.879 23.478 1.00 39.08 78 LEU C C 1
ATOM 5744 O O . LEU E 1 78 ? 6.505 34.822 23.628 1.00 34.56 78 LEU C O 1
ATOM 5749 N N . PHE E 1 79 ? 6.457 37.029 23.146 1.00 38.34 79 PHE C N 1
ATOM 5750 C CA . PHE E 1 79 ? 7.876 37.177 22.825 1.00 37.99 79 PHE C CA 1
ATOM 5751 C C . PHE E 1 79 ? 8.498 38.079 23.876 1.00 53.03 79 PHE C C 1
ATOM 5752 O O . PHE E 1 79 ? 8.218 39.282 23.896 1.00 47.84 79 PHE C O 1
ATOM 5760 N N . VAL E 1 80 ? 9.336 37.506 24.744 1.00 57.51 80 VAL C N 1
ATOM 5761 C CA . VAL E 1 80 ? 9.939 38.253 25.840 1.00 60.78 80 VAL C CA 1
ATOM 5762 C C . VAL E 1 80 ? 11.423 38.412 25.531 1.00 63.87 80 VAL C C 1
ATOM 5763 O O . VAL E 1 80 ? 12.050 37.484 25.002 1.00 66.39 80 VAL C O 1
ATOM 5767 N N . ASP E 1 81 ? 11.988 39.584 25.845 1.00 59.65 81 ASP C N 1
ATOM 5768 C CA . ASP E 1 81 ? 13.405 39.827 25.588 1.00 48.59 81 ASP C CA 1
ATOM 5769 C C . ASP E 1 81 ? 14.256 38.855 26.401 1.00 49.82 81 ASP C C 1
ATOM 5770 O O . ASP E 1 81 ? 13.980 38.596 27.578 1.00 45.36 81 ASP C O 1
ATOM 5775 N N . ALA E 1 82 ? 15.309 38.312 25.769 1.00 63.48 82 ALA C N 1
ATOM 5776 C CA . ALA E 1 82 ? 16.149 37.295 26.416 1.00 55.63 82 ALA C CA 1
ATOM 5777 C C . ALA E 1 82 ? 16.889 37.824 27.633 1.00 50.87 82 ALA C C 1
ATOM 5778 O O . ALA E 1 82 ? 17.476 37.021 28.367 1.00 44.07 82 ALA C O 1
ATOM 5780 N N . SER E 1 83 ? 16.911 39.150 27.829 1.00 58.84 83 SER C N 1
ATOM 5781 C CA . SER E 1 83 ? 17.464 39.739 29.047 1.00 63.51 83 SER C CA 1
ATOM 5782 C C . SER E 1 83 ? 16.582 39.475 30.255 1.00 68.17 83 SER C C 1
ATOM 5783 O O . SER E 1 83 ? 17.089 39.379 31.376 1.00 77.30 83 SER C O 1
ATOM 5786 N N . VAL E 1 84 ? 15.270 39.366 30.054 1.00 64.71 84 VAL C N 1
ATOM 5787 C CA . VAL E 1 84 ? 14.308 39.394 31.154 1.00 55.32 84 VAL C CA 1
ATOM 5788 C C . VAL E 1 84 ? 14.267 38.039 31.843 1.00 50.22 84 VAL C C 1
ATOM 5789 O O . VAL E 1 84 ? 14.016 37.012 31.193 1.00 54.61 84 VAL C O 1
ATOM 5793 N N . PRO E 1 85 ? 14.540 37.984 33.144 1.00 42.09 85 PRO C N 1
ATOM 5794 C CA . PRO E 1 85 ? 14.370 36.722 33.876 1.00 50.44 85 PRO C CA 1
ATOM 5795 C C . PRO E 1 85 ? 12.887 36.384 34.005 1.00 66.52 85 PRO C C 1
ATOM 5796 O O . PRO E 1 85 ? 12.078 37.211 34.435 1.00 65.71 85 PRO C O 1
ATOM 5800 N N . LEU E 1 86 ? 12.530 35.160 33.641 1.00 68.47 86 LEU C N 1
ATOM 5801 C CA . LEU E 1 86 ? 11.160 34.686 33.775 1.00 66.12 86 LEU C CA 1
ATOM 5802 C C . LEU E 1 86 ? 11.087 33.625 34.862 1.00 69.93 86 LEU C C 1
ATOM 5803 O O . LEU E 1 86 ? 12.005 32.813 35.013 1.00 79.48 86 LEU C O 1
ATOM 5808 N N . ARG E 1 87 ? 10.007 33.655 35.634 1.00 61.55 87 ARG C N 1
ATOM 5809 C CA . ARG E 1 87 ? 9.785 32.615 36.620 1.00 53.57 87 ARG C CA 1
ATOM 5810 C C . ARG E 1 87 ? 9.643 31.263 35.923 1.00 57.34 87 ARG C C 1
ATOM 5811 O O . ARG E 1 87 ? 9.114 31.195 34.810 1.00 39.39 87 ARG C O 1
ATOM 5819 N N . PRO E 1 88 ? 10.132 30.174 36.529 1.00 75.97 88 PRO C N 1
ATOM 5820 C CA . PRO E 1 88 ? 9.914 28.857 35.912 1.00 80.89 88 PRO C CA 1
ATOM 5821 C C . PRO E 1 88 ? 8.457 28.481 35.942 1.00 79.96 88 PRO C C 1
ATOM 5822 O O . PRO E 1 88 ? 7.955 27.838 35.009 1.00 73.42 88 PRO C O 1
ATOM 5826 N N . GLU E 1 89 ? 7.747 28.938 36.974 1.00 78.67 89 GLU C N 1
ATOM 5827 C CA . GLU E 1 89 ? 6.324 28.682 37.047 1.00 77.24 89 GLU C CA 1
ATOM 5828 C C . GLU E 1 89 ? 5.586 29.521 36.011 1.00 81.73 89 GLU C C 1
ATOM 5829 O O . GLU E 1 89 ? 4.380 29.321 35.823 1.00 87.28 89 GLU C O 1
ATOM 5835 N N . PHE E 1 90 ? 6.233 30.552 35.429 1.00 79.53 90 PHE C N 1
ATOM 5836 C CA . PHE E 1 90 ? 5.556 31.350 34.396 1.00 62.05 90 PHE C CA 1
ATOM 5837 C C . PHE E 1 90 ? 5.762 30.838 32.973 1.00 68.41 90 PHE C C 1
ATOM 5838 O O . PHE E 1 90 ? 4.919 31.103 32.121 1.00 72.23 90 PHE C O 1
ATOM 5846 N N . THR E 1 91 ? 6.947 30.320 32.613 1.00 80.75 91 THR C N 1
ATOM 5847 C CA . THR E 1 91 ? 7.059 29.801 31.244 1.00 82.12 91 THR C CA 1
ATOM 5848 C C . THR E 1 91 ? 6.338 28.463 31.126 1.00 77.31 91 THR C C 1
ATOM 5849 O O . THR E 1 91 ? 5.832 28.121 30.051 1.00 72.32 91 THR C O 1
ATOM 5853 N N . ALA E 1 92 ? 6.257 27.721 32.236 1.00 77.92 92 ALA C N 1
ATOM 5854 C CA . ALA E 1 92 ? 5.614 26.409 32.238 1.00 74.92 92 ALA C CA 1
ATOM 5855 C C . ALA E 1 92 ? 4.103 26.454 31.972 1.00 78.98 92 ALA C C 1
ATOM 5856 O O . ALA E 1 92 ? 3.620 25.779 31.058 1.00 81.78 92 ALA C O 1
ATOM 5858 N N . GLU E 1 93 ? 3.319 27.194 32.765 1.00 82.32 93 GLU C N 1
ATOM 5859 C CA . GLU E 1 93 ? 1.870 27.185 32.509 1.00 79.04 93 GLU C CA 1
ATOM 5860 C C . GLU E 1 93 ? 1.539 27.767 31.147 1.00 74.32 93 GLU C C 1
ATOM 5861 O O . GLU E 1 93 ? 0.506 27.423 30.560 1.00 73.67 93 GLU C O 1
ATOM 5867 N N . PHE E 1 94 ? 2.351 28.719 30.671 1.00 64.23 94 PHE C N 1
ATOM 5868 C CA . PHE E 1 94 ? 2.048 29.365 29.399 1.00 50.79 94 PHE C CA 1
ATOM 5869 C C . PHE E 1 94 ? 1.876 28.317 28.311 1.00 53.60 94 PHE C C 1
ATOM 5870 O O . PHE E 1 94 ? 0.931 28.392 27.519 1.00 46.89 94 PHE C O 1
ATOM 5878 N N . SER E 1 95 ? 2.779 27.330 28.252 1.00 66.57 95 SER C N 1
ATOM 5879 C CA . SER E 1 95 ? 2.607 26.244 27.288 1.00 73.76 95 SER C CA 1
ATOM 5880 C C . SER E 1 95 ? 1.436 25.356 27.688 1.00 77.20 95 SER C C 1
ATOM 5881 O O . SER E 1 95 ? 0.770 24.766 26.822 1.00 76.19 95 SER C O 1
ATOM 5884 N N . SER E 1 96 ? 1.195 25.236 29.002 1.00 73.32 96 SER C N 1
ATOM 5885 C CA . SER E 1 96 ? 0.099 24.419 29.505 1.00 70.11 96 SER C CA 1
ATOM 5886 C C . SER E 1 96 ? -1.246 25.015 29.119 1.00 63.79 96 SER C C 1
ATOM 5887 O O . SER E 1 96 ? -2.207 24.276 28.876 1.00 62.83 96 SER C O 1
ATOM 5890 N N . ARG E 1 97 ? -1.328 26.337 29.021 1.00 58.14 97 ARG C N 1
ATOM 5891 C CA . ARG E 1 97 ? -2.595 26.979 28.719 1.00 55.46 97 ARG C CA 1
ATOM 5892 C C . ARG E 1 97 ? -2.753 27.366 27.257 1.00 51.49 97 ARG C C 1
ATOM 5893 O O . ARG E 1 97 ? -3.889 27.445 26.775 1.00 54.24 97 ARG C O 1
ATOM 5901 N N . PHE E 1 98 ? -1.657 27.607 26.540 1.00 36.90 98 PHE C N 1
ATOM 5902 C CA . PHE E 1 98 ? -1.760 28.127 25.187 1.00 37.07 98 PHE C CA 1
ATOM 5903 C C . PHE E 1 98 ? -1.052 27.263 24.148 1.00 53.93 98 PHE C C 1
ATOM 5904 O O . PHE E 1 98 ? -0.870 27.722 23.013 1.00 56.52 98 PHE C O 1
ATOM 5912 N N . ASN E 1 99 ? -0.661 26.028 24.501 1.00 62.85 99 ASN C N 1
ATOM 5913 C CA . ASN E 1 99 ? -0.057 25.068 23.562 1.00 65.89 99 ASN C CA 1
ATOM 5914 C C . ASN E 1 99 ? 1.101 25.681 22.782 1.00 74.30 99 ASN C C 1
ATOM 5915 O O . ASN E 1 99 ? 1.282 25.417 21.589 1.00 79.06 99 ASN C O 1
ATOM 5920 N N . THR E 1 100 ? 1.897 26.503 23.463 1.00 72.15 100 THR C N 1
ATOM 5921 C CA . THR E 1 100 ? 3.014 27.178 22.814 1.00 66.85 100 THR C CA 1
ATOM 5922 C C . THR E 1 100 ? 3.930 27.722 23.901 1.00 64.46 100 THR C C 1
ATOM 5923 O O . THR E 1 100 ? 3.488 27.990 25.020 1.00 63.15 100 THR C O 1
ATOM 5927 N N . SER E 1 101 ? 5.205 27.888 23.567 1.00 61.09 101 SER C N 1
ATOM 5928 C CA . SER E 1 101 ? 6.183 28.310 24.560 1.00 63.07 101 SER C CA 1
ATOM 5929 C C . SER E 1 101 ? 6.503 29.785 24.379 1.00 57.67 101 SER C C 1
ATOM 5930 O O . SER E 1 101 ? 6.450 30.319 23.264 1.00 50.60 101 SER C O 1
ATOM 5933 N N . VAL E 1 102 ? 6.772 30.453 25.506 1.00 48.24 102 VAL C N 1
ATOM 5934 C CA . VAL E 1 102 ? 7.239 31.828 25.438 1.00 42.16 102 VAL C CA 1
ATOM 5935 C C . VAL E 1 102 ? 8.477 31.856 24.564 1.00 52.21 102 VAL C C 1
ATOM 5936 O O . VAL E 1 102 ? 9.394 31.041 24.735 1.00 61.04 102 VAL C O 1
ATOM 5940 N N . GLN E 1 103 ? 8.527 32.802 23.639 1.00 54.46 103 GLN C N 1
ATOM 5941 C CA . GLN E 1 103 ? 9.582 32.843 22.635 1.00 61.51 103 GLN C CA 1
ATOM 5942 C C . GLN E 1 103 ? 10.619 33.883 23.051 1.00 73.69 103 GLN C C 1
ATOM 5943 O O . GLN E 1 103 ? 10.338 35.087 23.060 1.00 73.14 103 GLN C O 1
ATOM 5949 N N . ARG E 1 104 ? 11.824 33.410 23.373 1.00 75.73 104 ARG C N 1
ATOM 5950 C CA . ARG E 1 104 ? 12.924 34.286 23.745 1.00 62.48 104 ARG C CA 1
ATOM 5951 C C . ARG E 1 104 ? 13.539 34.953 22.531 1.00 59.32 104 ARG C C 1
ATOM 5952 O O . ARG E 1 104 ? 13.757 34.330 21.489 1.00 61.24 104 ARG C O 1
ATOM 5960 N N . VAL E 1 105 ? 13.796 36.244 22.677 1.00 51.40 105 VAL C N 1
ATOM 5961 C CA . VAL E 1 105 ? 14.164 37.097 21.564 1.00 54.62 105 VAL C CA 1
ATOM 5962 C C . VAL E 1 105 ? 14.987 38.229 22.167 1.00 67.45 105 VAL C C 1
ATOM 5963 O O . VAL E 1 105 ? 14.887 38.514 23.357 1.00 68.29 105 VAL C O 1
ATOM 5967 N N . THR E 1 106 ? 15.841 38.856 21.368 1.00 79.69 106 THR C N 1
ATOM 5968 C CA . THR E 1 106 ? 16.558 40.045 21.832 1.00 83.80 106 THR C CA 1
ATOM 5969 C C . THR E 1 106 ? 15.992 41.194 21.019 1.00 77.49 106 THR C C 1
ATOM 5970 O O . THR E 1 106 ? 16.288 41.307 19.828 1.00 76.66 106 THR C O 1
ATOM 5974 N N . PHE E 1 107 ? 15.226 42.075 21.648 1.00 72.33 107 PHE C N 1
ATOM 5975 C CA . PHE E 1 107 ? 14.466 43.006 20.819 1.00 77.16 107 PHE C CA 1
ATOM 5976 C C . PHE E 1 107 ? 15.239 44.071 20.090 1.00 70.41 107 PHE C C 1
ATOM 5977 O O . PHE E 1 107 ? 14.902 44.343 18.931 1.00 74.29 107 PHE C O 1
ATOM 5985 N N . SER E 1 109 ? 18.746 42.170 18.811 1.00 94.37 108 SER C N 1
ATOM 5986 C CA . SER E 1 109 ? 19.738 42.403 17.765 1.00 93.48 108 SER C CA 1
ATOM 5987 C C . SER E 1 109 ? 19.130 42.883 16.442 1.00 84.01 108 SER C C 1
ATOM 5988 O O . SER E 1 109 ? 17.993 43.368 16.377 1.00 74.83 108 SER C O 1
ATOM 5991 N N . GLU E 1 110 ? 19.921 42.738 15.385 1.00 82.93 109 GLU C N 1
ATOM 5992 C CA . GLU E 1 110 ? 19.522 43.046 14.019 1.00 82.27 109 GLU C CA 1
ATOM 5993 C C . GLU E 1 110 ? 18.525 42.036 13.474 1.00 86.87 109 GLU C C 1
ATOM 5994 O O . GLU E 1 110 ? 18.043 42.178 12.336 1.00 85.44 109 GLU C O 1
ATOM 6000 N N . ASN E 1 111 ? 18.196 41.053 14.303 1.00 92.73 110 ASN C N 1
ATOM 6001 C CA . ASN E 1 111 ? 17.646 39.762 13.927 1.00 95.56 110 ASN C CA 1
ATOM 6002 C C . ASN E 1 111 ? 16.254 39.561 14.522 1.00 99.90 110 ASN C C 1
ATOM 6003 O O . ASN E 1 111 ? 15.722 38.444 14.494 1.00 106.27 110 ASN C O 1
ATOM 6008 N N . VAL E 1 112 ? 15.657 40.625 15.057 1.00 95.14 111 VAL C N 1
ATOM 6009 C CA . VAL E 1 112 ? 14.469 40.517 15.899 1.00 86.69 111 VAL C CA 1
ATOM 6010 C C . VAL E 1 112 ? 13.195 40.490 15.070 1.00 76.82 111 VAL C C 1
ATOM 6011 O O . VAL E 1 112 ? 12.368 39.585 15.211 1.00 74.99 111 VAL C O 1
ATOM 6015 N N . LYS E 1 113 ? 13.031 41.441 14.167 1.00 74.29 112 LYS C N 1
ATOM 6016 C CA . LYS E 1 113 ? 11.867 41.461 13.308 1.00 70.23 112 LYS C CA 1
ATOM 6017 C C . LYS E 1 113 ? 11.892 40.342 12.282 1.00 80.73 112 LYS C C 1
ATOM 6018 O O . LYS E 1 113 ? 11.077 40.343 11.354 1.00 76.74 112 LYS C O 1
ATOM 6024 N N . ASP E 1 114 ? 12.811 39.393 12.411 1.00 88.34 113 ASP C N 1
ATOM 6025 C CA . ASP E 1 114 ? 12.956 38.361 11.387 1.00 96.69 113 ASP C CA 1
ATOM 6026 C C . ASP E 1 114 ? 12.180 37.120 11.815 1.00 95.35 113 ASP C C 1
ATOM 6027 O O . ASP E 1 114 ? 11.199 36.752 11.167 1.00 104.59 113 ASP C O 1
ATOM 6032 N N . VAL E 1 115 ? 12.582 36.495 12.926 1.00 88.01 114 VAL C N 1
ATOM 6033 C CA . VAL E 1 115 ? 11.824 35.348 13.423 1.00 83.38 114 VAL C CA 1
ATOM 6034 C C . VAL E 1 115 ? 10.374 35.742 13.648 1.00 94.11 114 VAL C C 1
ATOM 6035 O O . VAL E 1 115 ? 9.443 35.040 13.235 1.00 92.06 114 VAL C O 1
ATOM 6039 N N . ILE E 1 116 ? 10.173 36.894 14.293 1.00 98.76 115 ILE C N 1
ATOM 6040 C CA . ILE E 1 116 ? 8.838 37.396 14.585 1.00 103.99 115 ILE C CA 1
ATOM 6041 C C . ILE E 1 116 ? 7.961 37.389 13.343 1.00 109.87 115 ILE C C 1
ATOM 6042 O O . ILE E 1 116 ? 6.754 37.151 13.432 1.00 118.89 115 ILE C O 1
ATOM 6047 N N . ASN E 1 117 ? 8.537 37.625 12.166 1.00 101.98 116 ASN C N 1
ATOM 6048 C CA . ASN E 1 117 ? 7.730 37.636 10.958 1.00 87.79 116 ASN C CA 1
ATOM 6049 C C . ASN E 1 117 ? 7.560 36.259 10.348 1.00 79.16 116 ASN C C 1
ATOM 6050 O O . ASN E 1 117 ? 6.513 35.991 9.745 1.00 78.35 116 ASN C O 1
ATOM 6055 N N . SER E 1 118 ? 8.555 35.389 10.502 1.00 77.40 117 SER C N 1
ATOM 6056 C CA . SER E 1 118 ? 8.555 34.075 9.878 1.00 87.07 117 SER C CA 1
ATOM 6057 C C . SER E 1 118 ? 7.996 33.009 10.807 1.00 90.59 117 SER C C 1
ATOM 6058 O O . SER E 1 118 ? 7.194 32.168 10.373 1.00 94.94 117 SER C O 1
ATOM 6061 N N . TYR E 1 119 ? 8.410 33.043 12.081 1.00 81.28 118 TYR C N 1
ATOM 6062 C CA . TYR E 1 119 ? 7.841 32.152 13.086 1.00 65.60 118 TYR C CA 1
ATOM 6063 C C . TYR E 1 119 ? 6.318 32.219 13.107 1.00 60.97 118 TYR C C 1
ATOM 6064 O O . TYR E 1 119 ? 5.670 31.240 13.471 1.00 67.65 118 TYR C O 1
ATOM 6073 N N . VAL E 1 120 ? 5.727 33.347 12.709 1.00 67.02 119 VAL C N 1
ATOM 6074 C CA . VAL E 1 120 ? 4.274 33.498 12.767 1.00 73.70 119 VAL C CA 1
ATOM 6075 C C . VAL E 1 120 ? 3.559 33.215 11.445 1.00 84.19 119 VAL C C 1
ATOM 6076 O O . VAL E 1 120 ? 2.378 32.833 11.468 1.00 87.96 119 VAL C O 1
ATOM 6080 N N . LYS E 1 121 ? 4.218 33.400 10.305 1.00 90.21 120 LYS C N 1
ATOM 6081 C CA . LYS E 1 121 ? 3.517 33.201 9.047 1.00 92.57 120 LYS C CA 1
ATOM 6082 C C . LYS E 1 121 ? 3.522 31.745 8.602 1.00 95.93 120 LYS C C 1
ATOM 6083 O O . LYS E 1 121 ? 2.776 31.392 7.676 1.00 97.20 120 LYS C O 1
ATOM 6089 N N . ASP E 1 122 ? 4.300 30.879 9.268 1.00 90.76 121 ASP C N 1
ATOM 6090 C CA . ASP E 1 122 ? 4.001 29.459 9.140 1.00 94.24 121 ASP C CA 1
ATOM 6091 C C . ASP E 1 122 ? 2.646 29.117 9.755 1.00 105.36 121 ASP C C 1
ATOM 6092 O O . ASP E 1 122 ? 2.192 27.976 9.607 1.00 115.61 121 ASP C O 1
ATOM 6097 N N . LYS E 1 123 ? 1.996 30.092 10.408 1.00 100.38 122 LYS C N 1
ATOM 6098 C CA . LYS E 1 123 ? 0.613 30.047 10.910 1.00 82.31 122 LYS C CA 1
ATOM 6099 C C . LYS E 1 123 ? 0.224 28.680 11.448 1.00 73.03 122 LYS C C 1
ATOM 6100 O O . LYS E 1 123 ? 1.053 27.996 12.056 1.00 68.45 122 LYS C O 1
ATOM 6106 N N . ALA E 1 134 ? 7.418 49.107 12.929 1.00 45.98 123 ALA C N 1
ATOM 6107 C CA . ALA E 1 134 ? 5.963 49.149 13.013 1.00 62.12 123 ALA C CA 1
ATOM 6108 C C . ALA E 1 134 ? 5.596 49.523 14.440 1.00 78.33 123 ALA C C 1
ATOM 6109 O O . ALA E 1 134 ? 5.455 50.703 14.759 1.00 89.42 123 ALA C O 1
ATOM 6111 N N . SER E 1 135 ? 5.427 48.521 15.304 1.00 77.10 124 SER C N 1
ATOM 6112 C CA . SER E 1 135 ? 5.070 48.774 16.697 1.00 76.25 124 SER C CA 1
ATOM 6113 C C . SER E 1 135 ? 6.159 48.285 17.644 1.00 75.25 124 SER C C 1
ATOM 6114 O O . SER E 1 135 ? 6.010 48.407 18.865 1.00 66.12 124 SER C O 1
ATOM 6117 N N . LEU E 1 136 ? 7.251 47.734 17.131 1.00 75.26 125 LEU C N 1
ATOM 6118 C CA . LEU E 1 136 ? 8.335 47.307 18.003 1.00 71.31 125 LEU C CA 1
ATOM 6119 C C . LEU E 1 136 ? 9.312 48.467 18.130 1.00 72.26 125 LEU C C 1
ATOM 6120 O O . LEU E 1 136 ? 10.182 48.664 17.280 1.00 63.25 125 LEU C O 1
ATOM 6125 N N . ASP E 1 137 ? 9.197 49.201 19.231 1.00 84.98 126 ASP C N 1
ATOM 6126 C CA . ASP E 1 137 ? 10.233 50.158 19.566 1.00 90.11 126 ASP C CA 1
ATOM 6127 C C . ASP E 1 137 ? 11.404 49.360 20.144 1.00 82.26 126 ASP C C 1
ATOM 6128 O O . ASP E 1 137 ? 11.353 48.129 20.232 1.00 86.77 126 ASP C O 1
ATOM 6133 N N . ARG E 1 138 ? 12.490 50.040 20.502 1.00 74.78 127 ARG C N 1
ATOM 6134 C CA . ARG E 1 138 ? 13.688 49.324 20.928 1.00 72.67 127 ARG C CA 1
ATOM 6135 C C . ARG E 1 138 ? 13.946 49.475 22.423 1.00 72.56 127 ARG C C 1
ATOM 6136 O O . ARG E 1 138 ? 15.081 49.370 22.897 1.00 70.69 127 ARG C O 1
ATOM 6144 N N . ASP E 1 139 ? 12.897 49.688 23.194 1.00 77.08 128 ASP C N 1
ATOM 6145 C CA . ASP E 1 139 ? 12.948 49.301 24.584 1.00 78.40 128 ASP C CA 1
ATOM 6146 C C . ASP E 1 139 ? 11.987 48.171 24.853 1.00 68.09 128 ASP C C 1
ATOM 6147 O O . ASP E 1 139 ? 11.904 47.694 25.990 1.00 70.16 128 ASP C O 1
ATOM 6152 N N . THR E 1 140 ? 11.318 47.704 23.809 1.00 52.48 129 THR C N 1
ATOM 6153 C CA . THR E 1 140 ? 10.404 46.593 23.901 1.00 49.48 129 THR C CA 1
ATOM 6154 C C . THR E 1 140 ? 11.055 45.450 24.648 1.00 48.59 129 THR C C 1
ATOM 6155 O O . THR E 1 140 ? 12.155 45.013 24.304 1.00 54.62 129 THR C O 1
ATOM 6159 N N . LYS E 1 141 ? 10.407 45.032 25.728 1.00 38.68 130 LYS C N 1
ATOM 6160 C CA . LYS E 1 141 ? 10.862 43.887 26.487 1.00 43.00 130 LYS C CA 1
ATOM 6161 C C . LYS E 1 141 ? 9.932 42.695 26.381 1.00 36.23 130 LYS C C 1
ATOM 6162 O O . LYS E 1 141 ? 10.329 41.589 26.768 1.00 39.41 130 LYS C O 1
ATOM 6168 N N . MET E 1 142 ? 8.745 42.873 25.808 1.00 36.00 131 MET C N 1
ATOM 6169 C CA . MET E 1 142 ? 7.792 41.789 25.607 1.00 41.03 131 MET C CA 1
ATOM 6170 C C . MET E 1 142 ? 6.921 42.197 24.434 1.00 37.71 131 MET C C 1
ATOM 6171 O O . MET E 1 142 ? 6.675 43.384 24.243 1.00 35.40 131 MET C O 1
ATOM 6176 N N . LEU E 1 143 ? 6.523 41.235 23.611 1.00 37.50 132 LEU C N 1
ATOM 6177 C CA . LEU E 1 143 ? 5.536 41.469 22.563 1.00 31.65 132 LEU C CA 1
ATOM 6178 C C . LEU E 1 143 ? 4.448 40.427 22.710 1.00 31.65 132 LEU C C 1
ATOM 6179 O O . LEU E 1 143 ? 4.725 39.229 22.637 1.00 29.42 132 LEU C O 1
ATOM 6184 N N . LEU E 1 144 ? 3.231 40.873 22.963 1.00 30.92 133 LEU C N 1
ATOM 6185 C CA . LEU E 1 144 ? 2.105 39.970 23.087 1.00 29.59 133 LEU C CA 1
ATOM 6186 C C . LEU E 1 144 ? 1.264 40.115 21.837 1.00 24.29 133 LEU C C 1
ATOM 6187 O O . LEU E 1 144 ? 0.811 41.216 21.512 1.00 24.77 133 LEU C O 1
ATOM 6192 N N . LEU E 1 145 ? 1.073 39.014 21.132 1.00 28.44 134 LEU C N 1
ATOM 6193 C CA . LEU E 1 145 ? 0.493 39.046 19.801 1.00 33.30 134 LEU C CA 1
ATOM 6194 C C . LEU E 1 145 ? -0.676 38.086 19.731 1.00 33.54 134 LEU C C 1
ATOM 6195 O O . LEU E 1 145 ? -0.528 36.892 20.015 1.00 24.00 134 LEU C O 1
ATOM 6200 N N . SER E 1 146 ? -1.828 38.614 19.336 1.00 35.57 135 SER C N 1
ATOM 6201 C CA . SER E 1 146 ? -3.043 37.837 19.163 1.00 21.77 135 SER C CA 1
ATOM 6202 C C . SER E 1 146 ? -3.504 38.046 17.729 1.00 22.01 135 SER C C 1
ATOM 6203 O O . SER E 1 146 ? -3.805 39.180 17.332 1.00 37.29 135 SER C O 1
ATOM 6206 N N . SER E 1 147 ? -3.549 36.964 16.950 1.00 18.13 136 SER C N 1
ATOM 6207 C CA . SER E 1 147 ? -3.912 37.025 15.534 1.00 33.70 136 SER C CA 1
ATOM 6208 C C . SER E 1 147 ? -5.158 36.196 15.242 1.00 38.61 136 SER C C 1
ATOM 6209 O O . SER E 1 147 ? -5.246 35.040 15.661 1.00 35.78 136 SER C O 1
ATOM 6212 N N . VAL E 1 148 ? -6.092 36.766 14.480 1.00 45.72 137 VAL C N 1
ATOM 6213 C CA . VAL E 1 148 ? -7.330 36.095 14.092 1.00 36.34 137 VAL C CA 1
ATOM 6214 C C . VAL E 1 148 ? -7.480 36.186 12.572 1.00 33.44 137 VAL C C 1
ATOM 6215 O O . VAL E 1 148 ? -7.380 37.281 12.005 1.00 37.86 137 VAL C O 1
ATOM 6219 N N . ARG E 1 149 ? -7.747 35.049 11.916 1.00 25.17 138 ARG C N 1
ATOM 6220 C CA . ARG E 1 149 ? -8.018 35.022 10.479 1.00 35.40 138 ARG C CA 1
ATOM 6221 C C . ARG E 1 149 ? -9.199 34.125 10.141 1.00 35.92 138 ARG C C 1
ATOM 6222 O O . ARG E 1 149 ? -9.378 33.058 10.726 1.00 55.61 138 ARG C O 1
ATOM 6230 N N . MET E 1 150 ? -10.008 34.591 9.199 1.00 20.52 139 MET C N 1
ATOM 6231 C CA . MET E 1 150 ? -11.186 33.879 8.735 1.00 30.17 139 MET C CA 1
ATOM 6232 C C . MET E 1 150 ? -11.309 34.154 7.248 1.00 36.42 139 MET C C 1
ATOM 6233 O O . MET E 1 150 ? -11.246 35.313 6.823 1.00 41.68 139 MET C O 1
ATOM 6238 N N . LYS E 1 151 ? -11.478 33.092 6.466 1.00 31.25 140 LYS C N 1
ATOM 6239 C CA . LYS E 1 151 ? -11.776 33.193 5.043 1.00 32.65 140 LYS C CA 1
ATOM 6240 C C . LYS E 1 151 ? -12.828 32.154 4.736 1.00 38.06 140 LYS C C 1
ATOM 6241 O O . LYS E 1 151 ? -12.593 30.960 4.951 1.00 39.07 140 LYS C O 1
ATOM 6247 N N . THR E 1 152 ? -13.995 32.610 4.287 1.00 37.54 141 THR C N 1
ATOM 6248 C CA . THR E 1 152 ? -15.128 31.722 4.100 1.00 38.84 141 THR C CA 1
ATOM 6249 C C . THR E 1 152 ? -16.024 32.283 3.011 1.00 30.34 141 THR C C 1
ATOM 6250 O O . THR E 1 152 ? -16.252 33.498 2.951 1.00 33.04 141 THR C O 1
ATOM 6254 N N . SER E 1 153 ? -16.564 31.392 2.187 1.00 20.93 142 SER C N 1
ATOM 6255 C CA . SER E 1 153 ? -17.583 31.822 1.246 1.00 32.11 142 SER C CA 1
ATOM 6256 C C . SER E 1 153 ? -18.944 31.891 1.941 1.00 37.96 142 SER C C 1
ATOM 6257 O O . SER E 1 153 ? -19.180 31.266 2.989 1.00 30.46 142 SER C O 1
ATOM 6260 N N . TRP E 1 154 ? -19.853 32.642 1.321 1.00 25.88 143 TRP C N 1
ATOM 6261 C CA . TRP E 1 154 ? -21.229 32.682 1.768 1.00 26.64 143 TRP C CA 1
ATOM 6262 C C . TRP E 1 154 ? -21.871 31.304 1.607 1.00 31.36 143 TRP C C 1
ATOM 6263 O O . TRP E 1 154 ? -21.440 30.483 0.791 1.00 30.16 143 TRP C O 1
ATOM 6274 N N . ARG E 1 155 ? -22.928 31.046 2.380 1.00 33.92 144 ARG C N 1
ATOM 6275 C CA . ARG E 1 155 ? -23.699 29.837 2.099 1.00 33.84 144 ARG C CA 1
ATOM 6276 C C . ARG E 1 155 ? -24.321 29.935 0.715 1.00 28.49 144 ARG C C 1
ATOM 6277 O O . ARG E 1 155 ? -24.264 28.984 -0.074 1.00 25.21 144 ARG C O 1
ATOM 6285 N N . HIS E 1 156 ? -24.883 31.096 0.387 1.00 27.76 145 HIS C N 1
ATOM 6286 C CA . HIS E 1 156 ? -25.405 31.382 -0.944 1.00 19.54 145 HIS C CA 1
ATOM 6287 C C . HIS E 1 156 ? -24.729 32.640 -1.447 1.00 22.97 145 HIS C C 1
ATOM 6288 O O . HIS E 1 156 ? -25.055 33.741 -0.997 1.00 27.15 145 HIS C O 1
ATOM 6295 N N . VAL E 1 157 ? -23.818 32.468 -2.402 1.00 30.72 146 VAL C N 1
ATOM 6296 C CA . VAL E 1 157 ? -23.031 33.567 -2.938 1.00 19.96 146 VAL C CA 1
ATOM 6297 C C . VAL E 1 157 ? -23.919 34.528 -3.721 1.00 20.63 146 VAL C C 1
ATOM 6298 O O . VAL E 1 157 ? -25.037 34.202 -4.127 1.00 24.72 146 VAL C O 1
ATOM 6302 N N . PHE E 1 158 ? -23.419 35.747 -3.915 1.00 24.41 147 PHE C N 1
ATOM 6303 C CA . PHE E 1 158 ? -24.060 36.652 -4.856 1.00 14.60 147 PHE C CA 1
ATOM 6304 C C . PHE E 1 158 ? -23.568 36.329 -6.257 1.00 22.98 147 PHE C C 1
ATOM 6305 O O . PHE E 1 158 ? -22.501 35.735 -6.444 1.00 31.71 147 PHE C O 1
ATOM 6313 N N . ASP E 1 159 ? -24.338 36.754 -7.253 1.00 28.10 148 ASP C N 1
ATOM 6314 C CA . ASP E 1 159 ? -23.903 36.626 -8.637 1.00 24.82 148 ASP C CA 1
ATOM 6315 C C . ASP E 1 159 ? -23.172 37.893 -9.050 1.00 25.72 148 ASP C C 1
ATOM 6316 O O . ASP E 1 159 ? -23.809 38.953 -9.154 1.00 21.16 148 ASP C O 1
ATOM 6321 N N . PRO E 1 160 ? -21.876 37.825 -9.357 1.00 31.55 149 PRO C N 1
ATOM 6322 C CA . PRO E 1 160 ? -21.147 39.057 -9.713 1.00 39.16 149 PRO C CA 1
ATOM 6323 C C . PRO E 1 160 ? -21.719 39.780 -10.934 1.00 42.74 149 PRO C C 1
ATOM 6324 O O . PRO E 1 160 ? -21.669 41.018 -10.981 1.00 31.84 149 PRO C O 1
ATOM 6328 N N . SER E 1 161 ? -22.319 39.063 -11.894 1.00 33.06 150 SER C N 1
ATOM 6329 C CA . SER E 1 161 ? -22.848 39.736 -13.081 1.00 26.11 150 SER C CA 1
ATOM 6330 C C . SER E 1 161 ? -23.999 40.681 -12.764 1.00 23.52 150 SER C C 1
ATOM 6331 O O . SER E 1 161 ? -24.364 41.486 -13.630 1.00 26.88 150 SER C O 1
ATOM 6334 N N . PHE E 1 162 ? -24.574 40.612 -11.559 1.00 20.96 151 PHE C N 1
ATOM 6335 C CA . PHE E 1 162 ? -25.647 41.518 -11.159 1.00 23.98 151 PHE C CA 1
ATOM 6336 C C . PHE E 1 162 ? -25.180 42.608 -10.203 1.00 27.57 151 PHE C C 1
ATOM 6337 O O . PHE E 1 162 ? -25.991 43.436 -9.761 1.00 14.20 151 PHE C O 1
ATOM 6345 N N . THR E 1 163 ? -23.891 42.651 -9.898 1.00 28.46 152 THR C N 1
ATOM 6346 C CA . THR E 1 163 ? -23.355 43.757 -9.119 1.00 36.29 152 THR C CA 1
ATOM 6347 C C . THR E 1 163 ? -23.325 45.012 -9.990 1.00 36.97 152 THR C C 1
ATOM 6348 O O . THR E 1 163 ? -22.862 44.973 -11.130 1.00 31.81 152 THR C O 1
ATOM 6352 N N . THR E 1 164 ? -23.847 46.122 -9.486 1.00 25.58 153 THR C N 1
ATOM 6353 C CA . THR E 1 164 ? -23.932 47.318 -10.299 1.00 24.62 153 THR C CA 1
ATOM 6354 C C . THR E 1 164 ? -23.470 48.530 -9.510 1.00 45.08 153 THR C C 1
ATOM 6355 O O . THR E 1 164 ? -23.567 48.563 -8.277 1.00 47.31 153 THR C O 1
ATOM 6359 N N . ASP E 1 165 ? -23.006 49.545 -10.241 1.00 34.63 154 ASP C N 1
ATOM 6360 C CA . ASP E 1 165 ? -22.683 50.819 -9.611 1.00 39.06 154 ASP C CA 1
ATOM 6361 C C . ASP E 1 165 ? -23.963 51.429 -9.075 1.00 30.98 154 ASP C C 1
ATOM 6362 O O . ASP E 1 165 ? -24.950 51.548 -9.802 1.00 41.61 154 ASP C O 1
ATOM 6367 N N . GLN E 1 166 ? -23.952 51.793 -7.804 1.00 22.12 155 GLN C N 1
ATOM 6368 C CA . GLN E 1 166 ? -25.144 52.334 -7.166 1.00 23.95 155 GLN C CA 1
ATOM 6369 C C . GLN E 1 166 ? -24.707 53.421 -6.208 1.00 29.27 155 GLN C C 1
ATOM 6370 O O . GLN E 1 166 ? -23.579 53.417 -5.717 1.00 37.66 155 GLN C O 1
ATOM 6376 N N . PRO E 1 167 ? -25.600 54.364 -5.910 1.00 30.35 156 PRO C N 1
ATOM 6377 C CA . PRO E 1 167 ? -25.247 55.444 -4.982 1.00 29.98 156 PRO C CA 1
ATOM 6378 C C . PRO E 1 167 ? -25.192 54.948 -3.549 1.00 36.49 156 PRO C C 1
ATOM 6379 O O . PRO E 1 167 ? -25.918 54.024 -3.169 1.00 38.41 156 PRO C O 1
ATOM 6383 N N . PHE E 1 168 ? -24.362 55.624 -2.741 1.00 28.95 157 PHE C N 1
ATOM 6384 C CA . PHE E 1 168 ? -24.240 55.384 -1.300 1.00 36.14 157 PHE C CA 1
ATOM 6385 C C . PHE E 1 168 ? -24.321 56.741 -0.612 1.00 45.82 157 PHE C C 1
ATOM 6386 O O . PHE E 1 168 ? -23.494 57.619 -0.879 1.00 51.93 157 PHE C O 1
ATOM 6394 N N . TYR E 1 169 ? -25.327 56.920 0.255 1.00 39.14 158 TYR C N 1
ATOM 6395 C CA . TYR E 1 169 ? -25.685 58.227 0.817 1.00 36.48 158 TYR C CA 1
ATOM 6396 C C . TYR E 1 169 ? -25.242 58.334 2.278 1.00 46.42 158 TYR C C 1
ATOM 6397 O O . TYR E 1 169 ? -25.922 57.836 3.182 1.00 50.41 158 TYR C O 1
ATOM 6406 N N . SER E 1 170 ? -24.137 59.033 2.519 1.00 48.68 159 SER C N 1
ATOM 6407 C CA . SER E 1 170 ? -23.634 59.264 3.874 1.00 45.33 159 SER C CA 1
ATOM 6408 C C . SER E 1 170 ? -23.827 60.730 4.249 1.00 42.73 159 SER C C 1
ATOM 6409 O O . SER E 1 170 ? -22.962 61.565 3.979 1.00 45.86 159 SER C O 1
ATOM 6412 N N . GLY E 1 171 ? -24.955 61.045 4.880 1.00 40.11 160 GLY C N 1
ATOM 6413 C CA . GLY E 1 171 ? -25.168 62.423 5.283 1.00 45.85 160 GLY C CA 1
ATOM 6414 C C . GLY E 1 171 ? -25.228 63.381 4.111 1.00 62.01 160 GLY C C 1
ATOM 6415 O O . GLY E 1 171 ? -26.169 63.321 3.316 1.00 62.79 160 GLY C O 1
ATOM 6416 N N . ASN E 1 172 ? -24.213 64.237 3.954 1.00 71.59 161 ASN C N 1
ATOM 6417 C CA . ASN E 1 172 ? -24.254 65.186 2.851 1.00 70.42 161 ASN C CA 1
ATOM 6418 C C . ASN E 1 172 ? -23.505 64.696 1.624 1.00 56.42 161 ASN C C 1
ATOM 6419 O O . ASN E 1 172 ? -23.861 65.082 0.507 1.00 56.95 161 ASN C O 1
ATOM 6424 N N . VAL E 1 173 ? -22.521 63.815 1.779 1.00 46.89 162 VAL C N 1
ATOM 6425 C CA . VAL E 1 173 ? -21.813 63.281 0.616 1.00 43.72 162 VAL C CA 1
ATOM 6426 C C . VAL E 1 173 ? -22.593 62.129 -0.015 1.00 60.57 162 VAL C C 1
ATOM 6427 O O . VAL E 1 173 ? -23.364 61.417 0.645 1.00 68.76 162 VAL C O 1
ATOM 6431 N N . THR E 1 174 ? -22.419 61.966 -1.322 1.00 54.73 163 THR C N 1
ATOM 6432 C CA . THR E 1 174 ? -22.924 60.809 -2.037 1.00 46.61 163 THR C CA 1
ATOM 6433 C C . THR E 1 174 ? -21.750 60.124 -2.722 1.00 44.71 163 THR C C 1
ATOM 6434 O O . THR E 1 174 ? -20.859 60.787 -3.264 1.00 49.65 163 THR C O 1
ATOM 6438 N N . TYR E 1 175 ? -21.739 58.793 -2.669 1.00 41.04 164 TYR C N 1
ATOM 6439 C CA . TYR E 1 175 ? -20.646 57.993 -3.193 1.00 31.43 164 TYR C CA 1
ATOM 6440 C C . TYR E 1 175 ? -21.213 56.977 -4.164 1.00 31.70 164 TYR C C 1
ATOM 6441 O O . TYR E 1 175 ? -22.408 56.680 -4.153 1.00 40.63 164 TYR C O 1
ATOM 6450 N N . LYS E 1 176 ? -20.331 56.423 -4.982 1.00 33.81 165 LYS C N 1
ATOM 6451 C CA . LYS E 1 176 ? -20.685 55.400 -5.947 1.00 30.00 165 LYS C CA 1
ATOM 6452 C C . LYS E 1 176 ? -19.980 54.122 -5.532 1.00 41.28 165 LYS C C 1
ATOM 6453 O O . LYS E 1 176 ? -18.746 54.059 -5.543 1.00 48.47 165 LYS C O 1
ATOM 6459 N N . VAL E 1 177 ? -20.764 53.107 -5.187 1.00 37.49 166 VAL C N 1
ATOM 6460 C CA . VAL E 1 177 ? -20.241 51.855 -4.671 1.00 27.30 166 VAL C CA 1
ATOM 6461 C C . VAL E 1 177 ? -20.641 50.735 -5.617 1.00 26.01 166 VAL C C 1
ATOM 6462 O O . VAL E 1 177 ? -21.517 50.878 -6.475 1.00 29.20 166 VAL C O 1
ATOM 6466 N N . ARG E 1 178 ? -19.916 49.636 -5.493 1.00 26.45 167 ARG C N 1
ATOM 6467 C CA . ARG E 1 178 ? -20.227 48.384 -6.161 1.00 26.15 167 ARG C CA 1
ATOM 6468 C C . ARG E 1 178 ? -21.225 47.630 -5.283 1.00 28.37 167 ARG C C 1
ATOM 6469 O O . ARG E 1 178 ? -20.901 47.202 -4.168 1.00 24.57 167 ARG C O 1
ATOM 6477 N N . MET E 1 179 ? -22.454 47.528 -5.759 1.00 37.22 168 MET C N 1
ATOM 6478 C CA . MET E 1 179 ? -23.567 47.062 -4.953 1.00 31.11 168 MET C CA 1
ATOM 6479 C C . MET E 1 179 ? -23.946 45.651 -5.378 1.00 33.52 168 MET C C 1
ATOM 6480 O O . MET E 1 179 ? -24.377 45.435 -6.522 1.00 30.79 168 MET C O 1
ATOM 6485 N N . MET E 1 180 ? -23.797 44.699 -4.457 1.00 36.99 169 MET C N 1
ATOM 6486 C CA . MET E 1 180 ? -24.227 43.330 -4.705 1.00 21.82 169 MET C CA 1
ATOM 6487 C C . MET E 1 180 ? -25.736 43.256 -4.520 1.00 23.31 169 MET C C 1
ATOM 6488 O O . MET E 1 180 ? -26.319 44.051 -3.780 1.00 34.65 169 MET C O 1
ATOM 6493 N N . ASN E 1 181 ? -26.368 42.283 -5.183 1.00 22.51 170 ASN C N 1
ATOM 6494 C CA . ASN E 1 181 ? -27.828 42.193 -5.231 1.00 25.95 170 ASN C CA 1
ATOM 6495 C C . ASN E 1 181 ? -28.201 40.718 -5.363 1.00 30.80 170 ASN C C 1
ATOM 6496 O O . ASN E 1 181 ? -27.872 40.059 -6.358 1.00 26.59 170 ASN C O 1
ATOM 6501 N N . LYS E 1 182 ? -28.950 40.194 -4.408 1.00 27.36 171 LYS C N 1
ATOM 6502 C CA . LYS E 1 182 ? -29.364 38.805 -4.537 1.00 30.81 171 LYS C CA 1
ATOM 6503 C C . LYS E 1 182 ? -30.683 38.657 -3.823 1.00 26.79 171 LYS C C 1
ATOM 6504 O O . LYS E 1 182 ? -31.090 39.532 -3.055 1.00 25.29 171 LYS C O 1
ATOM 6510 N N . ILE E 1 183 ? -31.375 37.568 -4.136 1.00 35.91 172 ILE C N 1
ATOM 6511 C CA . ILE E 1 183 ? -32.533 37.127 -3.371 1.00 33.37 172 ILE C CA 1
ATOM 6512 C C . ILE E 1 183 ? -32.156 35.841 -2.652 1.00 25.36 172 ILE C C 1
ATOM 6513 O O . ILE E 1 183 ? -31.483 34.964 -3.209 1.00 28.66 172 ILE C O 1
ATOM 6518 N N . ASP E 1 184 ? -32.536 35.759 -1.389 1.00 19.04 173 ASP C N 1
ATOM 6519 C CA . ASP E 1 184 ? -32.074 34.679 -0.539 1.00 18.65 173 ASP C CA 1
ATOM 6520 C C . ASP E 1 184 ? -33.085 34.592 0.587 1.00 27.37 173 ASP C C 1
ATOM 6521 O O . ASP E 1 184 ? -33.815 35.556 0.859 1.00 33.96 173 ASP C O 1
ATOM 6526 N N . THR E 1 185 ? -33.134 33.429 1.232 1.00 31.08 174 THR C N 1
ATOM 6527 C CA . THR E 1 185 ? -33.988 33.223 2.400 1.00 34.27 174 THR C CA 1
ATOM 6528 C C . THR E 1 185 ? -33.135 33.346 3.653 1.00 25.81 174 THR C C 1
ATOM 6529 O O . THR E 1 185 ? -32.190 32.570 3.824 1.00 32.69 174 THR C O 1
ATOM 6533 N N . LEU E 1 186 ? -33.468 34.300 4.531 1.00 19.67 175 LEU C N 1
ATOM 6534 C CA . LEU E 1 186 ? -32.547 34.667 5.605 1.00 27.44 175 LEU C CA 1
ATOM 6535 C C . LEU E 1 186 ? -33.283 35.112 6.851 1.00 23.59 175 LEU C C 1
ATOM 6536 O O . LEU E 1 186 ? -34.333 35.746 6.771 1.00 26.14 175 LEU C O 1
ATOM 6541 N N . LYS E 1 187 ? -32.641 34.931 7.997 1.00 21.51 176 LYS C N 1
ATOM 6542 C CA . LYS E 1 187 ? -33.216 35.480 9.212 1.00 24.98 176 LYS C CA 1
ATOM 6543 C C . LYS E 1 187 ? -33.033 36.984 9.191 1.00 21.30 176 LYS C C 1
ATOM 6544 O O . LYS E 1 187 ? -31.963 37.482 8.834 1.00 27.66 176 LYS C O 1
ATOM 6550 N N . THR E 1 188 ? -34.095 37.707 9.527 1.00 25.16 177 THR C N 1
ATOM 6551 C CA . THR E 1 188 ? -34.081 39.163 9.527 1.00 26.81 177 THR C CA 1
ATOM 6552 C C . THR E 1 188 ? -35.224 39.642 10.415 1.00 33.37 177 THR C C 1
ATOM 6553 O O . THR E 1 188 ? -36.106 38.865 10.786 1.00 37.67 177 THR C O 1
ATOM 6557 N N . GLU E 1 189 ? -35.199 40.936 10.750 1.00 30.33 178 GLU C N 1
ATOM 6558 C CA . GLU E 1 189 ? -36.242 41.630 11.500 1.00 27.32 178 GLU C CA 1
ATOM 6559 C C . GLU E 1 189 ? -35.898 43.111 11.638 1.00 33.88 178 GLU C C 1
ATOM 6560 O O . GLU E 1 189 ? -34.733 43.511 11.536 1.00 37.39 178 GLU C O 1
ATOM 6566 N N . THR E 1 190 ? -36.943 43.920 11.855 1.00 28.70 179 THR C N 1
ATOM 6567 C CA . THR E 1 190 ? -36.821 45.330 12.183 1.00 32.37 179 THR C CA 1
ATOM 6568 C C . THR E 1 190 ? -36.984 45.544 13.681 1.00 34.32 179 THR C C 1
ATOM 6569 O O . THR E 1 190 ? -37.653 44.775 14.372 1.00 36.95 179 THR C O 1
ATOM 6573 N N . PHE E 1 191 ? -36.408 46.647 14.161 1.00 37.54 180 PHE C N 1
ATOM 6574 C CA . PHE E 1 191 ? -36.271 46.938 15.584 1.00 38.66 180 PHE C CA 1
ATOM 6575 C C . PHE E 1 191 ? -36.338 48.445 15.790 1.00 41.31 180 PHE C C 1
ATOM 6576 O O . PHE E 1 191 ? -36.370 49.226 14.837 1.00 40.98 180 PHE C O 1
ATOM 6584 N N . THR E 1 192 ? -36.350 48.856 17.053 1.00 49.48 181 THR C N 1
ATOM 6585 C CA . THR E 1 192 ? -36.204 50.268 17.371 1.00 61.11 181 THR C CA 1
ATOM 6586 C C . THR E 1 192 ? -35.256 50.418 18.545 1.00 59.68 181 THR C C 1
ATOM 6587 O O . THR E 1 192 ? -35.112 49.517 19.378 1.00 57.17 181 THR C O 1
ATOM 6591 N N . LEU E 1 193 ? -34.605 51.573 18.595 1.00 61.82 182 LEU C N 1
ATOM 6592 C CA . LEU E 1 193 ? -33.856 51.987 19.776 1.00 66.23 182 LEU C CA 1
ATOM 6593 C C . LEU E 1 193 ? -34.183 53.456 19.989 1.00 65.10 182 LEU C C 1
ATOM 6594 O O . LEU E 1 193 ? -33.680 54.309 19.255 1.00 68.68 182 LEU C O 1
ATOM 6599 N N . ARG E 1 194 ? -35.011 53.744 20.989 1.00 63.66 183 ARG C N 1
ATOM 6600 C CA . ARG E 1 194 ? -35.394 55.115 21.283 1.00 70.00 183 ARG C CA 1
ATOM 6601 C C . ARG E 1 194 ? -35.807 55.824 19.996 1.00 75.13 183 ARG C C 1
ATOM 6602 O O . ARG E 1 194 ? -35.351 56.929 19.686 1.00 70.81 183 ARG C O 1
ATOM 6610 N N . ASN E 1 195 ? -36.606 55.110 19.194 1.00 81.70 184 ASN C N 1
ATOM 6611 C CA . ASN E 1 195 ? -37.353 55.671 18.071 1.00 85.15 184 ASN C CA 1
ATOM 6612 C C . ASN E 1 195 ? -36.509 55.958 16.840 1.00 82.94 184 ASN C C 1
ATOM 6613 O O . ASN E 1 195 ? -36.883 56.809 16.031 1.00 82.63 184 ASN C O 1
ATOM 6618 N N . VAL E 1 196 ? -35.385 55.281 16.636 1.00 84.40 185 VAL C N 1
ATOM 6619 C CA . VAL E 1 196 ? -34.680 55.563 15.389 1.00 88.01 185 VAL C CA 1
ATOM 6620 C C . VAL E 1 196 ? -34.914 54.464 14.361 1.00 85.05 185 VAL C C 1
ATOM 6621 O O . VAL E 1 196 ? -34.966 54.738 13.158 1.00 95.57 185 VAL C O 1
ATOM 6625 N N . GLY E 1 197 ? -35.091 53.217 14.792 1.00 61.53 186 GLY C N 1
ATOM 6626 C CA . GLY E 1 197 ? -35.450 52.190 13.829 1.00 54.43 186 GLY C CA 1
ATOM 6627 C C . GLY E 1 197 ? -34.361 51.674 12.907 1.00 46.50 186 GLY C C 1
ATOM 6628 O O . GLY E 1 197 ? -33.601 52.446 12.312 1.00 41.24 186 GLY C O 1
ATOM 6629 N N . TYR E 1 198 ? -34.308 50.353 12.753 1.00 37.09 187 TYR C N 1
ATOM 6630 C CA . TYR E 1 198 ? -33.259 49.689 11.988 1.00 38.16 187 TYR C CA 1
ATOM 6631 C C . TYR E 1 198 ? -33.643 48.226 11.805 1.00 37.78 187 TYR C C 1
ATOM 6632 O O . TYR E 1 198 ? -34.588 47.733 12.426 1.00 41.50 187 TYR C O 1
ATOM 6641 N N . SER E 1 199 ? -32.884 47.530 10.955 1.00 26.06 188 SER C N 1
ATOM 6642 C CA . SER E 1 199 ? -33.056 46.101 10.743 1.00 21.01 188 SER C CA 1
ATOM 6643 C C . SER E 1 199 ? -31.761 45.371 11.045 1.00 21.88 188 SER C C 1
ATOM 6644 O O . SER E 1 199 ? -30.684 45.961 11.064 1.00 36.86 188 SER C O 1
ATOM 6647 N N . VAL E 1 200 ? -31.877 44.067 11.256 1.00 20.21 189 VAL C N 1
ATOM 6648 C CA . VAL E 1 200 ? -30.728 43.189 11.437 1.00 20.61 189 VAL C CA 1
ATOM 6649 C C . VAL E 1 200 ? -30.974 41.932 10.611 1.00 27.65 189 VAL C C 1
ATOM 6650 O O . VAL E 1 200 ? -32.063 41.347 10.673 1.00 25.89 189 VAL C O 1
ATOM 6654 N N . THR E 1 201 ? -29.962 41.512 9.848 1.00 26.49 190 THR C N 1
ATOM 6655 C CA . THR E 1 201 ? -30.099 40.407 8.906 1.00 18.58 190 THR C CA 1
ATOM 6656 C C . THR E 1 201 ? -28.874 39.530 9.011 1.00 18.60 190 THR C C 1
ATOM 6657 O O . THR E 1 201 ? -27.755 40.042 9.059 1.00 30.29 190 THR C O 1
ATOM 6661 N N . GLU E 1 202 ? -29.081 38.215 9.026 1.00 24.45 191 GLU C N 1
ATOM 6662 C CA . GLU E 1 202 ? -27.992 37.261 9.201 1.00 25.08 191 GLU C CA 1
ATOM 6663 C C . GLU E 1 202 ? -27.581 36.662 7.865 1.00 21.29 191 GLU C C 1
ATOM 6664 O O . GLU E 1 202 ? -28.375 35.980 7.213 1.00 27.32 191 GLU C O 1
ATOM 6670 N N . LEU E 1 203 ? -26.339 36.921 7.461 1.00 14.95 192 LEU C N 1
ATOM 6671 C CA . LEU E 1 203 ? -25.807 36.289 6.267 1.00 20.14 192 LEU C CA 1
ATOM 6672 C C . LEU E 1 203 ? -24.905 35.140 6.708 1.00 27.99 192 LEU C C 1
ATOM 6673 O O . LEU E 1 203 ? -23.779 35.383 7.162 1.00 47.10 192 LEU C O 1
ATOM 6678 N N . PRO E 1 204 ? -25.363 33.893 6.649 1.00 20.00 193 PRO C N 1
ATOM 6679 C CA . PRO E 1 204 ? -24.544 32.766 7.108 1.00 9.11 193 PRO C CA 1
ATOM 6680 C C . PRO E 1 204 ? -23.455 32.395 6.115 1.00 16.21 193 PRO C C 1
ATOM 6681 O O . PRO E 1 204 ? -23.599 32.570 4.902 1.00 21.61 193 PRO C O 1
ATOM 6685 N N . TYR E 1 205 ? -22.352 31.866 6.648 1.00 29.66 194 TYR C N 1
ATOM 6686 C CA . TYR E 1 205 ? -21.253 31.385 5.817 1.00 37.39 194 TYR C CA 1
ATOM 6687 C C . TYR E 1 205 ? -21.440 29.906 5.502 1.00 35.68 194 TYR C C 1
ATOM 6688 O O . TYR E 1 205 ? -22.314 29.249 6.055 1.00 37.13 194 TYR C O 1
ATOM 6697 N N . LYS E 1 206 ? -20.578 29.380 4.624 1.00 44.45 195 LYS C N 1
ATOM 6698 C CA . LYS E 1 206 ? -20.691 28.032 4.067 1.00 58.11 195 LYS C CA 1
ATOM 6699 C C . LYS E 1 206 ? -20.973 26.956 5.112 1.00 63.80 195 LYS C C 1
ATOM 6700 O O . LYS E 1 206 ? -22.053 26.358 5.110 1.00 69.43 195 LYS C O 1
ATOM 6706 N N . ARG E 1 207 ? -20.025 26.661 5.990 1.00 61.26 196 ARG C N 1
ATOM 6707 C CA . ARG E 1 207 ? -20.346 25.807 7.124 1.00 66.87 196 ARG C CA 1
ATOM 6708 C C . ARG E 1 207 ? -20.790 26.715 8.250 1.00 63.64 196 ARG C C 1
ATOM 6709 O O . ARG E 1 207 ? -20.033 27.588 8.695 1.00 67.98 196 ARG C O 1
ATOM 6717 N N . ARG E 1 208 ? -22.021 26.504 8.698 1.00 55.38 197 ARG C N 1
ATOM 6718 C CA . ARG E 1 208 ? -22.751 27.530 9.430 1.00 65.95 197 ARG C CA 1
ATOM 6719 C C . ARG E 1 208 ? -22.404 27.426 10.917 1.00 75.62 197 ARG C C 1
ATOM 6720 O O . ARG E 1 208 ? -23.192 27.028 11.776 1.00 92.73 197 ARG C O 1
ATOM 6728 N N . GLN E 1 209 ? -21.166 27.763 11.226 1.00 60.05 198 GLN C N 1
ATOM 6729 C CA . GLN E 1 209 ? -20.863 28.025 12.613 1.00 53.34 198 GLN C CA 1
ATOM 6730 C C . GLN E 1 209 ? -20.489 29.474 12.846 1.00 51.02 198 GLN C C 1
ATOM 6731 O O . GLN E 1 209 ? -20.484 29.918 13.997 1.00 36.02 198 GLN C O 1
ATOM 6737 N N . THR E 1 210 ? -20.147 30.202 11.787 1.00 49.75 199 THR C N 1
ATOM 6738 C CA . THR E 1 210 ? -20.006 31.646 11.809 1.00 41.33 199 THR C CA 1
ATOM 6739 C C . THR E 1 210 ? -21.015 32.289 10.870 1.00 39.59 199 THR C C 1
ATOM 6740 O O . THR E 1 210 ? -21.517 31.652 9.936 1.00 28.00 199 THR C O 1
ATOM 6744 N N . ALA E 1 211 ? -21.313 33.565 11.124 1.00 27.66 200 ALA C N 1
ATOM 6745 C CA . ALA E 1 211 ? -22.166 34.314 10.208 1.00 16.91 200 ALA C CA 1
ATOM 6746 C C . ALA E 1 211 ? -21.904 35.797 10.381 1.00 17.35 200 ALA C C 1
ATOM 6747 O O . ALA E 1 211 ? -21.303 36.234 11.366 1.00 23.23 200 ALA C O 1
ATOM 6749 N N . MET E 1 212 ? -22.383 36.565 9.405 1.00 20.08 201 MET C N 1
ATOM 6750 C CA . MET E 1 212 ? -22.347 38.015 9.436 1.00 27.04 201 MET C CA 1
ATOM 6751 C C . MET E 1 212 ? -23.745 38.545 9.710 1.00 27.58 201 MET C C 1
ATOM 6752 O O . MET E 1 212 ? -24.695 38.206 8.993 1.00 31.59 201 MET C O 1
ATOM 6757 N N . LEU E 1 213 ? -23.859 39.376 10.736 1.00 22.02 202 LEU C N 1
ATOM 6758 C CA . LEU E 1 213 ? -25.048 40.178 10.996 1.00 15.86 202 LEU C CA 1
ATOM 6759 C C . LEU E 1 213 ? -24.890 41.505 10.280 1.00 23.90 202 LEU C C 1
ATOM 6760 O O . LEU E 1 213 ? -23.839 42.141 10.390 1.00 33.44 202 LEU C O 1
ATOM 6765 N N . LEU E 1 214 ? -25.901 41.895 9.501 1.00 22.54 203 LEU C N 1
ATOM 6766 C CA . LEU E 1 214 ? -25.901 43.181 8.815 1.00 18.44 203 LEU C CA 1
ATOM 6767 C C . LEU E 1 214 ? -26.911 44.100 9.499 1.00 17.57 203 LEU C C 1
ATOM 6768 O O . LEU E 1 214 ? -28.099 43.770 9.575 1.00 18.27 203 LEU C O 1
ATOM 6773 N N . VAL E 1 215 ? -26.443 45.251 9.981 1.00 22.67 204 VAL C N 1
ATOM 6774 C CA . VAL E 1 215 ? -27.262 46.196 10.740 1.00 18.72 204 VAL C CA 1
ATOM 6775 C C . VAL E 1 215 ? -27.405 47.456 9.888 1.00 26.13 204 VAL C C 1
ATOM 6776 O O . VAL E 1 215 ? -26.422 48.164 9.635 1.00 28.15 204 VAL C O 1
ATOM 6780 N N . VAL E 1 216 ? -28.622 47.742 9.435 1.00 21.25 205 VAL C N 1
ATOM 6781 C CA . VAL E 1 216 ? -28.853 48.903 8.580 1.00 17.16 205 VAL C CA 1
ATOM 6782 C C . VAL E 1 216 ? -29.721 49.876 9.364 1.00 23.58 205 VAL C C 1
ATOM 6783 O O . VAL E 1 216 ? -30.934 49.659 9.502 1.00 24.26 205 VAL C O 1
ATOM 6787 N N . PRO E 1 217 ? -29.150 50.944 9.908 1.00 29.95 206 PRO C N 1
ATOM 6788 C CA . PRO E 1 217 ? -29.942 51.802 10.783 1.00 33.20 206 PRO C CA 1
ATOM 6789 C C . PRO E 1 217 ? -30.236 53.162 10.184 1.00 38.56 206 PRO C C 1
ATOM 6790 O O . PRO E 1 217 ? -29.520 53.655 9.301 1.00 36.52 206 PRO C O 1
ATOM 6794 N N . ASP E 1 218 ? -31.287 53.788 10.700 1.00 41.82 207 ASP C N 1
ATOM 6795 C CA . ASP E 1 218 ? -31.520 55.187 10.395 1.00 52.94 207 ASP C CA 1
ATOM 6796 C C . ASP E 1 218 ? -30.561 56.099 11.153 1.00 53.70 207 ASP C C 1
ATOM 6797 O O . ASP E 1 218 ? -30.416 57.265 10.776 1.00 53.92 207 ASP C O 1
ATOM 6802 N N . ASP E 1 219 ? -29.888 55.590 12.191 1.00 53.76 208 ASP C N 1
ATOM 6803 C CA . ASP E 1 219 ? -28.856 56.361 12.884 1.00 48.94 208 ASP C CA 1
ATOM 6804 C C . ASP E 1 219 ? -27.800 55.380 13.385 1.00 41.48 208 ASP C C 1
ATOM 6805 O O . ASP E 1 219 ? -27.993 54.709 14.406 1.00 38.60 208 ASP C O 1
ATOM 6810 N N . LEU E 1 220 ? -26.661 55.334 12.690 1.00 39.74 209 LEU C N 1
ATOM 6811 C CA . LEU E 1 220 ? -25.627 54.365 13.031 1.00 40.43 209 LEU C CA 1
ATOM 6812 C C . LEU E 1 220 ? -25.030 54.653 14.409 1.00 47.73 209 LEU C C 1
ATOM 6813 O O . LEU E 1 220 ? -24.836 53.731 15.213 1.00 47.38 209 LEU C O 1
ATOM 6818 N N . GLY E 1 221 ? -24.738 55.924 14.702 1.00 50.64 210 GLY C N 1
ATOM 6819 C CA . GLY E 1 221 ? -24.136 56.264 15.982 1.00 49.40 210 GLY C CA 1
ATOM 6820 C C . GLY E 1 221 ? -24.956 55.810 17.176 1.00 52.02 210 GLY C C 1
ATOM 6821 O O . GLY E 1 221 ? -24.398 55.456 18.224 1.00 55.28 210 GLY C O 1
ATOM 6822 N N . GLU E 1 222 ? -26.282 55.794 17.037 1.00 41.72 211 GLU C N 1
ATOM 6823 C CA . GLU E 1 222 ? -27.110 55.246 18.100 1.00 41.22 211 GLU C CA 1
ATOM 6824 C C . GLU E 1 222 ? -26.839 53.762 18.277 1.00 43.53 211 GLU C C 1
ATOM 6825 O O . GLU E 1 222 ? -26.688 53.279 19.406 1.00 54.32 211 GLU C O 1
ATOM 6831 N N . ILE E 1 223 ? -26.740 53.025 17.171 1.00 38.16 212 ILE C N 1
ATOM 6832 C CA . ILE E 1 223 ? -26.449 51.601 17.277 1.00 33.63 212 ILE C CA 1
ATOM 6833 C C . ILE E 1 223 ? -25.097 51.382 17.928 1.00 33.30 212 ILE C C 1
ATOM 6834 O O . ILE E 1 223 ? -24.945 50.518 18.797 1.00 30.25 212 ILE C O 1
ATOM 6839 N N . VAL E 1 224 ? -24.097 52.170 17.531 1.00 30.66 213 VAL C N 1
ATOM 6840 C CA . VAL E 1 224 ? -22.761 51.991 18.087 1.00 29.54 213 VAL C CA 1
ATOM 6841 C C . VAL E 1 224 ? -22.798 52.161 19.601 1.00 42.29 213 VAL C C 1
ATOM 6842 O O . VAL E 1 224 ? -22.277 51.321 20.346 1.00 40.70 213 VAL C O 1
ATOM 6846 N N . ARG E 1 225 ? -23.443 53.241 20.075 1.00 43.62 214 ARG C N 1
ATOM 6847 C CA . ARG E 1 225 ? -23.450 53.560 21.499 1.00 41.88 214 ARG C CA 1
ATOM 6848 C C . ARG E 1 225 ? -24.260 52.576 22.327 1.00 35.52 214 ARG C C 1
ATOM 6849 O O . ARG E 1 225 ? -24.117 52.555 23.552 1.00 40.16 214 ARG C O 1
ATOM 6857 N N . ALA E 1 226 ? -25.082 51.751 21.697 1.00 33.75 215 ALA C N 1
ATOM 6858 C CA . ALA E 1 226 ? -25.909 50.804 22.426 1.00 35.72 215 ALA C CA 1
ATOM 6859 C C . ALA E 1 226 ? -25.402 49.377 22.362 1.00 42.92 215 ALA C C 1
ATOM 6860 O O . ALA E 1 226 ? -25.908 48.518 23.100 1.00 30.82 215 ALA C O 1
ATOM 6862 N N . LEU E 1 227 ? -24.440 49.100 21.491 1.00 51.49 216 LEU C N 1
ATOM 6863 C CA . LEU E 1 227 ? -24.053 47.723 21.241 1.00 41.33 216 LEU C CA 1
ATOM 6864 C C . LEU E 1 227 ? -23.448 47.090 22.487 1.00 37.85 216 LEU C C 1
ATOM 6865 O O . LEU E 1 227 ? -22.539 47.648 23.106 1.00 39.60 216 LEU C O 1
ATOM 6870 N N . ASP E 1 228 ? -23.981 45.929 22.852 1.00 37.22 217 ASP C N 1
ATOM 6871 C CA . ASP E 1 228 ? -23.409 45.046 23.861 1.00 37.66 217 ASP C CA 1
ATOM 6872 C C . ASP E 1 228 ? -23.978 43.659 23.599 1.00 32.11 217 ASP C C 1
ATOM 6873 O O . ASP E 1 228 ? -24.838 43.471 22.728 1.00 26.99 217 ASP C O 1
ATOM 6878 N N . LEU E 1 229 ? -23.475 42.679 24.350 1.00 31.53 218 LEU C N 1
ATOM 6879 C CA . LEU E 1 229 ? -23.788 41.298 24.005 1.00 29.04 218 LEU C CA 1
ATOM 6880 C C . LEU E 1 229 ? -25.261 40.987 24.220 1.00 34.42 218 LEU C C 1
ATOM 6881 O O . LEU E 1 229 ? -25.846 40.194 23.472 1.00 43.67 218 LEU C O 1
ATOM 6886 N N . SER E 1 230 ? -25.878 41.616 25.218 1.00 32.11 219 SER C N 1
ATOM 6887 C CA . SER E 1 230 ? -27.315 41.474 25.405 1.00 36.24 219 SER C CA 1
ATOM 6888 C C . SER E 1 230 ? -28.065 41.973 24.171 1.00 29.83 219 SER C C 1
ATOM 6889 O O . SER E 1 230 ? -28.969 41.300 23.663 1.00 33.55 219 SER C O 1
ATOM 6892 N N . LEU E 1 231 ? -27.688 43.148 23.662 1.00 32.07 220 LEU C N 1
ATOM 6893 C CA . LEU E 1 231 ? -28.318 43.652 22.443 1.00 33.03 220 LEU C CA 1
ATOM 6894 C C . LEU E 1 231 ? -28.112 42.686 21.288 1.00 26.52 220 LEU C C 1
ATOM 6895 O O . LEU E 1 231 ? -29.030 42.464 20.499 1.00 35.47 220 LEU C O 1
ATOM 6900 N N . VAL E 1 232 ? -26.915 42.090 21.175 1.00 30.33 221 VAL C N 1
ATOM 6901 C CA . VAL E 1 232 ? -26.657 41.123 20.101 1.00 25.90 221 VAL C CA 1
ATOM 6902 C C . VAL E 1 232 ? -27.516 39.875 20.275 1.00 27.84 221 VAL C C 1
ATOM 6903 O O . VAL E 1 232 ? -28.139 39.395 19.322 1.00 35.11 221 VAL C O 1
ATOM 6907 N N . ARG E 1 233 ? -27.560 39.324 21.495 1.00 28.14 222 ARG C N 1
ATOM 6908 C CA . ARG E 1 233 ? -28.326 38.099 21.718 1.00 35.70 222 ARG C CA 1
ATOM 6909 C C . ARG E 1 233 ? -29.814 38.329 21.492 1.00 30.30 222 ARG C C 1
ATOM 6910 O O . ARG E 1 233 ? -30.510 37.450 20.967 1.00 22.84 222 ARG C O 1
ATOM 6918 N N . PHE E 1 234 ? -30.312 39.514 21.871 1.00 23.37 223 PHE C N 1
ATOM 6919 C CA . PHE E 1 234 ? -31.691 39.885 21.571 1.00 22.43 223 PHE C CA 1
ATOM 6920 C C . PHE E 1 234 ? -31.952 39.803 20.073 1.00 30.44 223 PHE C C 1
ATOM 6921 O O . PHE E 1 234 ? -32.915 39.165 19.638 1.00 38.05 223 PHE C O 1
ATOM 6929 N N . TRP E 1 235 ? -31.076 40.421 19.265 1.00 37.78 224 TRP C N 1
ATOM 6930 C CA . TRP E 1 235 ? -31.177 40.322 17.805 1.00 37.77 224 TRP C CA 1
ATOM 6931 C C . TRP E 1 235 ? -31.310 38.870 17.353 1.00 37.74 224 TRP C C 1
ATOM 6932 O O . TRP E 1 235 ? -32.230 38.524 16.604 1.00 34.91 224 TRP C O 1
ATOM 6943 N N . ILE E 1 236 ? -30.419 37.997 17.835 1.00 34.00 225 ILE C N 1
ATOM 6944 C CA . ILE E 1 236 ? -30.390 36.609 17.370 1.00 40.62 225 ILE C CA 1
ATOM 6945 C C . ILE E 1 236 ? -31.683 35.895 17.750 1.00 48.01 225 ILE C C 1
ATOM 6946 O O . ILE E 1 236 ? -32.163 34.997 17.035 1.00 46.70 225 ILE C O 1
ATOM 6951 N N . ARG E 1 237 ? -32.276 36.305 18.867 1.00 41.64 226 ARG C N 1
ATOM 6952 C CA . ARG E 1 237 ? -33.493 35.685 19.365 1.00 38.33 226 ARG C CA 1
ATOM 6953 C C . ARG E 1 237 ? -34.698 36.070 18.513 1.00 46.76 226 ARG C C 1
ATOM 6954 O O . ARG E 1 237 ? -35.533 35.219 18.178 1.00 50.15 226 ARG C O 1
ATOM 6962 N N . ASN E 1 238 ? -34.769 37.334 18.103 1.00 41.51 227 ASN C N 1
ATOM 6963 C CA . ASN E 1 238 ? -35.941 37.881 17.445 1.00 44.82 227 ASN C CA 1
ATOM 6964 C C . ASN E 1 238 ? -35.885 37.856 15.915 1.00 41.93 227 ASN C C 1
ATOM 6965 O O . ASN E 1 238 ? -36.881 38.207 15.282 1.00 42.32 227 ASN C O 1
ATOM 6970 N N . MET E 1 239 ? -34.795 37.433 15.287 1.00 36.19 228 MET C N 1
ATOM 6971 C CA . MET E 1 239 ? -34.846 37.350 13.830 1.00 34.97 228 MET C CA 1
ATOM 6972 C C . MET E 1 239 ? -35.646 36.116 13.386 1.00 41.51 228 MET C C 1
ATOM 6973 O O . MET E 1 239 ? -35.836 35.172 14.152 1.00 39.29 228 MET C O 1
ATOM 6978 N N . ARG E 1 240 ? -36.128 36.137 12.131 1.00 50.79 229 ARG C N 1
ATOM 6979 C CA . ARG E 1 240 ? -36.900 35.035 11.546 1.00 47.74 229 ARG C CA 1
ATOM 6980 C C . ARG E 1 240 ? -36.549 34.835 10.077 1.00 36.82 229 ARG C C 1
ATOM 6981 O O . ARG E 1 240 ? -36.305 35.803 9.352 1.00 33.37 229 ARG C O 1
ATOM 6989 N N . LYS E 1 241 ? -36.586 33.573 9.629 1.00 29.05 230 LYS C N 1
ATOM 6990 C CA . LYS E 1 241 ? -36.463 33.286 8.201 1.00 40.47 230 LYS C CA 1
ATOM 6991 C C . LYS E 1 241 ? -37.551 34.018 7.427 1.00 44.29 230 LYS C C 1
ATOM 6992 O O . LYS E 1 241 ? -38.673 34.199 7.905 1.00 45.60 230 LYS C O 1
ATOM 6998 N N . ASP E 1 242 ? -37.204 34.422 6.208 1.00 39.26 231 ASP C N 1
ATOM 6999 C CA . ASP E 1 242 ? -38.085 35.203 5.355 1.00 32.24 231 ASP C CA 1
ATOM 7000 C C . ASP E 1 242 ? -37.340 35.310 4.025 1.00 26.96 231 ASP C C 1
ATOM 7001 O O . ASP E 1 242 ? -36.108 35.237 3.992 1.00 37.27 231 ASP C O 1
ATOM 7006 N N . VAL E 1 243 ? -38.081 35.472 2.936 1.00 29.69 232 VAL C N 1
ATOM 7007 C CA . VAL E 1 243 ? -37.451 35.595 1.634 1.00 33.14 232 VAL C CA 1
ATOM 7008 C C . VAL E 1 243 ? -37.167 37.074 1.475 1.00 26.30 232 VAL C C 1
ATOM 7009 O O . VAL E 1 243 ? -38.086 37.893 1.456 1.00 33.56 232 VAL C O 1
ATOM 7013 N N . CYS E 1 244 ? -35.890 37.420 1.372 1.00 26.69 233 CYS C N 1
ATOM 7014 C CA . CYS E 1 244 ? -35.519 38.819 1.249 1.00 34.67 233 CYS C CA 1
ATOM 7015 C C . CYS E 1 244 ? -34.422 39.111 0.238 1.00 34.82 233 CYS C C 1
ATOM 7016 O O . CYS E 1 244 ? -33.562 38.278 -0.050 1.00 36.30 233 CYS C O 1
ATOM 7019 N N . GLN E 1 245 ? -34.480 40.327 -0.285 1.00 31.86 234 GLN C N 1
ATOM 7020 C CA . GLN E 1 245 ? -33.526 40.851 -1.246 1.00 23.35 234 GLN C CA 1
ATOM 7021 C C . GLN E 1 245 ? -32.439 41.536 -0.434 1.00 21.88 234 GLN C C 1
ATOM 7022 O O . GLN E 1 245 ? -32.738 42.413 0.389 1.00 16.90 234 GLN C O 1
ATOM 7028 N N . VAL E 1 246 ? -31.197 41.115 -0.620 1.00 20.45 235 VAL C N 1
ATOM 7029 C CA . VAL E 1 246 ? -30.072 41.760 0.044 1.00 28.91 235 VAL C CA 1
ATOM 7030 C C . VAL E 1 246 ? -29.335 42.613 -0.974 1.00 28.57 235 VAL C C 1
ATOM 7031 O O . VAL E 1 246 ? -28.758 42.089 -1.940 1.00 26.91 235 VAL C O 1
ATOM 7035 N N . VAL E 1 247 ? -29.323 43.921 -0.728 1.00 22.80 236 VAL C N 1
ATOM 7036 C CA . VAL E 1 247 ? -28.620 44.894 -1.560 1.00 21.68 236 VAL C CA 1
ATOM 7037 C C . VAL E 1 247 ? -27.557 45.524 -0.667 1.00 20.93 236 VAL C C 1
ATOM 7038 O O . VAL E 1 247 ? -27.860 46.415 0.135 1.00 28.61 236 VAL C O 1
ATOM 7042 N N . MET E 1 248 ? -26.310 45.068 -0.781 1.00 30.28 237 MET C N 1
ATOM 7043 C CA . MET E 1 248 ? -25.256 45.577 0.084 1.00 29.68 237 MET C CA 1
ATOM 7044 C C . MET E 1 248 ? -23.984 45.731 -0.734 1.00 28.97 237 MET C C 1
ATOM 7045 O O . MET E 1 248 ? -23.768 44.989 -1.700 1.00 30.53 237 MET C O 1
ATOM 7050 N N . PRO E 1 249 ? -23.140 46.697 -0.380 1.00 26.42 238 PRO C N 1
ATOM 7051 C CA . PRO E 1 249 ? -21.906 46.940 -1.133 1.00 22.24 238 PRO C CA 1
ATOM 7052 C C . PRO E 1 249 ? -20.813 45.925 -0.877 1.00 18.57 238 PRO C C 1
ATOM 7053 O O . PRO E 1 249 ? -20.644 45.435 0.237 1.00 21.75 238 PRO C O 1
ATOM 7057 N N . LYS E 1 250 ? -20.043 45.635 -1.937 1.00 21.83 239 LYS C N 1
ATOM 7058 C CA . LYS E 1 250 ? -18.701 45.086 -1.749 1.00 20.31 239 LYS C CA 1
ATOM 7059 C C . LYS E 1 250 ? -17.907 46.089 -0.936 1.00 22.32 239 LYS C C 1
ATOM 7060 O O . LYS E 1 250 ? -18.094 47.299 -1.086 1.00 26.51 239 LYS C O 1
ATOM 7066 N N . PHE E 1 251 ? -17.026 45.609 -0.064 1.00 24.13 240 PHE C N 1
ATOM 7067 C CA . PHE E 1 251 ? -16.213 46.567 0.666 1.00 18.02 240 PHE C CA 1
ATOM 7068 C C . PHE E 1 251 ? -14.890 45.950 1.078 1.00 23.22 240 PHE C C 1
ATOM 7069 O O . PHE E 1 251 ? -14.783 44.741 1.292 1.00 22.97 240 PHE C O 1
ATOM 7077 N N . SER E 1 252 ? -13.886 46.821 1.201 1.00 28.34 241 SER C N 1
ATOM 7078 C CA . SER E 1 252 ? -12.548 46.453 1.630 1.00 24.70 241 SER C CA 1
ATOM 7079 C C . SER E 1 252 ? -12.056 47.545 2.552 1.00 31.53 241 SER C C 1
ATOM 7080 O O . SER E 1 252 ? -12.001 48.709 2.154 1.00 40.19 241 SER C O 1
ATOM 7083 N N . VAL E 1 253 ? -11.741 47.182 3.785 1.00 35.62 242 VAL C N 1
ATOM 7084 C CA . VAL E 1 253 ? -11.363 48.155 4.794 1.00 36.20 242 VAL C CA 1
ATOM 7085 C C . VAL E 1 253 ? -10.181 47.614 5.579 1.00 40.35 242 VAL C C 1
ATOM 7086 O O . VAL E 1 253 ? -10.192 46.456 6.016 1.00 29.58 242 VAL C O 1
ATOM 7090 N N . GLU E 1 254 ? -9.179 48.467 5.788 1.00 31.49 243 GLU C N 1
ATOM 7091 C CA . GLU E 1 254 ? -8.085 48.141 6.677 1.00 29.92 243 GLU C CA 1
ATOM 7092 C C . GLU E 1 254 ? -7.992 49.254 7.697 1.00 26.70 243 GLU C C 1
ATOM 7093 O O . GLU E 1 254 ? -8.190 50.428 7.364 1.00 28.77 243 GLU C O 1
ATOM 7099 N N . SER E 1 255 ? -7.773 48.865 8.956 1.00 19.92 244 SER C N 1
ATOM 7100 C CA . SER E 1 255 ? -7.788 49.791 10.075 1.00 19.01 244 SER C CA 1
ATOM 7101 C C . SER E 1 255 ? -6.600 49.511 10.968 1.00 29.08 244 SER C C 1
ATOM 7102 O O . SER E 1 255 ? -6.346 48.357 11.323 1.00 46.14 244 SER C O 1
ATOM 7105 N N . VAL E 1 256 ? -5.886 50.561 11.347 1.00 37.97 245 VAL C N 1
ATOM 7106 C CA . VAL E 1 256 ? -4.797 50.467 12.305 1.00 30.17 245 VAL C CA 1
ATOM 7107 C C . VAL E 1 256 ? -5.197 51.307 13.498 1.00 27.49 245 VAL C C 1
ATOM 7108 O O . VAL E 1 256 ? -5.342 52.529 13.374 1.00 29.55 245 VAL C O 1
ATOM 7112 N N . LEU E 1 257 ? -5.435 50.664 14.633 1.00 27.36 246 LEU C N 1
ATOM 7113 C CA . LEU E 1 257 ? -6.015 51.336 15.789 1.00 31.85 246 LEU C CA 1
ATOM 7114 C C . LEU E 1 257 ? -5.072 51.277 16.985 1.00 34.96 246 LEU C C 1
ATOM 7115 O O . LEU E 1 257 ? -4.429 50.257 17.254 1.00 39.23 246 LEU C O 1
ATOM 7120 N N . ASP E 1 258 ? -4.999 52.391 17.679 1.00 40.67 247 ASP C N 1
ATOM 7121 C CA . ASP E 1 258 ? -4.316 52.510 18.952 1.00 30.58 247 ASP C CA 1
ATOM 7122 C C . ASP E 1 258 ? -5.389 52.438 20.031 1.00 32.19 247 ASP C C 1
ATOM 7123 O O . ASP E 1 258 ? -6.226 53.341 20.148 1.00 34.22 247 ASP C O 1
ATOM 7128 N N . LEU E 1 259 ? -5.353 51.375 20.830 1.00 32.60 248 LEU C N 1
ATOM 7129 C CA . LEU E 1 259 ? -6.415 51.089 21.787 1.00 39.69 248 LEU C CA 1
ATOM 7130 C C . LEU E 1 259 ? -6.050 51.459 23.208 1.00 38.58 248 LEU C C 1
ATOM 7131 O O . LEU E 1 259 ? -6.828 51.184 24.124 1.00 47.24 248 LEU C O 1
ATOM 7136 N N . ARG E 1 260 ? -4.909 52.109 23.409 1.00 46.88 249 ARG C N 1
ATOM 7137 C CA . ARG E 1 260 ? -4.502 52.457 24.761 1.00 54.03 249 ARG C CA 1
ATOM 7138 C C . ARG E 1 260 ? -5.547 53.331 25.436 1.00 50.54 249 ARG C C 1
ATOM 7139 O O . ARG E 1 260 ? -5.989 53.036 26.554 1.00 50.54 249 ARG C O 1
ATOM 7147 N N . ASP E 1 261 ? -5.980 54.398 24.764 1.00 44.68 250 ASP C N 1
ATOM 7148 C CA . ASP E 1 261 ? -6.942 55.298 25.390 1.00 46.22 250 ASP C CA 1
ATOM 7149 C C . ASP E 1 261 ? -8.250 54.579 25.713 1.00 43.31 250 ASP C C 1
ATOM 7150 O O . ASP E 1 261 ? -8.799 54.727 26.809 1.00 47.34 250 ASP C O 1
ATOM 7155 N N . ALA E 1 262 ? -8.768 53.789 24.765 1.00 37.92 251 ALA C N 1
ATOM 7156 C CA . ALA E 1 262 ? -10.011 53.062 25.005 1.00 28.22 251 ALA C CA 1
ATOM 7157 C C . ALA E 1 262 ? -9.883 52.129 26.195 1.00 39.08 251 ALA C C 1
ATOM 7158 O O . ALA E 1 262 ? -10.792 52.044 27.026 1.00 44.02 251 ALA C O 1
ATOM 7160 N N . LEU E 1 263 ? -8.772 51.396 26.279 1.00 32.51 252 LEU C N 1
ATOM 7161 C CA . LEU E 1 263 ? -8.629 50.439 27.364 1.00 33.59 252 LEU C CA 1
ATOM 7162 C C . LEU E 1 263 ? -8.500 51.159 28.695 1.00 45.61 252 LEU C C 1
ATOM 7163 O O . LEU E 1 263 ? -9.003 50.685 29.719 1.00 44.90 252 LEU C O 1
ATOM 7168 N N . GLN E 1 264 ? -7.849 52.319 28.698 1.00 52.30 253 GLN C N 1
ATOM 7169 C CA . GLN E 1 264 ? -7.766 53.091 29.928 1.00 54.36 253 GLN C CA 1
ATOM 7170 C C . GLN E 1 264 ? -9.135 53.612 30.334 1.00 51.34 253 GLN C C 1
ATOM 7171 O O . GLN E 1 264 ? -9.553 53.440 31.486 1.00 56.08 253 GLN C O 1
ATOM 7177 N N . ARG E 1 265 ? -9.872 54.197 29.391 1.00 48.06 254 ARG C N 1
ATOM 7178 C CA . ARG E 1 265 ? -11.227 54.631 29.700 1.00 51.22 254 ARG C CA 1
ATOM 7179 C C . ARG E 1 265 ? -12.110 53.472 30.146 1.00 56.78 254 ARG C C 1
ATOM 7180 O O . ARG E 1 265 ? -13.120 53.703 30.820 1.00 61.88 254 ARG C O 1
ATOM 7188 N N . LEU E 1 266 ? -11.741 52.234 29.819 1.00 53.30 255 LEU C N 1
ATOM 7189 C CA . LEU E 1 266 ? -12.495 51.064 30.245 1.00 48.12 255 LEU C CA 1
ATOM 7190 C C . LEU E 1 266 ? -11.937 50.432 31.509 1.00 53.49 255 LEU C C 1
ATOM 7191 O O . LEU E 1 266 ? -12.321 49.307 31.845 1.00 61.88 255 LEU C O 1
ATOM 7196 N N . GLY E 1 267 ? -11.047 51.121 32.218 1.00 50.15 256 GLY C N 1
ATOM 7197 C CA . GLY E 1 267 ? -10.583 50.664 33.510 1.00 51.97 256 GLY C CA 1
ATOM 7198 C C . GLY E 1 267 ? -9.261 49.926 33.531 1.00 55.71 256 GLY C C 1
ATOM 7199 O O . GLY E 1 267 ? -8.816 49.532 34.613 1.00 60.15 256 GLY C O 1
ATOM 7200 N N . VAL E 1 268 ? -8.611 49.733 32.385 1.00 51.96 257 VAL C N 1
ATOM 7201 C CA . VAL E 1 268 ? -7.307 49.072 32.339 1.00 58.06 257 VAL C CA 1
ATOM 7202 C C . VAL E 1 268 ? -6.256 50.177 32.425 1.00 60.59 257 VAL C C 1
ATOM 7203 O O . VAL E 1 268 ? -5.848 50.764 31.426 1.00 65.14 257 VAL C O 1
ATOM 7207 N N . ARG E 1 269 ? -5.800 50.451 33.639 1.00 53.83 258 ARG C N 1
ATOM 7208 C CA . ARG E 1 269 ? -4.896 51.569 33.866 1.00 53.58 258 ARG C CA 1
ATOM 7209 C C . ARG E 1 269 ? -3.532 51.174 34.405 1.00 48.38 258 ARG C C 1
ATOM 7210 O O . ARG E 1 269 ? -2.523 51.707 33.943 1.00 46.26 258 ARG C O 1
ATOM 7218 N N . ASP E 1 270 ? -3.456 50.230 35.340 1.00 41.65 259 ASP C N 1
ATOM 7219 C CA . ASP E 1 270 ? -2.161 49.940 35.936 1.00 54.08 259 ASP C CA 1
ATOM 7220 C C . ASP E 1 270 ? -1.198 49.314 34.933 1.00 51.99 259 ASP C C 1
ATOM 7221 O O . ASP E 1 270 ? 0.003 49.604 34.973 1.00 54.50 259 ASP C O 1
ATOM 7226 N N . ALA E 1 271 ? -1.695 48.471 34.025 1.00 46.62 260 ALA C N 1
ATOM 7227 C CA . ALA E 1 271 ? -0.807 47.840 33.048 1.00 50.17 260 ALA C CA 1
ATOM 7228 C C . ALA E 1 271 ? -0.022 48.872 32.244 1.00 47.36 260 ALA C C 1
ATOM 7229 O O . ALA E 1 271 ? 1.089 48.585 31.782 1.00 33.50 260 ALA C O 1
ATOM 7231 N N . PHE E 1 272 ? -0.570 50.072 32.060 1.00 55.88 261 PHE C N 1
ATOM 7232 C CA . PHE E 1 272 ? 0.140 51.079 31.283 1.00 60.92 261 PHE C CA 1
ATOM 7233 C C . PHE E 1 272 ? 1.024 51.979 32.122 1.00 60.00 261 PHE C C 1
ATOM 7234 O O . PHE E 1 272 ? 1.816 52.731 31.548 1.00 54.86 261 PHE C O 1
ATOM 7242 N N . ASP E 1 273 ? 0.910 51.954 33.450 1.00 67.33 262 ASP C N 1
ATOM 7243 C CA . ASP E 1 273 ? 1.722 52.865 34.242 1.00 81.05 262 ASP C CA 1
ATOM 7244 C C . ASP E 1 273 ? 2.919 52.172 34.858 1.00 82.94 262 ASP C C 1
ATOM 7245 O O . ASP E 1 273 ? 2.772 51.178 35.598 1.00 80.08 262 ASP C O 1
ATOM 7250 N N . PRO E 1 274 ? 4.114 52.696 34.561 1.00 81.69 263 PRO C N 1
ATOM 7251 C CA . PRO E 1 274 ? 5.362 52.026 34.961 1.00 79.40 263 PRO C CA 1
ATOM 7252 C C . PRO E 1 274 ? 5.562 51.902 36.468 1.00 73.99 263 PRO C C 1
ATOM 7253 O O . PRO E 1 274 ? 6.146 50.906 36.915 1.00 78.98 263 PRO C O 1
ATOM 7257 N N . SER E 1 275 ? 5.084 52.867 37.265 1.00 64.07 264 SER C N 1
ATOM 7258 C CA . SER E 1 275 ? 5.314 52.823 38.711 1.00 70.86 264 SER C CA 1
ATOM 7259 C C . SER E 1 275 ? 4.465 51.752 39.409 1.00 79.91 264 SER C C 1
ATOM 7260 O O . SER E 1 275 ? 4.925 51.131 40.376 1.00 84.72 264 SER C O 1
ATOM 7263 N N . ARG E 1 276 ? 3.221 51.514 38.953 1.00 86.30 265 ARG C N 1
ATOM 7264 C CA . ARG E 1 276 ? 2.305 50.563 39.616 1.00 87.79 265 ARG C CA 1
ATOM 7265 C C . ARG E 1 276 ? 1.830 49.487 38.637 1.00 71.34 265 ARG C C 1
ATOM 7266 O O . ARG E 1 276 ? 0.633 49.292 38.468 1.00 77.76 265 ARG C O 1
ATOM 7274 N N . ALA E 1 277 ? 2.743 48.767 38.000 1.00 60.93 266 ALA C N 1
ATOM 7275 C CA . ALA E 1 277 ? 2.371 47.703 37.064 1.00 50.39 266 ALA C CA 1
ATOM 7276 C C . ALA E 1 277 ? 2.899 46.388 37.622 1.00 55.29 266 ALA C C 1
ATOM 7277 O O . ALA E 1 277 ? 4.106 46.126 37.588 1.00 60.21 266 ALA C O 1
ATOM 7279 N N . ASP E 1 278 ? 2.005 45.558 38.138 1.00 54.47 267 ASP C N 1
ATOM 7280 C CA . ASP E 1 278 ? 2.418 44.287 38.726 1.00 64.46 267 ASP C CA 1
ATOM 7281 C C . ASP E 1 278 ? 2.371 43.208 37.653 1.00 57.77 267 ASP C C 1
ATOM 7282 O O . ASP E 1 278 ? 1.311 42.642 37.365 1.00 56.09 267 ASP C O 1
ATOM 7287 N N . PHE E 1 279 ? 3.525 42.948 37.033 1.00 50.40 268 PHE C N 1
ATOM 7288 C CA . PHE E 1 279 ? 3.711 41.760 36.209 1.00 44.39 268 PHE C CA 1
ATOM 7289 C C . PHE E 1 279 ? 4.708 40.809 36.864 1.00 46.02 268 PHE C C 1
ATOM 7290 O O . PHE E 1 279 ? 5.410 40.056 36.181 1.00 52.07 268 PHE C O 1
ATOM 7298 N N . GLY E 1 280 ? 4.748 40.815 38.200 1.00 42.45 269 GLY C N 1
ATOM 7299 C CA . GLY E 1 280 ? 5.688 39.981 38.920 1.00 39.38 269 GLY C CA 1
ATOM 7300 C C . GLY E 1 280 ? 5.458 38.501 38.750 1.00 53.28 269 GLY C C 1
ATOM 7301 O O . GLY E 1 280 ? 6.359 37.704 39.032 1.00 68.25 269 GLY C O 1
ATOM 7302 N N . GLN E 1 281 ? 4.268 38.114 38.299 1.00 48.16 270 GLN C N 1
ATOM 7303 C CA . GLN E 1 281 ? 3.950 36.712 38.067 1.00 48.07 270 GLN C CA 1
ATOM 7304 C C . GLN E 1 281 ? 4.649 36.180 36.830 1.00 52.01 270 GLN C C 1
ATOM 7305 O O . GLN E 1 281 ? 4.817 34.961 36.693 1.00 48.40 270 GLN C O 1
ATOM 7311 N N . ALA E 1 282 ? 5.097 37.083 35.956 1.00 56.44 271 ALA C N 1
ATOM 7312 C CA . ALA E 1 282 ? 5.885 36.759 34.776 1.00 54.44 271 ALA C CA 1
ATOM 7313 C C . ALA E 1 282 ? 7.377 36.809 35.105 1.00 63.67 271 ALA C C 1
ATOM 7314 O O . ALA E 1 282 ? 8.139 35.901 34.748 1.00 71.38 271 ALA C O 1
ATOM 7316 N N . SER E 1 283 ? 7.815 37.876 35.782 1.00 59.61 272 SER C N 1
ATOM 7317 C CA . SER E 1 283 ? 9.234 38.123 35.995 1.00 66.63 272 SER C CA 1
ATOM 7318 C C . SER E 1 283 ? 9.450 38.601 37.417 1.00 68.47 272 SER C C 1
ATOM 7319 O O . SER E 1 283 ? 8.701 39.477 37.885 1.00 60.78 272 SER C O 1
ATOM 7322 N N . PRO E 1 284 ? 10.419 38.033 38.135 1.00 72.71 273 PRO C N 1
ATOM 7323 C CA . PRO E 1 284 ? 10.812 38.657 39.409 1.00 66.54 273 PRO C CA 1
ATOM 7324 C C . PRO E 1 284 ? 11.326 40.080 39.245 1.00 68.01 273 PRO C C 1
ATOM 7325 O O . PRO E 1 284 ? 11.195 40.914 40.162 1.00 70.56 273 PRO C O 1
ATOM 7329 N N . SER E 1 285 ? 11.812 40.422 38.057 1.00 75.34 274 SER C N 1
ATOM 7330 C CA . SER E 1 285 ? 12.236 41.783 37.764 1.00 85.55 274 SER C CA 1
ATOM 7331 C C . SER E 1 285 ? 11.014 42.677 37.656 1.00 88.21 274 SER C C 1
ATOM 7332 O O . SER E 1 285 ? 9.887 42.297 37.976 1.00 92.98 274 SER C O 1
ATOM 7335 N N . ASN E 1 286 ? 11.255 43.887 37.211 1.00 85.83 275 ASN C N 1
ATOM 7336 C CA . ASN E 1 286 ? 10.250 44.920 37.069 1.00 84.46 275 ASN C CA 1
ATOM 7337 C C . ASN E 1 286 ? 10.473 45.620 35.769 1.00 87.04 275 ASN C C 1
ATOM 7338 O O . ASN E 1 286 ? 10.305 46.837 35.688 1.00 76.78 275 ASN C O 1
ATOM 7343 N N . ASP E 1 287 ? 10.931 44.923 34.754 1.00 103.29 276 ASP C N 1
ATOM 7344 C CA . ASP E 1 287 ? 11.289 45.692 33.585 1.00 112.12 276 ASP C CA 1
ATOM 7345 C C . ASP E 1 287 ? 10.241 45.319 32.521 1.00 108.28 276 ASP C C 1
ATOM 7346 O O . ASP E 1 287 ? 10.525 45.143 31.339 1.00 116.49 276 ASP C O 1
ATOM 7351 N N . LEU E 1 288 ? 9.043 44.977 33.000 1.00 82.94 277 LEU C N 1
ATOM 7352 C CA . LEU E 1 288 ? 7.877 44.710 32.168 1.00 63.41 277 LEU C CA 1
ATOM 7353 C C . LEU E 1 288 ? 6.770 45.696 32.509 1.00 54.08 277 LEU C C 1
ATOM 7354 O O . LEU E 1 288 ? 6.488 45.917 33.688 1.00 49.08 277 LEU C O 1
ATOM 7359 N N . TYR E 1 289 ? 6.206 46.337 31.489 1.00 52.48 278 TYR C N 1
ATOM 7360 C CA . TYR E 1 289 ? 4.907 46.995 31.573 1.00 52.71 278 TYR C CA 1
ATOM 7361 C C . TYR E 1 289 ? 4.430 47.243 30.150 1.00 57.34 278 TYR C C 1
ATOM 7362 O O . TYR E 1 289 ? 5.177 47.063 29.183 1.00 60.67 278 TYR C O 1
ATOM 7371 N N . VAL E 1 290 ? 3.163 47.634 30.036 1.00 59.15 279 VAL C N 1
ATOM 7372 C CA . VAL E 1 290 ? 2.527 47.861 28.742 1.00 53.03 279 VAL C CA 1
ATOM 7373 C C . VAL E 1 290 ? 2.694 49.317 28.353 1.00 45.84 279 VAL C C 1
ATOM 7374 O O . VAL E 1 290 ? 2.364 50.226 29.121 1.00 54.95 279 VAL C O 1
ATOM 7378 N N . THR E 1 291 ? 3.171 49.532 27.145 1.00 38.89 280 THR C N 1
ATOM 7379 C CA . THR E 1 291 ? 3.275 50.851 26.559 1.00 47.29 280 THR C CA 1
ATOM 7380 C C . THR E 1 291 ? 2.234 51.087 25.486 1.00 57.67 280 THR C C 1
ATOM 7381 O O . THR E 1 291 ? 1.682 52.182 25.404 1.00 65.53 280 THR C O 1
ATOM 7385 N N . LYS E 1 292 ? 1.945 50.062 24.682 1.00 62.24 281 LYS C N 1
ATOM 7386 C CA . LYS E 1 292 ? 1.129 50.212 23.488 1.00 59.91 281 LYS C CA 1
ATOM 7387 C C . LYS E 1 292 ? 0.239 48.991 23.279 1.00 45.64 281 LYS C C 1
ATOM 7388 O O . LYS E 1 292 ? 0.667 47.849 23.463 1.00 39.77 281 LYS C O 1
ATOM 7394 N N . VAL E 1 293 ? -0.987 49.257 22.834 1.00 43.44 282 VAL C N 1
ATOM 7395 C CA . VAL E 1 293 ? -1.870 48.284 22.189 1.00 38.44 282 VAL C CA 1
ATOM 7396 C C . VAL E 1 293 ? -2.290 48.793 20.837 1.00 36.30 282 VAL C C 1
ATOM 7397 O O . VAL E 1 293 ? -3.119 49.708 20.730 1.00 34.74 282 VAL C O 1
ATOM 7401 N N . LEU E 1 294 ? -1.800 48.112 19.808 1.00 29.59 283 LEU C N 1
ATOM 7402 C CA . LEU E 1 294 ? -2.136 48.409 18.432 1.00 30.84 283 LEU C CA 1
ATOM 7403 C C . LEU E 1 294 ? -2.815 47.185 17.849 1.00 28.80 283 LEU C C 1
ATOM 7404 O O . LEU E 1 294 ? -2.382 46.047 18.076 1.00 31.81 283 LEU C O 1
ATOM 7409 N N . GLN E 1 295 ? -3.894 47.431 17.118 1.00 27.36 284 GLN C N 1
ATOM 7410 C CA . GLN E 1 295 ? -4.600 46.386 16.397 1.00 36.63 284 GLN C CA 1
ATOM 7411 C C . GLN E 1 295 ? -4.717 46.835 14.955 1.00 34.05 284 GLN C C 1
ATOM 7412 O O . GLN E 1 295 ? -5.263 47.913 14.690 1.00 37.75 284 GLN C O 1
ATOM 7418 N N . THR E 1 296 ? -4.247 46.006 14.025 1.00 24.88 285 THR C N 1
ATOM 7419 C CA . THR E 1 296 ? -4.509 46.235 12.609 1.00 32.74 285 THR C CA 1
ATOM 7420 C C . THR E 1 296 ? -5.368 45.093 12.094 1.00 32.35 285 THR C C 1
ATOM 7421 O O . THR E 1 296 ? -5.004 43.919 12.231 1.00 38.16 285 THR C O 1
ATOM 7425 N N . SER E 1 297 ? -6.485 45.441 11.482 1.00 28.48 286 SER C N 1
ATOM 7426 C CA . SER E 1 297 ? -7.449 44.468 11.006 1.00 32.91 286 SER C CA 1
ATOM 7427 C C . SER E 1 297 ? -7.780 44.781 9.563 1.00 30.77 286 SER C C 1
ATOM 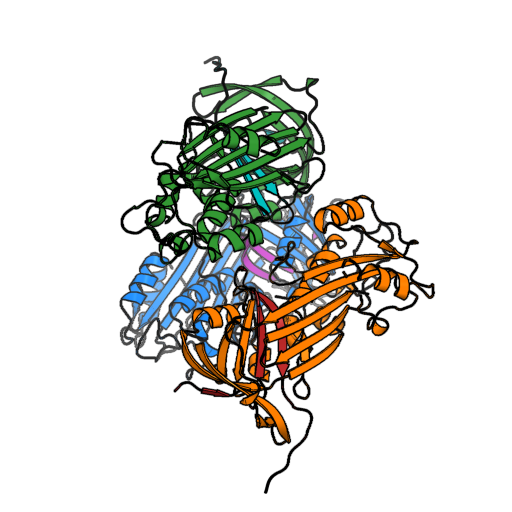7428 O O . SER E 1 297 ? -7.653 45.924 9.119 1.00 39.36 286 SER C O 1
ATOM 7431 N N . LYS E 1 298 ? -8.197 43.762 8.825 1.00 29.69 287 LYS C N 1
ATOM 7432 C CA . LYS E 1 298 ? -8.626 43.987 7.451 1.00 26.50 287 LYS C CA 1
ATOM 7433 C C . LYS E 1 298 ? -9.798 43.074 7.147 1.00 30.91 287 LYS C C 1
ATOM 7434 O O . LYS E 1 298 ? -9.797 41.901 7.545 1.00 28.38 287 LYS C O 1
ATOM 7440 N N . ILE E 1 299 ? -10.826 43.632 6.514 1.00 35.87 288 ILE C N 1
ATOM 7441 C CA . ILE E 1 299 ? -11.998 42.864 6.123 1.00 27.94 288 ILE C CA 1
ATOM 7442 C C . ILE E 1 299 ? -12.383 43.203 4.705 1.00 25.15 288 ILE C C 1
ATOM 7443 O O . ILE E 1 299 ? -12.388 44.372 4.302 1.00 31.11 288 ILE C O 1
ATOM 7448 N N . GLU E 1 300 ? -12.685 42.188 3.932 1.00 29.84 289 GLU C N 1
ATOM 7449 C CA . GLU E 1 300 ? -13.237 42.501 2.628 1.00 44.27 289 GLU C CA 1
ATOM 7450 C C . GLU E 1 300 ? -14.240 41.426 2.226 1.00 34.05 289 GLU C C 1
ATOM 7451 O O . GLU E 1 300 ? -13.987 40.224 2.357 1.00 36.16 289 GLU C O 1
ATOM 7457 N N . ALA E 1 301 ? -15.432 41.904 1.878 1.00 19.33 290 ALA C N 1
ATOM 7458 C CA . ALA E 1 301 ? -16.602 41.124 1.499 1.00 25.78 290 ALA C CA 1
ATOM 7459 C C . ALA E 1 301 ? -16.895 41.342 0.021 1.00 28.67 290 ALA C C 1
ATOM 7460 O O . ALA E 1 301 ? -16.860 42.477 -0.461 1.00 29.15 290 ALA C O 1
ATOM 7462 N N . ASP E 1 302 ? -17.177 40.261 -0.693 1.00 18.16 291 ASP C N 1
ATOM 7463 C CA . ASP E 1 302 ? -17.452 40.313 -2.121 1.00 29.03 291 ASP C CA 1
ATOM 7464 C C . ASP E 1 302 ? -18.551 39.287 -2.400 1.00 25.40 291 ASP C C 1
ATOM 7465 O O . ASP E 1 302 ? -19.106 38.698 -1.476 1.00 21.51 291 ASP C O 1
ATOM 7470 N N . GLU E 1 303 ? -18.847 39.045 -3.674 1.00 19.49 292 GLU C N 1
ATOM 7471 C CA . GLU E 1 303 ? -19.948 38.154 -4.024 1.00 29.81 292 GLU C CA 1
ATOM 7472 C C . GLU E 1 303 ? -19.722 36.740 -3.505 1.00 27.01 292 GLU C C 1
ATOM 7473 O O . GLU E 1 303 ? -20.685 36.039 -3.175 1.00 35.50 292 GLU C O 1
ATOM 7479 N N . ARG E 1 304 ? -18.464 36.317 -3.397 1.00 18.46 293 ARG C N 1
ATOM 7480 C CA . ARG E 1 304 ? -18.170 34.951 -2.986 1.00 22.72 293 ARG C CA 1
ATOM 7481 C C . ARG E 1 304 ? -18.209 34.766 -1.474 1.00 32.20 293 ARG C C 1
ATOM 7482 O O . ARG E 1 304 ? -18.585 33.684 -1.001 1.00 32.78 293 ARG C O 1
ATOM 7490 N N . GLY E 1 305 ? -17.831 35.784 -0.702 1.00 27.14 294 GLY C N 1
ATOM 7491 C CA . GLY E 1 305 ? -17.660 35.582 0.728 1.00 18.26 294 GLY C CA 1
ATOM 7492 C C . GLY E 1 305 ? -16.896 36.710 1.389 1.00 18.19 294 GLY C C 1
ATOM 7493 O O . GLY E 1 305 ? -16.990 37.870 0.981 1.00 30.22 294 GLY C O 1
ATOM 7494 N N . THR E 1 306 ? -16.183 36.363 2.447 1.00 19.87 295 THR C N 1
ATOM 7495 C CA . THR E 1 306 ? -15.551 37.372 3.278 1.00 17.97 295 THR C CA 1
ATOM 7496 C C . THR E 1 306 ? -14.174 36.897 3.656 1.00 24.33 295 THR C C 1
ATOM 7497 O O . THR E 1 306 ? -13.978 35.705 3.913 1.00 19.11 295 THR C O 1
ATOM 7501 N N . THR E 1 307 ? -13.221 37.828 3.649 1.00 33.81 296 THR C N 1
ATOM 7502 C CA . THR E 1 307 ? -11.878 37.587 4.157 1.00 27.30 296 THR C CA 1
ATOM 7503 C C . THR E 1 307 ? -11.596 38.601 5.250 1.00 22.51 296 THR C C 1
ATOM 7504 O O . THR E 1 307 ? -11.663 39.814 5.013 1.00 26.27 296 THR C O 1
ATOM 7508 N N . ALA E 1 308 ? -11.262 38.102 6.433 1.00 16.34 297 ALA C N 1
ATOM 7509 C CA . ALA E 1 308 ? -11.120 38.910 7.628 1.00 19.10 297 ALA C CA 1
ATOM 7510 C C . ALA E 1 308 ? -9.818 38.551 8.310 1.00 22.85 297 ALA C C 1
ATOM 7511 O O . ALA E 1 308 ? -9.423 37.381 8.333 1.00 29.85 297 ALA C O 1
ATOM 7513 N N . SER E 1 309 ? -9.158 39.559 8.872 1.00 27.21 298 SER C N 1
ATOM 7514 C CA . SER E 1 309 ? -7.840 39.369 9.459 1.00 25.38 298 SER C CA 1
ATOM 7515 C C . SER E 1 309 ? -7.662 40.424 10.542 1.00 25.04 298 SER C C 1
ATOM 7516 O O . SER E 1 309 ? -8.130 41.557 10.389 1.00 22.52 298 SER C O 1
ATOM 7519 N N . SER E 1 310 ? -7.018 40.051 11.645 1.00 28.01 299 SER C N 1
ATOM 7520 C CA . SER E 1 310 ? -6.755 41.030 12.693 1.00 27.55 299 SER C CA 1
ATOM 7521 C C . SER E 1 310 ? -5.565 40.584 13.528 1.00 27.59 299 SER C C 1
ATOM 7522 O O . SER E 1 310 ? -5.419 39.393 13.810 1.00 37.81 299 SER C O 1
ATOM 7525 N N . ASP E 1 311 ? -4.701 41.540 13.887 1.00 25.43 300 ASP C N 1
ATOM 7526 C CA . ASP E 1 311 ? -3.549 41.290 14.757 1.00 27.22 300 ASP C CA 1
ATOM 7527 C C . ASP E 1 311 ? -3.547 42.312 15.876 1.00 27.79 300 ASP C C 1
ATOM 7528 O O . ASP E 1 311 ? -3.566 43.522 15.615 1.00 23.10 300 ASP C O 1
ATOM 7533 N N . THR E 1 312 ? -3.523 41.845 17.111 1.00 21.60 301 THR C N 1
ATOM 7534 C CA . THR E 1 312 ? -3.399 42.748 18.237 1.00 27.00 301 THR C CA 1
ATOM 7535 C C . THR E 1 312 ? -1.991 42.582 18.786 1.00 31.10 301 THR C C 1
ATOM 7536 O O . THR E 1 312 ? -1.528 41.450 19.000 1.00 28.62 301 THR C O 1
ATOM 7540 N N . ALA E 1 313 ? -1.283 43.696 18.922 1.00 23.75 302 ALA C N 1
ATOM 7541 C CA . ALA E 1 313 ? 0.084 43.671 19.411 1.00 27.50 302 ALA C CA 1
ATOM 7542 C C . ALA E 1 313 ? 0.098 44.469 20.695 1.00 22.77 302 ALA C C 1
ATOM 7543 O O . ALA E 1 313 ? -0.218 45.664 20.691 1.00 27.61 302 ALA C O 1
ATOM 7545 N N . ILE E 1 314 ? 0.394 43.789 21.790 1.00 15.91 303 ILE C N 1
ATOM 7546 C CA . ILE E 1 314 ? 0.499 44.401 23.106 1.00 32.55 303 ILE C CA 1
ATOM 7547 C C . ILE E 1 314 ? 1.974 44.496 23.475 1.00 35.85 303 ILE C C 1
ATOM 7548 O O . ILE E 1 314 ? 2.690 43.480 23.429 1.00 37.61 303 ILE C O 1
ATOM 7553 N N . THR E 1 315 ? 2.407 45.725 23.812 1.00 31.33 304 THR C N 1
ATOM 7554 C CA . THR E 1 315 ? 3.823 46.153 24.008 1.00 54.20 304 THR C CA 1
ATOM 7555 C C . THR E 1 315 ? 4.835 45.097 23.690 1.00 72.54 304 THR C C 1
ATOM 7556 O O . THR E 1 315 ? 5.080 44.793 22.529 1.00 81.79 304 THR C O 1
ATOM 7560 N N . ALA F 2 6 ? -44.046 44.116 -3.527 1.00 33.23 321 ALA H N 1
ATOM 7561 C CA . ALA F 2 6 ? -43.028 44.323 -2.499 1.00 49.16 321 ALA H CA 1
ATOM 7562 C C . ALA F 2 6 ? -42.666 43.017 -1.806 1.00 62.69 321 ALA H C 1
ATOM 7563 O O . ALA F 2 6 ? -43.525 42.206 -1.436 1.00 70.16 321 ALA H O 1
ATOM 7565 N N . LEU F 2 7 ? -41.359 42.845 -1.653 1.00 62.40 322 LEU H N 1
ATOM 7566 C CA . LEU F 2 7 ? -40.721 41.756 -0.936 1.00 51.55 322 LEU H CA 1
ATOM 7567 C C . LEU F 2 7 ? -39.878 42.385 0.160 1.00 47.31 322 LEU H C 1
ATOM 7568 O O . LEU F 2 7 ? -39.586 43.580 0.108 1.00 49.58 322 LEU H O 1
ATOM 7573 N N . THR F 2 8 ? -39.465 41.596 1.149 1.00 43.67 323 THR H N 1
ATOM 7574 C CA . THR F 2 8 ? -38.640 42.163 2.208 1.00 36.72 323 THR H CA 1
ATOM 7575 C C . THR F 2 8 ? -37.268 42.518 1.646 1.00 42.69 323 THR H C 1
ATOM 7576 O O . THR F 2 8 ? -36.536 41.643 1.170 1.00 57.07 323 THR H O 1
ATOM 7580 N N . ALA F 2 9 ? -36.923 43.802 1.702 1.00 37.87 324 ALA H N 1
ATOM 7581 C CA . ALA F 2 9 ? -35.732 44.348 1.059 1.00 37.74 324 ALA H CA 1
ATOM 7582 C C . ALA F 2 9 ? -34.820 44.980 2.100 1.00 30.94 324 ALA H C 1
ATOM 7583 O O . ALA F 2 9 ? -35.243 45.885 2.826 1.00 26.88 324 ALA H O 1
ATOM 7585 N N . ILE F 2 10 ? -33.583 44.496 2.184 1.00 28.58 325 ILE H N 1
ATOM 7586 C CA . ILE F 2 10 ? -32.543 45.123 3.000 1.00 33.22 325 ILE H CA 1
ATOM 7587 C C . ILE F 2 10 ? -31.554 45.793 2.054 1.00 30.00 325 ILE H C 1
ATOM 7588 O O . ILE F 2 10 ? -30.884 45.116 1.263 1.00 25.30 325 ILE H O 1
ATOM 7593 N N . VAL F 2 11 ? -31.455 47.119 2.136 1.00 32.57 326 VAL H N 1
ATOM 7594 C CA . VAL F 2 11 ? -30.644 47.914 1.216 1.00 26.25 326 VAL H CA 1
ATOM 7595 C C . VAL F 2 11 ? -29.623 48.694 2.033 1.00 21.89 326 VAL H C 1
ATOM 7596 O O . VAL F 2 11 ? -29.991 49.603 2.786 1.00 19.61 326 VAL H O 1
ATOM 7600 N N . ALA F 2 12 ? -28.344 48.336 1.887 1.00 29.28 327 ALA H N 1
ATOM 7601 C CA . ALA F 2 12 ? -27.241 48.949 2.642 1.00 31.57 327 ALA H CA 1
ATOM 7602 C C . ALA F 2 12 ? -26.570 50.055 1.827 1.00 24.16 327 ALA H C 1
ATOM 7603 O O . ALA F 2 12 ? -25.413 49.954 1.411 1.00 29.41 327 ALA H O 1
ATOM 7605 N N . ASN F 2 13 ? -27.334 51.111 1.563 1.00 25.92 328 ASN H N 1
ATOM 7606 C CA . ASN F 2 13 ? -26.829 52.271 0.834 1.00 35.59 328 ASN H CA 1
ATOM 7607 C C . ASN F 2 13 ? -26.747 53.502 1.735 1.00 41.02 328 ASN H C 1
ATOM 7608 O O . ASN F 2 13 ? -26.902 54.646 1.284 1.00 35.28 328 ASN H O 1
ATOM 7613 N N . LYS F 2 14 ? -26.584 53.268 3.025 1.00 37.36 329 LYS H N 1
ATOM 7614 C CA . LYS F 2 14 ? -26.334 54.290 4.014 1.00 39.44 329 LYS H CA 1
ATOM 7615 C C . LYS F 2 14 ? -25.428 53.732 5.033 1.00 36.90 329 LYS H C 1
ATOM 7616 O O . LYS F 2 14 ? -25.195 52.468 5.051 1.00 32.90 329 LYS H O 1
ATOM 7622 N N . PRO F 2 15 ? -24.787 54.503 5.907 1.00 23.87 330 PRO H N 1
ATOM 7623 C CA . PRO F 2 15 ? -23.824 53.981 6.856 1.00 30.62 330 PRO H CA 1
ATOM 7624 C C . PRO F 2 15 ? -24.402 52.784 7.596 1.00 29.71 330 PRO H C 1
ATOM 7625 O O . PRO F 2 15 ? -25.534 52.834 8.087 1.00 26.72 330 PRO H O 1
ATOM 7629 N N . PHE F 2 16 ? -23.626 51.704 7.668 1.00 29.22 331 PHE H N 1
ATOM 7630 C CA . PHE F 2 16 ? -24.136 50.483 8.271 1.00 34.35 331 PHE H CA 1
ATOM 7631 C C . PHE F 2 16 ? -23.051 49.783 9.088 1.00 34.27 331 PHE H C 1
ATOM 7632 O O . PHE F 2 16 ? -21.869 50.136 9.049 1.00 33.96 331 PHE H O 1
ATOM 7640 N N . MET F 2 17 ? -23.484 48.772 9.832 1.00 27.41 332 MET H N 1
ATOM 7641 C CA . MET F 2 17 ? -22.640 47.990 10.716 1.00 25.13 332 MET H CA 1
ATOM 7642 C C . MET F 2 17 ? -22.744 46.524 10.323 1.00 23.92 332 MET H C 1
ATOM 7643 O O . MET F 2 17 ? -23.810 46.055 9.916 1.00 31.23 332 MET H O 1
ATOM 7648 N N . PHE F 2 18 ? -21.630 45.812 10.403 1.00 16.15 333 PHE H N 1
ATOM 7649 C CA . PHE F 2 18 ? -21.632 44.369 10.236 1.00 16.99 333 PHE H CA 1
ATOM 7650 C C . PHE F 2 18 ? -20.871 43.768 11.401 1.00 21.05 333 PHE H C 1
ATOM 7651 O O . PHE F 2 18 ? -19.998 44.413 11.996 1.00 19.15 333 PHE H O 1
ATOM 7659 N N . LEU F 2 19 ? -21.229 42.533 11.725 1.00 30.25 334 LEU H N 1
ATOM 7660 C CA . LEU F 2 19 ? -20.626 41.768 12.803 1.00 26.58 334 LEU H CA 1
ATOM 7661 C C . LEU F 2 19 ? -20.451 40.355 12.291 1.00 19.40 334 LEU H C 1
ATOM 7662 O O . LEU F 2 19 ? -21.392 39.764 11.763 1.00 19.97 334 LEU H O 1
ATOM 7667 N N . ILE F 2 20 ? -19.241 39.845 12.375 1.00 20.74 335 ILE H N 1
ATOM 7668 C CA . ILE F 2 20 ? -18.976 38.469 12.022 1.00 25.22 335 ILE H CA 1
ATOM 7669 C C . ILE F 2 20 ? -18.870 37.708 13.331 1.00 29.50 335 ILE H C 1
ATOM 7670 O O . ILE F 2 20 ? -17.977 37.980 14.145 1.00 21.10 335 ILE H O 1
ATOM 7675 N N . TYR F 2 21 ? -19.783 36.766 13.556 1.00 30.43 336 TYR H N 1
ATOM 7676 C CA . TYR F 2 21 ? -19.845 36.147 14.870 1.00 32.61 336 TYR H CA 1
ATOM 7677 C C . TYR F 2 21 ? -19.856 34.624 14.762 1.00 29.37 336 TYR H C 1
ATOM 7678 O O . TYR F 2 21 ? -20.174 34.040 13.725 1.00 23.73 336 TYR H O 1
ATOM 7687 N N . HIS F 2 22 ? -19.434 33.995 15.853 1.00 30.91 337 HIS H N 1
ATOM 7688 C CA . HIS F 2 22 ? -19.385 32.547 15.969 1.00 23.44 337 HIS H CA 1
ATOM 7689 C C . HIS F 2 22 ? -20.675 32.098 16.639 1.00 33.74 337 HIS H C 1
ATOM 7690 O O . HIS F 2 22 ? -20.940 32.468 17.790 1.00 37.49 337 HIS H O 1
ATOM 7697 N N . LYS F 2 23 ? -21.480 31.321 15.905 1.00 32.19 338 LYS H N 1
ATOM 7698 C CA . LYS F 2 23 ? -22.850 31.039 16.335 1.00 39.43 338 LYS H CA 1
ATOM 7699 C C . LYS F 2 23 ? -22.926 30.208 17.620 1.00 37.70 338 LYS H C 1
ATOM 7700 O O . LYS F 2 23 ? -23.590 30.654 18.575 1.00 38.63 338 LYS H O 1
ATOM 7706 N N . PRO F 2 24 ? -22.248 29.060 17.750 1.00 30.91 339 PRO H N 1
ATOM 7707 C CA . PRO F 2 24 ? -22.394 28.257 18.984 1.00 34.00 339 PRO H CA 1
ATOM 7708 C C . PRO F 2 24 ? -22.229 29.015 20.282 1.00 47.14 339 PRO H C 1
ATOM 7709 O O . PRO F 2 24 ? -22.968 28.763 21.243 1.00 55.04 339 PRO H O 1
ATOM 7713 N N . THR F 2 25 ? -21.264 29.927 20.339 1.00 43.43 340 THR H N 1
ATOM 7714 C CA . THR F 2 25 ? -20.877 30.607 21.565 1.00 32.56 340 THR H CA 1
ATOM 7715 C C . THR F 2 25 ? -21.201 32.096 21.575 1.00 34.41 340 THR H C 1
ATOM 7716 O O . THR F 2 25 ? -20.801 32.789 22.521 1.00 33.41 340 THR H O 1
ATOM 7720 N N . THR F 2 26 ? -21.840 32.611 20.521 1.00 31.04 341 THR H N 1
ATOM 7721 C CA . THR F 2 26 ? -22.152 34.033 20.340 1.00 32.80 341 THR H CA 1
ATOM 7722 C C . THR F 2 26 ? -20.940 34.919 20.647 1.00 36.51 341 THR H C 1
ATOM 7723 O O . THR F 2 26 ? -20.960 35.796 21.514 1.00 33.04 341 THR H O 1
ATOM 7727 N N . THR F 2 27 ? -19.878 34.667 19.885 1.00 32.45 342 THR H N 1
ATOM 7728 C CA . THR F 2 27 ? -18.591 35.329 20.016 1.00 28.62 342 THR H CA 1
ATOM 7729 C C . THR F 2 27 ? -18.398 36.217 18.797 1.00 34.98 342 THR H C 1
ATOM 7730 O O . THR F 2 27 ? -18.403 35.722 17.664 1.00 38.82 342 THR H O 1
ATOM 7734 N N . VAL F 2 28 ? -18.244 37.520 19.024 1.00 29.04 343 VAL H N 1
ATOM 7735 C CA . VAL F 2 28 ? -18.050 38.475 17.938 1.00 30.60 343 VAL H CA 1
ATOM 7736 C C . VAL F 2 28 ? -16.577 38.414 17.536 1.00 36.14 343 VAL H C 1
ATOM 7737 O O . VAL F 2 28 ? -15.699 38.851 18.288 1.00 36.17 343 VAL H O 1
ATOM 7741 N N . LEU F 2 29 ? -16.306 37.850 16.354 1.00 31.33 344 LEU H N 1
ATOM 7742 C CA . LEU F 2 29 ? -14.940 37.695 15.868 1.00 20.58 344 LEU H CA 1
ATOM 7743 C C . LEU F 2 29 ? -14.436 38.988 15.235 1.00 26.26 344 LEU H C 1
ATOM 7744 O O . LEU F 2 29 ? -13.291 39.404 15.470 1.00 21.44 344 LEU H O 1
ATOM 7749 N N . PHE F 2 30 ? -15.273 39.613 14.402 1.00 21.88 345 PHE H N 1
ATOM 7750 C CA . PHE F 2 30 ? -14.961 40.882 13.756 1.00 22.84 345 PHE H CA 1
ATOM 7751 C C . PHE F 2 30 ? -16.213 41.737 13.661 1.00 18.89 345 PHE H C 1
ATOM 7752 O O . PHE F 2 30 ? -17.329 41.227 13.560 1.00 31.11 345 PHE H O 1
ATOM 7760 N N . MET F 2 31 ? -16.022 43.047 13.649 1.00 25.00 346 MET H N 1
ATOM 7761 C CA . MET F 2 31 ? -17.133 43.952 13.408 1.00 26.79 346 MET H CA 1
ATOM 7762 C C . MET F 2 31 ? -16.616 45.199 12.709 1.00 34.46 346 MET H C 1
ATOM 7763 O O . MET F 2 31 ? -15.410 45.484 12.704 1.00 23.59 346 MET H O 1
ATOM 7768 N N . GLY F 2 32 ? -17.545 45.960 12.142 1.00 25.64 347 GLY H N 1
ATOM 7769 C CA . GLY F 2 32 ? -17.120 47.231 11.599 1.00 16.91 347 GLY H CA 1
ATOM 7770 C C . GLY F 2 32 ? -18.280 48.113 11.215 1.00 22.87 347 GLY H C 1
ATOM 7771 O O . GLY F 2 32 ? -19.435 47.681 11.141 1.00 34.08 347 GLY H O 1
ATOM 7772 N N . THR F 2 33 ? -17.949 49.376 11.002 1.00 23.46 348 THR H N 1
ATOM 7773 C CA . THR F 2 33 ? -18.876 50.335 10.429 1.00 32.81 348 THR H CA 1
ATOM 7774 C C . THR F 2 33 ? -18.350 50.821 9.082 1.00 34.54 348 THR H C 1
ATOM 7775 O O . THR F 2 33 ? -17.142 51.008 8.898 1.00 35.68 348 THR H O 1
ATOM 7779 N N . ILE F 2 34 ? -19.263 50.970 8.131 1.00 25.13 349 ILE H N 1
ATOM 7780 C CA . ILE F 2 34 ? -18.968 51.456 6.784 1.00 25.11 349 ILE H CA 1
ATOM 7781 C C . ILE F 2 34 ? -19.823 52.690 6.554 1.00 22.96 349 ILE H C 1
ATOM 7782 O O . ILE F 2 34 ? -21.043 52.577 6.400 1.00 21.09 349 ILE H O 1
ATOM 7787 N N . THR F 2 35 ? -19.192 53.870 6.562 1.00 24.65 350 THR H N 1
ATOM 7788 C CA . THR F 2 35 ? -19.904 55.134 6.431 1.00 21.52 350 THR H CA 1
ATOM 7789 C C . THR F 2 35 ? -19.635 55.828 5.108 1.00 26.40 350 THR H C 1
ATOM 7790 O O . THR F 2 35 ? -20.143 56.932 4.892 1.00 30.39 350 THR H O 1
ATOM 7794 N N . LYS F 2 36 ? -18.828 55.243 4.230 1.00 26.73 351 LYS H N 1
ATOM 7795 C CA . LYS F 2 36 ? -18.478 55.963 3.023 1.00 35.35 351 LYS H CA 1
ATOM 7796 C C . LYS F 2 36 ? -17.926 55.007 1.976 1.00 44.43 351 LYS H C 1
ATOM 7797 O O . LYS F 2 36 ? -17.400 53.931 2.286 1.00 29.69 351 LYS H O 1
ATOM 7803 N N . GLY F 2 37 ? -18.030 55.444 0.720 1.00 41.59 352 GLY H N 1
ATOM 7804 C CA . GLY F 2 37 ? -17.318 54.831 -0.375 1.00 28.65 352 GLY H CA 1
ATOM 7805 C C . GLY F 2 37 ? -16.074 55.636 -0.693 1.00 29.32 352 GLY H C 1
ATOM 7806 O O . GLY F 2 37 ? -15.691 56.552 0.038 1.00 38.08 352 GLY H O 1
ATOM 7807 N N . GLU F 2 38 ? -15.436 55.290 -1.808 1.00 37.23 353 GLU H N 1
ATOM 7808 C CA . GLU F 2 38 ? -14.231 56.007 -2.216 1.00 41.97 353 GLU H CA 1
ATOM 7809 C C . GLU F 2 38 ? -14.469 57.013 -3.336 1.00 42.12 353 GLU H C 1
ATOM 7810 O O . GLU F 2 38 ? -13.920 58.115 -3.283 1.00 44.93 353 GLU H O 1
ATOM 7816 N N . LYS F 2 39 ? -15.288 56.690 -4.334 1.00 49.20 354 LYS H N 1
ATOM 7817 C CA . LYS F 2 39 ? -15.536 57.587 -5.462 1.00 34.10 354 LYS H CA 1
ATOM 7818 C C . LYS F 2 39 ? -16.740 58.481 -5.171 1.00 33.47 354 LYS H C 1
ATOM 7819 O O . LYS F 2 39 ? -17.866 57.984 -5.068 1.00 44.71 354 LYS H O 1
ATOM 7825 N N . VAL F 2 40 ? -16.504 59.806 -5.047 1.00 37.96 355 VAL H N 1
ATOM 7826 C CA . VAL F 2 40 ? -17.570 60.781 -4.799 1.00 37.30 355 VAL H CA 1
ATOM 7827 C C . VAL F 2 40 ? -18.297 61.108 -6.102 1.00 40.06 355 VAL H C 1
ATOM 7828 O O . VAL F 2 40 ? -17.684 61.183 -7.178 1.00 33.72 355 VAL H O 1
ATOM 7832 N N . ILE F 2 41 ? -19.619 61.293 -6.010 1.00 30.60 356 ILE H N 1
ATOM 7833 C CA . ILE F 2 41 ? -20.463 61.636 -7.146 1.00 31.48 356 ILE H CA 1
ATOM 7834 C C . ILE F 2 41 ? -21.421 62.734 -6.719 1.00 39.55 356 ILE H C 1
ATOM 7835 O O . ILE F 2 41 ? -21.762 62.870 -5.536 1.00 31.82 356 ILE H O 1
ATOM 7840 N N . TYR F 2 42 ? -21.826 63.543 -7.699 1.00 37.33 357 TYR H N 1
ATOM 7841 C CA . TYR F 2 42 ? -22.726 64.666 -7.500 1.00 38.56 357 TYR H CA 1
ATOM 7842 C C . TYR F 2 42 ? -24.003 64.423 -8.289 1.00 37.98 357 TYR H C 1
ATOM 7843 O O . TYR F 2 42 ? -24.039 63.614 -9.222 1.00 36.90 357 TYR H O 1
ATOM 7852 N N . ASP F 2 43 ? -25.071 65.099 -7.876 1.00 38.18 358 ASP H N 1
ATOM 7853 C CA . ASP F 2 43 ? -26.397 64.823 -8.401 1.00 46.92 358 ASP H CA 1
ATOM 7854 C C . ASP F 2 43 ? -27.085 66.134 -8.760 1.00 52.58 358 ASP H C 1
ATOM 7855 O O . ASP F 2 43 ? -26.735 67.206 -8.254 1.00 53.42 358 ASP H O 1
ATOM 7860 N N . THR F 2 44 ? -28.058 66.040 -9.669 1.00 49.26 359 THR H N 1
ATOM 7861 C CA . THR F 2 44 ? -28.679 67.232 -10.229 1.00 50.77 359 THR H CA 1
ATOM 7862 C C . THR F 2 44 ? -29.519 67.957 -9.183 1.00 65.18 359 THR H C 1
ATOM 7863 O O . THR F 2 44 ? -30.366 67.345 -8.523 1.00 76.35 359 THR H O 1
ATOM 7867 N N . GLU F 2 45 ? -29.290 69.266 -9.054 1.00 70.67 360 GLU H N 1
ATOM 7868 C CA . GLU F 2 45 ? -29.919 70.123 -8.040 1.00 79.88 360 GLU H CA 1
ATOM 7869 C C . GLU F 2 45 ? -29.954 69.502 -6.643 1.00 91.79 360 GLU H C 1
ATOM 7870 O O . GLU F 2 45 ? -31.018 69.129 -6.142 1.00 96.46 360 GLU H O 1
#

InterPro domains:
  IPR000215 Serpin family [PTHR11461] (29-350)
  IPR023795 Serpin, conserved site [PS00284] (325-335)
  IPR023796 Serpin domain [PF00079] (76-350)
  IPR023796 Serpin domain [SM00093] (20-352)
  IPR036186 Serpin superfamily [SSF56574] (11-350)
  IPR042178 Serpin superfamily, domain 1 [G3DSA:3.30.497.10] (28-311)
  IPR042185 Serpin superfamily, domain 2 [G3DSA:2.30.39.10] (150-350)

Nearest PDB structures (foldseek):
  5ncw-assembly1_B  TM=8.766E-01  e=2.695E-02  Tannerella forsythia
  7ahp-assembly1_aa  TM=9.769E-01  e=1.076E-01  Ixodes ricinus
  7zas-assembly1_dd  TM=9.417E-01  e=9.537E-02  Ixodes ricinus
  2h4p-assembly1_B  TM=9.330E-01  e=1.013E-01  Gallus gallus
  4afx-assembly1_B  TM=8.445E-01  e=7.497E-02  Homo sapiens

Solvent-accessible surface area: 43344 Å² total; per-residue (Å²): 101,12,2,6,92,0,2,55,83,21,43,46,142,88,63,18,8,0,0,0,6,7,0,0,21,2,0,1,2,2,4,37,28,3,1,9,40,20,2,78,38,27,0,78,15,77,90,48,14,50,98,34,92,80,2,6,115,35,24,23,2,3,3,1,12,67,88,11,74,23,90,101,117,8,40,62,54,0,40,48,47,26,145,14,61,16,47,112,10,74,4,79,51,154,80,10,14,75,74,0,8,82,57,0,87,135,117,94,18,121,92,11,92,65,2,24,67,141,113,6,63,7,0,2,2,1,4,0,62,5,169,18,16,4,118,90,76,2,66,86,93,137,9,59,72,72,50,1,108,25,80,150,59,26,19,68,18,104,8,0,53,23,127,13,60,7,82,10,68,100,24,78,72,44,18,14,18,0,0,9,2,24,0,127,104,136,52,0,0,0,0,0,0,14,3,110,63,11,10,68,1,3,142,32,3,30,59,27,5,0,111,27,0,46,150,62,4,147,146,54,67,0,60,0,16,0,3,78,19,70,13,108,9,82,20,91,0,82,87,3,1,42,158,38,33,2,138,9,1,9,51,86,109,62,19,58,7,13,105,2,1,64,43,125,99,12,79,1,55,66,2,20,0,25,2,98,0,74,1,44,14,164,4,4,54,2,29,0,15,0,8,0,8,154,49,64,6,52,0,34,71,31,0,0,0,0,0,2,4,60,46,58,40,28,9,0,0,0,0,0,6,4,69,7,144,120,70,66,193,137,176,97,48,11,0,2,72,0,3,64,82,18,42,70,132,84,60,25,6,0,0,0,4,5,0,0,19,2,0,0,0,4,3,39,21,8,0,4,44,29,1,58,50,31,0,80,10,72,101,77,35,33,147,26,94,97,12,7,114,28,40,42,8,7,2,2,14,66,76,6,64,30,62,107,99,8,46,58,74,1,36,87,81,13,149,22,60,19,43,106,13,72,13,122,59,170,101,10,66,86,78,10,30,67,73,16,118,167,129,22,73,91,79,3,32,87,154,89,8,59,8,8,4,4,1,6,0,65,5,177,29,35,2,84,78,60,1,65,75,91,129,10,58,78,75,46,1,110,19,73,156,67,32,19,85,8,107,5,0,58,24,117,11,56,2,30,10,66,102,22,76,15,188,32,24,11,17,0,0,10,2,34,0,119,108,114,5,5,0,0,0,0,0,13,3,91,57,10,8,51,0,3,142,32,5,31,45,27,0,0,80,22,0,18,77,52,2,113,128,55,65,0,57,0,22,0,3,76,16,72,12,118,10,101,22,92,0,76,82,3,0,42,151,39,36,1,143,14,1,7,51,88,98,121,3,58,6,32,90,3,2,87,55,106,76,8,78,0,49,60,0,24,0,28,3,85,0,68,2,55,12,145,4,4,60,1,28,1,11,0,3,0,6,166,90,53,60,7,60,0,36,74,28,0,0,0,0,0,4,4,55,35,64,16,23,7,0,0,0,0,0,5,6,70,10,131,129,68,70,194,100,194,117,14,1,6,88,0,2,66,97,23,43,59,130,89,58,26,12,0,0,0,6,8,0,0,20,0,0,1,3,2,4,36,38,10,3,6,48,62,2,74,164,43,0,103,13,77,58,71,21,42,117,28,112,96,10,9,75,29,28,23,17,7,2,2,9,56,83,4,66,24,91,102,118,4,54,63,47,1,49,67,71,27,145,23,63,17,42,105,18,67,10,59,170,94,11,106,78,77,17,97,79,66,34,133,114,128,140,19,32,100,146,118,9,55,7,9,3,20,1,6,0,75,9,163,12,28,6,127,86,75,3,70,87,91,127,9,59,74,73,45,0,99,22,81,157,62,20,24,70,17,116,4,0,60,22,116,12,62,3,46,8,30,96,25,24,30,172,64,40,13,14,17,0,0,1,1,11,1,117,106,70,16,2,0,0,0,0,0,13,4,95,58,10,7,24,0,3,139,27,2,43,62,64,29,0,108,27,0,41,68,21,4,44,84,60,73,0,50,0,22,0,3,71,20,70,10,116,12,102,15,97,0,88,71,3,1,40,152,38,31,2,142,10,2,7,45,86,100,118,24,54,7,20,85,3,0,75,36,141,67,11,84,1,66,26,2,42,0,51,2,82,0,69,3,62,12,162,3,6,51,1,28,1,39,0,15,0,8,168,85,55,59,7,56,0,40,68,29,0,0,0,0,0,2,4,49,20,45,33,24,9,0,0,0,0,0,5,2,47,11,151,128,70,51,194,98,135,217

Sequence (990 aa):
DIGLWTFRYVYNESDNVVFSPYGLTSALSVLRIAAGGNTKREIDVPESVVEDSDAFLALRELFVDASVPLRPEFTAEFSSRFNTSVQRVTFNSENVKDVINSYVKDKVPRVLDASLDRDTKMLLLSSVRMKTSWRHVFDPSFTTDQPFYSGNVTYKVRMMNKIDTLKTETFTLVGYSVTELPYKRRQTAMLLVVPDDLGEIVRALDLSLVRFWIRNMRKDVCQVVMPKFSVESVLDLRDALQRLGVRDAFDPSRADFGQASPSNDLYVTKVLQTSKIEADERGTTASSDTAITLTAIVANKPFMFLIYHKPTTTVLFMGTITKGEKVIYDTRDIGLWTFRYVYNESDNVVFSPYGLTSALSVLRIAAGGNTKREIDVPESVVEDSDAFLALRELFVDASVPLRPEFTAEFSSRFNTSVQRVTFNSENVKDVINSYVKDVPLDASLDRDTKMLLLSSVRMKTSWRHVFDPSFTTDQPFYSGNVTYKVRMMNKIDTLKTETFTLRVGYSVTELPYKRRQTAMLLVVPDDLGEIVRALDLSLVRFWIRNMRKDVCQVVMPKFSVESVLDLRDALQRLGVRDAFDPSRADFGQASPSNDLYVTKVLQTSKIEADERGTTASSDTAITALTAIVANKPFMFLIYHKPTTTVLFMGTITKGEKVIYDTDIGLWTFRYVYNESDNVVFSPYGLTSALSVLRIAAGGNTKREIDVPESVVEDSDAFLALRELFVDASVPLRPEFTAEFSSRFNTSVQRVTFSENVKDVINSYVKDKASLDRDTKMLLLSSVRMKTSWRHVFDPSFTTDQPFYSGNVTYKVRMMNKIDTLKTETFTLRNVGYSVTELPYKRRQTAMLLVVPDDLGEIVRALDLSLVRFWIRNMRKDVCQVVMPKFSVESVLDLRDALQRLGVRDAFDPSRADFGQASPSNDLYVTKVLQTSKIEADERGTTASSDTAITALTAIVANKPFMFLIYHKPTTTVLFMGTITKGEKVIYDTE